Protein AF-A0A3A8FA45-F1 (afdb_monomer_lite)

Structure (mmCIF, N/CA/C/O backbone):
data_AF-A0A3A8FA45-F1
#
_entry.id   AF-A0A3A8FA45-F1
#
loop_
_atom_site.group_PDB
_atom_site.id
_atom_site.type_symbol
_atom_site.label_atom_id
_atom_site.label_alt_id
_atom_site.label_comp_id
_atom_site.label_asym_id
_atom_site.label_entity_id
_atom_site.label_seq_id
_atom_site.pdbx_PDB_ins_code
_atom_site.Cartn_x
_atom_site.Cartn_y
_atom_site.Cartn_z
_atom_site.occupancy
_atom_site.B_iso_or_equiv
_atom_site.auth_seq_id
_atom_site.auth_comp_id
_atom_site.auth_asym_id
_atom_site.auth_atom_id
_atom_site.pdbx_PDB_model_num
ATOM 1 N N . MET A 1 1 ? 6.349 -37.947 -1.427 1.00 55.66 1 MET A N 1
ATOM 2 C CA . MET A 1 1 ? 6.926 -37.624 -0.103 1.00 55.66 1 MET A CA 1
ATOM 3 C C . MET A 1 1 ? 8.373 -38.071 -0.104 1.00 55.66 1 MET A C 1
ATOM 5 O O . MET A 1 1 ? 8.653 -39.080 -0.740 1.00 55.66 1 MET A O 1
ATOM 9 N N . TYR A 1 2 ? 9.259 -37.325 0.556 1.00 79.62 2 TYR A N 1
ATOM 10 C CA . TYR A 1 2 ? 10.645 -37.745 0.762 1.00 79.62 2 TYR A CA 1
ATOM 11 C C . TYR A 1 2 ? 10.682 -38.960 1.695 1.00 79.62 2 TYR A C 1
ATOM 13 O O . TYR A 1 2 ? 9.943 -39.005 2.678 1.00 79.62 2 TYR A O 1
ATOM 21 N N . GLN A 1 3 ? 11.504 -39.949 1.363 1.00 83.19 3 GLN A N 1
ATOM 22 C CA . GLN A 1 3 ? 11.679 -41.186 2.121 1.00 83.19 3 GLN A CA 1
ATOM 23 C C . GLN A 1 3 ? 13.127 -41.290 2.587 1.00 83.19 3 GLN A C 1
ATOM 25 O O . GLN A 1 3 ? 14.033 -40.814 1.904 1.00 83.19 3 GLN A O 1
ATOM 30 N N . SER A 1 4 ? 13.343 -41.901 3.751 1.00 84.75 4 SER A N 1
ATOM 31 C CA . SER A 1 4 ? 14.694 -42.239 4.189 1.00 84.75 4 SER A CA 1
ATOM 32 C C . SER A 1 4 ? 15.227 -43.392 3.335 1.00 84.75 4 SER A C 1
ATOM 34 O O . SER A 1 4 ? 14.577 -44.431 3.236 1.00 84.75 4 SER A O 1
ATOM 36 N N . VAL A 1 5 ? 16.376 -43.184 2.690 1.00 81.69 5 VAL A N 1
ATOM 37 C CA . VAL A 1 5 ? 16.997 -44.132 1.747 1.00 81.69 5 VAL A CA 1
ATOM 38 C C . VAL A 1 5 ? 18.132 -44.929 2.397 1.00 81.69 5 VAL A C 1
ATOM 40 O O . VAL A 1 5 ? 18.536 -45.964 1.876 1.00 81.69 5 VAL A O 1
ATOM 43 N N . GLY A 1 6 ? 18.614 -44.500 3.565 1.00 87.00 6 GLY A N 1
ATOM 44 C CA . GLY A 1 6 ? 19.590 -45.241 4.361 1.00 87.00 6 GLY A CA 1
ATOM 45 C C . GLY A 1 6 ? 20.729 -44.379 4.895 1.00 87.00 6 GLY A C 1
ATOM 46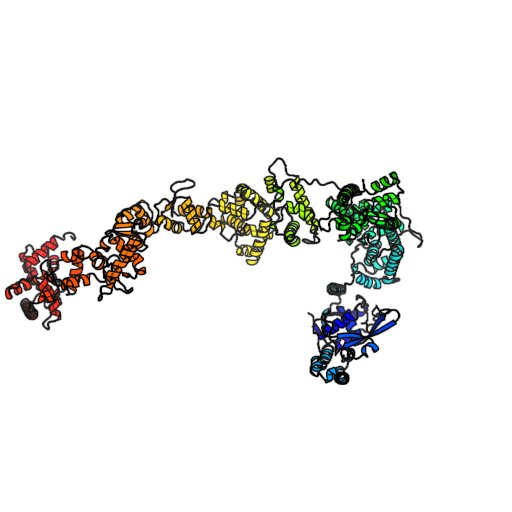 O O . GLY A 1 6 ? 20.622 -43.152 4.997 1.00 87.00 6 GLY A O 1
ATOM 47 N N . THR A 1 7 ? 21.820 -45.054 5.249 1.00 91.19 7 THR A N 1
ATOM 48 C CA . THR A 1 7 ? 23.041 -44.468 5.813 1.00 91.19 7 THR A CA 1
ATOM 49 C C . THR A 1 7 ? 24.012 -44.031 4.712 1.00 91.19 7 THR A C 1
ATOM 51 O O . THR A 1 7 ? 23.894 -44.464 3.560 1.00 91.19 7 THR A O 1
ATOM 54 N N . ILE A 1 8 ? 24.997 -43.188 5.049 1.00 92.06 8 ILE A N 1
ATOM 55 C CA . ILE A 1 8 ? 26.039 -42.765 4.096 1.00 92.06 8 ILE A CA 1
ATOM 56 C C . ILE A 1 8 ? 26.811 -43.979 3.562 1.00 92.06 8 ILE A C 1
ATOM 58 O O . ILE A 1 8 ? 27.051 -44.069 2.356 1.00 92.06 8 ILE A O 1
ATOM 62 N N . ASN A 1 9 ? 27.130 -44.943 4.431 1.00 92.00 9 ASN A N 1
ATOM 63 C CA . ASN A 1 9 ? 27.780 -46.190 4.026 1.00 92.00 9 ASN A CA 1
ATOM 64 C C . ASN A 1 9 ? 26.978 -46.949 2.953 1.00 92.00 9 ASN A C 1
ATOM 66 O O . ASN A 1 9 ? 27.530 -47.302 1.911 1.00 92.00 9 ASN A O 1
ATOM 70 N N . ASN A 1 10 ? 25.664 -47.121 3.149 1.00 90.50 10 ASN A N 1
ATOM 71 C CA . ASN A 1 10 ? 24.810 -47.828 2.187 1.00 90.50 10 ASN A CA 1
ATOM 72 C C . ASN A 1 10 ? 24.771 -47.128 0.821 1.00 90.50 10 ASN A C 1
ATOM 74 O O . ASN A 1 10 ? 24.895 -47.785 -0.212 1.00 90.50 10 ASN A O 1
ATOM 78 N N . LEU A 1 11 ? 24.653 -45.797 0.799 1.00 91.50 11 LEU A N 1
ATOM 79 C CA . LEU A 1 11 ? 24.674 -45.030 -0.448 1.00 91.50 11 LEU A CA 1
ATOM 80 C C . LEU A 1 11 ? 25.981 -45.236 -1.219 1.00 91.50 11 LEU A C 1
ATOM 82 O O . LEU A 1 11 ? 25.953 -45.464 -2.427 1.00 91.50 11 LEU A O 1
ATOM 86 N N . LEU A 1 12 ? 27.126 -45.162 -0.539 1.00 92.62 12 LEU A N 1
ATOM 87 C CA . LEU A 1 12 ? 28.427 -45.285 -1.195 1.00 92.62 12 LEU A CA 1
ATOM 88 C C . LEU A 1 12 ? 28.715 -46.709 -1.688 1.00 92.62 12 LEU A C 1
ATOM 90 O O . LEU A 1 12 ? 29.364 -46.861 -2.726 1.00 92.62 12 LEU A O 1
ATOM 94 N N . LEU A 1 13 ? 28.203 -47.740 -1.009 1.00 90.75 13 LEU A N 1
ATOM 95 C CA . LEU A 1 13 ? 28.214 -49.114 -1.523 1.00 90.75 13 LEU A CA 1
ATOM 96 C C . LEU A 1 13 ? 27.394 -49.229 -2.812 1.00 90.75 13 LEU A C 1
ATOM 98 O O . LEU A 1 13 ? 27.880 -49.761 -3.805 1.00 90.75 13 LEU A O 1
ATOM 102 N N . GLU A 1 14 ? 26.196 -48.649 -2.850 1.00 91.25 14 GLU A N 1
ATOM 103 C CA . GLU A 1 14 ? 25.354 -48.667 -4.050 1.00 91.25 14 GLU A CA 1
ATOM 104 C C . GLU A 1 14 ? 25.935 -47.827 -5.209 1.00 91.25 14 GLU A C 1
ATOM 106 O O . GLU A 1 14 ? 25.744 -48.164 -6.382 1.00 91.25 14 GLU A O 1
ATOM 111 N N . VAL A 1 15 ? 26.681 -46.756 -4.910 1.00 90.62 15 VAL A N 1
ATOM 112 C CA . VAL A 1 15 ? 27.479 -46.010 -5.902 1.00 90.62 15 VAL A CA 1
ATOM 113 C C . VAL A 1 15 ? 28.620 -46.881 -6.437 1.00 90.62 15 VAL A C 1
ATOM 115 O O . VAL A 1 15 ? 28.815 -46.954 -7.651 1.00 90.62 15 VAL A O 1
ATOM 118 N N . LYS A 1 16 ? 29.345 -47.590 -5.560 1.00 87.56 16 LYS A N 1
ATOM 119 C CA . LYS A 1 16 ? 30.415 -48.530 -5.941 1.00 87.56 16 LYS A CA 1
ATOM 120 C C . LYS A 1 16 ? 29.890 -49.672 -6.820 1.00 87.56 16 LYS A C 1
ATOM 122 O O . LYS A 1 16 ? 30.521 -49.994 -7.825 1.00 87.56 16 LYS A O 1
ATOM 127 N N . ASP A 1 17 ? 28.717 -50.214 -6.499 1.00 86.62 17 ASP A N 1
ATOM 128 C CA . ASP A 1 17 ? 28.043 -51.288 -7.248 1.00 86.62 17 ASP A CA 1
ATOM 129 C C . ASP A 1 17 ? 27.326 -50.788 -8.518 1.00 86.62 17 ASP A C 1
ATOM 131 O O . ASP A 1 17 ? 26.597 -51.531 -9.195 1.00 86.62 17 ASP A O 1
ATOM 135 N N . LYS A 1 18 ? 27.548 -49.511 -8.860 1.00 85.44 18 LYS A N 1
ATOM 136 C CA . LYS A 1 18 ? 27.051 -48.833 -10.060 1.00 85.44 18 LYS A CA 1
ATOM 137 C C . LYS A 1 18 ? 25.524 -48.867 -10.184 1.00 85.44 18 LYS A C 1
ATOM 139 O O . LYS A 1 18 ? 24.983 -48.881 -11.290 1.00 85.44 18 LYS A O 1
ATOM 144 N N . LYS A 1 19 ? 24.817 -48.913 -9.051 1.00 88.69 19 LYS A N 1
ATOM 145 C CA . LYS A 1 19 ? 23.354 -48.788 -8.987 1.00 88.69 19 LYS A CA 1
ATOM 146 C C . LYS A 1 19 ? 22.935 -47.331 -9.191 1.00 88.69 19 LYS A C 1
ATOM 148 O O . LYS A 1 19 ? 21.978 -47.083 -9.921 1.00 88.69 19 LYS A O 1
ATOM 153 N N . TYR A 1 20 ? 23.689 -46.389 -8.621 1.00 91.06 20 TYR A N 1
ATOM 154 C CA . TYR A 1 20 ? 23.527 -44.958 -8.878 1.00 91.06 20 TYR A CA 1
ATOM 155 C C . TYR A 1 20 ? 24.345 -44.501 -10.088 1.00 91.06 20 TYR A C 1
ATOM 157 O O . TYR A 1 20 ? 25.519 -44.849 -10.221 1.00 91.06 20 TYR A O 1
ATOM 165 N N . ILE A 1 21 ? 23.727 -43.692 -10.946 1.00 89.44 21 ILE A N 1
ATOM 166 C CA . ILE A 1 21 ? 24.321 -43.143 -12.171 1.00 89.44 21 ILE A CA 1
ATOM 167 C C . ILE A 1 21 ? 24.017 -41.646 -12.303 1.00 89.44 21 ILE A C 1
ATOM 169 O O . ILE A 1 21 ? 23.058 -41.137 -11.718 1.00 89.44 21 ILE A O 1
ATOM 173 N N . LEU A 1 22 ? 24.831 -40.928 -13.077 1.00 86.69 22 LEU A N 1
ATOM 174 C CA . LEU A 1 22 ? 24.658 -39.496 -13.329 1.00 86.69 22 LEU A CA 1
ATOM 175 C C . LEU A 1 22 ? 24.150 -39.261 -14.753 1.00 86.69 22 LEU A C 1
ATOM 177 O O . LEU A 1 22 ? 24.846 -39.616 -15.695 1.00 86.69 22 LEU A O 1
ATOM 181 N N . PRO A 1 23 ? 22.968 -38.666 -14.968 1.00 81.25 23 PRO A N 1
ATOM 182 C CA . PRO A 1 23 ? 22.522 -38.313 -16.316 1.00 81.25 23 PRO A CA 1
ATOM 183 C C . PRO A 1 23 ? 23.472 -37.323 -16.994 1.00 81.25 23 PRO A C 1
ATOM 185 O O . PRO A 1 23 ? 24.006 -36.433 -16.331 1.00 81.25 23 PRO A O 1
ATOM 188 N N . ALA A 1 24 ? 23.611 -37.400 -18.324 1.00 70.31 24 ALA A N 1
ATOM 189 C CA . ALA A 1 24 ? 24.510 -36.523 -19.089 1.00 70.31 24 ALA A CA 1
ATOM 190 C C . ALA A 1 24 ? 24.159 -35.024 -19.075 1.00 70.31 24 ALA A C 1
ATOM 192 O O . ALA A 1 24 ? 24.846 -34.187 -19.660 1.00 70.31 24 ALA A O 1
ATOM 193 N N . ILE A 1 25 ? 23.070 -34.691 -18.402 1.00 67.62 25 ILE A N 1
ATOM 194 C CA . ILE A 1 25 ? 22.554 -33.347 -18.235 1.00 67.62 25 ILE A CA 1
ATOM 195 C C . ILE A 1 25 ? 23.133 -32.597 -17.035 1.00 67.62 25 ILE A C 1
ATOM 197 O O . ILE A 1 25 ? 22.931 -31.395 -16.888 1.00 67.62 25 ILE A O 1
ATOM 201 N N . GLN A 1 26 ? 23.805 -33.333 -16.155 1.00 68.31 26 GLN A N 1
ATOM 202 C CA . GLN A 1 26 ? 24.402 -32.807 -14.943 1.00 68.31 26 GLN A CA 1
ATOM 203 C C . GLN A 1 26 ? 25.645 -31.967 -15.263 1.00 68.31 26 GLN A C 1
ATOM 205 O O . GLN A 1 26 ? 26.367 -32.255 -16.219 1.00 68.31 26 GLN A O 1
ATOM 210 N N . ARG A 1 27 ? 25.906 -30.935 -14.449 1.00 68.69 27 ARG A N 1
ATOM 211 C CA . ARG A 1 27 ? 27.129 -30.119 -14.568 1.00 68.69 27 ARG A CA 1
ATOM 212 C C . ARG A 1 27 ? 28.380 -30.909 -14.220 1.00 68.69 27 ARG A C 1
ATOM 214 O O . ARG A 1 27 ? 28.332 -31.958 -13.586 1.00 68.69 27 ARG A O 1
ATOM 221 N N . GLU A 1 28 ? 29.511 -30.313 -14.548 1.00 73.31 28 GLU A N 1
ATOM 222 C CA . GLU A 1 28 ? 30.810 -30.668 -13.997 1.00 73.31 28 GLU A CA 1
ATOM 223 C C . GLU A 1 28 ? 30.844 -30.502 -12.467 1.00 73.31 28 GLU A C 1
ATOM 225 O O . GLU A 1 28 ? 30.016 -29.814 -11.851 1.00 73.31 28 GLU A O 1
ATOM 230 N N . PHE A 1 29 ? 31.786 -31.194 -11.829 1.00 82.38 29 PHE A N 1
ATOM 231 C CA . PHE A 1 29 ? 32.012 -31.068 -10.394 1.00 82.38 29 PHE A CA 1
ATOM 232 C C . PHE A 1 29 ? 32.752 -29.757 -10.102 1.00 82.38 29 PHE A C 1
ATOM 234 O O . PHE A 1 29 ? 33.791 -29.497 -10.696 1.00 82.38 29 PHE A O 1
ATOM 241 N N . VAL A 1 30 ? 32.202 -28.922 -9.213 1.00 82.75 30 VAL A N 1
ATOM 242 C CA . VAL A 1 30 ? 32.709 -27.553 -8.957 1.00 82.75 30 VAL A CA 1
ATOM 243 C C . VAL A 1 30 ? 32.921 -27.242 -7.473 1.00 82.75 30 VAL A C 1
ATOM 245 O O . VAL A 1 30 ? 33.234 -26.104 -7.125 1.00 82.75 30 VAL A O 1
ATOM 248 N N . TRP A 1 31 ? 32.681 -28.206 -6.581 1.00 88.00 31 TRP A N 1
ATOM 249 C CA . TRP A 1 31 ? 32.803 -27.983 -5.140 1.00 88.00 31 TRP A CA 1
ATOM 250 C C . TRP A 1 31 ? 34.262 -27.940 -4.702 1.00 88.00 31 TRP A C 1
ATOM 252 O O . TRP A 1 31 ? 35.026 -28.862 -4.976 1.00 88.00 31 TRP A O 1
ATOM 262 N N . LYS A 1 32 ? 34.618 -26.879 -3.975 1.00 89.81 32 LYS A N 1
ATOM 263 C CA . LYS A 1 32 ? 35.945 -26.710 -3.376 1.00 89.81 32 LYS A CA 1
ATOM 264 C C . LYS A 1 32 ? 36.072 -27.503 -2.066 1.00 89.81 32 LYS A C 1
ATOM 266 O O . LYS A 1 32 ? 35.045 -27.755 -1.425 1.00 89.81 32 LYS A O 1
ATOM 271 N N . PRO A 1 33 ? 37.297 -27.847 -1.620 1.00 90.81 33 PRO A N 1
ATOM 272 C CA . PRO A 1 33 ? 37.523 -28.605 -0.387 1.00 90.81 33 PRO A CA 1
ATOM 273 C C . PRO A 1 33 ? 36.805 -28.036 0.844 1.00 90.81 33 PRO A C 1
ATOM 275 O O . PRO A 1 33 ? 36.251 -28.795 1.635 1.00 90.81 33 PRO A O 1
ATOM 278 N N . GLU A 1 34 ? 36.724 -26.710 0.975 1.00 89.94 34 GLU A N 1
ATOM 279 C CA . GLU A 1 34 ? 36.077 -26.044 2.112 1.00 89.94 34 GLU A CA 1
ATOM 280 C C . GLU A 1 34 ? 34.575 -26.364 2.189 1.00 89.94 34 GLU A C 1
ATOM 282 O O . GLU A 1 34 ? 34.032 -26.590 3.271 1.00 89.94 34 GLU A O 1
ATOM 287 N N . GLN A 1 35 ? 33.903 -26.451 1.036 1.00 91.69 35 GLN A N 1
ATOM 288 C CA . GLN A 1 35 ? 32.476 -26.784 0.958 1.00 91.69 35 GLN A CA 1
ATOM 289 C C . GLN A 1 35 ? 32.219 -28.239 1.364 1.00 91.69 35 GLN A C 1
ATOM 291 O O . GLN A 1 35 ? 31.190 -28.554 1.961 1.00 91.69 35 GLN A O 1
ATOM 296 N N . ILE A 1 36 ? 33.169 -29.130 1.066 1.00 94.12 36 ILE A N 1
ATOM 297 C CA . ILE A 1 36 ? 33.113 -30.528 1.493 1.00 94.12 36 ILE A CA 1
ATOM 298 C C . ILE A 1 36 ? 33.299 -30.614 3.014 1.00 94.12 36 ILE A C 1
ATOM 300 O O . ILE A 1 36 ? 32.536 -31.313 3.672 1.00 94.12 36 ILE A O 1
ATOM 304 N N . CYS A 1 37 ? 34.235 -29.867 3.605 1.00 93.88 37 CYS A N 1
ATOM 305 C CA . CYS A 1 37 ? 34.411 -29.835 5.062 1.00 93.88 37 CYS A CA 1
ATOM 306 C C . CYS A 1 37 ? 33.146 -29.355 5.795 1.00 93.88 37 CYS A C 1
ATOM 308 O O . CYS A 1 37 ? 32.710 -29.992 6.753 1.00 93.88 37 CYS A O 1
ATOM 310 N N . GLN A 1 38 ? 32.506 -28.290 5.302 1.00 91.31 38 GLN A N 1
ATOM 311 C CA . GLN A 1 38 ? 31.247 -27.774 5.859 1.00 91.31 38 GLN A CA 1
ATOM 312 C C . GLN A 1 38 ? 30.095 -28.786 5.773 1.00 91.31 38 GLN A C 1
ATOM 314 O O . GLN A 1 38 ? 29.253 -28.847 6.671 1.00 91.31 38 GLN A O 1
ATOM 319 N N . LEU A 1 39 ? 30.058 -29.607 4.715 1.00 93.12 39 LEU A N 1
ATOM 320 C CA . LEU A 1 39 ? 29.088 -30.696 4.588 1.00 93.12 39 LEU A CA 1
ATOM 321 C C . LEU A 1 39 ? 29.255 -31.725 5.718 1.00 93.12 39 LEU A C 1
ATOM 323 O O . LEU A 1 39 ? 28.262 -32.130 6.320 1.00 93.12 39 LEU A O 1
ATOM 327 N N . PHE A 1 40 ? 30.490 -32.128 6.029 1.00 94.12 40 PHE A N 1
ATOM 328 C CA . PHE A 1 40 ? 30.769 -33.085 7.107 1.00 94.12 40 PHE A CA 1
ATOM 329 C C . PHE A 1 40 ? 30.501 -32.511 8.498 1.00 94.12 40 PHE A C 1
ATOM 331 O O . PHE A 1 40 ? 29.902 -33.197 9.328 1.00 94.12 40 PHE A O 1
ATOM 338 N N . ASP A 1 41 ? 30.859 -31.250 8.729 1.00 92.69 41 ASP A N 1
ATOM 339 C CA . ASP A 1 41 ? 30.508 -30.541 9.960 1.00 92.69 41 ASP A CA 1
ATOM 340 C C . ASP A 1 41 ? 28.981 -30.468 10.150 1.00 92.69 41 ASP A C 1
ATOM 342 O O . ASP A 1 41 ? 28.472 -30.866 11.197 1.00 92.69 41 ASP A O 1
ATOM 346 N N . SER A 1 42 ? 28.230 -30.098 9.105 1.00 91.69 42 SER A N 1
ATOM 347 C CA . SER A 1 42 ? 26.759 -30.055 9.141 1.00 91.69 42 SER A CA 1
ATOM 348 C C . SER A 1 42 ? 26.141 -31.420 9.463 1.00 91.69 42 SER A C 1
ATOM 350 O O . SER A 1 42 ? 25.216 -31.501 10.273 1.00 91.69 42 SER A O 1
ATOM 352 N N . MET A 1 43 ? 26.667 -32.502 8.871 1.00 92.31 43 MET A N 1
ATOM 353 C CA . MET A 1 43 ? 26.229 -33.869 9.181 1.00 92.31 43 MET A CA 1
ATOM 354 C C . MET A 1 43 ? 26.483 -34.219 10.650 1.00 92.31 43 MET A C 1
ATOM 356 O O . MET A 1 43 ? 25.587 -34.737 11.313 1.00 92.31 43 MET A O 1
ATOM 360 N N . MET A 1 44 ? 27.669 -33.905 11.182 1.00 91.31 44 MET A N 1
ATOM 361 C CA . MET A 1 44 ? 27.987 -34.161 12.588 1.00 91.31 44 MET A CA 1
ATOM 362 C C . MET A 1 44 ? 27.179 -33.283 13.551 1.00 91.31 44 MET A C 1
ATOM 364 O O . MET A 1 44 ? 26.847 -33.731 14.641 1.00 91.31 44 MET A O 1
ATOM 368 N N . GLN A 1 45 ? 26.797 -32.064 13.185 1.00 90.62 45 GLN A N 1
ATOM 369 C CA . GLN A 1 45 ? 25.911 -31.245 14.022 1.00 90.62 45 GLN A CA 1
ATOM 370 C C . GLN A 1 45 ? 24.441 -31.710 13.984 1.00 90.62 45 GLN A C 1
ATOM 372 O O . GLN A 1 45 ? 23.623 -31.245 14.776 1.00 90.62 45 GLN A O 1
ATOM 377 N N . GLY A 1 46 ? 24.091 -32.652 13.097 1.00 86.62 46 GLY A N 1
ATOM 378 C CA . GLY A 1 46 ? 22.715 -33.108 12.894 1.00 86.62 46 GLY A CA 1
ATOM 379 C C . GLY A 1 46 ? 21.863 -32.121 12.091 1.00 86.62 46 GLY A C 1
ATOM 380 O O . GLY A 1 46 ? 20.633 -32.190 12.132 1.00 86.62 46 GLY A O 1
ATOM 381 N N . TYR A 1 47 ? 22.495 -31.194 11.364 1.00 87.12 47 TYR A N 1
ATOM 382 C CA . TYR A 1 47 ? 21.797 -30.248 10.503 1.00 87.12 47 TYR A CA 1
ATOM 383 C C . TYR A 1 47 ? 21.361 -30.901 9.186 1.00 87.12 47 TYR A C 1
ATOM 385 O O . TYR A 1 47 ? 22.052 -31.768 8.642 1.00 87.12 47 TYR A O 1
ATOM 393 N N . PRO A 1 48 ? 20.218 -30.477 8.620 1.00 77.56 48 PRO A N 1
ATOM 394 C CA . PRO A 1 48 ? 19.784 -30.965 7.321 1.00 77.56 48 PRO A CA 1
ATOM 395 C C . PRO A 1 48 ? 20.733 -30.465 6.221 1.00 77.56 48 PRO A C 1
ATOM 397 O O . PRO A 1 48 ? 20.751 -29.281 5.901 1.00 77.56 48 PRO A O 1
ATOM 400 N N . PHE A 1 49 ? 21.461 -31.372 5.566 1.00 80.69 49 PHE A N 1
ATOM 401 C CA . PHE A 1 49 ? 22.334 -31.057 4.419 1.00 80.69 49 PHE A CA 1
ATOM 402 C C . PHE A 1 49 ? 21.630 -31.242 3.059 1.00 80.69 49 PHE A C 1
ATOM 404 O O . PHE A 1 49 ? 22.251 -31.491 2.019 1.00 80.69 49 PHE A O 1
ATOM 411 N N . GLY A 1 50 ? 20.302 -31.091 3.079 1.00 75.94 50 GLY A N 1
ATOM 412 C CA . GLY A 1 50 ? 19.401 -31.118 1.930 1.00 75.94 50 GLY A CA 1
ATOM 413 C C . GLY A 1 50 ? 18.885 -32.511 1.556 1.00 75.94 50 GLY A C 1
ATOM 414 O O . GLY A 1 50 ? 19.505 -33.535 1.826 1.00 75.94 50 GLY A O 1
ATOM 415 N N . THR A 1 51 ? 17.757 -32.547 0.853 1.00 86.75 51 THR A N 1
ATOM 416 C CA . THR A 1 51 ? 17.165 -33.775 0.306 1.00 86.75 51 THR A CA 1
ATOM 417 C C . THR A 1 51 ? 17.778 -34.146 -1.044 1.00 86.75 51 THR A C 1
ATOM 419 O O . THR A 1 51 ? 18.335 -33.291 -1.734 1.00 86.75 51 THR A O 1
ATOM 422 N N . PHE A 1 52 ? 17.674 -35.412 -1.433 1.00 89.69 52 PHE A N 1
ATOM 423 C CA . PHE A 1 52 ? 18.095 -35.921 -2.735 1.00 89.69 52 PHE A CA 1
ATOM 424 C C . PHE A 1 52 ? 16.903 -36.091 -3.674 1.00 89.69 52 PHE A C 1
ATOM 426 O O . PHE A 1 52 ? 15.773 -36.339 -3.241 1.00 89.69 52 PHE A O 1
ATOM 433 N N . LEU A 1 53 ? 17.164 -35.989 -4.973 1.00 88.69 53 LEU A N 1
ATOM 434 C CA . LEU A 1 53 ? 16.181 -36.291 -6.002 1.00 88.69 53 LEU A CA 1
ATOM 435 C C . LEU A 1 53 ? 16.725 -37.385 -6.908 1.00 88.69 53 LEU A C 1
ATOM 437 O O . LEU A 1 53 ? 17.752 -37.215 -7.569 1.00 88.69 53 LEU A O 1
ATOM 441 N N . PHE A 1 54 ? 16.004 -38.492 -6.948 1.00 91.69 54 PHE A N 1
ATOM 442 C CA . PHE A 1 54 ? 16.358 -39.688 -7.685 1.00 91.69 54 PHE A CA 1
ATOM 443 C C . PHE A 1 54 ? 15.339 -39.956 -8.784 1.00 91.69 54 PHE A C 1
ATOM 445 O O . PHE A 1 54 ? 14.150 -39.686 -8.631 1.00 91.69 54 PHE A O 1
ATOM 452 N N . TRP A 1 55 ? 15.812 -40.505 -9.893 1.00 90.69 55 TRP A N 1
ATOM 453 C CA . TRP A 1 55 ? 14.997 -40.985 -10.993 1.00 90.69 55 TRP A CA 1
ATOM 454 C C . TRP A 1 55 ? 15.275 -42.460 -11.209 1.00 90.69 55 TRP A C 1
ATOM 456 O O . TRP A 1 55 ? 16.406 -42.860 -11.485 1.00 90.69 55 TRP A O 1
ATOM 466 N N . LYS A 1 56 ? 14.240 -43.281 -11.070 1.00 89.88 56 LYS A N 1
ATOM 467 C CA . LYS A 1 56 ? 14.344 -44.704 -11.344 1.00 89.88 56 LYS A CA 1
ATOM 468 C C . LYS A 1 56 ? 14.303 -44.923 -12.856 1.00 89.88 56 LYS A C 1
ATOM 470 O O . LYS A 1 56 ? 13.250 -44.760 -13.466 1.00 89.88 56 LYS A O 1
ATOM 475 N N . VAL A 1 57 ? 15.429 -45.315 -13.443 1.00 87.75 57 VAL A N 1
ATOM 476 C CA . VAL A 1 57 ? 15.557 -45.640 -14.869 1.00 87.75 57 VAL A CA 1
ATOM 477 C C . VAL A 1 57 ? 15.349 -47.138 -15.035 1.00 87.75 57 VAL A C 1
ATOM 479 O O . VAL A 1 57 ? 16.084 -47.937 -14.449 1.00 87.75 57 VAL A O 1
ATOM 482 N N . LYS A 1 58 ? 14.324 -47.511 -15.803 1.00 86.69 58 LYS A N 1
ATOM 483 C CA . LYS A 1 58 ? 14.047 -48.917 -16.119 1.00 86.69 58 LYS A CA 1
ATOM 484 C C . LYS A 1 58 ? 15.049 -49.452 -17.135 1.00 86.69 58 LYS A C 1
ATOM 486 O O . LYS A 1 58 ? 15.490 -48.706 -18.007 1.00 86.69 58 LYS A O 1
ATOM 491 N N . GLU A 1 59 ? 15.343 -50.744 -17.046 1.00 85.31 59 GLU A N 1
ATOM 492 C CA . GLU A 1 59 ? 16.262 -51.465 -17.939 1.00 85.31 59 GLU A CA 1
ATOM 493 C C . GLU A 1 59 ? 16.039 -51.158 -19.436 1.00 85.31 59 GLU A C 1
ATOM 495 O O . GLU A 1 59 ? 16.976 -50.783 -20.137 1.00 85.31 59 GLU A O 1
ATOM 500 N N . ASP A 1 60 ? 14.789 -51.193 -19.910 1.00 81.00 60 ASP A N 1
ATOM 501 C CA . ASP A 1 60 ? 14.414 -50.968 -21.316 1.00 81.00 60 ASP A CA 1
ATOM 502 C C . ASP A 1 60 ? 14.683 -49.540 -21.823 1.00 81.00 60 ASP A C 1
ATOM 504 O O . ASP A 1 60 ? 14.684 -49.293 -23.029 1.00 81.00 60 ASP A O 1
ATOM 508 N N . LYS A 1 61 ? 14.930 -48.600 -20.906 1.00 79.38 61 LYS A N 1
ATOM 509 C CA . LYS A 1 61 ? 15.140 -47.176 -21.184 1.00 79.38 61 LYS A CA 1
ATOM 510 C C . LYS A 1 61 ? 16.574 -46.708 -20.984 1.00 79.38 61 LYS A C 1
ATOM 512 O O . LYS A 1 61 ? 16.899 -45.599 -21.398 1.00 79.38 61 LYS A O 1
ATOM 517 N N . VAL A 1 62 ? 17.456 -47.536 -20.424 1.00 78.75 62 VAL A N 1
ATOM 518 C CA . VAL A 1 62 ? 18.851 -47.157 -20.137 1.00 78.75 62 VAL A CA 1
ATOM 519 C C . VAL A 1 62 ? 19.602 -46.728 -21.404 1.00 78.75 62 VAL A C 1
ATOM 521 O O . VAL A 1 62 ? 20.329 -45.740 -21.375 1.00 78.75 62 VAL A O 1
ATOM 524 N N . ASN A 1 63 ? 19.382 -47.410 -22.532 1.00 74.69 63 ASN A N 1
ATOM 525 C CA . ASN A 1 63 ? 20.094 -47.143 -23.789 1.00 74.69 63 ASN A CA 1
ATOM 526 C C . ASN A 1 63 ? 19.595 -45.895 -24.545 1.00 74.69 63 ASN A C 1
ATOM 528 O O . ASN A 1 63 ? 20.234 -45.471 -25.507 1.00 74.69 63 ASN A O 1
ATOM 532 N N . GLU A 1 64 ? 18.469 -45.299 -24.138 1.00 72.25 64 GLU A N 1
ATOM 533 C CA . GLU A 1 64 ? 17.954 -44.057 -24.737 1.00 72.25 64 GLU A CA 1
ATOM 534 C C . GLU A 1 64 ? 18.715 -42.815 -24.236 1.00 72.25 64 GLU A C 1
ATOM 536 O O . GLU A 1 64 ? 18.578 -41.730 -24.805 1.00 72.25 64 GLU A O 1
ATOM 541 N N . PHE A 1 65 ? 19.546 -42.963 -23.196 1.00 71.69 65 PHE A N 1
ATOM 542 C CA . PHE A 1 65 ? 20.224 -41.858 -22.526 1.00 71.69 65 PHE A CA 1
ATOM 543 C C . PHE A 1 65 ? 21.719 -42.133 -22.334 1.00 71.69 65 PHE A C 1
ATOM 545 O O . PHE A 1 65 ? 22.160 -43.269 -22.183 1.00 71.69 65 PHE A O 1
ATOM 552 N N . LYS A 1 66 ? 22.517 -41.061 -22.293 1.00 73.62 66 LYS A N 1
ATOM 553 C CA . LYS A 1 66 ? 23.921 -41.128 -21.873 1.00 73.62 66 LYS A CA 1
ATOM 554 C C . LYS A 1 66 ? 24.030 -40.849 -20.376 1.00 73.62 66 LYS A C 1
ATOM 556 O O . LYS A 1 66 ? 23.406 -39.910 -19.872 1.00 73.62 66 LYS A O 1
ATOM 561 N N . PHE A 1 67 ? 24.860 -41.628 -19.688 1.00 82.56 67 PHE A N 1
ATOM 562 C CA . PHE A 1 67 ? 25.138 -41.465 -18.264 1.00 82.56 67 PHE A CA 1
ATOM 563 C C . PHE A 1 67 ? 26.644 -41.415 -17.993 1.00 82.56 67 PHE A C 1
ATOM 565 O O . PHE A 1 67 ? 27.451 -41.943 -18.756 1.00 82.56 67 PHE A O 1
ATOM 572 N N . TYR A 1 68 ? 27.001 -40.789 -16.882 1.00 82.81 68 TYR A N 1
ATOM 573 C CA . TYR A 1 68 ? 28.341 -40.663 -16.338 1.00 82.81 68 TYR A CA 1
ATOM 574 C C . TYR A 1 68 ? 28.450 -41.410 -15.001 1.00 82.81 68 TYR A C 1
ATOM 576 O O . TYR A 1 68 ? 27.449 -41.661 -14.317 1.00 82.81 68 TYR A O 1
ATOM 584 N N . GLN A 1 69 ? 29.676 -41.759 -14.617 1.00 85.56 69 GLN A N 1
ATOM 585 C CA . GLN A 1 69 ? 29.975 -42.347 -13.309 1.00 85.56 69 GLN A CA 1
ATOM 586 C C . GLN A 1 69 ? 30.246 -41.263 -12.258 1.00 85.56 69 GLN A C 1
ATOM 588 O O . GLN A 1 69 ? 30.684 -40.161 -12.583 1.00 85.56 69 GLN A O 1
ATOM 593 N N . PHE A 1 70 ? 30.010 -41.578 -10.982 1.00 88.44 70 PHE A N 1
ATOM 594 C CA . PHE A 1 70 ? 30.430 -40.705 -9.887 1.00 88.44 70 PHE A CA 1
ATOM 595 C C . PHE A 1 70 ? 31.948 -40.696 -9.770 1.00 88.44 70 PHE A C 1
ATOM 597 O O . PHE A 1 70 ? 32.581 -41.745 -9.636 1.00 88.44 70 PHE A O 1
ATOM 604 N N . MET A 1 71 ? 32.521 -39.499 -9.777 1.00 87.62 71 MET A N 1
ATOM 605 C CA . MET A 1 71 ? 33.952 -39.321 -9.606 1.00 87.62 71 MET A CA 1
ATOM 606 C C . MET A 1 71 ? 34.395 -39.799 -8.222 1.00 87.62 71 MET A C 1
ATOM 608 O O . MET A 1 71 ? 33.750 -39.503 -7.214 1.00 87.62 71 MET A O 1
ATOM 612 N N . GLN A 1 72 ? 35.481 -40.570 -8.193 1.00 89.19 72 GLN A N 1
ATOM 613 C CA . GLN A 1 72 ? 36.133 -41.019 -6.963 1.00 89.19 72 GLN A CA 1
ATOM 614 C C . GLN A 1 72 ? 37.379 -40.178 -6.669 1.00 89.19 72 GLN A C 1
ATOM 616 O O . GLN A 1 72 ? 37.546 -39.743 -5.540 1.00 89.19 72 GLN A O 1
ATOM 621 N N . ASN A 1 73 ? 38.199 -39.894 -7.687 1.00 89.25 73 ASN A N 1
ATOM 622 C CA . ASN A 1 73 ? 39.405 -39.075 -7.557 1.00 89.25 73 ASN A CA 1
ATOM 623 C C . ASN A 1 73 ? 39.271 -37.837 -8.451 1.00 89.25 73 ASN A C 1
ATOM 625 O O . ASN A 1 73 ? 39.100 -37.981 -9.665 1.00 89.25 73 ASN A O 1
ATOM 629 N N . PHE A 1 74 ? 39.326 -36.648 -7.854 1.00 88.25 74 PHE A N 1
ATOM 630 C CA . PHE A 1 74 ? 39.237 -35.373 -8.572 1.00 88.25 74 PHE A CA 1
ATOM 631 C C . PHE A 1 74 ? 40.635 -34.830 -8.890 1.00 88.25 74 PHE A C 1
ATOM 633 O O . PHE A 1 74 ? 41.474 -34.767 -7.995 1.00 88.25 74 PHE A O 1
ATOM 640 N N . ASP A 1 75 ? 40.869 -34.418 -10.143 1.00 83.69 75 ASP A N 1
ATOM 641 C CA . ASP A 1 75 ? 42.093 -33.740 -10.606 1.00 83.69 75 ASP A CA 1
ATOM 642 C C . ASP A 1 75 ? 41.714 -32.455 -11.352 1.00 83.69 75 ASP A C 1
ATOM 644 O O . ASP A 1 75 ? 41.137 -32.501 -12.442 1.00 83.69 75 ASP A O 1
ATOM 648 N N . GLU A 1 76 ? 42.078 -31.317 -10.757 1.00 77.31 76 GLU A N 1
ATOM 649 C CA . GLU A 1 76 ? 41.789 -29.962 -11.238 1.00 77.31 76 GLU A CA 1
ATOM 650 C C . GLU A 1 76 ? 42.260 -29.691 -12.680 1.00 77.31 76 GLU A C 1
ATOM 652 O O . GLU A 1 76 ? 41.659 -28.875 -13.375 1.00 77.31 76 GLU A O 1
ATOM 657 N N . LYS A 1 77 ? 43.314 -30.370 -13.161 1.00 67.81 77 LYS A N 1
ATOM 658 C CA . LYS A 1 77 ? 43.897 -30.110 -14.489 1.00 67.81 77 LYS A CA 1
ATOM 659 C C . LYS A 1 77 ? 43.303 -30.984 -15.591 1.00 67.81 77 LYS A C 1
ATOM 661 O O . LYS A 1 77 ? 43.123 -30.515 -16.713 1.00 67.81 77 LYS A O 1
ATOM 666 N N . ASN A 1 78 ? 43.063 -32.259 -15.293 1.00 59.03 78 ASN A N 1
ATOM 667 C CA . ASN A 1 78 ? 42.798 -33.272 -16.320 1.00 59.03 78 ASN A CA 1
ATOM 668 C C . ASN A 1 78 ? 41.382 -33.855 -16.266 1.00 59.03 78 ASN A C 1
ATOM 670 O O . ASN A 1 78 ? 40.972 -34.507 -17.222 1.00 59.03 78 ASN A O 1
ATOM 674 N N . ASN A 1 79 ? 40.648 -33.664 -15.166 1.00 60.84 79 ASN A N 1
ATOM 675 C CA . ASN A 1 79 ? 39.469 -34.472 -14.864 1.00 60.84 79 ASN A CA 1
ATOM 676 C C . ASN A 1 79 ? 38.302 -33.614 -14.346 1.00 60.84 79 ASN A C 1
ATOM 678 O O . ASN A 1 79 ? 37.719 -33.890 -13.303 1.00 60.84 79 ASN A O 1
ATOM 682 N N . TYR A 1 80 ? 37.944 -32.566 -15.096 1.00 55.62 80 TYR A N 1
ATOM 683 C CA . TYR A 1 80 ? 36.736 -31.765 -14.842 1.00 55.62 80 TYR A CA 1
ATOM 684 C C . TYR A 1 80 ? 35.442 -32.499 -15.259 1.00 55.62 80 TYR A C 1
ATOM 686 O O . TYR A 1 80 ? 34.358 -32.224 -14.739 1.00 55.62 80 TYR A O 1
ATOM 694 N N . LEU A 1 81 ? 35.555 -33.496 -16.146 1.00 56.12 81 LEU A N 1
ATOM 695 C CA . LEU A 1 81 ? 34.444 -34.295 -16.663 1.00 56.12 81 LEU A CA 1
ATOM 696 C C . LEU A 1 81 ? 34.367 -35.657 -15.963 1.00 56.12 81 LEU A C 1
ATOM 698 O O . LEU A 1 81 ? 35.357 -36.375 -15.844 1.00 56.12 81 LEU A O 1
ATOM 702 N N . CYS A 1 82 ? 33.165 -36.050 -15.540 1.00 63.84 82 CYS A N 1
ATOM 703 C CA . CYS A 1 82 ? 32.910 -37.435 -15.150 1.00 63.84 82 CYS A CA 1
ATOM 704 C C . CYS A 1 82 ? 33.081 -38.345 -16.380 1.00 63.84 82 CYS A C 1
ATOM 706 O O . CYS A 1 82 ? 32.656 -37.987 -17.479 1.00 63.84 82 CYS A O 1
ATOM 708 N N . SER A 1 83 ? 33.679 -39.525 -16.215 1.00 68.38 83 SER A N 1
ATOM 709 C CA . SER A 1 83 ? 33.852 -40.470 -17.322 1.00 68.38 83 SER A CA 1
ATOM 710 C C . SER A 1 83 ? 32.501 -40.996 -17.811 1.00 68.38 83 SER A C 1
ATOM 712 O O . SER A 1 83 ? 31.605 -41.299 -17.010 1.00 68.38 83 SER A O 1
ATOM 714 N N . VAL A 1 84 ? 32.340 -41.079 -19.139 1.00 69.00 84 VAL A N 1
ATOM 715 C CA . VAL A 1 84 ? 31.153 -41.682 -19.765 1.00 69.00 84 VAL A CA 1
ATOM 716 C C . VAL A 1 84 ? 31.036 -43.115 -19.266 1.00 69.00 84 VAL A C 1
ATOM 718 O O . VAL A 1 84 ? 32.016 -43.859 -19.216 1.00 69.00 84 VAL A O 1
ATOM 721 N N . TYR A 1 85 ? 29.833 -43.503 -18.854 1.00 74.00 85 TYR A N 1
ATOM 722 C CA . TYR A 1 85 ? 29.571 -44.874 -18.468 1.00 74.00 85 TYR A CA 1
ATOM 723 C C . TYR A 1 85 ? 29.304 -45.712 -19.720 1.00 74.00 85 TYR A C 1
ATOM 725 O O . TYR A 1 85 ? 28.160 -45.939 -20.110 1.00 74.00 85 TYR A O 1
ATOM 733 N N . ASP A 1 86 ? 30.382 -46.202 -20.323 1.00 65.44 86 ASP A N 1
ATOM 734 C CA . ASP A 1 86 ? 30.303 -47.148 -21.431 1.00 65.44 86 ASP A CA 1
ATOM 735 C C . ASP A 1 86 ? 29.816 -48.523 -20.929 1.00 65.44 86 ASP A C 1
ATOM 737 O O . ASP A 1 86 ? 30.317 -49.045 -19.930 1.00 65.44 86 ASP A O 1
ATOM 741 N N . ASN A 1 87 ? 28.840 -49.118 -21.629 1.00 69.25 87 ASN A N 1
ATOM 742 C CA . ASN A 1 87 ? 28.233 -50.427 -21.327 1.00 69.25 87 ASN A CA 1
ATOM 743 C C . ASN A 1 87 ? 27.565 -50.525 -19.941 1.00 69.25 87 ASN A C 1
ATOM 745 O O . ASN A 1 87 ? 27.984 -51.293 -19.070 1.00 69.25 87 ASN A O 1
ATOM 749 N N . ILE A 1 88 ? 26.489 -49.763 -19.744 1.00 77.12 88 ILE A N 1
ATOM 750 C CA . ILE A 1 88 ? 25.676 -49.810 -18.522 1.00 77.12 88 ILE A CA 1
ATOM 751 C C . ILE A 1 88 ? 25.005 -51.197 -18.398 1.00 77.12 88 ILE A C 1
ATOM 753 O O . ILE A 1 88 ? 24.400 -51.663 -19.369 1.00 77.12 88 ILE A O 1
ATOM 757 N N . PRO A 1 89 ? 25.105 -51.879 -17.238 1.00 78.94 89 PRO A N 1
ATOM 758 C CA . PRO A 1 89 ? 24.436 -53.152 -16.995 1.00 78.94 89 PRO A CA 1
ATOM 759 C C . PRO A 1 89 ? 22.934 -53.072 -17.283 1.00 78.94 89 PRO A C 1
ATOM 761 O O . PRO A 1 89 ? 22.277 -52.112 -16.900 1.00 78.94 89 PRO A O 1
ATOM 764 N N . GLN A 1 90 ? 22.374 -54.096 -17.923 1.00 80.00 90 GLN A N 1
ATOM 765 C CA . GLN A 1 90 ? 20.933 -54.172 -18.176 1.00 80.00 90 GLN A CA 1
ATOM 766 C C . GLN A 1 90 ? 20.213 -54.578 -16.882 1.00 80.00 90 GLN A C 1
ATOM 768 O O . GLN A 1 90 ? 20.023 -55.756 -16.591 1.00 80.00 90 GLN A O 1
ATOM 773 N N . LYS A 1 91 ? 19.930 -53.585 -16.040 1.00 84.75 91 LYS A N 1
ATOM 774 C CA . LYS A 1 91 ? 19.132 -53.686 -14.814 1.00 84.75 91 LYS A CA 1
ATOM 775 C C . LYS A 1 91 ? 18.515 -52.322 -14.501 1.00 84.75 91 LYS A C 1
ATOM 777 O O . LYS A 1 91 ? 18.862 -51.321 -15.121 1.00 84.75 91 LYS A O 1
ATOM 782 N N . ASP A 1 92 ? 17.632 -52.263 -13.510 1.00 87.06 92 ASP A N 1
ATOM 783 C CA . ASP A 1 92 ? 17.145 -50.982 -12.992 1.00 87.06 92 ASP A CA 1
ATOM 784 C C . ASP A 1 92 ? 18.299 -50.164 -12.382 1.00 87.06 92 ASP A C 1
ATOM 786 O O . ASP A 1 92 ? 19.089 -50.670 -11.576 1.00 87.06 92 ASP A O 1
ATOM 790 N N . HIS A 1 93 ? 18.344 -48.875 -12.713 1.00 90.62 93 HIS A N 1
ATOM 791 C CA . HIS A 1 93 ? 19.319 -47.923 -12.185 1.00 90.62 93 HIS A CA 1
ATOM 792 C C . HIS A 1 93 ? 18.643 -46.716 -11.538 1.00 90.62 93 HIS A C 1
ATOM 794 O O . HIS A 1 93 ? 17.488 -46.393 -11.819 1.00 90.62 93 HIS A O 1
ATOM 800 N N . ILE A 1 94 ? 19.384 -46.023 -10.672 1.00 91.44 94 ILE A N 1
ATOM 801 C CA . ILE A 1 94 ? 18.937 -44.782 -10.044 1.00 91.44 94 ILE A CA 1
ATOM 802 C C . ILE A 1 94 ? 19.779 -43.623 -10.573 1.00 91.44 94 ILE A C 1
ATOM 804 O O . ILE A 1 94 ? 20.938 -43.442 -10.205 1.00 91.44 94 ILE A O 1
ATOM 808 N N . ALA A 1 95 ? 19.182 -42.822 -11.444 1.00 89.69 95 ALA A N 1
ATOM 809 C CA . ALA A 1 95 ? 19.754 -41.581 -11.927 1.00 89.69 95 ALA A CA 1
ATOM 810 C C . ALA A 1 95 ? 19.617 -40.480 -10.869 1.00 89.69 95 ALA A C 1
ATOM 812 O O . ALA A 1 95 ? 18.514 -40.164 -10.423 1.00 89.69 95 ALA A O 1
ATOM 813 N N . VAL A 1 96 ? 20.726 -39.861 -10.474 1.00 90.06 96 VAL A N 1
ATOM 814 C CA . VAL A 1 96 ? 20.693 -38.751 -9.514 1.00 90.06 96 VAL A CA 1
ATOM 815 C C . VAL A 1 96 ? 20.398 -37.452 -10.254 1.00 90.06 96 VAL A C 1
ATOM 817 O O . VAL A 1 96 ? 21.191 -37.005 -11.083 1.00 90.06 96 VAL A O 1
ATOM 820 N N . LEU A 1 97 ? 19.241 -36.856 -9.962 1.00 85.50 97 LEU A N 1
ATOM 821 C CA . LEU A 1 97 ? 18.793 -35.581 -10.523 1.00 85.50 97 LEU A CA 1
ATOM 822 C C . LEU A 1 97 ? 19.228 -34.398 -9.649 1.00 85.50 97 LEU A C 1
ATOM 824 O O . LEU A 1 97 ? 19.662 -33.382 -10.173 1.00 85.50 97 LEU A O 1
ATOM 828 N N . ASP A 1 98 ? 19.164 -34.523 -8.326 1.00 85.88 98 ASP A N 1
ATOM 829 C CA . ASP A 1 98 ? 19.675 -33.510 -7.396 1.00 85.88 98 ASP A CA 1
ATOM 830 C C . ASP A 1 98 ? 20.443 -34.177 -6.253 1.00 85.88 98 ASP A C 1
ATOM 832 O O . ASP A 1 98 ? 20.071 -35.242 -5.755 1.00 85.88 98 ASP A O 1
ATOM 836 N N . GLY A 1 99 ? 21.538 -33.532 -5.859 1.00 87.50 99 GLY A N 1
ATOM 837 C CA . GLY A 1 99 ? 22.521 -34.036 -4.912 1.00 87.50 99 GLY A CA 1
ATOM 838 C C . GLY A 1 99 ? 23.789 -34.588 -5.555 1.00 87.50 99 GLY A C 1
ATOM 839 O O . GLY A 1 99 ? 24.625 -35.111 -4.826 1.00 87.50 99 GLY A O 1
ATOM 840 N N . GLN A 1 100 ? 23.988 -34.411 -6.869 1.00 87.50 100 GLN A N 1
ATOM 841 C CA . GLN A 1 100 ? 25.220 -34.799 -7.572 1.00 87.50 100 GLN A CA 1
ATOM 842 C C . GLN A 1 100 ? 26.472 -34.350 -6.806 1.00 87.50 100 GLN A C 1
ATOM 844 O O . GLN A 1 100 ? 27.286 -35.182 -6.429 1.00 87.50 100 GLN A O 1
ATOM 849 N N . GLN A 1 101 ? 26.617 -33.046 -6.544 1.00 88.12 101 GLN A N 1
ATOM 850 C CA . GLN A 1 101 ? 27.828 -32.498 -5.920 1.00 88.12 101 GLN A CA 1
ATOM 851 C C . GLN A 1 101 ? 28.050 -33.056 -4.507 1.00 88.12 101 GLN A C 1
ATOM 853 O O . GLN A 1 101 ? 29.183 -33.334 -4.135 1.00 88.12 101 GLN A O 1
ATOM 858 N N . ARG A 1 102 ? 26.974 -33.288 -3.741 1.00 91.88 102 ARG A N 1
ATOM 859 C CA . ARG A 1 102 ? 27.032 -33.878 -2.394 1.00 91.88 102 ARG A CA 1
ATOM 860 C C . ARG A 1 102 ? 27.468 -35.344 -2.437 1.00 91.88 102 ARG A C 1
ATOM 862 O O . ARG A 1 102 ? 28.397 -35.705 -1.728 1.00 91.88 102 ARG A O 1
ATOM 869 N N . ILE A 1 103 ? 26.866 -36.172 -3.295 1.00 92.50 103 ILE A N 1
ATOM 870 C CA . ILE A 1 103 ? 27.244 -37.592 -3.430 1.00 92.50 103 ILE A CA 1
ATOM 871 C C . ILE A 1 103 ? 28.668 -37.722 -3.972 1.00 92.50 103 ILE A C 1
ATOM 873 O O . ILE A 1 103 ? 29.444 -38.509 -3.439 1.00 92.50 103 ILE A O 1
ATOM 877 N N . THR A 1 104 ? 29.041 -36.924 -4.977 1.00 91.88 104 THR A N 1
ATOM 878 C CA . THR A 1 104 ? 30.415 -36.897 -5.492 1.00 91.88 104 THR A CA 1
ATOM 879 C C . THR A 1 104 ? 31.399 -36.475 -4.401 1.00 91.88 104 THR A C 1
ATOM 881 O O . THR A 1 104 ? 32.417 -37.133 -4.232 1.00 91.88 104 THR A O 1
ATOM 884 N N . SER A 1 105 ? 31.075 -35.457 -3.597 1.00 93.69 105 SER A N 1
ATOM 885 C CA . SER A 1 105 ? 31.929 -35.013 -2.483 1.00 93.69 105 SER A CA 1
ATOM 886 C C . SER A 1 105 ? 32.086 -36.085 -1.404 1.00 93.69 105 SER A C 1
ATOM 888 O O . SER A 1 105 ? 33.192 -36.303 -0.924 1.00 93.69 105 SER A O 1
ATOM 890 N N . LEU A 1 106 ? 31.005 -36.790 -1.048 1.00 94.19 106 LEU A N 1
ATOM 891 C CA . LEU A 1 106 ? 31.052 -37.932 -0.129 1.00 94.19 106 LEU A CA 1
ATOM 892 C C . LEU A 1 106 ? 31.910 -39.070 -0.697 1.00 94.19 106 LEU A C 1
ATOM 894 O O . LEU A 1 106 ? 32.701 -39.663 0.030 1.00 94.19 106 LEU A O 1
ATOM 898 N N . ASN A 1 107 ? 31.781 -39.358 -1.994 1.00 93.81 107 ASN A N 1
ATOM 899 C CA . ASN A 1 107 ? 32.550 -40.401 -2.667 1.00 93.81 107 ASN A CA 1
ATOM 900 C C . ASN A 1 107 ? 34.045 -40.048 -2.757 1.00 93.81 107 ASN A C 1
ATOM 902 O O . ASN A 1 107 ? 34.878 -40.924 -2.545 1.00 93.81 107 ASN A O 1
ATOM 906 N N . ILE A 1 108 ? 34.381 -38.775 -2.994 1.00 93.44 108 ILE A N 1
ATOM 907 C CA . ILE A 1 108 ? 35.759 -38.269 -2.935 1.00 93.44 108 ILE A CA 1
ATOM 908 C C . ILE A 1 108 ? 36.291 -38.370 -1.501 1.00 93.44 108 ILE A C 1
ATOM 910 O O . ILE A 1 108 ? 37.302 -39.017 -1.269 1.00 93.44 108 ILE A O 1
ATOM 914 N N . ALA A 1 109 ? 35.585 -37.806 -0.520 1.00 94.62 109 ALA A N 1
ATOM 915 C CA . ALA A 1 109 ? 36.054 -37.719 0.862 1.00 94.62 109 ALA A CA 1
ATOM 916 C C . ALA A 1 109 ? 36.230 -39.078 1.563 1.00 94.62 109 ALA A C 1
ATOM 918 O O . ALA A 1 109 ? 37.138 -39.236 2.375 1.00 94.62 109 ALA A O 1
ATOM 919 N N . LEU A 1 110 ? 35.350 -40.047 1.287 1.00 93.88 110 LEU A N 1
ATOM 920 C CA . LEU A 1 110 ? 35.317 -41.330 2.001 1.00 93.88 110 LEU A CA 1
ATOM 921 C C . LEU A 1 110 ? 35.923 -42.494 1.212 1.00 93.88 110 LEU A C 1
ATOM 923 O O . LEU A 1 110 ? 36.202 -43.535 1.805 1.00 93.88 110 LEU A O 1
ATOM 927 N N . ARG A 1 111 ? 36.100 -42.366 -0.111 1.00 92.75 111 ARG A N 1
ATOM 928 C CA . ARG A 1 111 ? 36.604 -43.457 -0.964 1.00 92.75 111 ARG A CA 1
ATOM 929 C C . ARG A 1 111 ? 37.728 -43.056 -1.921 1.00 92.75 111 ARG A C 1
ATOM 931 O O . ARG A 1 111 ? 38.263 -43.953 -2.572 1.00 92.75 111 ARG A O 1
ATOM 938 N N . GLY A 1 112 ? 38.083 -41.781 -2.046 1.00 91.75 112 GLY A N 1
ATOM 939 C CA . GLY A 1 112 ? 39.097 -41.326 -2.997 1.00 91.75 112 GLY A CA 1
ATOM 940 C C . GLY A 1 112 ? 39.902 -40.132 -2.499 1.00 91.75 112 GLY A C 1
ATOM 941 O O . GLY A 1 112 ? 40.155 -40.014 -1.301 1.00 91.75 112 GLY A O 1
ATOM 942 N N . SER A 1 113 ? 40.334 -39.285 -3.432 1.00 92.88 113 SER A N 1
ATOM 943 C CA . SER A 1 113 ? 41.238 -38.161 -3.167 1.00 92.88 113 SER A CA 1
ATOM 944 C C . SER A 1 113 ? 40.871 -36.897 -3.951 1.00 92.88 113 SER A C 1
ATOM 946 O O . SER A 1 113 ? 40.200 -36.941 -4.989 1.00 92.88 113 SER A O 1
ATOM 948 N N . TYR A 1 114 ? 41.312 -35.746 -3.438 1.00 93.19 114 TYR A N 1
ATOM 949 C CA . TYR A 1 114 ? 41.152 -34.440 -4.076 1.00 93.19 114 TYR A CA 1
ATOM 950 C C . TYR A 1 114 ? 42.524 -33.883 -4.463 1.00 93.19 114 TYR A C 1
ATOM 952 O O . TYR A 1 114 ? 43.365 -33.649 -3.596 1.00 93.19 114 TYR A O 1
ATOM 960 N N . THR A 1 115 ? 42.740 -33.631 -5.755 1.00 90.06 115 THR A N 1
ATOM 961 C CA . THR A 1 115 ? 44.027 -33.178 -6.293 1.00 90.06 115 THR A CA 1
ATOM 962 C C . THR A 1 115 ? 43.955 -31.753 -6.845 1.00 90.06 115 THR A C 1
ATOM 964 O O . THR A 1 115 ? 43.141 -31.466 -7.724 1.00 90.06 115 THR A O 1
ATOM 967 N N . VAL A 1 116 ? 44.835 -30.867 -6.357 1.00 87.06 116 VAL A N 1
ATOM 968 C CA . VAL A 1 116 ? 44.937 -29.447 -6.767 1.00 87.06 116 VAL A CA 1
ATOM 969 C C . VAL A 1 116 ? 46.293 -29.103 -7.379 1.00 87.06 116 VAL A C 1
ATOM 971 O O . VAL A 1 116 ? 47.318 -29.701 -7.032 1.00 87.06 116 VAL A O 1
ATOM 974 N N . GLN A 1 117 ? 46.317 -28.095 -8.255 1.00 79.88 117 GLN A N 1
ATOM 975 C CA . GLN A 1 117 ? 47.543 -27.512 -8.803 1.00 79.88 117 GLN A CA 1
ATOM 976 C C . GLN A 1 117 ? 47.943 -26.257 -8.022 1.00 79.88 117 GLN A C 1
ATOM 978 O O . GLN A 1 117 ? 47.305 -25.211 -8.102 1.00 79.88 117 GLN A O 1
ATOM 983 N N . VAL A 1 118 ? 49.063 -26.331 -7.302 1.00 75.00 118 VAL A N 1
ATOM 984 C CA . VAL A 1 118 ? 49.649 -25.178 -6.607 1.00 75.00 118 VAL A CA 1
ATOM 985 C C . VAL A 1 118 ? 50.932 -24.778 -7.333 1.00 75.00 118 VAL A C 1
ATOM 987 O O . VAL A 1 118 ? 52.006 -25.354 -7.133 1.00 75.00 118 VAL A O 1
ATOM 990 N N . GLY A 1 119 ? 50.813 -23.800 -8.235 1.00 76.25 119 GLY A N 1
ATOM 991 C CA . GLY A 1 119 ? 51.893 -23.402 -9.141 1.00 76.25 119 GLY A CA 1
ATOM 992 C C . GLY A 1 119 ? 52.204 -24.504 -10.159 1.00 76.25 119 GLY A C 1
ATOM 993 O O . GLY A 1 119 ? 51.381 -24.805 -11.015 1.00 76.25 119 GLY A O 1
ATOM 994 N N . HIS A 1 120 ? 53.391 -25.113 -10.064 1.00 69.50 120 HIS A N 1
ATOM 995 C CA . HIS A 1 120 ? 53.805 -26.247 -10.909 1.00 69.50 120 HIS A CA 1
ATOM 996 C C . HIS A 1 120 ? 53.726 -27.611 -10.201 1.00 69.50 120 HIS A C 1
ATOM 998 O O . HIS A 1 120 ? 54.126 -28.616 -10.786 1.00 69.50 120 HIS A O 1
ATOM 1004 N N . LYS A 1 121 ? 53.280 -27.658 -8.937 1.00 74.25 121 LYS A N 1
ATOM 1005 C CA . LYS A 1 121 ? 53.216 -28.891 -8.140 1.00 74.25 121 LYS A CA 1
ATOM 1006 C C . LYS A 1 121 ? 51.773 -29.348 -7.962 1.00 74.25 121 LYS A C 1
ATOM 1008 O O . LYS A 1 121 ? 50.899 -28.556 -7.623 1.00 74.25 121 LYS A O 1
ATOM 1013 N N . THR A 1 122 ? 51.567 -30.646 -8.129 1.00 81.81 122 THR A N 1
ATOM 1014 C CA . THR A 1 122 ? 50.293 -31.326 -7.901 1.00 81.81 122 THR A CA 1
ATOM 1015 C C . THR A 1 122 ? 50.258 -31.854 -6.467 1.00 81.81 122 THR A C 1
ATOM 1017 O O . THR A 1 122 ? 51.201 -32.524 -6.048 1.00 81.81 122 THR A O 1
ATOM 1020 N N . LYS A 1 123 ? 49.212 -31.521 -5.703 1.00 88.19 123 LYS A N 1
ATOM 1021 C CA . LYS A 1 123 ? 49.003 -32.007 -4.330 1.00 88.19 123 LYS A CA 1
ATOM 1022 C C . LYS A 1 123 ? 47.766 -32.893 -4.275 1.00 88.19 123 LYS A C 1
ATOM 1024 O O . LYS A 1 123 ? 46.674 -32.396 -4.528 1.00 88.19 123 LYS A O 1
ATOM 1029 N N . GLU A 1 124 ? 47.947 -34.158 -3.912 1.00 92.19 124 GLU A N 1
ATOM 1030 C CA . GLU A 1 124 ? 46.859 -35.091 -3.607 1.00 92.19 124 GLU A CA 1
ATOM 1031 C C . GLU A 1 124 ? 46.528 -35.032 -2.110 1.00 92.19 124 GLU A C 1
ATOM 1033 O O . GLU A 1 124 ? 47.424 -35.101 -1.268 1.00 92.19 124 GLU A O 1
ATOM 1038 N N . MET A 1 125 ? 45.249 -34.853 -1.779 1.00 94.56 125 MET A N 1
ATOM 1039 C CA . MET A 1 125 ? 44.780 -34.615 -0.414 1.00 94.56 125 MET A CA 1
ATOM 1040 C C . MET A 1 125 ? 43.602 -35.526 -0.056 1.00 94.56 125 MET A C 1
ATOM 1042 O O . MET A 1 125 ? 42.760 -35.839 -0.903 1.00 94.56 125 MET A O 1
ATOM 1046 N N . PHE A 1 126 ? 43.501 -35.870 1.227 1.00 96.31 126 PHE A N 1
ATOM 1047 C CA . PHE A 1 126 ? 42.425 -36.678 1.807 1.00 96.31 126 PHE A CA 1
ATOM 1048 C C . PHE A 1 126 ? 41.708 -35.910 2.917 1.00 96.31 126 PHE A C 1
ATOM 1050 O O . PHE A 1 126 ? 42.275 -34.982 3.495 1.00 96.31 126 PHE A O 1
ATOM 1057 N N . LEU A 1 127 ? 40.460 -36.280 3.223 1.00 97.19 127 LEU A N 1
ATOM 1058 C CA . LEU A 1 127 ? 39.692 -35.629 4.284 1.00 97.19 127 LEU A CA 1
ATOM 1059 C C . LEU A 1 127 ? 40.086 -36.175 5.663 1.00 97.19 127 LEU A C 1
ATOM 1061 O O . LEU A 1 127 ? 39.908 -37.362 5.949 1.00 97.19 127 LEU A O 1
ATOM 1065 N N . TYR A 1 128 ? 40.531 -35.281 6.541 1.00 96.31 128 TYR A N 1
ATOM 1066 C CA . TYR A 1 128 ? 40.852 -35.570 7.934 1.00 96.31 128 TYR A CA 1
ATOM 1067 C C . TYR A 1 128 ? 39.932 -34.821 8.901 1.00 96.31 128 TYR A C 1
ATOM 1069 O O . TYR A 1 128 ? 39.416 -33.744 8.594 1.00 96.31 128 TYR A O 1
ATOM 1077 N N . PHE A 1 129 ? 39.767 -35.390 10.094 1.00 95.62 129 PHE A N 1
ATOM 1078 C CA . PHE A 1 129 ? 39.058 -34.797 11.224 1.00 95.62 129 PHE A CA 1
ATOM 1079 C C . PHE A 1 129 ? 40.029 -34.556 12.383 1.00 95.62 129 PHE A C 1
ATOM 1081 O O . PHE A 1 129 ? 40.701 -35.489 12.828 1.00 95.62 129 PHE A O 1
ATOM 1088 N N . ASN A 1 130 ? 40.112 -33.322 12.877 1.00 94.00 130 ASN A N 1
ATOM 1089 C CA . ASN A 1 130 ? 40.941 -32.988 14.030 1.00 94.00 130 ASN A CA 1
ATOM 1090 C C . ASN A 1 130 ? 40.170 -33.220 15.329 1.00 94.00 130 ASN A C 1
ATOM 1092 O O . ASN A 1 130 ? 39.242 -32.486 15.676 1.00 94.00 130 ASN A O 1
ATOM 1096 N N . VAL A 1 131 ? 40.580 -34.232 16.089 1.00 91.31 131 VAL A N 1
ATOM 1097 C CA . VAL A 1 131 ? 39.894 -34.592 17.339 1.00 91.31 131 VAL A CA 1
ATOM 1098 C C . VAL A 1 131 ? 40.204 -33.624 18.490 1.00 91.31 131 VAL A C 1
ATOM 1100 O O . VAL A 1 131 ? 39.366 -33.453 19.384 1.00 91.31 131 VAL A O 1
ATOM 1103 N N . LEU A 1 132 ? 41.368 -32.962 18.450 1.00 88.31 132 LEU A N 1
ATOM 1104 C CA . LEU A 1 132 ? 41.812 -31.984 19.454 1.00 88.31 132 LEU A CA 1
ATOM 1105 C C . LEU A 1 132 ? 41.367 -30.552 19.123 1.00 88.31 132 LEU A C 1
ATOM 1107 O O . LEU A 1 132 ? 41.210 -29.737 20.030 1.00 88.31 132 LEU A O 1
ATOM 1111 N N . GLY A 1 133 ? 41.121 -30.266 17.844 1.00 84.56 133 GLY A N 1
ATOM 1112 C CA . GLY A 1 133 ? 40.708 -28.955 17.350 1.00 84.56 133 GLY A CA 1
ATOM 1113 C C . GLY A 1 133 ? 39.251 -28.595 17.628 1.00 84.56 133 GLY A C 1
ATOM 1114 O O . GLY A 1 133 ? 38.414 -29.427 18.012 1.00 84.56 133 GLY A O 1
ATOM 1115 N N . GLN A 1 134 ? 38.961 -27.315 17.406 1.00 81.12 134 GLN A N 1
ATOM 1116 C CA . GLN A 1 134 ? 37.619 -26.742 17.346 1.00 81.12 134 GLN A CA 1
ATOM 1117 C C . GLN A 1 134 ? 37.404 -26.165 15.946 1.00 81.12 134 GLN A C 1
ATOM 1119 O O . GLN A 1 134 ? 38.361 -25.687 15.336 1.00 81.12 134 GLN A O 1
ATOM 1124 N N . GLY A 1 135 ? 36.172 -26.247 15.436 1.00 80.12 135 GLY A N 1
ATOM 1125 C CA . GLY A 1 135 ? 35.830 -25.666 14.140 1.00 80.12 135 GLY A CA 1
ATOM 1126 C C . GLY A 1 135 ? 36.008 -24.145 14.118 1.00 80.12 135 GLY A C 1
ATOM 1127 O O . GLY A 1 135 ? 36.080 -23.494 15.161 1.00 80.12 135 GLY A O 1
ATOM 1128 N N . ASP A 1 136 ? 36.109 -23.588 12.913 1.00 78.44 136 ASP A N 1
ATOM 1129 C CA . ASP A 1 136 ? 36.273 -22.151 12.700 1.00 78.44 136 ASP A CA 1
ATOM 1130 C C . ASP A 1 136 ? 35.004 -21.372 13.124 1.00 78.44 136 ASP A C 1
ATOM 1132 O O . ASP A 1 136 ? 33.952 -21.524 12.481 1.00 78.44 136 ASP A O 1
ATOM 1136 N N . PRO A 1 137 ? 35.080 -20.519 14.170 1.00 71.94 137 PRO A N 1
ATOM 1137 C CA . PRO A 1 137 ? 33.938 -19.749 14.655 1.00 71.94 137 PRO A CA 1
ATOM 1138 C C . PRO A 1 137 ? 33.386 -18.774 13.612 1.00 71.94 137 PRO A C 1
ATOM 1140 O O . PRO A 1 137 ? 32.175 -18.560 13.577 1.00 71.94 137 PRO A O 1
ATOM 1143 N N . ASP A 1 138 ? 34.237 -18.224 12.737 1.00 73.31 138 ASP A N 1
ATOM 1144 C CA . ASP A 1 138 ? 33.821 -17.256 11.711 1.00 73.31 138 ASP A CA 1
ATOM 1145 C C . ASP A 1 138 ? 32.917 -17.907 10.649 1.00 73.31 138 ASP A C 1
ATOM 1147 O O . ASP A 1 138 ? 32.126 -17.234 9.984 1.00 73.31 138 ASP A O 1
ATOM 1151 N N . HIS A 1 139 ? 32.979 -19.237 10.535 1.00 66.38 139 HIS A N 1
ATOM 1152 C CA . HIS A 1 139 ? 32.148 -20.045 9.647 1.00 66.38 139 HIS A CA 1
ATOM 1153 C C . HIS A 1 139 ? 31.049 -20.829 10.388 1.00 66.38 139 HIS A C 1
ATOM 1155 O O . HIS A 1 139 ? 30.401 -21.678 9.774 1.00 66.38 139 HIS A O 1
ATOM 1161 N N . ASN A 1 140 ? 30.812 -20.554 11.681 1.00 77.56 140 ASN A N 1
ATOM 1162 C CA . ASN A 1 140 ? 29.901 -21.313 12.556 1.00 77.56 140 ASN A CA 1
ATOM 1163 C C . ASN A 1 140 ? 30.175 -22.835 12.576 1.00 77.56 140 ASN A C 1
ATOM 1165 O O . ASN A 1 140 ? 29.263 -23.630 12.826 1.00 77.56 140 ASN A O 1
ATOM 1169 N N . ALA A 1 141 ? 31.414 -23.254 12.305 1.00 83.62 141 ALA A N 1
ATOM 1170 C CA . ALA A 1 141 ? 31.787 -24.663 12.307 1.00 83.62 141 ALA A CA 1
ATOM 1171 C C . ALA A 1 141 ? 32.081 -25.130 13.739 1.00 83.62 141 ALA A C 1
ATOM 1173 O O . ALA A 1 141 ? 32.792 -24.459 14.487 1.00 83.62 141 ALA A O 1
ATOM 1174 N N . LEU A 1 142 ? 31.556 -26.295 14.128 1.00 86.75 142 LEU A N 1
ATOM 1175 C CA . LEU A 1 142 ? 31.796 -26.881 15.453 1.00 86.75 142 LEU A CA 1
ATOM 1176 C C . LEU A 1 142 ? 32.940 -27.905 15.415 1.00 86.75 142 LEU A C 1
ATOM 1178 O O . LEU A 1 142 ? 33.715 -28.026 16.368 1.00 86.75 142 LEU A O 1
ATOM 1182 N N . TYR A 1 143 ? 33.049 -28.631 14.305 1.00 91.62 143 TYR A N 1
ATOM 1183 C CA . TYR A 1 143 ? 34.012 -29.695 14.062 1.00 91.62 143 TYR A CA 1
ATOM 1184 C C . TYR A 1 143 ? 35.065 -29.254 13.036 1.00 91.62 143 TYR A C 1
ATOM 1186 O O . TYR A 1 143 ? 34.748 -28.642 12.019 1.00 91.62 143 TYR A O 1
ATOM 1194 N N . ASP A 1 144 ? 36.330 -29.585 13.298 1.00 92.94 144 ASP A N 1
ATOM 1195 C CA . ASP A 1 144 ? 37.465 -29.186 12.461 1.00 92.94 144 ASP A CA 1
ATOM 1196 C C . ASP A 1 144 ? 37.791 -30.278 11.426 1.00 92.94 144 ASP A C 1
ATOM 1198 O O . ASP A 1 144 ? 38.434 -31.288 11.728 1.00 92.94 144 ASP A O 1
ATOM 1202 N N . PHE A 1 145 ? 37.284 -30.086 10.206 1.00 95.44 145 PHE A N 1
ATOM 1203 C CA . PHE A 1 145 ? 37.520 -30.945 9.046 1.00 95.44 145 PHE A CA 1
ATOM 1204 C C . PHE A 1 145 ? 38.412 -30.246 8.025 1.00 95.44 145 PHE A C 1
ATOM 1206 O O . PHE A 1 145 ? 38.176 -29.086 7.678 1.00 95.44 145 PHE A O 1
ATOM 1213 N N . LYS A 1 146 ? 39.387 -30.968 7.461 1.00 94.69 146 LYS A N 1
ATOM 1214 C CA . LYS A 1 146 ? 40.294 -30.399 6.457 1.00 94.69 146 LYS A CA 1
ATOM 1215 C C . LYS A 1 146 ? 40.798 -31.430 5.453 1.00 94.69 146 LYS A C 1
ATOM 1217 O O . LYS A 1 146 ? 41.087 -32.567 5.816 1.00 94.69 146 LYS A O 1
ATOM 1222 N N . PHE A 1 147 ? 40.934 -31.012 4.195 1.00 95.25 147 PHE A N 1
ATOM 1223 C CA . PHE A 1 147 ? 41.701 -31.760 3.200 1.00 95.25 147 PHE A CA 1
ATOM 1224 C C . PHE A 1 147 ? 43.191 -31.487 3.393 1.00 95.25 147 PHE A C 1
ATOM 1226 O O . PHE A 1 147 ? 43.614 -30.332 3.332 1.00 95.25 147 PHE A O 1
ATOM 1233 N N . LEU A 1 148 ? 43.964 -32.541 3.647 1.00 94.44 148 LEU A N 1
ATOM 1234 C CA . LEU A 1 148 ? 45.401 -32.478 3.925 1.00 94.44 148 LEU A CA 1
ATOM 1235 C C . LEU A 1 148 ? 46.142 -33.549 3.124 1.00 94.44 148 LEU A C 1
ATOM 1237 O O . LEU A 1 148 ? 45.579 -34.604 2.818 1.00 94.44 148 LEU A O 1
ATOM 1241 N N . THR A 1 149 ? 47.411 -33.295 2.806 1.00 93.81 149 THR A N 1
ATOM 1242 C CA . THR A 1 149 ? 48.319 -34.368 2.374 1.00 93.81 149 THR A CA 1
ATOM 1243 C C . THR A 1 149 ? 48.684 -35.258 3.569 1.00 93.81 149 THR A C 1
ATOM 1245 O O . THR A 1 149 ? 48.584 -34.832 4.722 1.00 93.81 149 THR A O 1
ATOM 1248 N N . GLU A 1 150 ? 49.154 -36.482 3.321 1.00 90.81 150 GLU A N 1
ATOM 1249 C CA . GLU A 1 150 ? 49.612 -37.372 4.403 1.00 90.81 150 GLU A CA 1
ATOM 1250 C C . GLU A 1 150 ? 50.732 -36.734 5.247 1.00 90.81 150 GLU A C 1
ATOM 1252 O O . GLU A 1 150 ? 50.742 -36.855 6.473 1.00 90.81 150 GLU A O 1
ATOM 1257 N N . GLU A 1 151 ? 51.640 -35.987 4.608 1.00 89.25 151 GLU A N 1
ATOM 1258 C CA . GLU A 1 151 ? 52.704 -35.242 5.292 1.00 89.25 151 GLU A CA 1
ATOM 1259 C C . GLU A 1 151 ? 52.135 -34.162 6.223 1.00 89.25 151 GLU A C 1
ATOM 1261 O O . GLU A 1 151 ? 52.552 -34.064 7.376 1.00 89.25 151 GLU A O 1
ATOM 1266 N N . GLU A 1 152 ? 51.155 -33.380 5.757 1.00 91.19 152 GLU A N 1
ATOM 1267 C CA . GLU A 1 152 ? 50.516 -32.318 6.543 1.00 91.19 152 GLU A CA 1
ATOM 1268 C C . GLU A 1 152 ? 49.713 -32.894 7.725 1.00 91.19 152 GLU A C 1
ATOM 1270 O O . GLU A 1 152 ? 49.774 -32.353 8.829 1.00 91.19 152 GLU A O 1
ATOM 1275 N N . ALA A 1 153 ? 49.016 -34.019 7.529 1.00 89.88 153 ALA A N 1
ATOM 1276 C CA . ALA A 1 153 ? 48.256 -34.700 8.580 1.00 89.88 153 ALA A CA 1
ATOM 1277 C C . ALA A 1 153 ? 49.147 -35.394 9.629 1.00 89.88 153 ALA A C 1
ATOM 1279 O O . ALA A 1 153 ? 48.722 -35.589 10.770 1.00 89.88 153 ALA A O 1
ATOM 1280 N N . SER A 1 154 ? 50.388 -35.748 9.272 1.00 88.38 154 SER A N 1
ATOM 1281 C CA . SER A 1 154 ? 51.347 -36.383 10.189 1.00 88.38 154 SER A CA 1
ATOM 1282 C C . SER A 1 154 ? 51.882 -35.446 11.281 1.00 88.38 154 SER A C 1
ATOM 1284 O O . SER A 1 154 ? 52.425 -35.914 12.286 1.00 88.38 154 SER A O 1
ATOM 1286 N N . VAL A 1 155 ? 51.714 -34.129 11.115 1.00 87.19 155 VAL A N 1
ATOM 1287 C CA . VAL A 1 155 ? 52.130 -33.119 12.093 1.00 87.19 155 VAL A CA 1
ATOM 1288 C C . VAL A 1 155 ? 51.149 -33.113 13.266 1.00 87.19 155 VAL A C 1
ATOM 1290 O O . VAL A 1 155 ? 49.988 -32.734 13.122 1.00 87.19 155 VAL A O 1
ATOM 1293 N N . LYS A 1 156 ? 51.629 -33.512 14.449 1.00 86.94 156 LYS A N 1
ATOM 1294 C CA . LYS A 1 156 ? 50.828 -33.588 15.680 1.00 86.94 156 LYS A CA 1
ATOM 1295 C C . LYS A 1 156 ? 51.321 -32.573 16.717 1.00 86.94 156 LYS A C 1
ATOM 1297 O O . LYS A 1 156 ? 52.527 -32.447 16.928 1.00 86.94 156 LYS A O 1
ATOM 1302 N N . ASN A 1 157 ? 50.405 -31.852 17.365 1.00 85.75 157 ASN A N 1
ATOM 1303 C CA . ASN A 1 157 ? 50.700 -30.902 18.450 1.00 85.75 157 ASN A CA 1
ATOM 1304 C C . ASN A 1 157 ? 49.515 -30.776 19.436 1.00 85.75 157 ASN A C 1
ATOM 1306 O O . ASN A 1 157 ? 48.504 -31.457 19.278 1.00 85.75 157 ASN A O 1
ATOM 1310 N N . GLU A 1 158 ? 49.625 -29.889 20.433 1.00 79.06 158 GLU A N 1
ATOM 1311 C CA . GLU A 1 158 ? 48.610 -29.633 21.480 1.00 79.06 158 GLU A CA 1
ATOM 1312 C C . GLU A 1 158 ? 47.242 -29.143 20.953 1.00 79.06 158 GLU A C 1
ATOM 1314 O O . GLU A 1 158 ? 46.286 -29.005 21.711 1.00 79.06 158 GLU A O 1
ATOM 1319 N N . GLN A 1 159 ? 47.108 -28.847 19.662 1.00 81.06 159 GLN A N 1
ATOM 1320 C CA . GLN A 1 159 ? 45.848 -28.396 19.058 1.00 81.06 159 GLN A CA 1
ATOM 1321 C C . GLN A 1 159 ? 45.432 -29.242 17.849 1.00 81.06 159 GLN A C 1
ATOM 1323 O O . GLN A 1 159 ? 44.342 -29.050 17.307 1.00 81.06 159 GLN A O 1
ATOM 1328 N N . GLN A 1 160 ? 46.285 -30.167 17.400 1.00 88.75 160 GLN A N 1
ATOM 1329 C CA . GLN A 1 160 ? 46.114 -30.869 16.133 1.00 88.75 160 GLN A CA 1
ATOM 1330 C C . GLN A 1 160 ? 46.453 -32.350 16.267 1.00 88.75 160 GLN A C 1
ATOM 1332 O O . GLN A 1 160 ? 47.610 -32.731 16.458 1.00 88.75 160 GLN A O 1
ATOM 1337 N N . TYR A 1 161 ? 45.424 -33.181 16.111 1.00 91.56 161 TYR A N 1
ATOM 1338 C CA . TYR A 1 161 ? 45.556 -34.614 15.881 1.00 91.56 161 TYR A CA 1
ATOM 1339 C C . TYR A 1 161 ? 44.530 -35.043 14.837 1.00 91.56 161 TYR A C 1
ATOM 1341 O O . TYR A 1 161 ? 43.333 -35.128 15.116 1.00 91.56 161 TYR A O 1
ATOM 1349 N N . TRP A 1 162 ? 45.012 -35.301 13.628 1.00 93.75 162 TRP A N 1
ATOM 1350 C CA . TRP A 1 162 ? 44.185 -35.599 12.467 1.00 93.75 162 TRP A CA 1
ATOM 1351 C C . TRP A 1 162 ? 43.960 -37.105 12.333 1.00 93.75 162 TRP A C 1
ATOM 1353 O O . TRP A 1 162 ? 44.918 -37.875 12.275 1.00 93.75 162 TRP A O 1
ATOM 1363 N N . ILE A 1 163 ? 42.697 -37.525 12.262 1.00 93.94 163 ILE A N 1
ATOM 1364 C CA . ILE A 1 163 ? 42.317 -38.899 11.911 1.00 93.94 163 ILE A CA 1
ATOM 1365 C C . ILE A 1 163 ? 41.709 -38.928 10.513 1.00 93.94 163 ILE A C 1
ATOM 1367 O O . ILE A 1 163 ? 40.971 -38.017 10.130 1.00 93.94 163 ILE A O 1
ATOM 1371 N N . LEU A 1 164 ? 42.037 -39.960 9.740 1.00 93.81 164 LEU A N 1
ATOM 1372 C CA . LEU A 1 164 ? 41.555 -40.100 8.373 1.00 93.81 164 LEU A CA 1
ATOM 1373 C C . LEU A 1 164 ? 40.073 -40.497 8.388 1.00 93.81 164 LEU A C 1
ATOM 1375 O O . LEU A 1 164 ? 39.698 -41.533 8.939 1.00 93.81 164 LEU A O 1
ATOM 1379 N N . VAL A 1 165 ? 39.212 -39.678 7.781 1.00 94.06 165 VAL A N 1
ATOM 1380 C CA . VAL A 1 165 ? 37.753 -39.858 7.885 1.00 94.06 165 VAL A CA 1
ATOM 1381 C C . VAL A 1 165 ? 37.283 -41.123 7.160 1.00 94.06 165 VAL A C 1
ATOM 1383 O O . VAL A 1 165 ? 36.348 -41.777 7.620 1.00 94.06 165 VAL A O 1
ATOM 1386 N N . SER A 1 166 ? 37.952 -41.524 6.075 1.00 91.06 166 SER A N 1
ATOM 1387 C CA . SER A 1 166 ? 37.621 -42.750 5.334 1.00 91.06 166 SER A CA 1
ATOM 1388 C C . SER A 1 166 ? 37.797 -44.028 6.162 1.00 91.06 166 SER A C 1
ATOM 1390 O O . SER A 1 166 ? 37.105 -45.014 5.914 1.00 91.06 166 SER A O 1
ATOM 1392 N N . GLU A 1 167 ? 38.649 -44.025 7.193 1.00 89.19 167 GLU A N 1
ATOM 1393 C CA . GLU A 1 167 ? 38.799 -45.179 8.084 1.00 89.19 167 GLU A CA 1
ATOM 1394 C C . GLU A 1 167 ? 37.590 -45.398 8.992 1.00 89.19 167 GLU A C 1
ATOM 1396 O O . GLU A 1 167 ? 37.423 -46.502 9.510 1.00 89.19 167 GLU A O 1
ATOM 1401 N N . MET A 1 168 ? 36.765 -44.364 9.185 1.00 91.44 168 MET A N 1
ATOM 1402 C CA . MET A 1 168 ? 35.580 -44.392 10.044 1.00 91.44 168 MET A CA 1
ATOM 1403 C C . MET A 1 168 ? 34.341 -44.942 9.322 1.00 91.44 168 MET A C 1
ATOM 1405 O O . MET A 1 168 ? 33.251 -44.926 9.890 1.00 91.44 168 MET A O 1
ATOM 1409 N N . LEU A 1 169 ? 34.485 -45.414 8.080 1.00 90.56 169 LEU A N 1
ATOM 1410 C CA . LEU A 1 169 ? 33.425 -46.023 7.278 1.00 90.56 169 LEU A CA 1
ATOM 1411 C C . LEU A 1 169 ? 33.499 -47.561 7.354 1.00 90.56 169 LEU A C 1
ATOM 1413 O O . LEU A 1 169 ? 34.557 -48.136 7.112 1.00 90.56 169 LEU A O 1
ATOM 1417 N N . ASP A 1 170 ? 32.378 -48.230 7.639 1.00 83.31 170 ASP A N 1
ATOM 1418 C CA . ASP A 1 170 ? 32.307 -49.692 7.809 1.00 83.31 170 ASP A CA 1
ATOM 1419 C C . ASP A 1 170 ? 32.525 -50.472 6.492 1.00 83.31 170 ASP A C 1
ATOM 1421 O O . ASP A 1 170 ? 32.983 -51.618 6.490 1.00 83.31 170 ASP A O 1
ATOM 1425 N N . GLY A 1 171 ? 32.210 -49.873 5.339 1.00 80.69 171 GLY A N 1
ATOM 1426 C CA . GLY A 1 171 ? 32.285 -50.559 4.052 1.00 80.69 171 GLY A CA 1
ATOM 1427 C C . GLY A 1 171 ? 31.299 -51.731 3.971 1.00 80.69 171 GLY A C 1
ATOM 1428 O O . GLY A 1 171 ? 30.147 -51.602 4.376 1.00 80.69 171 GLY A O 1
ATOM 1429 N N . VAL A 1 172 ? 31.731 -52.867 3.406 1.00 73.31 172 VAL A N 1
ATOM 1430 C CA . VAL A 1 172 ? 30.866 -54.048 3.176 1.00 73.31 172 VAL A CA 1
ATOM 1431 C C . VAL A 1 172 ? 30.578 -54.824 4.468 1.00 73.31 172 VAL A C 1
ATOM 1433 O O . VAL A 1 172 ? 29.537 -55.466 4.558 1.00 73.31 172 VAL A O 1
ATOM 1436 N N . GLU A 1 173 ? 31.472 -54.767 5.461 1.00 75.75 173 GLU A N 1
ATOM 1437 C CA . GLU A 1 173 ? 31.338 -55.470 6.743 1.00 75.75 173 GLU A CA 1
ATOM 1438 C C . GLU A 1 173 ? 30.859 -54.498 7.840 1.00 75.75 173 GLU A C 1
ATOM 1440 O O . GLU A 1 173 ? 31.649 -53.674 8.313 1.00 75.75 173 GLU A O 1
ATOM 1445 N N . PRO A 1 174 ? 29.581 -54.566 8.273 1.00 71.06 174 PRO A N 1
ATOM 1446 C CA . PRO A 1 174 ? 29.050 -53.679 9.306 1.00 71.06 174 PRO A CA 1
ATOM 1447 C C . PRO A 1 174 ? 29.827 -53.809 10.621 1.00 71.06 174 PRO A C 1
ATOM 1449 O O . PRO A 1 174 ? 30.052 -54.917 11.108 1.00 71.06 174 PRO A O 1
ATOM 1452 N N . GLY A 1 175 ? 30.209 -52.681 11.218 1.00 70.12 175 GLY A N 1
ATOM 1453 C CA . GLY A 1 175 ? 31.008 -52.626 12.442 1.00 70.12 175 GLY A CA 1
ATOM 1454 C C . GLY A 1 175 ? 32.530 -52.667 12.250 1.00 70.12 175 GLY A C 1
ATOM 1455 O O . GLY A 1 175 ? 33.247 -52.597 13.250 1.00 70.12 175 GLY A O 1
ATOM 1456 N N . SER A 1 176 ? 33.061 -52.739 11.024 1.00 78.38 176 SER A N 1
ATOM 1457 C CA . SER A 1 176 ? 34.517 -52.753 10.801 1.00 78.38 176 SER A CA 1
ATOM 1458 C C . SER A 1 176 ? 35.222 -51.467 11.277 1.00 78.38 176 SER A C 1
ATOM 1460 O O . SER A 1 176 ? 36.348 -51.532 11.781 1.00 78.38 176 SER A O 1
ATOM 1462 N N . ALA A 1 177 ? 34.548 -50.310 11.248 1.00 79.50 177 ALA A N 1
ATOM 1463 C CA . ALA A 1 177 ? 35.063 -49.056 11.798 1.00 79.50 177 ALA A CA 1
ATOM 1464 C C . ALA A 1 177 ? 35.146 -49.090 13.335 1.00 79.50 177 ALA A C 1
ATOM 1466 O O . ALA A 1 177 ? 36.067 -48.513 13.917 1.00 79.50 177 ALA A O 1
ATOM 1467 N N . HIS A 1 178 ? 34.253 -49.827 14.013 1.00 76.12 178 HIS A N 1
ATOM 1468 C CA . HIS A 1 178 ? 34.334 -50.020 15.469 1.00 76.12 178 HIS A CA 1
ATOM 1469 C C . HIS A 1 178 ? 35.596 -50.794 15.872 1.00 76.12 178 HIS A C 1
ATOM 1471 O O . HIS A 1 178 ? 36.161 -50.529 16.931 1.00 76.12 178 HIS A O 1
ATOM 1477 N N . GLY A 1 179 ? 36.089 -51.697 15.017 1.00 76.88 179 GLY A N 1
ATOM 1478 C CA . GLY A 1 179 ? 37.361 -52.393 15.235 1.00 76.88 179 GLY A CA 1
ATOM 1479 C C . GLY A 1 179 ? 38.575 -51.455 15.267 1.00 76.88 179 GLY A C 1
ATOM 1480 O O . GLY A 1 179 ? 39.551 -51.741 15.958 1.00 76.88 179 GLY A O 1
ATOM 1481 N N . LYS A 1 180 ? 38.502 -50.306 14.580 1.00 80.62 180 LYS A N 1
ATOM 1482 C CA . LYS A 1 180 ? 39.558 -49.279 14.549 1.00 80.62 180 LYS A CA 1
ATOM 1483 C C . LYS A 1 180 ? 39.437 -48.239 15.665 1.00 80.62 180 LYS A C 1
ATOM 1485 O O . LYS A 1 180 ? 40.412 -47.552 15.959 1.00 80.62 180 LYS A O 1
ATOM 1490 N N . PHE A 1 181 ? 38.278 -48.155 16.320 1.00 84.31 181 PHE A N 1
ATOM 1491 C CA . PHE A 1 181 ? 38.011 -47.186 17.385 1.00 84.31 181 PHE A CA 1
ATOM 1492 C C . PHE A 1 181 ? 39.018 -47.284 18.538 1.00 84.31 181 PHE A C 1
ATOM 1494 O O . PHE A 1 181 ? 39.634 -46.285 18.907 1.00 84.31 181 PHE A O 1
ATOM 1501 N N . TYR A 1 182 ? 39.201 -48.484 19.102 1.00 83.56 182 TYR A N 1
ATOM 1502 C CA . TYR A 1 182 ? 40.095 -48.682 20.246 1.00 83.56 182 TYR A CA 1
ATOM 1503 C C . TYR A 1 182 ? 41.571 -48.417 19.909 1.00 83.56 182 TYR A C 1
ATOM 1505 O O . TYR A 1 182 ? 42.190 -47.674 20.669 1.00 83.56 182 TYR A O 1
ATOM 1513 N N . PRO A 1 183 ? 42.133 -48.932 18.792 1.00 86.69 183 PRO A N 1
ATOM 1514 C CA . PRO A 1 183 ? 43.487 -48.576 18.362 1.00 86.69 183 PRO A CA 1
ATOM 1515 C C . PRO A 1 183 ? 43.709 -47.065 18.235 1.00 86.69 183 PRO A C 1
ATOM 1517 O O . PRO A 1 183 ? 44.638 -46.530 18.833 1.00 86.69 183 PRO A O 1
ATOM 1520 N N . ILE A 1 184 ? 42.809 -46.355 17.547 1.00 86.94 184 ILE A N 1
ATOM 1521 C CA . ILE A 1 184 ? 42.926 -44.903 17.345 1.00 86.94 184 ILE A CA 1
ATOM 1522 C C . ILE A 1 184 ? 42.841 -44.156 18.680 1.00 86.94 184 ILE A C 1
ATOM 1524 O O . ILE A 1 184 ? 43.623 -43.241 18.937 1.00 86.94 184 ILE A O 1
ATOM 1528 N N . LEU A 1 185 ? 41.922 -44.555 19.565 1.00 87.00 185 LEU A N 1
ATOM 1529 C CA . LEU A 1 185 ? 41.787 -43.936 20.881 1.00 87.00 185 LEU A CA 1
ATOM 1530 C C . LEU A 1 185 ? 43.021 -44.176 21.763 1.00 87.00 185 LEU A C 1
ATOM 1532 O O . LEU A 1 185 ? 43.441 -43.261 22.476 1.00 87.00 185 LEU A O 1
ATOM 1536 N N . MET A 1 186 ? 43.613 -45.372 21.711 1.00 85.44 186 MET A N 1
ATOM 1537 C CA . MET A 1 186 ? 44.863 -45.676 22.412 1.00 85.44 186 MET A CA 1
ATOM 1538 C C . MET A 1 186 ? 46.010 -44.805 21.895 1.00 85.44 186 MET A C 1
ATOM 1540 O O . MET A 1 186 ? 46.701 -44.191 22.707 1.00 85.44 186 MET A O 1
ATOM 1544 N N . ASP A 1 187 ? 46.152 -44.667 20.576 1.00 87.69 187 ASP A N 1
ATOM 1545 C CA . ASP A 1 187 ? 47.197 -43.844 19.960 1.00 87.69 187 ASP A CA 1
ATOM 1546 C C . ASP A 1 187 ? 47.058 -42.357 20.317 1.00 87.69 187 ASP A C 1
ATOM 1548 O O . ASP A 1 187 ? 48.054 -41.679 20.585 1.00 87.69 187 ASP A O 1
ATOM 1552 N N . ILE A 1 188 ? 45.827 -41.832 20.355 1.00 87.25 188 ILE A N 1
ATOM 1553 C CA . ILE A 1 188 ? 45.557 -40.456 20.799 1.00 87.25 188 ILE A CA 1
ATOM 1554 C C . ILE A 1 188 ? 45.884 -40.302 22.288 1.00 87.25 188 ILE A C 1
ATOM 1556 O O . ILE A 1 188 ? 46.535 -39.335 22.677 1.00 87.25 188 ILE A O 1
ATOM 1560 N N . THR A 1 189 ? 45.479 -41.262 23.124 1.00 84.44 189 THR A N 1
ATOM 1561 C CA . THR A 1 189 ? 45.718 -41.216 24.576 1.00 84.44 189 THR A CA 1
ATOM 1562 C C . THR A 1 189 ? 47.215 -41.261 24.893 1.00 84.44 189 THR A C 1
ATOM 1564 O O . THR A 1 189 ? 47.697 -40.487 25.722 1.00 84.44 189 THR A O 1
ATOM 1567 N N . GLN A 1 190 ? 47.970 -42.115 24.196 1.00 85.31 190 GLN A N 1
ATOM 1568 C CA . GLN A 1 190 ? 49.424 -42.194 24.315 1.00 85.31 190 GLN A CA 1
ATOM 1569 C C . GLN A 1 190 ? 50.094 -40.889 23.871 1.00 85.31 190 GLN A C 1
ATOM 1571 O O . GLN A 1 190 ? 50.982 -40.398 24.564 1.00 85.31 190 GLN A O 1
ATOM 1576 N N . PHE A 1 191 ? 49.649 -40.302 22.756 1.00 86.62 191 PHE A N 1
ATOM 1577 C CA . PHE A 1 191 ? 50.148 -39.013 22.278 1.00 86.62 191 PHE A CA 1
ATOM 1578 C C . PHE A 1 191 ? 49.881 -37.875 23.274 1.00 86.62 191 PHE A C 1
ATOM 1580 O O . PHE A 1 191 ? 50.794 -37.123 23.614 1.00 86.62 191 PHE A O 1
ATOM 1587 N N . MET A 1 192 ? 48.661 -37.771 23.807 1.00 81.88 192 MET A N 1
ATOM 1588 C CA . MET A 1 192 ? 48.330 -36.755 24.811 1.00 81.88 192 MET A CA 1
ATOM 1589 C C . MET A 1 192 ? 49.173 -36.913 26.081 1.00 81.88 192 MET A C 1
ATOM 1591 O O . MET A 1 192 ? 49.599 -35.918 26.661 1.00 81.88 192 MET A O 1
ATOM 1595 N N . GLY A 1 193 ? 49.492 -38.153 26.467 1.00 80.75 193 GLY A N 1
ATOM 1596 C CA . GLY A 1 193 ? 50.377 -38.455 27.592 1.00 80.75 193 GLY A CA 1
ATOM 1597 C C . GLY A 1 193 ? 51.815 -37.939 27.439 1.00 80.75 193 GLY A C 1
ATOM 1598 O O . GLY A 1 193 ? 52.522 -37.847 28.441 1.00 80.75 193 GLY A O 1
ATOM 1599 N N . THR A 1 194 ? 52.259 -37.570 26.229 1.00 82.38 194 THR A N 1
ATOM 1600 C CA . THR A 1 194 ? 53.593 -36.975 26.018 1.00 82.38 194 THR A CA 1
ATOM 1601 C C . THR A 1 194 ? 53.657 -35.470 26.297 1.00 82.38 194 THR A C 1
ATOM 1603 O O . THR A 1 194 ? 54.759 -34.927 26.374 1.00 82.38 194 THR A O 1
ATOM 1606 N N . TYR A 1 195 ? 52.514 -34.799 26.501 1.00 80.12 195 TYR A N 1
ATOM 1607 C CA . TYR A 1 195 ? 52.453 -33.358 26.773 1.00 80.12 195 TYR A CA 1
ATOM 1608 C C . TYR A 1 195 ? 52.155 -33.078 28.255 1.00 80.12 195 TYR A C 1
ATOM 1610 O O . TYR A 1 195 ? 51.121 -33.519 28.769 1.00 80.12 195 TYR A O 1
ATOM 1618 N N . PRO A 1 196 ? 53.012 -32.305 28.956 1.00 74.94 196 PRO A N 1
ATOM 1619 C CA . PRO A 1 196 ? 52.832 -32.004 30.377 1.00 74.94 196 PRO A CA 1
ATOM 1620 C C . PRO A 1 196 ? 51.494 -31.333 30.704 1.00 74.94 196 PRO A C 1
ATOM 1622 O O . PRO A 1 196 ? 50.941 -31.567 31.777 1.00 74.94 196 PRO A O 1
ATOM 1625 N N . GLU A 1 197 ? 50.958 -30.528 29.782 1.00 74.12 197 GLU A N 1
ATOM 1626 C CA . GLU A 1 197 ? 49.712 -29.786 29.982 1.00 74.12 197 GLU A CA 1
ATOM 1627 C C . GLU A 1 197 ? 48.501 -30.710 30.191 1.00 74.12 197 GLU A C 1
ATOM 1629 O O . GLU A 1 197 ? 47.701 -30.471 31.095 1.00 74.12 197 GLU A O 1
ATOM 1634 N N . TYR A 1 198 ? 48.380 -31.799 29.423 1.00 77.38 198 TYR A N 1
ATOM 1635 C CA . TYR A 1 198 ? 47.272 -32.753 29.568 1.00 77.38 198 TYR A CA 1
ATOM 1636 C C . TYR A 1 198 ? 47.421 -33.661 30.790 1.00 77.38 198 TYR A C 1
ATOM 1638 O O . TYR A 1 198 ? 46.419 -34.069 31.373 1.00 77.38 198 TYR A O 1
ATOM 1646 N N . ALA A 1 199 ? 48.659 -33.953 31.202 1.00 71.25 199 ALA A N 1
ATOM 1647 C CA . ALA A 1 199 ? 48.932 -34.739 32.403 1.00 71.25 199 ALA A CA 1
ATOM 1648 C C . ALA A 1 199 ? 48.644 -33.954 33.698 1.00 71.25 199 ALA A C 1
ATOM 1650 O O . ALA A 1 199 ? 48.217 -34.543 34.690 1.00 71.25 199 ALA A O 1
ATOM 1651 N N . GLN A 1 200 ? 48.870 -32.634 33.695 1.00 73.56 200 GLN A N 1
ATOM 1652 C CA . GLN A 1 200 ? 48.639 -31.755 34.850 1.00 73.56 200 GLN A CA 1
ATOM 1653 C C . GLN A 1 200 ? 47.188 -31.260 34.962 1.00 73.56 200 GLN A C 1
ATOM 1655 O O . GLN A 1 200 ? 46.764 -30.895 36.057 1.00 73.56 200 GLN A O 1
ATOM 1660 N N . HIS A 1 201 ? 46.431 -31.279 33.860 1.00 78.12 201 HIS A N 1
ATOM 1661 C CA . HIS A 1 201 ? 45.049 -30.797 33.780 1.00 78.12 201 HIS A CA 1
ATOM 1662 C C . HIS A 1 201 ? 44.098 -31.859 33.192 1.00 78.12 201 HIS A C 1
ATOM 1664 O O . HIS A 1 201 ? 43.625 -31.706 32.058 1.00 78.12 201 HIS A O 1
ATOM 1670 N N . PRO A 1 202 ? 43.789 -32.946 33.926 1.00 74.19 202 PRO A N 1
ATOM 1671 C CA . PRO A 1 202 ? 42.889 -34.003 33.451 1.00 74.19 202 PRO A CA 1
ATOM 1672 C C . PRO A 1 202 ? 41.488 -33.482 33.077 1.00 74.19 202 PRO A C 1
ATOM 1674 O O . PRO A 1 202 ? 40.850 -34.009 32.165 1.00 74.19 202 PRO A O 1
ATOM 1677 N N . GLU A 1 203 ? 41.038 -32.384 33.687 1.00 76.31 203 GLU A N 1
ATOM 1678 C CA . GLU A 1 203 ? 39.792 -31.693 33.351 1.00 76.31 203 GLU A CA 1
ATOM 1679 C C . GLU A 1 203 ? 39.780 -31.104 31.927 1.00 76.31 203 GLU A C 1
ATOM 1681 O O . GLU A 1 203 ? 38.714 -30.965 31.323 1.00 76.31 203 GLU A O 1
ATOM 1686 N N . LYS A 1 204 ? 40.946 -30.757 31.357 1.00 74.75 204 LYS A N 1
ATOM 1687 C CA . LYS A 1 204 ? 41.049 -30.315 29.955 1.00 74.75 204 LYS A CA 1
ATOM 1688 C C . LYS A 1 204 ? 40.850 -31.488 28.996 1.00 74.75 204 LYS A C 1
ATOM 1690 O O . LYS A 1 204 ? 40.170 -31.331 27.986 1.00 74.75 204 LYS A O 1
ATOM 1695 N N . VAL A 1 205 ? 41.383 -32.662 29.336 1.00 75.31 205 VAL A N 1
ATOM 1696 C CA . VAL A 1 205 ? 41.224 -33.898 28.552 1.00 75.31 205 VAL A CA 1
ATOM 1697 C C . VAL A 1 205 ? 39.763 -34.343 28.535 1.00 75.31 205 VAL A C 1
ATOM 1699 O O . VAL A 1 205 ? 39.218 -34.653 27.475 1.00 75.31 205 VAL A O 1
ATOM 1702 N N . GLU A 1 206 ? 39.096 -34.299 29.690 1.00 76.31 206 GLU A N 1
ATOM 1703 C CA . GLU A 1 206 ? 37.680 -34.660 29.810 1.00 76.31 206 GLU A CA 1
ATOM 1704 C C . GLU A 1 206 ? 36.775 -33.729 28.979 1.00 76.31 206 GLU A C 1
ATOM 1706 O O . GLU A 1 206 ? 35.869 -34.196 28.282 1.00 76.31 206 GLU A O 1
ATOM 1711 N N . LYS A 1 207 ? 37.075 -32.420 28.949 1.00 79.19 207 LYS A N 1
ATOM 1712 C CA . LYS A 1 207 ? 36.352 -31.430 28.127 1.00 79.19 207 LYS A CA 1
ATOM 1713 C C . LYS A 1 207 ? 36.476 -31.657 26.619 1.00 79.19 207 LYS A C 1
ATOM 1715 O O . LYS A 1 207 ? 35.542 -31.324 25.892 1.00 79.19 207 LYS A O 1
ATOM 1720 N N . LEU A 1 208 ? 37.588 -32.217 26.135 1.00 80.31 208 LEU A N 1
ATOM 1721 C CA . LEU A 1 208 ? 37.770 -32.513 24.706 1.00 80.31 208 LEU A CA 1
ATOM 1722 C C . LEU A 1 208 ? 36.848 -33.642 24.224 1.00 80.31 208 LEU A C 1
ATOM 1724 O O . LEU A 1 208 ? 36.498 -33.684 23.043 1.00 80.31 208 LEU A O 1
ATOM 1728 N N . ASN A 1 209 ? 36.434 -34.528 25.139 1.00 85.94 209 ASN A N 1
ATOM 1729 C CA . ASN A 1 209 ? 35.458 -35.597 24.922 1.00 85.94 209 ASN A CA 1
ATOM 1730 C C . ASN A 1 209 ? 35.716 -36.425 23.644 1.00 85.94 209 ASN A C 1
ATOM 1732 O O . ASN A 1 209 ? 34.809 -36.732 22.866 1.00 85.94 209 ASN A O 1
ATOM 1736 N N . ILE A 1 210 ? 36.988 -36.766 23.423 1.00 88.25 210 ILE A N 1
ATOM 1737 C CA . ILE A 1 210 ? 37.498 -37.427 22.212 1.00 88.25 210 ILE A CA 1
ATOM 1738 C C . ILE A 1 210 ? 36.759 -38.740 21.899 1.00 88.25 210 ILE A C 1
ATOM 1740 O O . ILE A 1 210 ? 36.320 -38.886 20.755 1.00 88.25 210 ILE A O 1
ATOM 1744 N N . PRO A 1 211 ? 36.517 -39.657 22.867 1.00 88.19 211 PRO A N 1
ATOM 1745 C CA . PRO A 1 211 ? 35.746 -40.871 22.597 1.00 88.19 211 PRO A CA 1
ATOM 1746 C C . PRO A 1 211 ? 34.365 -40.557 22.018 1.00 88.19 211 PRO A C 1
ATOM 1748 O O . PRO A 1 211 ? 33.943 -41.175 21.046 1.00 88.19 211 PRO A O 1
ATOM 1751 N N . LYS A 1 212 ? 33.677 -39.546 22.565 1.00 88.75 212 LYS A N 1
ATOM 1752 C CA . LYS A 1 212 ? 32.355 -39.140 22.087 1.00 88.75 212 LYS A CA 1
ATOM 1753 C C . LYS A 1 212 ? 32.422 -38.536 20.687 1.00 88.75 212 LYS A C 1
ATOM 1755 O O . LYS A 1 212 ? 31.564 -38.868 19.879 1.00 88.75 212 LYS A O 1
ATOM 1760 N N . LYS A 1 213 ? 33.423 -37.699 20.376 1.00 91.19 213 LYS A N 1
ATOM 1761 C CA . LYS A 1 213 ? 33.605 -37.132 19.025 1.00 91.19 213 LYS A CA 1
ATOM 1762 C C . LYS A 1 213 ? 33.790 -38.232 17.971 1.00 91.19 213 LYS A C 1
ATOM 1764 O O . LYS A 1 213 ? 33.118 -38.201 16.944 1.00 91.19 213 LYS A O 1
ATOM 1769 N N . ILE A 1 214 ? 34.644 -39.222 18.244 1.00 90.50 214 ILE A N 1
ATOM 1770 C CA . ILE A 1 214 ? 34.921 -40.326 17.310 1.00 90.50 214 ILE A CA 1
ATOM 1771 C C . ILE A 1 214 ? 33.696 -41.243 17.169 1.00 90.50 214 ILE A C 1
ATOM 1773 O O . ILE A 1 214 ? 33.272 -41.524 16.049 1.00 90.50 214 ILE A O 1
ATOM 1777 N N . THR A 1 215 ? 33.068 -41.654 18.278 1.00 89.94 215 THR A N 1
ATOM 1778 C CA . THR A 1 215 ? 31.838 -42.467 18.236 1.00 89.94 215 THR A CA 1
ATOM 1779 C C . THR A 1 215 ? 30.719 -41.743 17.493 1.00 89.94 215 THR A C 1
ATOM 1781 O O . THR A 1 215 ? 29.976 -42.362 16.731 1.00 89.94 215 THR A O 1
ATOM 1784 N N . HIS A 1 216 ? 30.611 -40.424 17.670 1.00 92.50 216 HIS A N 1
ATOM 1785 C CA . HIS A 1 216 ? 29.623 -39.618 16.966 1.00 92.50 216 HIS A CA 1
ATOM 1786 C C . HIS A 1 216 ? 29.859 -39.631 15.454 1.00 92.50 216 HIS A C 1
ATOM 1788 O O . HIS A 1 216 ? 28.918 -39.914 14.712 1.00 92.50 216 HIS A O 1
ATOM 1794 N N . LEU A 1 217 ? 31.103 -39.447 14.996 1.00 92.69 217 LEU A N 1
ATOM 1795 C CA . LEU A 1 217 ? 31.468 -39.544 13.576 1.00 92.69 217 LEU A CA 1
ATOM 1796 C C . LEU A 1 217 ? 31.150 -40.935 12.997 1.00 92.69 217 LEU A C 1
ATOM 1798 O O . LEU A 1 217 ? 30.459 -41.028 11.983 1.00 92.69 217 LEU A O 1
ATOM 1802 N N . ILE A 1 218 ? 31.560 -42.015 13.676 1.00 90.75 218 ILE A N 1
ATOM 1803 C CA . ILE A 1 218 ? 31.269 -43.400 13.253 1.00 90.75 218 ILE A CA 1
ATOM 1804 C C . ILE A 1 218 ? 29.755 -43.636 13.161 1.00 90.75 218 ILE A C 1
ATOM 1806 O O . ILE A 1 218 ? 29.271 -44.213 12.185 1.00 90.75 218 ILE A O 1
ATOM 1810 N N . SER A 1 219 ? 28.986 -43.169 14.150 1.00 90.06 219 SER A N 1
ATOM 1811 C CA . SER A 1 219 ? 27.527 -43.318 14.146 1.00 90.06 219 SER A CA 1
ATOM 1812 C C . SER A 1 219 ? 26.866 -42.542 13.008 1.00 90.06 219 SER A C 1
ATOM 1814 O O . SER A 1 219 ? 25.968 -43.068 12.351 1.00 90.06 219 SER A O 1
ATOM 1816 N N . THR A 1 220 ? 27.349 -41.329 12.733 1.00 91.81 220 THR A N 1
ATOM 1817 C CA . THR A 1 220 ? 26.835 -40.433 11.690 1.00 91.81 220 THR A CA 1
ATOM 1818 C C . THR A 1 220 ? 27.010 -41.063 10.308 1.00 91.81 220 THR A C 1
ATOM 1820 O O . THR A 1 220 ? 26.078 -41.069 9.509 1.00 91.81 220 THR A O 1
ATOM 1823 N N . LEU A 1 221 ? 28.170 -41.668 10.035 1.00 91.44 221 LEU A N 1
ATOM 1824 C CA . LEU A 1 221 ? 28.463 -42.268 8.730 1.00 91.44 221 LEU A CA 1
ATOM 1825 C C . LEU A 1 221 ? 27.772 -43.626 8.511 1.00 91.44 221 LEU A C 1
ATOM 1827 O O . LEU A 1 221 ? 27.301 -43.911 7.406 1.00 91.44 221 LEU A O 1
ATOM 1831 N N . ASN A 1 222 ? 27.702 -44.466 9.548 1.00 90.06 222 ASN A N 1
ATOM 1832 C CA . ASN A 1 222 ? 27.354 -45.881 9.374 1.00 90.06 222 ASN A CA 1
ATOM 1833 C C . ASN A 1 222 ? 25.981 -46.275 9.919 1.00 90.06 222 ASN A C 1
ATOM 1835 O O . ASN A 1 222 ? 25.392 -47.221 9.405 1.00 90.06 222 ASN A O 1
ATOM 1839 N N . MET A 1 223 ? 25.468 -45.579 10.938 1.00 85.50 223 MET A N 1
ATOM 1840 C CA . MET A 1 223 ? 24.262 -45.991 11.675 1.00 85.50 223 MET A CA 1
ATOM 1841 C C . MET A 1 223 ? 23.078 -45.039 11.477 1.00 85.50 223 MET A C 1
ATOM 1843 O O . MET A 1 223 ? 21.927 -45.469 11.516 1.00 85.50 223 MET A O 1
ATOM 1847 N N . GLN A 1 224 ? 23.336 -43.748 11.267 1.00 87.12 224 GLN A N 1
ATOM 1848 C CA . GLN A 1 224 ? 22.283 -42.747 11.128 1.00 87.12 224 GLN A CA 1
ATOM 1849 C C . GLN A 1 224 ? 21.706 -42.716 9.705 1.00 87.12 224 GLN A C 1
ATOM 1851 O O . GLN A 1 224 ? 22.421 -42.636 8.705 1.00 87.12 224 GLN A O 1
ATOM 1856 N N . ASN A 1 225 ? 20.376 -42.730 9.622 1.00 86.19 225 ASN A N 1
ATOM 1857 C CA . ASN A 1 225 ? 19.615 -42.650 8.376 1.00 86.19 225 ASN A CA 1
ATOM 1858 C C . ASN A 1 225 ? 19.496 -41.199 7.888 1.00 86.19 225 ASN A C 1
ATOM 1860 O O . ASN A 1 225 ? 18.440 -40.573 7.972 1.00 86.19 225 ASN A O 1
ATOM 1864 N N . LEU A 1 226 ? 20.612 -40.663 7.403 1.00 84.19 226 LEU A N 1
ATOM 1865 C CA . LEU A 1 226 ? 20.763 -39.251 7.052 1.00 84.19 226 LEU A CA 1
ATOM 1866 C C . LEU A 1 226 ? 20.274 -38.891 5.642 1.00 84.19 226 LEU A C 1
ATOM 1868 O O . LEU A 1 226 ? 20.119 -37.714 5.320 1.00 84.19 226 LEU A O 1
ATOM 1872 N N . ILE A 1 227 ? 20.034 -39.884 4.785 1.00 86.94 227 ILE A N 1
ATOM 1873 C CA . ILE A 1 227 ? 19.709 -39.653 3.376 1.00 86.94 227 ILE A CA 1
ATOM 1874 C C . ILE A 1 227 ? 18.199 -39.668 3.196 1.00 86.94 227 ILE A C 1
ATOM 1876 O O . ILE A 1 227 ? 17.564 -40.717 3.288 1.00 86.94 227 ILE A O 1
ATOM 1880 N N . PHE A 1 228 ? 17.633 -38.509 2.874 1.00 88.81 228 PHE A N 1
ATOM 1881 C CA . PHE A 1 228 ? 16.225 -38.371 2.516 1.00 88.81 228 PHE A CA 1
ATOM 1882 C C . PHE A 1 228 ? 16.103 -38.058 1.031 1.00 88.81 228 PHE A C 1
ATOM 1884 O O . PHE A 1 228 ? 16.639 -37.046 0.583 1.00 88.81 228 PHE A O 1
ATOM 1891 N N . ALA A 1 229 ? 15.389 -38.889 0.269 1.00 89.06 229 ALA A N 1
ATOM 1892 C CA . ALA A 1 229 ? 15.223 -38.690 -1.166 1.00 89.06 229 ALA A CA 1
ATOM 1893 C C . ALA A 1 229 ? 13.769 -38.771 -1.628 1.00 89.06 229 ALA A C 1
ATOM 1895 O O . ALA A 1 229 ? 12.940 -39.470 -1.044 1.00 89.06 229 ALA A O 1
ATOM 1896 N N . TYR A 1 230 ? 13.468 -38.048 -2.701 1.00 89.62 230 TYR A N 1
ATOM 1897 C CA . TYR A 1 230 ? 12.276 -38.266 -3.508 1.00 89.62 230 TYR A CA 1
ATOM 1898 C C . TYR A 1 230 ? 12.673 -39.069 -4.743 1.00 89.62 230 TYR A C 1
ATOM 1900 O O . TYR A 1 230 ? 13.599 -38.683 -5.453 1.00 89.62 230 TYR A O 1
ATOM 1908 N N . GLU A 1 231 ? 11.964 -40.163 -5.005 1.00 88.75 231 GLU A N 1
ATOM 1909 C CA . GLU A 1 231 ? 12.178 -41.005 -6.181 1.00 88.75 231 GLU A CA 1
ATOM 1910 C C . GLU A 1 231 ? 11.056 -40.781 -7.204 1.00 88.75 231 GLU A C 1
ATOM 1912 O O . GLU A 1 231 ? 9.891 -41.093 -6.943 1.00 88.75 231 GLU A O 1
ATOM 1917 N N . GLU A 1 232 ? 11.411 -40.255 -8.377 1.00 89.44 232 GLU A N 1
ATOM 1918 C CA . GLU A 1 232 ? 10.537 -40.181 -9.547 1.00 89.44 232 GLU A CA 1
ATOM 1919 C C . GLU A 1 232 ? 10.592 -41.505 -10.319 1.00 89.44 232 GLU A C 1
ATOM 1921 O O . GLU A 1 232 ? 11.666 -42.027 -10.623 1.00 89.44 232 GLU A O 1
ATOM 1926 N N . LYS A 1 233 ? 9.416 -42.046 -10.641 1.00 86.88 233 LYS A N 1
ATOM 1927 C CA . LYS A 1 233 ? 9.255 -43.354 -11.298 1.00 86.88 233 LYS A CA 1
ATOM 1928 C C . LYS A 1 233 ? 8.789 -43.224 -12.745 1.00 86.88 233 LYS A C 1
ATOM 1930 O O . LYS A 1 233 ? 8.877 -44.183 -13.515 1.00 86.88 233 LYS A O 1
ATOM 1935 N N . GLU A 1 234 ? 8.270 -42.060 -13.122 1.00 82.88 234 GLU A N 1
ATOM 1936 C CA . GLU A 1 234 ? 7.855 -41.777 -14.487 1.00 82.88 234 GLU A CA 1
ATOM 1937 C C . GLU A 1 234 ? 9.071 -41.690 -15.420 1.00 82.88 234 GLU A C 1
ATOM 1939 O O . GLU A 1 234 ? 10.104 -41.130 -15.069 1.00 82.88 234 GLU A O 1
ATOM 1944 N N . GLN A 1 235 ? 8.956 -42.251 -16.625 1.00 81.00 235 GLN A N 1
ATOM 1945 C CA . GLN A 1 235 ? 10.047 -42.273 -17.612 1.00 81.00 235 GLN A CA 1
ATOM 1946 C C . GLN A 1 235 ? 10.004 -41.068 -18.575 1.00 81.00 235 GLN A C 1
ATOM 1948 O O . GLN A 1 235 ? 10.734 -41.035 -19.561 1.00 81.00 235 GLN A O 1
ATOM 1953 N N . ASN A 1 236 ? 9.126 -40.085 -18.330 1.00 78.12 236 ASN A N 1
ATOM 1954 C CA . ASN A 1 236 ? 8.988 -38.899 -19.174 1.00 78.12 236 ASN A CA 1
ATOM 1955 C C . ASN A 1 236 ? 10.164 -37.936 -18.947 1.00 78.12 236 ASN A C 1
ATOM 1957 O O . ASN A 1 236 ? 10.260 -37.291 -17.899 1.00 78.12 236 ASN A O 1
ATOM 1961 N N . LEU A 1 237 ? 11.020 -37.804 -19.962 1.00 69.25 237 LEU A N 1
ATOM 1962 C CA . LEU A 1 237 ? 12.199 -36.946 -19.910 1.00 69.25 237 LEU A CA 1
ATOM 1963 C C . LEU A 1 237 ? 11.836 -35.476 -19.662 1.00 69.25 237 LEU A C 1
ATOM 1965 O O . LEU A 1 237 ? 12.433 -34.847 -18.801 1.00 69.25 237 LEU A O 1
ATOM 1969 N N . GLU A 1 238 ? 10.837 -34.919 -20.349 1.00 66.62 238 GLU A N 1
ATOM 1970 C CA . GLU A 1 238 ? 10.451 -33.509 -20.189 1.00 66.62 238 GLU A CA 1
ATOM 1971 C C . GLU A 1 238 ? 10.001 -33.199 -18.755 1.00 66.62 238 GLU A C 1
ATOM 1973 O O . GLU A 1 238 ? 10.351 -32.160 -18.191 1.00 66.62 238 GLU A O 1
ATOM 1978 N N . LYS A 1 239 ? 9.293 -34.134 -18.115 1.00 73.81 239 LYS A N 1
ATOM 1979 C CA . LYS A 1 239 ? 8.946 -34.023 -16.695 1.00 73.81 239 LYS A CA 1
ATOM 1980 C C . LYS A 1 239 ? 10.196 -34.043 -15.814 1.00 73.81 239 LYS A C 1
ATOM 1982 O O . LYS A 1 239 ? 10.355 -33.155 -14.981 1.00 73.81 239 LYS A O 1
ATOM 1987 N N . VAL A 1 240 ? 11.090 -35.009 -16.021 1.00 74.62 240 VAL A N 1
ATOM 1988 C CA . VAL A 1 240 ? 12.353 -35.148 -15.273 1.00 74.62 240 VAL A CA 1
ATOM 1989 C C . VAL A 1 240 ? 13.211 -33.883 -15.381 1.00 74.62 240 VAL A C 1
ATOM 1991 O O . VAL A 1 240 ? 13.713 -33.383 -14.375 1.00 74.62 240 VAL A O 1
ATOM 1994 N N . LEU A 1 241 ? 13.302 -33.306 -16.577 1.00 67.88 241 LEU A N 1
ATOM 1995 C CA . LEU A 1 241 ? 13.998 -32.052 -16.863 1.00 67.88 241 LEU A CA 1
ATOM 1996 C C . LEU A 1 241 ? 13.379 -30.852 -16.155 1.00 67.88 241 LEU A C 1
ATOM 1998 O O . LEU A 1 241 ? 14.084 -30.036 -15.568 1.00 67.88 241 LEU A O 1
ATOM 2002 N N . ASN A 1 242 ? 12.053 -30.747 -16.186 1.00 68.88 242 ASN A N 1
ATOM 2003 C CA . ASN A 1 242 ? 11.345 -29.670 -15.509 1.00 68.88 242 ASN A CA 1
ATOM 2004 C C . ASN A 1 242 ? 11.503 -29.759 -13.987 1.00 68.88 242 ASN A C 1
ATOM 2006 O O . ASN A 1 242 ? 11.665 -28.727 -13.333 1.00 68.88 242 ASN A O 1
ATOM 2010 N N . ILE A 1 243 ? 11.496 -30.971 -13.421 1.00 72.69 243 ILE A N 1
ATOM 2011 C CA . ILE A 1 243 ? 11.798 -31.183 -12.000 1.00 72.69 243 ILE A CA 1
ATOM 2012 C C . ILE A 1 243 ? 13.252 -30.771 -11.716 1.00 72.69 243 ILE A C 1
ATOM 2014 O O . ILE A 1 243 ? 13.492 -30.021 -10.771 1.00 72.69 243 ILE A O 1
ATOM 2018 N N . PHE A 1 244 ? 14.204 -31.187 -12.558 1.00 71.25 244 PHE A N 1
ATOM 2019 C CA . PHE A 1 244 ? 15.620 -30.835 -12.433 1.00 71.25 244 PHE A CA 1
ATOM 2020 C C . PHE A 1 244 ? 15.848 -29.316 -12.432 1.00 71.25 244 PHE A C 1
ATOM 2022 O O . PHE A 1 244 ? 16.496 -28.796 -11.524 1.00 71.25 244 PHE A O 1
ATOM 2029 N N . ILE A 1 245 ? 15.275 -28.593 -13.399 1.00 66.19 245 ILE A N 1
ATOM 2030 C CA . ILE A 1 245 ? 15.405 -27.132 -13.519 1.00 66.19 245 ILE A CA 1
ATOM 2031 C C . ILE A 1 245 ? 14.795 -26.429 -12.300 1.00 66.19 245 ILE A C 1
ATOM 2033 O O . ILE A 1 245 ? 15.426 -25.546 -11.723 1.00 66.19 245 ILE A O 1
ATOM 2037 N N . ARG A 1 246 ? 13.589 -26.836 -11.875 1.00 68.62 246 ARG A N 1
ATOM 2038 C CA . ARG A 1 246 ? 12.896 -26.225 -10.726 1.00 68.62 246 ARG A CA 1
ATOM 2039 C C . ARG A 1 246 ? 13.614 -26.448 -9.396 1.00 68.62 246 ARG A C 1
ATOM 2041 O O . ARG A 1 246 ? 13.503 -25.608 -8.512 1.00 68.62 246 ARG A O 1
ATOM 2048 N N . MET A 1 247 ? 14.316 -27.567 -9.241 1.00 66.44 247 MET A N 1
ATOM 2049 C CA . MET A 1 247 ? 15.091 -27.857 -8.031 1.00 66.44 247 MET A CA 1
ATOM 2050 C C . MET A 1 247 ? 16.445 -27.134 -8.029 1.00 66.44 247 MET A C 1
ATOM 2052 O O . MET A 1 247 ? 16.862 -26.617 -6.996 1.00 66.44 247 MET A O 1
ATOM 2056 N N . ASN A 1 248 ? 17.113 -27.032 -9.184 1.00 58.34 248 ASN A N 1
ATOM 2057 C CA . ASN A 1 248 ? 18.452 -26.436 -9.286 1.00 58.34 248 ASN A CA 1
ATOM 2058 C C . ASN A 1 248 ? 18.464 -24.899 -9.371 1.00 58.34 248 ASN A C 1
ATOM 2060 O O . ASN A 1 248 ? 19.530 -24.298 -9.249 1.00 58.34 248 ASN A O 1
ATOM 2064 N N . SER A 1 249 ? 17.308 -24.238 -9.501 1.00 55.19 249 SER A N 1
ATOM 2065 C CA . SER A 1 249 ? 17.211 -22.769 -9.482 1.00 55.19 249 SER A CA 1
ATOM 2066 C C . SER A 1 249 ? 17.568 -22.116 -8.133 1.00 55.19 249 SER A C 1
ATOM 2068 O O . SER A 1 249 ? 17.624 -20.892 -8.062 1.00 55.19 249 SER A O 1
ATOM 2070 N N . GLY A 1 250 ? 17.805 -22.902 -7.073 1.00 47.94 250 GLY A N 1
ATOM 2071 C CA . GLY A 1 250 ? 18.255 -22.419 -5.758 1.00 47.94 250 GLY A CA 1
ATOM 2072 C C . GLY A 1 250 ? 19.766 -22.528 -5.476 1.00 47.94 250 GLY A C 1
ATOM 2073 O O . GLY A 1 250 ? 20.204 -22.032 -4.443 1.00 47.94 250 GLY A O 1
ATOM 2074 N N . GLY A 1 251 ? 20.561 -23.178 -6.344 1.00 54.44 251 GLY A N 1
ATOM 2075 C CA . GLY A 1 251 ? 22.019 -23.378 -6.186 1.00 54.44 251 GLY A CA 1
ATOM 2076 C C . GLY A 1 251 ? 22.861 -22.549 -7.170 1.00 54.44 251 GLY A C 1
ATOM 2077 O O . GLY A 1 251 ? 22.369 -21.563 -7.705 1.00 54.44 251 GLY A O 1
ATOM 2078 N N . THR A 1 252 ? 24.123 -22.931 -7.457 1.00 48.19 252 THR A N 1
ATOM 2079 C CA . THR A 1 252 ? 24.866 -22.328 -8.592 1.00 48.19 252 THR A CA 1
ATOM 2080 C C . THR A 1 252 ? 24.113 -22.672 -9.883 1.00 48.19 252 THR A C 1
ATOM 2082 O O . THR A 1 252 ? 24.048 -23.856 -10.230 1.00 48.19 252 THR A O 1
ATOM 2085 N N . PRO A 1 253 ? 23.506 -21.695 -10.569 1.00 49.56 253 PRO A N 1
ATOM 2086 C CA . PRO A 1 253 ? 22.509 -21.985 -11.587 1.00 49.56 253 PRO A CA 1
ATOM 2087 C C . PRO A 1 253 ? 23.171 -22.520 -12.860 1.00 49.56 253 PRO A C 1
ATOM 2089 O O . PRO A 1 253 ? 24.113 -21.925 -13.377 1.00 49.56 253 PRO A O 1
ATOM 2092 N N . LEU A 1 254 ? 22.665 -23.645 -13.374 1.00 52.88 254 LEU A N 1
ATOM 2093 C CA . LEU A 1 254 ? 22.982 -24.113 -14.724 1.00 52.88 254 LEU A CA 1
ATOM 2094 C C . LEU A 1 254 ? 22.279 -23.202 -15.733 1.00 52.88 254 LEU A C 1
ATOM 2096 O O . LEU A 1 254 ? 21.090 -22.912 -15.557 1.00 52.88 254 LEU A O 1
ATOM 2100 N N . SER A 1 255 ? 22.957 -22.799 -16.810 1.00 56.47 255 SER A N 1
ATOM 2101 C CA . SER A 1 255 ? 22.240 -22.175 -17.919 1.00 56.47 255 SER A CA 1
ATOM 2102 C C . SER A 1 255 ? 21.382 -23.246 -18.604 1.00 56.47 255 SER A C 1
ATOM 2104 O O . SER A 1 255 ? 21.818 -24.376 -18.837 1.00 56.47 255 SER A O 1
ATOM 2106 N N . TYR A 1 256 ? 20.136 -22.908 -18.938 1.00 62.03 256 TYR A N 1
ATOM 2107 C CA . TYR A 1 256 ? 19.239 -23.787 -19.703 1.00 62.03 256 TYR A CA 1
ATOM 2108 C C . TYR A 1 256 ? 19.831 -24.178 -21.080 1.00 62.03 256 TYR A C 1
ATOM 2110 O O . TYR A 1 256 ? 19.399 -25.128 -21.735 1.00 62.03 256 TYR A O 1
ATOM 2118 N N . SER A 1 257 ? 20.884 -23.483 -21.486 1.00 58.81 257 SER A N 1
ATOM 2119 C CA . SER A 1 257 ? 21.580 -23.627 -22.749 1.00 58.81 257 SER A CA 1
ATOM 2120 C C . SER A 1 257 ? 22.679 -24.661 -22.716 1.00 58.81 257 SER A C 1
ATOM 2122 O O . SER A 1 257 ? 22.794 -25.421 -23.670 1.00 58.81 257 SER A O 1
ATOM 2124 N N . ASP A 1 258 ? 23.383 -24.814 -21.599 1.00 63.12 258 ASP A N 1
ATOM 2125 C CA . ASP A 1 258 ? 24.291 -25.947 -21.399 1.00 63.12 258 ASP A CA 1
ATOM 2126 C C . ASP A 1 258 ? 23.519 -27.283 -21.382 1.00 63.12 258 ASP A C 1
ATOM 2128 O O . ASP A 1 258 ? 23.966 -28.290 -21.937 1.00 63.12 258 ASP A O 1
ATOM 2132 N N . LEU A 1 259 ? 22.299 -27.250 -20.835 1.00 64.25 259 LEU A N 1
ATOM 2133 C CA . LEU A 1 259 ? 21.289 -28.314 -20.879 1.00 64.25 259 LEU A CA 1
ATOM 2134 C C . LEU A 1 259 ? 20.897 -28.685 -22.326 1.00 64.25 259 LEU A C 1
ATOM 2136 O O . LEU A 1 259 ? 20.889 -29.863 -22.690 1.00 64.25 259 LEU A O 1
ATOM 2140 N N . LEU A 1 260 ? 20.601 -27.687 -23.165 1.00 63.91 260 LEU A N 1
ATOM 2141 C CA . LEU A 1 260 ? 20.244 -27.884 -24.574 1.00 63.91 260 LEU A CA 1
ATOM 2142 C C . LEU A 1 260 ? 21.429 -28.285 -25.452 1.00 63.91 260 LEU A C 1
ATOM 2144 O O . LEU A 1 260 ? 21.253 -29.112 -26.341 1.00 63.91 260 LEU A O 1
ATOM 2148 N N . LEU A 1 261 ? 22.627 -27.757 -25.194 1.00 63.81 261 LEU A N 1
ATOM 2149 C CA . LEU A 1 261 ? 23.861 -28.176 -25.858 1.00 63.81 261 LEU A CA 1
ATOM 2150 C C . LEU A 1 261 ? 24.150 -29.655 -25.596 1.00 63.81 261 LEU A C 1
ATOM 2152 O O . LEU A 1 261 ? 24.505 -30.368 -26.528 1.00 63.81 261 LEU A O 1
ATOM 2156 N N . SER A 1 262 ? 23.950 -30.139 -24.364 1.00 59.09 262 SER A N 1
ATOM 2157 C CA . SER A 1 262 ? 24.093 -31.568 -24.043 1.00 59.09 262 SER A CA 1
ATOM 2158 C C . SER A 1 262 ? 23.147 -32.442 -24.883 1.00 59.09 262 SER A C 1
ATOM 2160 O O . SER A 1 262 ? 23.539 -33.508 -25.356 1.00 59.09 262 SER A O 1
ATOM 2162 N N . PHE A 1 263 ? 21.934 -31.951 -25.166 1.00 64.56 263 PHE A N 1
ATOM 2163 C CA . PHE A 1 263 ? 21.006 -32.604 -26.090 1.00 64.56 263 PHE A CA 1
ATOM 2164 C C . PHE A 1 263 ? 21.442 -32.466 -27.560 1.00 64.56 263 PHE A C 1
ATOM 2166 O O . PHE A 1 263 ? 21.480 -33.462 -28.277 1.00 64.56 263 PHE A O 1
ATOM 2173 N N . ALA A 1 264 ? 21.830 -31.273 -28.016 1.00 61.72 264 ALA A N 1
ATOM 2174 C CA . ALA A 1 264 ? 22.238 -31.009 -29.400 1.00 61.72 264 ALA A CA 1
ATOM 2175 C C . ALA A 1 264 ? 23.479 -31.821 -29.825 1.00 61.72 264 ALA A C 1
ATOM 2177 O O . ALA A 1 264 ? 23.517 -32.330 -30.945 1.00 61.72 264 ALA A O 1
ATOM 2178 N N . VAL A 1 265 ? 24.435 -32.044 -28.912 1.00 61.88 265 VAL A N 1
ATOM 2179 C CA . VAL A 1 265 ? 25.622 -32.902 -29.119 1.00 61.88 265 VAL A CA 1
ATOM 2180 C C . VAL A 1 265 ? 25.242 -34.350 -29.460 1.00 61.88 265 VAL A C 1
ATOM 2182 O O . VAL A 1 265 ? 26.002 -35.045 -30.125 1.00 61.88 265 VAL A O 1
ATOM 2185 N N . THR A 1 266 ? 24.057 -34.824 -29.056 1.00 61.59 266 THR A N 1
ATOM 2186 C CA . THR A 1 266 ? 23.570 -36.165 -29.437 1.00 61.59 266 THR A CA 1
ATOM 2187 C C . THR A 1 266 ? 22.974 -36.231 -30.846 1.00 61.59 266 THR A C 1
ATOM 2189 O O . THR A 1 266 ? 22.768 -37.330 -31.358 1.00 61.59 266 THR A O 1
ATOM 2192 N N . GLN A 1 267 ? 22.678 -35.081 -31.463 1.00 68.00 267 GLN A N 1
ATOM 2193 C CA . GLN A 1 267 ? 21.971 -34.983 -32.745 1.00 68.00 267 GLN A CA 1
ATOM 2194 C C . GLN A 1 267 ? 22.895 -34.647 -33.926 1.00 68.00 267 GLN A C 1
ATOM 2196 O O . GLN A 1 267 ? 22.550 -34.982 -35.060 1.00 68.00 267 GLN A O 1
ATOM 2201 N N . TRP A 1 268 ? 24.042 -34.001 -33.679 1.00 74.19 268 TRP A N 1
ATOM 2202 C CA . TRP A 1 268 ? 25.068 -33.746 -34.698 1.00 74.19 268 TRP A CA 1
ATOM 2203 C C . TRP A 1 268 ? 25.820 -35.038 -35.019 1.00 74.19 268 TRP A C 1
ATOM 2205 O O . TRP A 1 268 ? 26.103 -35.843 -34.131 1.00 74.19 268 TRP A O 1
ATOM 2215 N N . SER A 1 269 ? 26.080 -35.269 -36.305 1.00 69.44 269 SER A N 1
ATOM 2216 C CA . SER A 1 269 ? 26.524 -36.580 -36.797 1.00 69.44 269 SER A CA 1
ATOM 2217 C C . SER A 1 269 ? 27.965 -36.606 -37.295 1.00 69.44 269 SER A C 1
ATOM 2219 O O . SER A 1 269 ? 28.589 -37.666 -37.277 1.00 69.44 269 SER A O 1
ATOM 2221 N N . LYS A 1 270 ? 28.488 -35.463 -37.746 1.00 72.50 270 LYS A N 1
ATOM 2222 C CA . LYS A 1 270 ? 29.827 -35.310 -38.326 1.00 72.50 270 LYS A CA 1
ATOM 2223 C C . LYS A 1 270 ? 30.726 -34.436 -37.461 1.00 72.50 270 LYS A C 1
ATOM 2225 O O . LYS A 1 270 ? 31.908 -34.738 -37.340 1.00 72.50 270 LYS A O 1
ATOM 2230 N N . LEU A 1 271 ? 30.170 -33.372 -36.888 1.00 74.88 271 LEU A N 1
ATOM 2231 C CA . LEU A 1 271 ? 30.891 -32.386 -36.092 1.00 74.88 271 LEU A CA 1
ATOM 2232 C C . LEU A 1 271 ? 30.526 -32.507 -34.611 1.00 74.88 271 LEU A C 1
ATOM 2234 O O . LEU A 1 271 ? 29.402 -32.868 -34.253 1.00 74.88 271 LEU A O 1
ATOM 2238 N N . ASN A 1 272 ? 31.465 -32.162 -33.730 1.00 76.12 272 ASN A N 1
ATOM 2239 C CA . ASN A 1 272 ? 31.161 -32.016 -32.312 1.00 76.12 272 ASN A CA 1
ATOM 2240 C C . ASN A 1 272 ? 30.633 -30.602 -32.052 1.00 76.12 272 ASN A C 1
ATOM 2242 O O . ASN A 1 272 ? 31.408 -29.655 -31.946 1.00 76.12 272 ASN A O 1
ATOM 2246 N N . ALA A 1 273 ? 29.311 -30.471 -31.896 1.00 75.31 273 ALA A N 1
ATOM 2247 C CA . ALA A 1 273 ? 28.640 -29.187 -31.672 1.00 75.31 273 ALA A CA 1
ATOM 2248 C C . ALA A 1 273 ? 29.254 -28.358 -30.533 1.00 75.31 273 ALA A C 1
ATOM 2250 O O . ALA A 1 273 ? 29.261 -27.130 -30.587 1.00 75.31 273 ALA A O 1
ATOM 2251 N N . ARG A 1 274 ? 29.754 -29.022 -29.481 1.00 73.50 274 ARG A N 1
ATOM 2252 C CA . ARG A 1 274 ? 30.355 -28.341 -28.331 1.00 73.50 274 ARG A CA 1
ATOM 2253 C C . ARG A 1 274 ? 31.695 -27.706 -28.695 1.00 73.50 274 ARG A C 1
ATOM 2255 O O . ARG A 1 274 ? 31.941 -26.582 -28.269 1.00 73.50 274 ARG A O 1
ATOM 2262 N N . ASP A 1 275 ? 32.526 -28.409 -29.456 1.00 79.75 275 ASP A N 1
ATOM 2263 C CA . ASP A 1 275 ? 33.868 -27.943 -29.817 1.00 79.75 275 ASP A CA 1
ATOM 2264 C C . ASP A 1 275 ? 33.771 -26.785 -30.818 1.00 79.75 275 ASP A C 1
ATOM 2266 O O . ASP A 1 275 ? 34.329 -25.718 -30.578 1.00 79.75 275 ASP A O 1
ATOM 2270 N N . GLU A 1 276 ? 32.936 -26.944 -31.847 1.00 85.12 276 GLU A N 1
ATOM 2271 C CA . GLU A 1 276 ? 32.688 -25.947 -32.896 1.00 85.12 276 GLU A CA 1
ATOM 2272 C C . GLU A 1 276 ? 32.166 -24.606 -32.358 1.00 85.12 276 GLU A C 1
ATOM 2274 O O . GLU A 1 276 ? 32.652 -23.531 -32.716 1.00 85.12 276 GLU A O 1
ATOM 2279 N N . ILE A 1 277 ? 31.171 -24.648 -31.462 1.00 85.12 277 ILE A N 1
ATOM 2280 C CA . ILE A 1 277 ? 30.608 -23.430 -30.862 1.00 85.12 277 ILE A CA 1
ATOM 2281 C C . ILE A 1 277 ? 31.658 -22.724 -29.997 1.00 85.12 277 ILE A C 1
ATOM 2283 O O . ILE A 1 277 ? 31.750 -21.498 -30.030 1.00 85.12 277 ILE A O 1
ATOM 2287 N N . ASN A 1 278 ? 32.451 -23.478 -29.230 1.00 83.88 278 ASN A N 1
ATOM 2288 C CA . ASN A 1 278 ? 33.507 -22.899 -28.400 1.00 83.88 278 ASN A CA 1
ATOM 2289 C C . ASN A 1 278 ? 34.626 -22.280 -29.254 1.00 83.88 278 ASN A C 1
ATOM 2291 O O . ASN A 1 278 ? 35.150 -21.229 -28.891 1.00 83.88 278 ASN A O 1
ATOM 2295 N N . GLU A 1 279 ? 34.973 -22.896 -30.387 1.00 87.81 279 GLU A N 1
ATOM 2296 C CA . GLU A 1 279 ? 35.975 -22.369 -31.315 1.00 87.81 279 GLU A CA 1
ATOM 2297 C C . GLU A 1 279 ? 35.526 -21.048 -31.953 1.00 87.81 279 GLU A C 1
ATOM 2299 O O . GLU A 1 279 ? 36.283 -20.079 -31.940 1.00 87.81 279 GLU A O 1
ATOM 2304 N N . LEU A 1 280 ? 34.275 -20.961 -32.422 1.00 88.88 280 LEU A N 1
ATOM 2305 C CA . LEU A 1 280 ? 33.713 -19.712 -32.950 1.00 88.88 280 LEU A CA 1
ATOM 2306 C C . LEU A 1 280 ? 33.725 -18.589 -31.904 1.00 88.88 280 LEU A C 1
ATOM 2308 O O . LEU A 1 280 ? 34.106 -17.461 -32.213 1.00 88.88 280 LEU A O 1
ATOM 2312 N N . LEU A 1 281 ? 33.319 -18.883 -30.666 1.00 87.94 281 LEU A N 1
ATOM 2313 C CA . LEU A 1 281 ? 33.330 -17.890 -29.588 1.00 87.94 281 LEU A CA 1
ATOM 2314 C C . LEU A 1 281 ? 34.741 -17.356 -29.327 1.00 87.94 281 LEU A C 1
ATOM 2316 O O . LEU A 1 281 ? 34.922 -16.144 -29.226 1.00 87.94 281 LEU A O 1
ATOM 2320 N N . LYS A 1 282 ? 35.735 -18.248 -29.298 1.00 87.75 282 LYS A N 1
ATOM 2321 C CA . LYS A 1 282 ? 37.141 -17.878 -29.129 1.00 87.75 282 LYS A CA 1
ATOM 2322 C C . LYS A 1 282 ? 37.652 -17.008 -30.284 1.00 87.75 282 LYS A C 1
ATOM 2324 O O . LYS A 1 282 ? 38.329 -16.013 -30.050 1.00 87.75 282 LYS A O 1
ATOM 2329 N N . GLU A 1 283 ? 37.300 -17.339 -31.524 1.00 88.81 283 GLU A N 1
ATOM 2330 C CA . GLU A 1 283 ? 37.714 -16.567 -32.703 1.00 88.81 283 GLU A CA 1
ATOM 2331 C C . GLU A 1 283 ? 37.097 -15.155 -32.729 1.00 88.81 283 GLU A C 1
ATOM 2333 O O . GLU A 1 283 ? 37.759 -14.181 -33.101 1.00 88.81 283 GLU A O 1
ATOM 2338 N N . ILE A 1 284 ? 35.841 -15.010 -32.291 1.00 87.88 284 ILE A N 1
ATOM 2339 C CA . ILE A 1 284 ? 35.196 -13.697 -32.138 1.00 87.88 284 ILE A CA 1
ATOM 2340 C C . ILE A 1 284 ? 35.916 -12.869 -31.069 1.00 87.88 284 ILE A C 1
ATOM 2342 O O . ILE A 1 284 ? 36.215 -11.693 -31.311 1.00 87.88 284 ILE A O 1
ATOM 2346 N N . GLU A 1 285 ? 36.214 -13.473 -29.919 1.00 86.12 285 GLU A N 1
ATOM 2347 C CA . GLU A 1 285 ? 36.902 -12.820 -28.805 1.00 86.12 285 GLU A CA 1
ATOM 2348 C C . GLU A 1 285 ? 38.280 -12.295 -29.240 1.00 86.12 285 GLU A C 1
ATOM 2350 O O . GLU A 1 285 ? 38.580 -11.113 -29.056 1.00 86.12 285 GLU A O 1
ATOM 2355 N N . GLU A 1 286 ? 39.074 -13.128 -29.920 1.00 85.31 286 GLU A N 1
ATOM 2356 C CA . GLU A 1 286 ? 40.414 -12.777 -30.408 1.00 85.31 286 GLU A CA 1
ATOM 2357 C C . GLU A 1 286 ? 40.395 -11.640 -31.452 1.00 85.31 286 GLU A C 1
ATOM 2359 O O . GLU A 1 286 ? 41.254 -10.752 -31.425 1.00 85.31 286 GLU A O 1
ATOM 2364 N N . ASN A 1 287 ? 39.407 -11.616 -32.355 1.00 82.31 287 ASN A N 1
ATOM 2365 C CA . ASN A 1 287 ? 39.343 -10.638 -33.451 1.00 82.31 287 ASN A CA 1
ATOM 2366 C C . ASN A 1 287 ? 38.690 -9.302 -33.053 1.00 82.31 287 ASN A C 1
ATOM 2368 O O . ASN A 1 287 ? 39.046 -8.220 -33.557 1.00 82.31 287 ASN A O 1
ATOM 2372 N N . THR A 1 288 ? 37.699 -9.356 -32.166 1.00 80.81 288 THR A N 1
ATOM 2373 C CA . THR A 1 288 ? 36.773 -8.239 -31.941 1.00 80.81 288 THR A CA 1
ATOM 2374 C C . THR A 1 288 ? 36.674 -7.779 -30.490 1.00 80.81 288 THR A C 1
ATOM 2376 O O . THR A 1 288 ? 36.132 -6.699 -30.268 1.00 80.81 288 THR A O 1
ATOM 2379 N N . GLU A 1 289 ? 37.263 -8.510 -29.534 1.00 81.75 289 GLU A N 1
ATOM 2380 C CA . GLU A 1 289 ? 37.188 -8.239 -28.086 1.00 81.75 289 GLU A CA 1
ATOM 2381 C C . GLU A 1 289 ? 35.749 -8.347 -27.516 1.00 81.75 289 GLU A C 1
ATOM 2383 O O . GLU A 1 289 ? 35.468 -7.824 -26.433 1.00 81.75 289 GLU A O 1
ATOM 2388 N N . PHE A 1 290 ? 34.824 -8.991 -28.248 1.00 86.25 290 PHE A N 1
ATOM 2389 C CA . PHE A 1 290 ? 33.464 -9.305 -27.795 1.00 86.25 290 PHE A CA 1
ATOM 2390 C C . PHE A 1 290 ? 33.389 -10.718 -27.207 1.00 86.25 290 PHE A C 1
ATOM 2392 O O . PHE A 1 290 ? 33.814 -11.681 -27.838 1.00 86.25 290 PHE A O 1
ATOM 2399 N N . GLU A 1 291 ? 32.767 -10.842 -26.036 1.00 84.75 291 GLU A N 1
ATOM 2400 C CA . GLU A 1 291 ? 32.493 -12.119 -25.368 1.00 84.75 291 GLU A CA 1
ATOM 2401 C C . GLU A 1 291 ? 31.006 -12.472 -25.543 1.00 84.75 291 GLU A C 1
ATOM 2403 O O . GLU A 1 291 ? 30.143 -11.926 -24.851 1.00 84.75 291 GLU A O 1
ATOM 2408 N N . PHE A 1 292 ? 30.674 -13.350 -26.496 1.00 87.56 292 PHE A N 1
ATOM 2409 C CA . PHE A 1 292 ? 29.287 -13.775 -26.725 1.00 87.56 292 PHE A CA 1
ATOM 2410 C C . PHE A 1 292 ? 28.912 -15.055 -25.980 1.00 87.56 292 PHE A C 1
ATOM 2412 O O . PHE A 1 292 ? 29.736 -15.921 -25.695 1.00 87.56 292 PHE A O 1
ATOM 2419 N N . SER A 1 293 ? 27.617 -15.192 -25.690 1.00 84.62 293 SER A N 1
ATOM 2420 C CA . SER A 1 293 ? 27.059 -16.393 -25.075 1.00 84.62 293 SER A CA 1
ATOM 2421 C C . SER A 1 293 ? 26.850 -17.519 -26.095 1.00 84.62 293 SER A C 1
ATOM 2423 O O . SER A 1 293 ? 26.537 -17.287 -27.265 1.00 84.62 293 SER A O 1
ATOM 2425 N N . LYS A 1 294 ? 26.929 -18.776 -25.639 1.00 81.75 294 LYS A N 1
ATOM 2426 C CA . LYS A 1 294 ? 26.560 -19.945 -26.462 1.00 81.75 294 LYS A CA 1
ATOM 2427 C C . LYS A 1 294 ? 25.096 -19.877 -26.917 1.00 81.75 294 LYS A C 1
ATOM 2429 O O . LYS A 1 294 ? 24.760 -20.292 -28.025 1.00 81.75 294 LYS A O 1
ATOM 2434 N N . ASP A 1 295 ? 24.231 -19.308 -26.082 1.00 79.69 295 ASP A N 1
ATOM 2435 C CA . ASP A 1 295 ? 22.810 -19.063 -26.339 1.00 79.69 295 ASP A CA 1
ATOM 2436 C C . ASP A 1 295 ? 22.591 -18.235 -27.600 1.00 79.69 295 ASP A C 1
ATOM 2438 O O . ASP A 1 295 ? 21.712 -18.555 -28.403 1.00 79.69 295 ASP A O 1
ATOM 2442 N N . LEU A 1 296 ? 23.382 -17.173 -27.771 1.00 86.00 296 LEU A N 1
ATOM 2443 C CA . LEU A 1 296 ? 23.310 -16.287 -28.924 1.00 86.00 296 LEU A CA 1
ATOM 2444 C C . LEU A 1 296 ? 23.602 -17.050 -30.217 1.00 86.00 296 LEU A C 1
ATOM 2446 O O . LEU A 1 296 ? 22.833 -16.956 -31.176 1.00 86.00 296 LEU A O 1
ATOM 2450 N N . ILE A 1 297 ? 24.673 -17.847 -30.208 1.00 87.00 297 ILE A N 1
ATOM 2451 C CA . ILE A 1 297 ? 25.102 -18.665 -31.347 1.00 87.00 297 ILE A CA 1
ATOM 2452 C C . ILE A 1 297 ? 24.024 -19.691 -31.710 1.00 87.00 297 ILE A C 1
ATOM 2454 O O . ILE A 1 297 ? 23.645 -19.813 -32.874 1.00 87.00 297 ILE A O 1
ATOM 2458 N N . LEU A 1 298 ? 23.453 -20.378 -30.717 1.00 82.94 298 LEU A N 1
ATOM 2459 C CA . LEU A 1 298 ? 22.376 -21.344 -30.942 1.00 82.94 298 LEU A CA 1
ATOM 2460 C C . LEU A 1 298 ? 21.089 -20.682 -31.459 1.00 82.94 298 LEU A C 1
ATOM 2462 O O . LEU A 1 298 ? 20.460 -21.197 -32.383 1.00 82.94 298 LEU A O 1
ATOM 2466 N N . ARG A 1 299 ? 20.693 -19.526 -30.9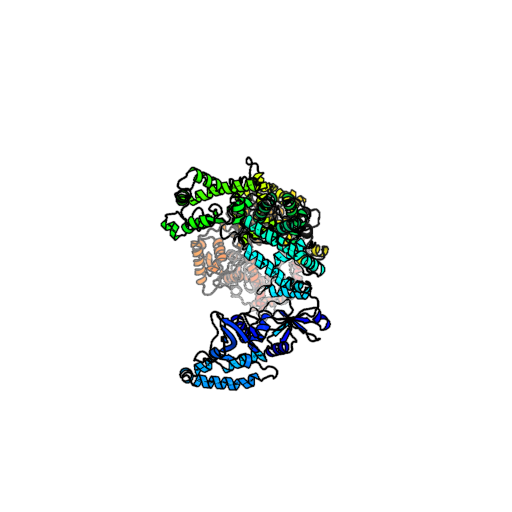08 1.00 83.88 299 ARG A N 1
ATOM 2467 C CA . ARG A 1 299 ? 19.516 -18.766 -31.375 1.00 83.88 299 ARG A CA 1
ATOM 2468 C C . ARG A 1 299 ? 19.681 -18.308 -32.814 1.00 83.88 299 ARG A C 1
ATOM 2470 O O . ARG A 1 299 ? 18.736 -18.403 -33.594 1.00 83.88 299 ARG A O 1
ATOM 2477 N N . ALA A 1 300 ? 20.866 -17.836 -33.169 1.00 85.81 300 ALA A N 1
ATOM 2478 C CA . ALA A 1 300 ? 21.178 -17.479 -34.537 1.00 85.81 300 ALA A CA 1
ATOM 2479 C C . ALA A 1 300 ? 21.186 -18.693 -35.457 1.00 85.81 300 ALA A C 1
ATOM 2481 O O . ALA A 1 300 ? 20.598 -18.624 -36.526 1.00 85.81 300 ALA A O 1
ATOM 2482 N N . GLY A 1 301 ? 21.749 -19.822 -35.022 1.00 84.06 301 GLY A N 1
ATOM 2483 C CA . GLY A 1 301 ? 21.674 -21.084 -35.752 1.00 84.06 301 GLY A CA 1
ATOM 2484 C C . GLY A 1 301 ? 20.234 -21.470 -36.090 1.00 84.06 301 GLY A C 1
ATOM 2485 O O . GLY A 1 301 ? 19.926 -21.740 -37.249 1.00 84.06 301 GLY A O 1
ATOM 2486 N N . LEU A 1 302 ? 19.318 -21.393 -35.117 1.00 84.75 302 LEU A N 1
ATOM 2487 C CA . LEU A 1 302 ? 17.882 -21.609 -35.342 1.00 84.75 302 LEU A CA 1
ATOM 2488 C C . LEU A 1 302 ? 17.257 -20.552 -36.270 1.00 84.75 302 LEU A C 1
ATOM 2490 O O . LEU A 1 302 ? 16.404 -20.878 -37.100 1.00 84.75 302 LEU A O 1
ATOM 2494 N N . MET A 1 303 ? 17.664 -19.287 -36.129 1.00 86.31 303 MET A N 1
ATOM 2495 C CA . MET A 1 303 ? 17.156 -18.166 -36.925 1.00 86.31 303 MET A CA 1
ATOM 2496 C C . MET A 1 303 ? 17.543 -18.296 -38.399 1.00 86.31 303 MET A C 1
ATOM 2498 O O . MET A 1 303 ? 16.668 -18.158 -39.255 1.00 86.31 303 MET A O 1
ATOM 2502 N N . LEU A 1 304 ? 18.813 -18.607 -38.661 1.00 83.31 304 LEU A N 1
ATOM 2503 C CA . LEU A 1 304 ? 19.431 -18.794 -39.975 1.00 83.31 304 LEU A CA 1
ATOM 2504 C C . LEU A 1 304 ? 18.995 -20.114 -40.628 1.00 83.31 304 LEU A C 1
ATOM 2506 O O . LEU A 1 304 ? 18.825 -20.175 -41.841 1.00 83.31 304 LEU A O 1
ATOM 2510 N N . SER A 1 305 ? 18.706 -21.142 -39.823 1.00 80.38 305 SER A N 1
ATOM 2511 C CA . SER A 1 305 ? 18.125 -22.414 -40.287 1.00 80.38 305 SER A CA 1
ATOM 2512 C C . SER A 1 305 ? 16.613 -22.340 -40.546 1.00 80.38 305 SER A C 1
ATOM 2514 O O . SER A 1 305 ? 15.978 -23.364 -40.784 1.00 80.38 305 SER A O 1
ATOM 2516 N N . GLU A 1 306 ? 16.013 -21.145 -40.495 1.00 78.88 306 GLU A N 1
ATOM 2517 C CA . GLU A 1 306 ? 14.599 -20.893 -40.815 1.00 78.88 306 GLU A CA 1
ATOM 2518 C C . GLU A 1 306 ? 13.589 -21.665 -39.956 1.00 78.88 306 GLU A C 1
ATOM 2520 O O . GLU A 1 306 ? 12.439 -21.881 -40.346 1.00 78.88 306 GLU A O 1
ATOM 2525 N N . VAL A 1 307 ? 13.965 -22.016 -38.726 1.00 80.75 307 VAL A N 1
ATOM 2526 C CA . VAL A 1 307 ? 13.043 -22.674 -37.799 1.00 80.75 307 VAL A CA 1
ATOM 2527 C C . VAL A 1 307 ? 11.922 -21.690 -37.442 1.00 80.75 307 VAL A C 1
ATOM 2529 O O . VAL A 1 307 ? 12.168 -20.535 -37.086 1.00 80.75 307 VAL A O 1
ATOM 2532 N N . ASN A 1 308 ? 10.663 -22.123 -37.576 1.00 74.44 308 ASN A N 1
ATOM 2533 C CA . ASN A 1 308 ? 9.474 -21.280 -37.349 1.00 74.44 308 ASN A CA 1
ATOM 2534 C C . ASN A 1 308 ? 9.239 -20.931 -35.876 1.00 74.44 308 ASN A C 1
ATOM 2536 O O . ASN A 1 308 ? 8.414 -20.076 -35.559 1.00 74.44 308 ASN A O 1
ATOM 2540 N N . ASN A 1 309 ? 9.965 -21.594 -34.985 1.00 76.31 309 ASN A N 1
ATOM 2541 C CA . ASN A 1 309 ? 9.940 -21.350 -33.564 1.00 76.31 309 ASN A CA 1
ATOM 2542 C C . ASN A 1 309 ? 11.379 -21.181 -33.066 1.00 76.31 309 ASN A C 1
ATOM 2544 O O . ASN A 1 309 ? 12.145 -22.140 -33.022 1.00 76.31 309 ASN A O 1
ATOM 2548 N N . LEU A 1 310 ? 11.732 -19.954 -32.686 1.00 75.88 310 LEU A N 1
ATOM 2549 C CA . LEU A 1 310 ? 13.038 -19.631 -32.103 1.00 75.88 310 LEU A CA 1
ATOM 2550 C C . LEU A 1 310 ? 13.054 -19.850 -30.592 1.00 75.88 310 LEU A C 1
ATOM 2552 O O . LEU A 1 310 ? 14.000 -19.428 -29.926 1.00 75.88 310 LEU A O 1
ATOM 2556 N N . SER A 1 311 ? 12.005 -20.485 -30.050 1.00 69.69 311 SER A N 1
ATOM 2557 C CA . SER A 1 311 ? 11.974 -20.788 -28.639 1.00 69.69 311 SER A CA 1
ATOM 2558 C C . SER A 1 311 ? 13.118 -21.684 -28.271 1.00 69.69 311 SER A C 1
ATOM 2560 O O . SER A 1 311 ? 13.329 -22.728 -28.892 1.00 69.69 311 SER A O 1
ATOM 2562 N N . PHE A 1 312 ? 13.830 -21.277 -27.238 1.00 68.06 312 PHE A N 1
ATOM 2563 C CA . PHE A 1 312 ? 14.851 -22.102 -26.643 1.00 68.06 312 PHE A CA 1
ATOM 2564 C C . PHE A 1 312 ? 14.112 -23.238 -25.915 1.00 68.06 312 PHE A C 1
ATOM 2566 O O . PHE A 1 312 ? 13.713 -23.104 -24.766 1.00 68.06 312 PHE A O 1
ATOM 2573 N N . LYS A 1 313 ? 13.766 -24.300 -26.653 1.00 68.31 313 LYS A N 1
ATOM 2574 C CA . LYS A 1 313 ? 13.009 -25.479 -26.207 1.00 68.31 313 LYS A CA 1
ATOM 2575 C C . LYS A 1 313 ? 13.556 -26.713 -26.903 1.00 68.31 313 LYS A C 1
ATOM 2577 O O . LYS A 1 313 ? 13.824 -26.663 -28.101 1.00 68.31 313 LYS A O 1
ATOM 2582 N N . LEU A 1 314 ? 13.620 -27.836 -26.190 1.00 64.44 314 LEU A N 1
ATOM 2583 C CA . LEU A 1 314 ? 14.131 -29.116 -26.705 1.00 64.44 314 LEU A CA 1
ATOM 2584 C C . LEU A 1 314 ? 13.468 -29.565 -28.012 1.00 64.44 314 LEU A C 1
ATOM 2586 O O . LEU A 1 314 ? 14.148 -30.069 -28.900 1.00 64.44 314 LEU A O 1
ATOM 2590 N N . SER A 1 315 ? 12.168 -29.306 -28.175 1.00 66.75 315 SER A N 1
ATOM 2591 C CA . SER A 1 315 ? 11.424 -29.623 -29.401 1.00 66.75 315 SER A CA 1
ATOM 2592 C C . SER A 1 315 ? 12.015 -28.987 -30.667 1.00 66.75 315 SER A C 1
ATOM 2594 O O . SER A 1 315 ? 11.866 -29.538 -31.758 1.00 66.75 315 SER A O 1
ATOM 2596 N N . ASN A 1 316 ? 12.685 -27.835 -30.537 1.00 74.75 316 ASN A N 1
ATOM 2597 C CA . ASN A 1 316 ? 13.276 -27.103 -31.658 1.00 74.75 316 ASN A CA 1
ATOM 2598 C C . ASN A 1 316 ? 14.718 -27.540 -31.959 1.00 74.75 316 ASN A C 1
ATOM 2600 O O . ASN A 1 316 ? 15.192 -27.290 -33.064 1.00 74.75 316 ASN A O 1
ATOM 2604 N N . PHE A 1 317 ? 15.379 -28.242 -31.034 1.00 75.00 317 PHE A N 1
ATOM 2605 C CA . PHE A 1 317 ? 16.709 -28.837 -31.216 1.00 75.00 317 PHE A CA 1
ATOM 2606 C C . PHE A 1 317 ? 16.617 -30.318 -31.625 1.00 75.00 317 PHE A C 1
ATOM 2608 O O . PHE A 1 317 ? 17.398 -31.155 -31.183 1.00 75.00 317 PHE A O 1
ATOM 2615 N N . ASN A 1 318 ? 15.624 -30.657 -32.451 1.00 73.94 318 ASN A N 1
ATOM 2616 C CA . ASN A 1 318 ? 15.432 -32.008 -32.978 1.00 73.94 318 ASN A CA 1
ATOM 2617 C C . ASN A 1 318 ? 16.452 -32.352 -34.082 1.00 73.94 318 ASN A C 1
ATOM 2619 O O . ASN A 1 318 ? 17.143 -31.481 -34.613 1.00 73.94 318 ASN A O 1
ATOM 2623 N N . LYS A 1 319 ? 16.506 -33.635 -34.456 1.00 73.81 319 LYS A N 1
ATOM 2624 C CA . LYS A 1 319 ? 17.449 -34.164 -35.450 1.00 73.81 319 LYS A CA 1
ATOM 2625 C C . LYS A 1 319 ? 17.398 -33.438 -36.799 1.00 73.81 319 LYS A C 1
ATOM 2627 O O . LYS A 1 319 ? 18.445 -33.198 -37.393 1.00 73.81 319 LYS A O 1
ATOM 2632 N N . ASP A 1 320 ? 16.209 -33.066 -37.270 1.00 77.56 320 ASP A N 1
ATOM 2633 C CA . ASP A 1 320 ? 16.038 -32.434 -38.582 1.00 77.56 320 ASP A CA 1
ATOM 2634 C C . ASP A 1 320 ? 16.579 -30.999 -38.589 1.00 77.56 320 ASP A C 1
ATOM 2636 O O . ASP A 1 320 ? 17.372 -30.639 -39.459 1.00 77.56 320 ASP A O 1
ATOM 2640 N N . ASN A 1 321 ? 16.233 -30.201 -37.574 1.00 80.25 321 ASN A N 1
ATOM 2641 C CA . ASN A 1 321 ? 16.713 -28.824 -37.437 1.00 80.25 321 ASN A CA 1
ATOM 2642 C C . ASN A 1 321 ? 18.229 -28.768 -37.199 1.00 80.25 321 ASN A C 1
ATOM 2644 O O . ASN A 1 321 ? 18.916 -27.928 -37.780 1.00 80.25 321 ASN A O 1
ATOM 2648 N N . MET A 1 322 ? 18.763 -29.674 -36.374 1.00 82.50 322 MET A N 1
ATOM 2649 C CA . MET A 1 322 ? 20.203 -29.749 -36.108 1.00 82.50 322 MET A CA 1
ATOM 2650 C C . MET A 1 322 ? 20.998 -30.146 -37.349 1.00 82.50 322 MET A C 1
ATOM 2652 O O . MET A 1 322 ? 22.080 -29.613 -37.566 1.00 82.50 322 MET A O 1
ATOM 2656 N N . ARG A 1 323 ? 20.439 -30.998 -38.216 1.00 81.56 323 ARG A N 1
ATOM 2657 C CA . ARG A 1 323 ? 21.068 -31.358 -39.491 1.00 81.56 323 ARG A CA 1
ATOM 2658 C C . ARG A 1 323 ? 21.150 -30.177 -40.462 1.00 81.56 323 ARG A C 1
ATOM 2660 O O . ARG A 1 323 ? 22.139 -30.052 -41.177 1.00 81.56 323 ARG A O 1
ATOM 2667 N N . VAL A 1 324 ? 20.131 -29.315 -40.502 1.00 81.88 324 VAL A N 1
ATOM 2668 C CA . VAL A 1 324 ? 20.165 -28.081 -41.315 1.00 81.88 324 VAL A CA 1
ATOM 2669 C C . VAL A 1 324 ? 21.235 -27.123 -40.793 1.00 81.88 324 VAL A C 1
ATOM 2671 O O . VAL A 1 324 ? 21.989 -26.567 -41.588 1.00 81.88 324 VAL A O 1
ATOM 2674 N N . MET A 1 325 ? 21.333 -26.979 -39.471 1.00 85.50 325 MET A N 1
ATOM 2675 C CA . MET A 1 325 ? 22.354 -26.151 -38.833 1.00 85.50 325 MET A CA 1
ATOM 2676 C C . MET A 1 325 ? 23.774 -26.688 -39.084 1.00 85.50 325 MET A C 1
ATOM 2678 O O . MET A 1 325 ? 24.637 -25.910 -39.474 1.00 85.50 325 MET A O 1
ATOM 2682 N N . GLU A 1 326 ? 23.999 -28.003 -38.940 1.00 86.56 326 GLU A N 1
ATOM 2683 C CA . GLU A 1 326 ? 25.293 -28.669 -39.192 1.00 86.56 326 GLU A CA 1
ATOM 2684 C C . GLU A 1 326 ? 25.741 -28.514 -40.659 1.00 86.56 326 GLU A C 1
ATOM 2686 O O . GLU A 1 326 ? 26.917 -28.295 -40.927 1.00 86.56 326 GLU A O 1
ATOM 2691 N N . ASN A 1 327 ? 24.814 -28.560 -41.625 1.00 84.81 327 ASN A N 1
ATOM 2692 C CA . ASN A 1 327 ? 25.149 -28.419 -43.049 1.00 84.81 327 ASN A CA 1
ATOM 2693 C C . ASN A 1 327 ? 25.535 -26.989 -43.468 1.00 84.81 327 ASN A C 1
ATOM 2695 O O . ASN A 1 327 ? 26.253 -26.835 -44.451 1.00 84.81 327 ASN A O 1
ATOM 2699 N N . ASN A 1 328 ? 25.037 -25.966 -42.766 1.00 84.88 328 ASN A N 1
ATOM 2700 C CA . ASN A 1 328 ? 25.249 -24.549 -43.099 1.00 84.88 328 ASN A CA 1
ATOM 2701 C C . ASN A 1 328 ? 26.197 -23.845 -42.109 1.00 84.88 328 ASN A C 1
ATOM 2703 O O . ASN A 1 328 ? 26.235 -22.613 -42.052 1.00 84.88 328 ASN A O 1
ATOM 2707 N N . TRP A 1 329 ? 26.900 -24.616 -41.274 1.00 87.75 329 TRP A N 1
ATOM 2708 C CA . TRP A 1 329 ? 27.656 -24.107 -40.132 1.00 87.75 329 TRP A CA 1
ATOM 2709 C C . TRP A 1 329 ? 28.753 -23.110 -40.530 1.00 87.75 329 TRP A C 1
ATOM 2711 O O . TRP A 1 329 ? 28.848 -22.045 -39.924 1.00 87.75 329 TRP A O 1
ATOM 2721 N N . GLU A 1 330 ? 29.495 -23.376 -41.607 1.00 86.19 330 GLU A N 1
ATOM 2722 C CA . GLU A 1 330 ? 30.561 -22.483 -42.091 1.00 86.19 330 GLU A CA 1
ATOM 2723 C C . GLU A 1 330 ? 30.034 -21.097 -42.495 1.00 86.19 330 GLU A C 1
ATOM 2725 O O . GLU A 1 330 ? 30.575 -20.063 -42.099 1.00 86.19 330 GLU A O 1
ATOM 2730 N N . GLN A 1 331 ? 28.911 -21.031 -43.216 1.00 85.94 331 GLN A N 1
ATOM 2731 C CA . GLN A 1 331 ? 28.318 -19.746 -43.603 1.00 85.94 331 GLN A CA 1
ATOM 2732 C C . GLN A 1 331 ? 27.741 -18.999 -42.392 1.00 85.94 331 GLN A C 1
ATOM 2734 O O . GLN A 1 331 ? 27.773 -17.765 -42.351 1.00 85.94 331 GLN A O 1
ATOM 2739 N N . ILE A 1 332 ? 27.225 -19.731 -41.397 1.00 88.44 332 ILE A N 1
ATOM 2740 C CA . ILE A 1 332 ? 26.787 -19.163 -40.114 1.00 88.44 332 ILE A CA 1
ATOM 2741 C C . ILE A 1 332 ? 27.991 -18.540 -39.391 1.00 88.44 332 ILE A C 1
ATOM 2743 O O . ILE A 1 332 ? 27.900 -17.392 -38.945 1.00 88.44 332 ILE A O 1
ATOM 2747 N N . LYS A 1 333 ? 29.124 -19.252 -39.342 1.00 88.81 333 LYS A N 1
ATOM 2748 C CA . LYS A 1 333 ? 30.391 -18.791 -38.762 1.00 88.81 333 LYS A CA 1
ATOM 2749 C C . LYS A 1 333 ? 30.851 -17.473 -39.401 1.00 88.81 333 LYS A C 1
ATOM 2751 O O . LYS A 1 333 ? 31.058 -16.481 -38.700 1.00 88.81 333 LYS A O 1
ATOM 2756 N N . LEU A 1 334 ? 30.900 -17.422 -40.735 1.00 87.38 334 LEU A N 1
ATOM 2757 C CA . LEU A 1 334 ? 31.303 -16.235 -41.505 1.00 87.38 334 LEU A CA 1
ATOM 2758 C C . LEU A 1 334 ? 30.387 -15.020 -41.285 1.00 87.38 334 LEU A C 1
ATOM 2760 O O . LEU A 1 334 ? 30.871 -13.891 -41.140 1.00 87.38 334 LEU A O 1
ATOM 2764 N N . ALA A 1 335 ? 29.067 -15.230 -41.242 1.00 89.69 335 ALA A N 1
ATOM 2765 C CA . ALA A 1 335 ? 28.103 -14.154 -41.003 1.00 89.69 335 ALA A CA 1
ATOM 2766 C C . ALA A 1 335 ? 28.268 -13.535 -39.609 1.00 89.69 335 ALA A C 1
ATOM 2768 O O . ALA A 1 335 ? 28.178 -12.311 -39.456 1.00 89.69 335 ALA A O 1
ATOM 2769 N N . PHE A 1 336 ? 28.538 -14.365 -38.598 1.00 89.56 336 PHE A N 1
ATOM 2770 C CA . PHE A 1 336 ? 28.812 -13.899 -37.243 1.00 89.56 336 PHE A CA 1
ATOM 2771 C C . PHE A 1 336 ? 30.104 -13.107 -37.143 1.00 89.56 336 PHE A C 1
ATOM 2773 O O . PHE A 1 336 ? 30.085 -12.010 -36.585 1.00 89.56 336 PHE A O 1
ATOM 2780 N N . LEU A 1 337 ? 31.200 -13.626 -37.700 1.00 89.25 337 LEU A N 1
ATOM 2781 C CA . LEU A 1 337 ? 32.491 -12.937 -37.684 1.00 89.25 337 LEU A CA 1
ATOM 2782 C C . LEU A 1 337 ? 32.373 -11.556 -38.343 1.00 89.25 337 LEU A C 1
ATOM 2784 O O . LEU A 1 337 ? 32.702 -10.547 -37.722 1.00 89.25 337 LEU A O 1
ATOM 2788 N N . SER A 1 338 ? 31.765 -11.488 -39.530 1.00 89.31 338 SER A N 1
ATOM 2789 C CA . SER A 1 338 ? 31.570 -10.233 -40.274 1.00 89.31 338 SER A CA 1
ATOM 2790 C C . SER A 1 338 ? 30.674 -9.234 -39.532 1.00 89.31 338 SER A C 1
ATOM 2792 O O . SER A 1 338 ? 30.967 -8.041 -39.472 1.00 89.31 338 SER A O 1
ATOM 2794 N N . SER A 1 339 ? 29.584 -9.705 -38.921 1.00 91.75 339 SER A N 1
ATOM 2795 C CA . SER A 1 339 ? 28.703 -8.843 -38.119 1.00 91.75 339 SER A CA 1
ATOM 2796 C C . SER A 1 339 ? 29.386 -8.345 -36.844 1.00 91.75 339 SER A C 1
ATOM 2798 O O . SER A 1 339 ? 29.145 -7.217 -36.420 1.00 91.75 339 SER A O 1
ATOM 2800 N N . SER A 1 340 ? 30.263 -9.154 -36.246 1.00 90.50 340 SER A N 1
ATOM 2801 C CA . SER A 1 340 ? 31.042 -8.755 -35.066 1.00 90.50 340 SER A CA 1
ATOM 2802 C C . SER A 1 340 ? 32.092 -7.702 -35.423 1.00 90.50 340 SER A C 1
ATOM 2804 O O . SER A 1 340 ? 32.285 -6.734 -34.687 1.00 90.50 340 SER A O 1
ATOM 2806 N N . GLU A 1 341 ? 32.718 -7.826 -36.595 1.00 88.00 341 GLU A N 1
ATOM 2807 C CA . GLU A 1 341 ? 33.617 -6.799 -37.127 1.00 88.00 341 GLU A CA 1
ATOM 2808 C C . GLU A 1 341 ? 32.882 -5.475 -37.397 1.00 88.00 341 GLU A C 1
ATOM 2810 O O . GLU A 1 341 ? 33.395 -4.410 -37.043 1.00 88.00 341 GLU A O 1
ATOM 2815 N N . LEU A 1 342 ? 31.653 -5.521 -37.929 1.00 88.69 342 LEU A N 1
ATOM 2816 C CA . LEU A 1 342 ? 30.823 -4.324 -38.116 1.00 88.69 342 LEU A CA 1
ATOM 2817 C C . LEU A 1 342 ? 30.533 -3.594 -36.801 1.00 88.69 342 LEU A C 1
ATOM 2819 O O . LEU A 1 342 ? 30.567 -2.367 -36.767 1.00 88.69 342 LEU A O 1
ATOM 2823 N N . LEU A 1 343 ? 30.274 -4.312 -35.702 1.00 88.31 343 LEU A N 1
ATOM 2824 C CA . LEU A 1 343 ? 30.070 -3.676 -34.395 1.00 88.31 343 LEU A CA 1
ATOM 2825 C C . LEU A 1 343 ? 31.287 -2.841 -33.977 1.00 88.31 343 LEU A C 1
ATOM 2827 O O . LEU A 1 343 ? 31.137 -1.716 -33.490 1.00 88.31 343 LEU A O 1
ATOM 2831 N N . LYS A 1 344 ? 32.491 -3.361 -34.224 1.00 85.00 344 LYS A N 1
ATOM 2832 C CA . LYS A 1 344 ? 33.748 -2.648 -33.980 1.00 85.00 344 LYS A CA 1
ATOM 2833 C C . LYS A 1 344 ? 33.875 -1.416 -34.881 1.00 85.00 344 LYS A C 1
ATOM 2835 O O . LYS A 1 344 ? 34.229 -0.345 -34.392 1.00 85.00 344 LYS A O 1
ATOM 2840 N N . GLU A 1 345 ? 33.519 -1.524 -36.164 1.00 83.56 345 GLU A N 1
ATOM 2841 C CA . GLU A 1 345 ? 33.478 -0.388 -37.102 1.00 83.56 345 GLU A CA 1
ATOM 2842 C C . GLU A 1 345 ? 32.452 0.682 -36.685 1.00 83.56 345 GLU A C 1
ATOM 2844 O O . GLU A 1 345 ? 32.700 1.884 -36.800 1.00 83.56 345 GLU A O 1
ATOM 2849 N N . PHE A 1 346 ? 31.316 0.271 -36.117 1.00 85.38 346 PHE A N 1
ATOM 2850 C CA . PHE A 1 346 ? 30.310 1.184 -35.574 1.00 85.38 346 PHE A CA 1
ATOM 2851 C C . PHE A 1 346 ? 30.802 1.945 -34.332 1.00 85.38 346 PHE A C 1
ATOM 2853 O O . PHE A 1 346 ? 30.188 2.954 -33.969 1.00 85.38 346 PHE A O 1
ATOM 2860 N N . GLY A 1 347 ? 31.904 1.497 -33.718 1.00 81.88 347 GLY A N 1
ATOM 2861 C CA . GLY A 1 347 ? 32.515 2.065 -32.519 1.00 81.88 347 GLY A CA 1
ATOM 2862 C C . GLY A 1 347 ? 32.098 1.374 -31.217 1.00 81.88 347 GLY A C 1
ATOM 2863 O O . GLY A 1 347 ? 32.420 1.884 -30.140 1.00 81.88 347 GLY A O 1
ATOM 2864 N N . PHE A 1 348 ? 31.385 0.244 -31.282 1.00 84.62 348 PHE A N 1
ATOM 2865 C CA . PHE A 1 348 ? 30.989 -0.529 -30.103 1.00 84.62 348 PHE A CA 1
ATOM 2866 C C . PHE A 1 348 ? 32.166 -1.335 -29.537 1.00 84.62 348 PHE A C 1
ATOM 2868 O O . PHE A 1 348 ? 33.092 -1.715 -30.245 1.00 84.62 348 PHE A O 1
ATOM 2875 N N . ASP A 1 349 ? 32.108 -1.584 -28.233 1.00 79.69 349 ASP A N 1
ATOM 2876 C CA . ASP A 1 349 ? 32.921 -2.564 -27.510 1.00 79.69 349 ASP A CA 1
ATOM 2877 C C . ASP A 1 349 ? 31.983 -3.497 -26.722 1.00 79.69 349 ASP A C 1
ATOM 2879 O O . ASP A 1 349 ? 30.769 -3.256 -26.683 1.00 79.69 349 ASP A O 1
ATOM 2883 N N . HIS A 1 350 ? 32.523 -4.532 -26.066 1.00 77.56 350 HIS A N 1
ATOM 2884 C CA . HIS A 1 350 ? 31.717 -5.476 -25.276 1.00 77.56 350 HIS A CA 1
ATOM 2885 C C . HIS A 1 350 ? 30.865 -4.802 -24.186 1.00 77.56 350 HIS A C 1
ATOM 2887 O O . HIS A 1 350 ? 29.849 -5.354 -23.782 1.00 77.56 350 HIS A O 1
ATOM 2893 N N . LYS A 1 351 ? 31.232 -3.598 -23.719 1.00 74.69 351 LYS A N 1
ATOM 2894 C CA . LYS A 1 351 ? 30.475 -2.858 -22.693 1.00 74.69 351 LYS A CA 1
ATOM 2895 C C . LYS A 1 351 ? 29.303 -2.076 -23.280 1.00 74.69 351 LYS A C 1
ATOM 2897 O O . LYS A 1 351 ? 28.306 -1.869 -22.596 1.00 74.69 351 LYS A O 1
ATOM 2902 N N . ALA A 1 352 ? 29.427 -1.619 -24.525 1.00 73.38 352 ALA A N 1
ATOM 2903 C CA . ALA A 1 352 ? 28.404 -0.840 -25.215 1.00 73.38 352 ALA A CA 1
ATOM 2904 C C . ALA A 1 352 ? 27.257 -1.699 -25.770 1.00 73.38 352 ALA A C 1
ATOM 2906 O O . ALA A 1 352 ? 26.150 -1.192 -25.960 1.00 73.38 352 ALA A O 1
ATOM 2907 N N . LEU A 1 353 ? 27.505 -2.983 -26.043 1.00 81.19 353 LEU A N 1
ATOM 2908 C CA . LEU A 1 353 ? 26.481 -3.921 -26.501 1.00 81.19 353 LEU A CA 1
ATOM 2909 C C . LEU A 1 353 ? 25.820 -4.623 -25.305 1.00 81.19 353 LEU A C 1
ATOM 2911 O O . LEU A 1 353 ? 26.143 -5.752 -24.961 1.00 81.19 353 LEU A O 1
ATOM 2915 N N . ILE A 1 354 ? 24.867 -3.933 -24.680 1.00 73.06 354 ILE A N 1
ATOM 2916 C CA . ILE A 1 354 ? 24.154 -4.388 -23.467 1.00 73.06 354 ILE A CA 1
ATOM 2917 C C . ILE A 1 354 ? 23.421 -5.714 -23.687 1.00 73.06 354 ILE A C 1
ATOM 2919 O O . ILE A 1 354 ? 23.335 -6.551 -22.791 1.00 73.06 354 ILE A O 1
ATOM 2923 N N . HIS A 1 355 ? 22.857 -5.872 -24.884 1.00 83.31 355 HIS A N 1
ATOM 2924 C CA . HIS A 1 355 ? 22.093 -7.038 -25.292 1.00 83.31 355 HIS A CA 1
ATOM 2925 C C . HIS A 1 355 ? 22.728 -7.621 -26.550 1.00 83.31 355 HIS A C 1
ATOM 2927 O O . HIS A 1 355 ? 22.504 -7.119 -27.652 1.00 83.31 355 HIS A O 1
ATOM 2933 N N . ASP A 1 356 ? 23.500 -8.690 -26.381 1.00 86.12 356 ASP A N 1
ATOM 2934 C CA . ASP A 1 356 ? 24.173 -9.411 -27.464 1.00 86.12 356 ASP A CA 1
ATOM 2935 C C . ASP A 1 356 ? 23.186 -9.892 -28.548 1.00 86.12 356 ASP A C 1
ATOM 2937 O O . ASP A 1 356 ? 23.469 -9.790 -29.738 1.00 86.12 356 ASP A O 1
ATOM 2941 N N . VAL A 1 357 ? 21.961 -10.267 -28.160 1.00 88.94 357 VAL A N 1
ATOM 2942 C CA . VAL A 1 357 ? 20.851 -10.649 -29.059 1.00 88.94 357 VAL A CA 1
ATOM 2943 C C . VAL A 1 357 ? 20.494 -9.577 -30.100 1.00 88.94 357 VAL A C 1
ATOM 2945 O O . VAL A 1 357 ? 19.984 -9.914 -31.172 1.00 88.94 357 VAL A O 1
ATOM 2948 N N . ALA A 1 358 ? 20.792 -8.299 -29.844 1.00 90.75 358 ALA A N 1
ATOM 2949 C CA . ALA A 1 358 ? 20.524 -7.214 -30.788 1.00 90.75 358 ALA A CA 1
ATOM 2950 C C . ALA A 1 358 ? 21.331 -7.331 -32.095 1.00 90.75 358 ALA A C 1
ATOM 2952 O O . ALA A 1 358 ? 20.943 -6.744 -33.107 1.00 90.75 358 ALA A O 1
ATOM 2953 N N . ILE A 1 359 ? 22.413 -8.122 -32.106 1.00 92.25 359 ILE A N 1
ATOM 2954 C CA . ILE A 1 359 ? 23.199 -8.392 -33.315 1.00 92.25 359 ILE A CA 1
ATOM 2955 C C . ILE A 1 359 ? 22.474 -9.335 -34.289 1.00 92.25 359 ILE A C 1
ATOM 2957 O O . ILE A 1 359 ? 22.754 -9.313 -35.483 1.00 92.25 359 ILE A O 1
ATOM 2961 N N . LEU A 1 360 ? 21.521 -10.156 -33.828 1.00 92.44 360 LEU A N 1
ATOM 2962 C CA . LEU A 1 360 ? 20.961 -11.240 -34.645 1.00 92.44 360 LEU A CA 1
ATOM 2963 C C . LEU A 1 360 ? 20.260 -10.777 -35.932 1.00 92.44 360 LEU A C 1
ATOM 2965 O O . LEU A 1 360 ? 20.459 -11.419 -36.963 1.00 92.44 360 LEU A O 1
ATOM 2969 N N . PRO A 1 361 ? 19.488 -9.673 -35.949 1.00 93.25 361 PRO A N 1
ATOM 2970 C CA . PRO A 1 361 ? 18.945 -9.138 -37.197 1.00 93.25 361 PRO A CA 1
ATOM 2971 C C . PRO A 1 361 ? 20.019 -8.707 -38.200 1.00 93.25 361 PRO A C 1
ATOM 2973 O O . PRO A 1 361 ? 19.829 -8.879 -39.403 1.00 93.25 361 PRO A O 1
ATOM 2976 N N . ILE A 1 362 ? 21.156 -8.201 -37.713 1.00 93.31 362 ILE A N 1
ATOM 2977 C CA . ILE A 1 362 ? 22.312 -7.853 -38.547 1.00 93.31 362 ILE A CA 1
ATOM 2978 C C . ILE A 1 362 ? 22.943 -9.134 -39.097 1.00 93.31 362 ILE A C 1
ATOM 2980 O O . ILE A 1 362 ? 23.099 -9.245 -40.308 1.00 93.31 362 ILE A O 1
ATOM 2984 N N . VAL A 1 363 ? 23.193 -10.135 -38.243 1.00 93.12 363 VAL A N 1
ATOM 2985 C CA . VAL A 1 363 ? 23.728 -11.447 -38.659 1.00 93.12 363 VAL A CA 1
ATOM 2986 C C . VAL A 1 363 ? 22.838 -12.100 -39.716 1.00 93.12 363 VAL A C 1
ATOM 2988 O O . VAL A 1 363 ? 23.341 -12.584 -40.725 1.00 93.12 363 VAL A O 1
ATOM 2991 N N . TYR A 1 364 ? 21.516 -12.072 -39.531 1.00 92.31 364 TYR A N 1
ATOM 2992 C CA . TYR A 1 364 ? 20.556 -12.628 -40.486 1.00 92.31 364 TYR A CA 1
ATOM 2993 C C . TYR A 1 364 ? 20.590 -11.909 -41.841 1.00 92.31 364 TYR A C 1
ATOM 2995 O O . TYR A 1 364 ? 20.625 -12.559 -42.886 1.00 92.31 364 TYR A O 1
ATOM 3003 N N . PHE A 1 365 ? 20.615 -10.572 -41.836 1.00 92.56 365 PHE A N 1
ATOM 3004 C CA . PHE A 1 365 ? 20.724 -9.787 -43.065 1.00 92.56 365 PHE A CA 1
ATOM 3005 C C . PHE A 1 365 ? 22.056 -10.038 -43.785 1.00 92.56 365 PHE A C 1
ATOM 3007 O O . PHE A 1 365 ? 22.066 -10.280 -44.994 1.00 92.56 365 PHE A O 1
ATOM 3014 N N . VAL A 1 366 ? 23.169 -10.036 -43.042 1.00 90.88 366 VAL A N 1
ATOM 3015 C CA . VAL A 1 366 ? 24.510 -10.282 -43.584 1.00 90.88 366 VAL A CA 1
ATOM 3016 C C . VAL A 1 366 ? 24.602 -11.682 -44.187 1.00 90.88 366 VAL A C 1
ATOM 3018 O O . VAL A 1 366 ? 25.065 -11.821 -45.318 1.00 90.88 366 VAL A O 1
ATOM 3021 N N . TYR A 1 367 ? 24.084 -12.699 -43.494 1.00 90.25 367 TYR A N 1
ATOM 3022 C CA . TYR A 1 367 ? 24.062 -14.077 -43.977 1.00 90.25 367 TYR A CA 1
ATOM 3023 C C . TYR A 1 367 ? 23.381 -14.204 -45.345 1.00 90.25 367 TYR A C 1
ATOM 3025 O O . TYR A 1 367 ? 23.987 -14.702 -46.293 1.00 90.25 367 TYR A O 1
ATOM 3033 N N . HIS A 1 368 ? 22.143 -13.716 -45.473 1.00 88.12 368 HIS A N 1
ATOM 3034 C CA . HIS A 1 368 ? 21.359 -13.892 -46.699 1.00 88.12 368 HIS A CA 1
ATOM 3035 C C . HIS A 1 368 ? 21.811 -13.013 -47.864 1.00 88.12 368 HIS A C 1
ATOM 3037 O O . HIS A 1 368 ? 21.671 -13.414 -49.018 1.00 88.12 368 HIS A O 1
ATOM 3043 N N . LYS A 1 369 ? 22.333 -11.814 -47.592 1.00 87.56 369 LYS A N 1
ATOM 3044 C CA . LYS A 1 369 ? 22.772 -10.910 -48.657 1.00 87.56 369 LYS A CA 1
ATOM 3045 C C . LYS A 1 369 ? 24.201 -11.197 -49.116 1.00 87.56 369 LYS A C 1
ATOM 3047 O O . LYS A 1 369 ? 24.484 -11.076 -50.306 1.00 87.56 369 LYS A O 1
ATOM 3052 N N . TYR A 1 370 ? 25.092 -11.553 -48.192 1.00 85.12 370 TYR A N 1
ATOM 3053 C CA . TYR A 1 370 ? 26.529 -11.588 -48.456 1.00 85.12 370 TYR A CA 1
ATOM 3054 C C . TYR A 1 370 ? 27.183 -12.965 -48.286 1.00 85.12 370 TYR A C 1
ATOM 3056 O O . TYR A 1 370 ? 28.213 -13.184 -48.913 1.00 85.12 370 TYR A O 1
ATOM 3064 N N . CYS A 1 371 ? 26.612 -13.896 -47.507 1.00 82.94 371 CYS A N 1
ATOM 3065 C CA . CYS A 1 371 ? 27.259 -15.190 -47.228 1.00 82.94 371 CYS A CA 1
ATOM 3066 C C . CYS A 1 371 ? 26.731 -16.363 -48.072 1.00 82.94 371 CYS A C 1
ATOM 3068 O O . CYS A 1 371 ? 27.493 -17.270 -48.387 1.00 82.94 371 CYS A O 1
ATOM 3070 N N . THR A 1 372 ? 25.452 -16.377 -48.464 1.00 75.06 372 THR A N 1
ATOM 3071 C CA . THR A 1 372 ? 24.827 -17.550 -49.119 1.00 75.06 372 THR A CA 1
ATOM 3072 C C . THR A 1 372 ? 25.298 -17.843 -50.550 1.00 75.06 372 THR A C 1
ATOM 3074 O O . THR A 1 372 ? 24.983 -18.910 -51.065 1.00 75.06 372 THR A O 1
ATOM 3077 N N . ASN A 1 373 ? 26.044 -16.932 -51.189 1.00 66.88 373 ASN A N 1
ATOM 3078 C CA . ASN A 1 373 ? 26.528 -17.065 -52.574 1.00 66.88 373 ASN A CA 1
ATOM 3079 C C . ASN A 1 373 ? 28.068 -17.079 -52.688 1.00 66.88 373 ASN A C 1
ATOM 3081 O O . ASN A 1 373 ? 28.598 -16.842 -53.773 1.00 66.88 373 ASN A O 1
ATOM 3085 N N . LEU A 1 374 ? 28.796 -17.285 -51.586 1.00 65.62 374 LEU A N 1
ATOM 3086 C CA . LEU A 1 374 ? 30.259 -17.362 -51.606 1.00 65.62 374 LEU A CA 1
ATOM 3087 C C . LEU A 1 374 ? 30.700 -18.799 -51.914 1.00 65.62 374 LEU A C 1
ATOM 3089 O O . LEU A 1 374 ? 30.382 -19.717 -51.166 1.00 65.62 374 LEU A O 1
ATOM 3093 N N . GLU A 1 375 ? 31.431 -18.979 -53.018 1.00 56.41 375 GLU A N 1
ATOM 3094 C CA . GLU A 1 375 ? 32.048 -20.262 -53.399 1.00 56.41 375 GLU A CA 1
ATOM 3095 C C . GLU A 1 375 ? 33.422 -20.487 -52.729 1.00 56.41 375 GLU A C 1
ATOM 3097 O O . GLU A 1 375 ? 33.998 -21.559 -52.892 1.00 56.41 375 GLU A O 1
ATOM 3102 N N . ASP A 1 376 ? 33.955 -19.503 -51.985 1.00 54.03 376 ASP A N 1
ATOM 3103 C CA . ASP A 1 376 ? 35.344 -19.497 -51.499 1.00 54.03 376 ASP A CA 1
ATOM 3104 C C . ASP A 1 376 ? 35.452 -19.030 -50.027 1.00 54.03 376 ASP A C 1
ATOM 3106 O O . ASP A 1 376 ? 35.081 -17.902 -49.685 1.00 54.03 376 ASP A O 1
ATOM 3110 N N . ASP A 1 377 ? 36.001 -19.885 -49.156 1.00 53.38 377 ASP A N 1
ATOM 3111 C CA . ASP A 1 377 ? 35.966 -19.788 -47.679 1.00 53.38 377 ASP A CA 1
ATOM 3112 C C . ASP A 1 377 ? 36.848 -18.673 -47.063 1.00 53.38 377 ASP A C 1
ATOM 3114 O O . ASP A 1 377 ? 36.976 -18.576 -45.842 1.00 53.38 377 ASP A O 1
ATOM 3118 N N . LYS A 1 378 ? 37.520 -17.832 -47.869 1.00 52.94 378 LYS A N 1
ATOM 3119 C CA . LYS A 1 378 ? 38.590 -16.926 -47.377 1.00 52.94 378 LYS A CA 1
ATOM 3120 C C . LYS A 1 378 ? 38.520 -15.463 -47.827 1.00 52.94 378 LYS A C 1
ATOM 3122 O O . LYS A 1 378 ? 39.431 -14.691 -47.514 1.00 52.94 378 LYS A O 1
ATOM 3127 N N . ALA A 1 379 ? 37.478 -15.035 -48.539 1.00 55.09 379 ALA A N 1
ATOM 3128 C CA . ALA A 1 379 ? 37.345 -13.635 -48.949 1.00 55.09 379 ALA A CA 1
ATOM 3129 C C . ALA A 1 379 ? 36.689 -12.783 -47.844 1.00 55.09 379 ALA A C 1
ATOM 3131 O O . ALA A 1 379 ? 35.581 -13.077 -47.402 1.00 55.09 379 ALA A O 1
ATOM 3132 N N . LYS A 1 380 ? 37.340 -11.687 -47.418 1.00 65.19 380 LYS A N 1
ATOM 3133 C CA . LYS A 1 380 ? 36.716 -10.694 -46.522 1.00 65.19 380 LYS A CA 1
ATOM 3134 C C . LYS A 1 380 ? 35.454 -10.125 -47.173 1.00 65.19 380 LYS A C 1
ATOM 3136 O O . LYS A 1 380 ? 35.526 -9.555 -48.264 1.00 65.19 380 LYS A O 1
ATOM 3141 N N . ILE A 1 381 ? 34.318 -10.246 -46.490 1.00 75.19 381 ILE A N 1
ATOM 3142 C CA . ILE A 1 381 ? 33.028 -9.754 -46.974 1.00 75.19 381 ILE A CA 1
ATOM 3143 C C . ILE A 1 381 ? 33.046 -8.222 -47.009 1.00 75.19 381 ILE A C 1
ATOM 3145 O O . ILE A 1 381 ? 33.280 -7.566 -45.996 1.00 75.19 381 ILE A O 1
ATOM 3149 N N . LYS A 1 382 ? 32.781 -7.634 -48.181 1.00 81.69 382 LYS A N 1
ATOM 3150 C CA . LYS A 1 382 ? 32.668 -6.180 -48.342 1.00 81.69 382 LYS A CA 1
ATOM 3151 C C . LYS A 1 382 ? 31.199 -5.760 -48.308 1.00 81.69 382 LYS A C 1
ATOM 3153 O O . LYS A 1 382 ? 30.455 -6.025 -49.250 1.00 81.69 382 LYS A O 1
ATOM 3158 N N . ILE A 1 383 ? 30.806 -5.087 -47.231 1.00 85.25 383 ILE A N 1
ATOM 3159 C CA . ILE A 1 383 ? 29.428 -4.641 -46.984 1.00 85.25 383 ILE A CA 1
ATOM 3160 C C . ILE A 1 383 ? 29.227 -3.222 -47.537 1.00 85.25 383 ILE A C 1
ATOM 3162 O O . ILE A 1 383 ? 30.154 -2.410 -47.555 1.00 85.25 383 ILE A O 1
ATOM 3166 N N . ASP A 1 384 ? 28.026 -2.934 -48.043 1.00 86.62 384 ASP A N 1
ATOM 3167 C CA . ASP A 1 384 ? 27.692 -1.642 -48.650 1.00 86.62 384 ASP A CA 1
ATOM 3168 C C . ASP A 1 384 ? 27.598 -0.522 -47.596 1.00 86.62 384 ASP A C 1
ATOM 3170 O O . ASP A 1 384 ? 27.030 -0.709 -46.518 1.00 86.62 384 ASP A O 1
ATOM 3174 N N . SER A 1 385 ? 28.128 0.667 -47.905 1.00 84.75 385 SER A N 1
ATOM 3175 C CA . SER A 1 385 ? 28.169 1.798 -46.967 1.00 84.75 385 SER A CA 1
ATOM 3176 C C . SER A 1 385 ? 26.785 2.307 -46.544 1.00 84.75 385 SER A C 1
ATOM 3178 O O . SER A 1 385 ? 26.638 2.787 -45.419 1.00 84.75 385 SER A O 1
ATOM 3180 N N . ASN A 1 386 ? 25.767 2.203 -47.402 1.00 87.31 386 ASN A N 1
ATOM 3181 C CA . ASN A 1 386 ? 24.398 2.575 -47.052 1.00 87.31 386 ASN A CA 1
ATOM 3182 C C . ASN A 1 386 ? 23.800 1.589 -46.036 1.00 87.31 386 ASN A C 1
ATOM 3184 O O . ASN A 1 386 ? 23.181 2.004 -45.057 1.00 87.31 386 ASN A O 1
ATOM 3188 N N . ASP A 1 387 ? 24.048 0.289 -46.210 1.00 89.50 387 ASP A N 1
ATOM 3189 C CA . ASP A 1 387 ? 23.592 -0.727 -45.255 1.00 89.50 387 ASP A CA 1
ATOM 3190 C C . ASP A 1 387 ? 24.279 -0.571 -43.898 1.00 89.50 387 ASP A C 1
ATOM 3192 O O . ASP A 1 387 ? 23.617 -0.653 -42.866 1.00 89.50 387 ASP A O 1
ATOM 3196 N N . ILE A 1 388 ? 25.583 -0.273 -43.889 1.00 88.56 388 ILE A N 1
ATOM 3197 C CA . ILE A 1 388 ? 26.349 0.046 -42.672 1.00 88.56 388 ILE A CA 1
ATOM 3198 C C . ILE A 1 388 ? 25.664 1.178 -41.893 1.00 88.56 388 ILE A C 1
ATOM 3200 O O . ILE A 1 388 ? 25.441 1.046 -40.688 1.00 88.56 388 ILE A O 1
ATOM 3204 N N . GLN A 1 389 ? 25.272 2.271 -42.558 1.00 86.56 389 GLN A N 1
ATOM 3205 C CA . GLN A 1 389 ? 24.604 3.400 -41.899 1.00 86.56 389 GLN A CA 1
ATOM 3206 C C . GLN A 1 389 ? 23.222 3.033 -41.344 1.00 86.56 389 GLN A C 1
ATOM 3208 O O . GLN A 1 389 ? 22.902 3.396 -40.209 1.00 86.56 389 GLN A O 1
ATOM 3213 N N . LEU A 1 390 ? 22.412 2.302 -42.114 1.00 90.69 390 LEU A N 1
ATOM 3214 C CA . LEU A 1 390 ? 21.070 1.894 -41.696 1.00 90.69 390 LEU A CA 1
ATOM 3215 C C . LEU A 1 390 ? 21.112 0.893 -40.531 1.00 90.69 390 LEU A C 1
ATOM 3217 O O . LEU A 1 390 ? 20.368 1.061 -39.562 1.00 90.69 390 LEU A O 1
ATOM 3221 N N . MET A 1 391 ? 22.016 -0.092 -40.583 1.00 92.81 391 MET A N 1
ATOM 3222 C CA . MET A 1 391 ? 22.243 -1.056 -39.500 1.00 92.81 391 MET A CA 1
ATOM 3223 C C . MET A 1 391 ? 22.747 -0.361 -38.236 1.00 92.81 391 MET A C 1
ATOM 3225 O O . MET A 1 391 ? 22.211 -0.603 -37.155 1.00 92.81 391 MET A O 1
ATOM 3229 N N . LYS A 1 392 ? 23.721 0.553 -38.365 1.00 89.75 392 LYS A N 1
ATOM 3230 C CA . LYS A 1 392 ? 24.254 1.332 -37.240 1.00 89.75 392 LYS A CA 1
ATOM 3231 C C . LYS A 1 392 ? 23.164 2.165 -36.571 1.00 89.75 392 LYS A C 1
ATOM 3233 O O . LYS A 1 392 ? 23.028 2.125 -35.349 1.00 89.75 392 LYS A O 1
ATOM 3238 N N . ARG A 1 393 ? 22.373 2.903 -37.360 1.00 88.69 393 ARG A N 1
ATOM 3239 C CA . ARG A 1 393 ? 21.278 3.732 -36.840 1.00 88.69 393 ARG A CA 1
ATOM 3240 C C . ARG A 1 393 ? 20.233 2.884 -36.120 1.00 88.69 393 ARG A C 1
ATOM 3242 O O . ARG A 1 393 ? 19.886 3.193 -34.984 1.00 88.69 393 ARG A O 1
ATOM 3249 N N . TRP A 1 394 ? 19.764 1.813 -36.760 1.00 92.62 394 TRP A N 1
ATOM 3250 C CA . TRP A 1 394 ? 18.773 0.911 -36.175 1.00 92.62 394 TRP A CA 1
ATOM 3251 C C . TRP A 1 394 ? 19.265 0.286 -34.869 1.00 92.62 394 TRP A C 1
ATOM 3253 O O . TRP A 1 394 ? 18.542 0.307 -33.872 1.00 92.62 394 TRP A O 1
ATOM 3263 N N . LEU A 1 395 ? 20.505 -0.214 -34.850 1.00 92.56 395 LEU A N 1
ATOM 3264 C CA . LEU A 1 395 ? 21.084 -0.837 -33.666 1.00 92.56 395 LEU A CA 1
ATOM 3265 C C . LEU A 1 395 ? 21.131 0.155 -32.502 1.00 92.56 395 LEU A C 1
ATOM 3267 O O . LEU A 1 395 ? 20.635 -0.161 -31.423 1.00 92.56 395 LEU A O 1
ATOM 3271 N N . ILE A 1 396 ? 21.647 1.367 -32.731 1.00 90.38 396 ILE A N 1
ATOM 3272 C CA . ILE A 1 396 ? 21.732 2.410 -31.703 1.00 90.38 396 ILE A CA 1
ATOM 3273 C C . ILE A 1 396 ? 20.338 2.796 -31.186 1.00 90.38 396 ILE A C 1
ATOM 3275 O O . ILE A 1 396 ? 20.129 2.788 -29.975 1.00 90.38 396 ILE A O 1
ATOM 3279 N N . GLU A 1 397 ? 19.365 3.073 -32.063 1.00 91.06 397 GLU A N 1
ATOM 3280 C CA . GLU A 1 397 ? 17.987 3.383 -31.640 1.00 91.06 397 GLU A CA 1
ATOM 3281 C C . GLU A 1 397 ? 17.382 2.234 -30.810 1.00 91.06 397 GLU A C 1
ATOM 3283 O O . GLU A 1 397 ? 16.754 2.474 -29.776 1.00 91.06 397 GLU A O 1
ATOM 3288 N N . SER A 1 398 ? 17.622 0.980 -31.206 1.00 91.94 398 SER A N 1
ATOM 3289 C CA . SER A 1 398 ? 17.104 -0.197 -30.498 1.00 91.94 398 SER A CA 1
ATOM 3290 C C . SER A 1 398 ? 17.733 -0.430 -29.123 1.00 91.94 398 SER A C 1
ATOM 3292 O O . SER A 1 398 ? 17.064 -0.955 -28.235 1.00 91.94 398 SER A O 1
ATOM 3294 N N . LEU A 1 399 ? 18.999 -0.041 -28.941 1.00 90.50 399 LEU A N 1
ATOM 3295 C CA . LEU A 1 399 ? 19.713 -0.155 -27.668 1.00 90.50 399 LEU A CA 1
ATOM 3296 C C . LEU A 1 399 ? 19.358 0.988 -26.711 1.00 90.50 399 LEU A C 1
ATOM 3298 O O . LEU A 1 399 ? 19.322 0.779 -25.504 1.00 90.50 399 LEU A O 1
ATOM 3302 N N . LEU A 1 400 ? 19.075 2.184 -27.237 1.00 90.62 400 LEU A N 1
ATOM 3303 C CA . LEU A 1 400 ? 18.688 3.344 -26.428 1.00 90.62 400 LEU A CA 1
ATOM 3304 C C . LEU A 1 400 ? 17.249 3.265 -25.917 1.00 90.62 400 LEU A C 1
ATOM 3306 O O . LEU A 1 400 ? 16.938 3.809 -24.856 1.00 90.62 400 LEU A O 1
ATOM 3310 N N . LYS A 1 401 ? 16.353 2.607 -26.658 1.00 89.38 401 LYS A N 1
ATOM 3311 C CA . LYS A 1 401 ? 14.966 2.442 -26.229 1.00 89.38 401 LYS A CA 1
ATOM 3312 C C . LYS A 1 401 ? 14.867 1.327 -25.185 1.00 89.38 401 LYS A C 1
ATOM 3314 O O . LYS A 1 401 ? 15.061 0.145 -25.475 1.00 89.38 401 LYS A O 1
ATOM 3319 N N . LYS A 1 402 ? 14.506 1.699 -23.954 1.00 83.62 402 LYS A N 1
ATOM 3320 C CA . LYS A 1 402 ? 14.341 0.737 -22.858 1.00 83.62 402 LYS A CA 1
ATOM 3321 C C . LYS A 1 402 ? 13.283 -0.315 -23.191 1.00 83.62 402 LYS A C 1
ATOM 3323 O O . LYS A 1 402 ? 12.212 -0.016 -23.711 1.00 83.62 402 LYS A O 1
ATOM 3328 N N . GLY A 1 403 ? 13.576 -1.561 -22.830 1.00 81.75 403 GLY A N 1
ATOM 3329 C CA . GLY A 1 403 ? 12.616 -2.662 -22.887 1.00 81.75 403 GLY A CA 1
ATOM 3330 C C . GLY A 1 403 ? 12.462 -3.349 -24.246 1.00 81.75 403 GLY A C 1
ATOM 3331 O O . GLY A 1 403 ? 11.684 -4.300 -24.332 1.00 81.75 403 GLY A O 1
ATOM 3332 N N . ILE A 1 404 ? 13.198 -2.941 -25.288 1.00 86.75 404 ILE A N 1
ATOM 3333 C CA . ILE A 1 404 ? 13.169 -3.618 -26.597 1.00 86.75 404 ILE A CA 1
ATOM 3334 C C . ILE A 1 404 ? 13.659 -5.065 -26.474 1.00 86.75 404 ILE A C 1
ATOM 3336 O O . ILE A 1 404 ? 12.943 -5.996 -26.842 1.00 86.75 404 ILE A O 1
ATOM 3340 N N . TRP A 1 405 ? 14.833 -5.252 -25.872 1.00 86.44 405 TRP A N 1
ATOM 3341 C CA . TRP A 1 405 ? 15.530 -6.538 -25.815 1.00 86.44 405 TRP A CA 1
ATOM 3342 C C . TRP A 1 405 ? 15.334 -7.307 -24.491 1.00 86.44 405 TRP A C 1
ATOM 3344 O O . TRP A 1 405 ? 16.063 -8.253 -24.209 1.00 86.44 405 TRP A O 1
ATOM 3354 N N . SER A 1 406 ? 14.348 -6.932 -23.664 1.00 71.06 406 SER A N 1
ATOM 3355 C CA . SER A 1 406 ? 14.155 -7.517 -22.322 1.00 71.06 406 SER A CA 1
ATOM 3356 C C . SER A 1 406 ? 13.087 -8.616 -22.226 1.00 71.06 406 SER A C 1
ATOM 3358 O O . SER A 1 406 ? 13.147 -9.447 -21.322 1.00 71.06 406 SER A O 1
ATOM 3360 N N . SER A 1 407 ? 12.085 -8.637 -23.113 1.00 73.12 407 SER A N 1
ATOM 3361 C CA . SER A 1 407 ? 10.962 -9.589 -23.057 1.00 73.12 407 SER A CA 1
ATOM 3362 C C . SER A 1 407 ? 10.420 -9.934 -24.445 1.00 73.12 407 SER A C 1
ATOM 3364 O O . SER A 1 407 ? 10.476 -9.110 -25.356 1.00 73.12 407 SER A O 1
ATOM 3366 N N . ASN A 1 408 ? 9.871 -11.146 -24.601 1.00 76.94 408 ASN A N 1
ATOM 3367 C CA . ASN A 1 408 ? 9.291 -11.662 -25.854 1.00 76.94 408 ASN A CA 1
ATOM 3368 C C . ASN A 1 408 ? 10.251 -11.662 -27.062 1.00 76.94 408 ASN A C 1
ATOM 3370 O O . ASN A 1 408 ? 9.818 -11.549 -28.211 1.00 76.94 408 ASN A O 1
ATOM 3374 N N . LEU A 1 409 ? 11.550 -11.847 -26.797 1.00 82.31 409 LEU A N 1
ATOM 3375 C CA . LEU A 1 409 ? 12.625 -11.839 -27.797 1.00 82.31 409 LEU A CA 1
ATOM 3376 C C . LEU A 1 409 ? 12.355 -12.766 -28.986 1.00 82.31 409 LEU A C 1
ATOM 3378 O O . LEU A 1 409 ? 12.607 -12.400 -30.123 1.00 82.31 409 LEU A O 1
ATOM 3382 N N . GLU A 1 410 ? 11.805 -13.952 -28.745 1.00 81.19 410 GLU A N 1
ATOM 3383 C CA . GLU A 1 410 ? 11.612 -14.982 -29.774 1.00 81.19 410 GLU A CA 1
ATOM 3384 C C . GLU A 1 410 ? 10.584 -14.557 -30.828 1.00 81.19 410 GLU A C 1
ATOM 3386 O O . GLU A 1 410 ? 10.838 -14.627 -32.030 1.00 81.19 410 GLU A O 1
ATOM 3391 N N . SER A 1 411 ? 9.433 -14.052 -30.374 1.00 85.31 411 SER A N 1
ATOM 3392 C CA . SER A 1 411 ? 8.396 -13.522 -31.260 1.00 85.31 411 SER A CA 1
ATOM 3393 C C . SER A 1 411 ? 8.881 -12.268 -31.987 1.00 85.31 411 SER A C 1
ATOM 3395 O O . SER A 1 411 ? 8.582 -12.105 -33.171 1.00 85.31 411 SER A O 1
ATOM 3397 N N . LEU A 1 412 ? 9.624 -11.393 -31.300 1.00 88.81 412 LEU A N 1
ATOM 3398 C CA . LEU A 1 412 ? 10.199 -10.185 -31.889 1.00 88.81 412 LEU A CA 1
ATOM 3399 C C . LEU A 1 412 ? 11.192 -10.534 -33.006 1.00 88.81 412 LEU A C 1
ATOM 3401 O O . LEU A 1 412 ? 11.029 -10.069 -34.130 1.00 88.81 412 LEU A O 1
ATOM 3405 N N . LEU A 1 413 ? 12.159 -11.415 -32.731 1.00 89.50 413 LEU A N 1
ATOM 3406 C CA . LEU A 1 413 ? 13.156 -11.869 -33.702 1.00 89.50 413 LEU A CA 1
ATOM 3407 C C . LEU A 1 413 ? 12.511 -12.540 -34.916 1.00 89.50 413 LEU A C 1
ATOM 3409 O O . LEU A 1 413 ? 12.936 -12.278 -36.034 1.00 89.50 413 LEU A O 1
ATOM 3413 N N . LEU A 1 414 ? 11.455 -13.342 -34.736 1.00 88.88 414 LEU A N 1
ATOM 3414 C CA . LEU A 1 414 ? 10.713 -13.937 -35.856 1.00 88.88 414 LEU A CA 1
ATOM 3415 C C . LEU A 1 414 ? 10.039 -12.885 -36.749 1.00 88.88 414 LEU A C 1
ATOM 3417 O O . LEU A 1 414 ? 10.003 -13.053 -37.967 1.00 88.88 414 LEU A O 1
ATOM 3421 N N . HIS A 1 415 ? 9.496 -11.813 -36.168 1.00 88.81 415 HIS A N 1
ATOM 3422 C CA . HIS A 1 415 ? 8.859 -10.742 -36.943 1.00 88.81 415 HIS A CA 1
ATOM 3423 C C . HIS A 1 415 ? 9.900 -9.870 -37.643 1.00 88.81 415 HIS A C 1
ATOM 3425 O O . HIS A 1 415 ? 9.737 -9.574 -38.824 1.00 88.81 415 HIS A O 1
ATOM 3431 N N . ILE A 1 416 ? 11.012 -9.558 -36.969 1.00 91.12 416 ILE A N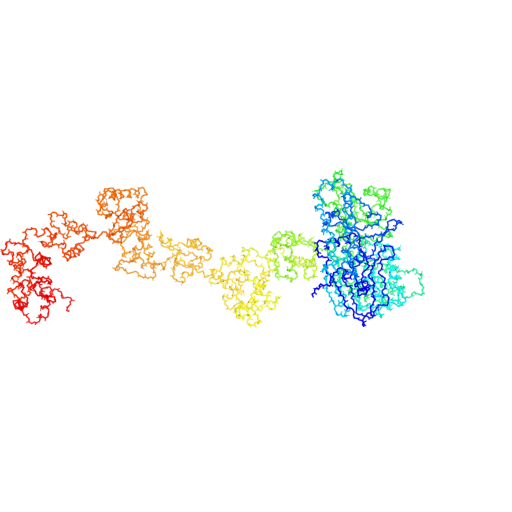 1
ATOM 3432 C CA . ILE A 1 416 ? 12.154 -8.875 -37.587 1.00 91.12 416 ILE A CA 1
ATOM 3433 C C . ILE A 1 416 ? 12.731 -9.727 -38.727 1.00 91.12 416 ILE A C 1
ATOM 3435 O O . ILE A 1 416 ? 12.944 -9.207 -39.817 1.00 91.12 416 ILE A O 1
ATOM 3439 N N . ARG A 1 417 ? 12.899 -11.043 -38.532 1.00 91.62 417 ARG A N 1
ATOM 3440 C CA . ARG A 1 417 ? 13.347 -11.983 -39.575 1.00 91.62 417 ARG A CA 1
ATOM 3441 C C . ARG A 1 417 ? 12.459 -11.907 -40.813 1.00 91.62 417 ARG A C 1
ATOM 3443 O O . ARG A 1 417 ? 12.963 -11.781 -41.923 1.00 91.62 417 ARG A O 1
ATOM 3450 N N . LYS A 1 418 ? 11.135 -11.952 -40.623 1.00 89.31 418 LYS A N 1
ATOM 3451 C CA . LYS A 1 418 ? 10.153 -11.838 -41.714 1.00 89.31 418 LYS A CA 1
ATOM 3452 C C . LYS A 1 418 ? 10.223 -10.489 -42.427 1.00 89.31 418 LYS A C 1
ATOM 3454 O O . LYS A 1 418 ? 10.073 -10.457 -43.642 1.00 89.31 418 LYS A O 1
ATOM 3459 N N . ALA A 1 419 ? 10.443 -9.406 -41.684 1.00 89.56 419 ALA A N 1
ATOM 3460 C CA . ALA A 1 419 ? 10.567 -8.063 -42.242 1.00 89.56 419 ALA A CA 1
ATOM 3461 C C . ALA A 1 419 ? 11.863 -7.871 -43.038 1.00 89.56 419 ALA A C 1
ATOM 3463 O O . ALA A 1 419 ? 11.852 -7.172 -44.047 1.00 89.56 419 ALA A O 1
ATOM 3464 N N . ILE A 1 420 ? 12.958 -8.506 -42.604 1.00 91.75 420 ILE A N 1
ATOM 3465 C CA . ILE A 1 420 ? 14.211 -8.527 -43.360 1.00 91.75 420 ILE A CA 1
ATOM 3466 C C . ILE A 1 420 ? 14.043 -9.378 -44.615 1.00 91.75 420 ILE A C 1
ATOM 3468 O O . ILE A 1 420 ? 14.298 -8.895 -45.709 1.00 91.75 420 ILE A O 1
ATOM 3472 N N . GLY A 1 421 ? 13.569 -10.616 -44.486 1.00 83.75 421 GLY A N 1
ATOM 3473 C CA . GLY A 1 421 ? 13.376 -11.523 -45.615 1.00 83.75 421 GLY A CA 1
ATOM 3474 C C . GLY A 1 421 ? 14.680 -11.940 -46.317 1.00 83.75 421 GLY A C 1
ATOM 3475 O O . GLY A 1 421 ? 15.731 -11.319 -46.183 1.00 83.75 421 GLY A O 1
ATOM 3476 N N . LYS A 1 422 ? 14.612 -13.020 -47.101 1.00 77.69 422 LYS A N 1
ATOM 3477 C CA . LYS A 1 422 ? 15.793 -13.622 -47.753 1.00 77.69 422 LYS A CA 1
ATOM 3478 C C . LYS A 1 422 ? 16.319 -12.839 -48.961 1.00 77.69 422 LYS A C 1
ATOM 3480 O O . LYS A 1 422 ? 17.463 -13.022 -49.348 1.00 77.69 422 LYS A O 1
ATOM 3485 N N . SER A 1 423 ? 15.479 -12.002 -49.570 1.00 73.31 423 SER A N 1
ATOM 3486 C CA . SER A 1 423 ? 15.743 -11.362 -50.870 1.00 73.31 423 SER A CA 1
ATOM 3487 C C . SER A 1 423 ? 15.994 -9.856 -50.765 1.00 73.31 423 SER A C 1
ATOM 3489 O O . SER A 1 423 ? 15.887 -9.145 -51.765 1.00 73.31 423 SER A O 1
ATOM 3491 N N . SER A 1 424 ? 16.246 -9.345 -49.558 1.00 78.00 424 SER A N 1
ATOM 3492 C CA . SER A 1 424 ? 16.398 -7.907 -49.345 1.00 78.00 424 SER A CA 1
ATOM 3493 C C . SER A 1 424 ? 17.643 -7.359 -50.032 1.00 78.00 424 SER A C 1
ATOM 3495 O O . SER A 1 424 ? 18.764 -7.797 -49.785 1.00 78.00 424 SER A O 1
ATOM 3497 N N . THR A 1 425 ? 17.436 -6.357 -50.885 1.00 80.00 425 THR A N 1
ATOM 3498 C CA . THR A 1 425 ? 18.502 -5.686 -51.639 1.00 80.00 425 THR A CA 1
ATOM 3499 C C . THR A 1 425 ? 19.259 -4.654 -50.802 1.00 80.00 425 THR A C 1
ATOM 3501 O O . THR A 1 425 ? 20.409 -4.357 -51.115 1.00 80.00 425 THR A O 1
ATOM 3504 N N . ALA A 1 426 ? 18.660 -4.144 -49.724 1.00 87.50 426 ALA A N 1
ATOM 3505 C CA . ALA A 1 426 ? 19.250 -3.231 -48.741 1.00 87.50 426 ALA A CA 1
ATOM 3506 C C . ALA A 1 426 ? 18.643 -3.490 -47.351 1.00 87.50 426 ALA A C 1
ATOM 3508 O O . ALA A 1 426 ? 17.589 -4.124 -47.257 1.00 87.50 426 ALA A O 1
ATOM 3509 N N . PHE A 1 427 ? 19.282 -3.010 -46.280 1.00 92.62 427 PHE A N 1
ATOM 3510 C CA . PHE A 1 427 ? 18.793 -3.204 -44.914 1.00 92.62 427 PHE A CA 1
ATOM 3511 C C . PHE A 1 427 ? 17.437 -2.495 -44.725 1.00 92.62 427 PHE A C 1
ATOM 3513 O O . PHE A 1 427 ? 17.367 -1.265 -44.827 1.00 92.62 427 PHE A O 1
ATOM 3520 N N . PRO A 1 428 ? 16.337 -3.220 -44.445 1.00 91.25 428 PRO A N 1
ATOM 3521 C CA . PRO A 1 428 ? 14.993 -2.657 -44.537 1.00 91.25 428 PRO A CA 1
ATOM 3522 C C . PRO A 1 428 ? 14.570 -1.958 -43.237 1.00 91.25 428 PRO A C 1
ATOM 3524 O O . PRO A 1 428 ? 13.667 -2.397 -42.528 1.00 91.25 428 PRO A O 1
ATOM 3527 N N . TYR A 1 429 ? 15.224 -0.833 -42.945 1.00 90.12 429 TYR A N 1
ATOM 3528 C CA . TYR A 1 429 ? 15.072 -0.045 -41.717 1.00 90.12 429 TYR A CA 1
ATOM 3529 C C . TYR A 1 429 ? 13.607 0.216 -41.308 1.00 90.12 429 TYR A C 1
ATOM 3531 O O . TYR A 1 429 ? 13.196 -0.159 -40.209 1.00 90.12 429 TYR A O 1
ATOM 3539 N N . GLU A 1 430 ? 12.790 0.793 -42.197 1.00 88.69 430 GLU A N 1
ATOM 3540 C CA . GLU A 1 430 ? 11.387 1.128 -41.891 1.00 88.69 430 GLU A CA 1
ATOM 3541 C C . GLU A 1 430 ? 10.499 -0.113 -41.724 1.00 88.69 430 GLU A C 1
ATOM 3543 O O . GLU A 1 430 ? 9.630 -0.156 -40.850 1.00 88.69 430 GLU A O 1
ATOM 3548 N N . ALA A 1 431 ? 10.736 -1.161 -42.520 1.00 89.25 431 ALA A N 1
ATOM 3549 C CA . ALA A 1 431 ? 9.986 -2.410 -42.399 1.00 89.25 431 ALA A CA 1
ATOM 3550 C C . ALA A 1 431 ? 10.292 -3.107 -41.066 1.00 89.25 431 ALA A C 1
ATOM 3552 O O . ALA A 1 431 ? 9.381 -3.620 -40.417 1.00 89.25 431 ALA A O 1
ATOM 3553 N N . VAL A 1 432 ? 11.553 -3.066 -40.621 1.00 91.50 432 VAL A N 1
ATOM 3554 C CA . VAL A 1 432 ? 11.958 -3.578 -39.310 1.00 91.50 432 VAL A CA 1
ATOM 3555 C C . VAL A 1 432 ? 11.325 -2.750 -38.188 1.00 91.50 432 VAL A C 1
ATOM 3557 O O . VAL A 1 432 ? 10.736 -3.343 -37.286 1.00 91.50 432 VAL A O 1
ATOM 3560 N N . LYS A 1 433 ? 11.339 -1.406 -38.250 1.00 90.31 433 LYS A N 1
ATOM 3561 C CA . LYS A 1 433 ? 10.652 -0.554 -37.251 1.00 90.31 433 LYS A CA 1
ATOM 3562 C C . LYS A 1 433 ? 9.161 -0.882 -37.148 1.00 90.31 433 LYS A C 1
ATOM 3564 O O . LYS A 1 433 ? 8.641 -1.021 -36.040 1.00 90.31 433 LYS A O 1
ATOM 3569 N N . LYS A 1 434 ? 8.485 -1.065 -38.285 1.00 88.31 434 LYS A N 1
ATOM 3570 C CA . LYS A 1 434 ? 7.071 -1.459 -38.327 1.00 88.31 434 LYS A CA 1
ATOM 3571 C C . LYS A 1 434 ? 6.839 -2.847 -37.720 1.00 88.31 434 LYS A C 1
ATOM 3573 O O . LYS A 1 434 ? 5.940 -3.007 -36.902 1.00 88.31 434 LYS A O 1
ATOM 3578 N N . ALA A 1 435 ? 7.674 -3.829 -38.051 1.00 88.00 435 ALA A N 1
ATOM 3579 C CA . ALA A 1 435 ? 7.563 -5.179 -37.499 1.00 88.00 435 ALA A CA 1
ATOM 3580 C C . ALA A 1 435 ? 7.816 -5.231 -35.983 1.00 88.00 435 ALA A C 1
ATOM 3582 O O . ALA A 1 435 ? 7.217 -6.043 -35.278 1.00 88.00 435 ALA A O 1
ATOM 3583 N N . MET A 1 436 ? 8.676 -4.350 -35.464 1.00 90.50 436 MET A N 1
ATOM 3584 C CA . MET A 1 436 ? 8.876 -4.187 -34.023 1.00 90.50 436 MET A CA 1
ATOM 3585 C C . MET A 1 436 ? 7.652 -3.541 -33.353 1.00 90.50 436 MET A C 1
ATOM 3587 O O . MET A 1 436 ? 7.228 -3.993 -32.288 1.00 90.50 436 MET A O 1
ATOM 3591 N N . LEU A 1 437 ? 7.029 -2.544 -33.993 1.00 87.81 437 LEU A N 1
ATOM 3592 C CA . LEU A 1 437 ? 5.790 -1.920 -33.515 1.00 87.81 437 LEU A CA 1
ATOM 3593 C C . LEU A 1 437 ? 4.628 -2.923 -33.419 1.00 87.81 437 LEU A C 1
ATOM 3595 O O . LEU A 1 437 ? 3.916 -2.921 -32.423 1.00 87.81 437 LEU A O 1
ATOM 3599 N N . GLU A 1 438 ? 4.485 -3.833 -34.386 1.00 86.38 438 GLU A N 1
ATOM 3600 C CA . GLU A 1 438 ? 3.484 -4.920 -34.366 1.00 86.38 438 GLU A CA 1
ATOM 3601 C C . GLU A 1 438 ? 3.659 -5.907 -33.190 1.00 86.38 438 GLU A C 1
ATOM 3603 O O . GLU A 1 438 ? 2.805 -6.768 -32.958 1.00 86.38 438 GLU A O 1
ATOM 3608 N N . LYS A 1 439 ? 4.773 -5.808 -32.452 1.00 85.12 439 LYS A N 1
ATOM 3609 C CA . LYS A 1 439 ? 5.062 -6.560 -31.222 1.00 85.12 439 LYS A CA 1
ATOM 3610 C C . LYS A 1 439 ? 5.177 -5.693 -29.980 1.00 85.12 439 LYS A C 1
ATOM 3612 O O . LYS A 1 439 ? 5.835 -6.097 -29.023 1.00 85.12 439 LYS A O 1
ATOM 3617 N N . ASP A 1 440 ? 4.551 -4.520 -30.000 1.00 81.31 440 ASP A N 1
ATOM 3618 C CA . ASP A 1 440 ? 4.557 -3.558 -28.895 1.00 81.31 440 ASP A CA 1
ATOM 3619 C C . ASP A 1 440 ? 5.981 -3.113 -28.505 1.00 81.31 440 ASP A C 1
ATOM 3621 O O . ASP A 1 440 ? 6.247 -2.696 -27.377 1.00 81.31 440 ASP A O 1
ATOM 3625 N N . LYS A 1 441 ? 6.932 -3.204 -29.446 1.00 85.31 441 LYS A N 1
ATOM 3626 C CA . LYS A 1 441 ? 8.327 -2.763 -29.304 1.00 85.31 441 LYS A CA 1
ATOM 3627 C C . LYS A 1 441 ? 8.577 -1.544 -30.188 1.00 85.31 441 LYS A C 1
ATOM 3629 O O . LYS A 1 441 ? 9.432 -1.554 -31.070 1.00 85.31 441 LYS A O 1
ATOM 3634 N N . ALA A 1 442 ? 7.791 -0.494 -29.975 1.00 85.44 442 ALA A N 1
ATOM 3635 C CA . ALA A 1 442 ? 7.882 0.727 -30.763 1.00 85.44 442 ALA A CA 1
ATOM 3636 C C . ALA A 1 442 ? 9.259 1.401 -30.607 1.00 85.44 442 ALA A C 1
ATOM 3638 O O . ALA A 1 442 ? 9.647 1.805 -29.509 1.00 85.44 442 ALA A O 1
ATOM 3639 N N . LEU A 1 443 ? 9.967 1.588 -31.724 1.00 86.19 443 LEU A N 1
ATOM 3640 C CA . LEU A 1 443 ? 11.168 2.432 -31.813 1.00 86.19 443 LEU A CA 1
ATOM 3641 C C . LEU A 1 443 ? 10.787 3.908 -32.017 1.00 86.19 443 LEU A C 1
ATOM 3643 O O . LEU A 1 443 ? 11.237 4.568 -32.958 1.00 86.19 443 LEU A O 1
ATOM 3647 N N . SER A 1 444 ? 9.905 4.393 -31.144 1.00 85.31 444 SER A N 1
ATOM 3648 C CA . SER A 1 444 ? 9.469 5.785 -31.043 1.00 85.31 444 SER A CA 1
ATOM 3649 C C . SER A 1 444 ? 9.853 6.334 -29.674 1.00 85.31 444 SER A C 1
ATOM 3651 O O . SER A 1 444 ? 9.662 5.660 -28.656 1.00 85.31 444 SER A O 1
ATOM 3653 N N . PHE A 1 445 ? 10.367 7.557 -29.640 1.00 87.19 445 PHE A N 1
ATOM 3654 C CA . PHE A 1 445 ? 10.817 8.207 -28.415 1.00 87.19 445 PHE A CA 1
ATOM 3655 C C . PHE A 1 445 ? 9.824 9.297 -28.003 1.00 87.19 445 PHE A C 1
ATOM 3657 O O . PHE A 1 445 ? 9.201 9.931 -28.852 1.00 87.19 445 PHE A O 1
ATOM 3664 N N . ASN A 1 446 ? 9.647 9.490 -26.700 1.00 83.19 446 ASN A N 1
ATOM 3665 C CA . ASN A 1 446 ? 8.871 10.585 -26.125 1.00 83.19 446 ASN A CA 1
ATOM 3666 C C . ASN A 1 446 ? 9.788 11.536 -25.329 1.00 83.19 446 ASN A C 1
ATOM 3668 O O . ASN A 1 446 ? 11.002 11.336 -25.250 1.00 83.19 446 ASN A O 1
ATOM 3672 N N . GLU A 1 447 ? 9.224 12.600 -24.758 1.00 80.50 447 GLU A N 1
ATOM 3673 C CA . GLU A 1 447 ? 10.014 13.590 -24.014 1.00 80.50 447 GLU A CA 1
ATOM 3674 C C . GLU A 1 447 ? 10.656 12.989 -22.749 1.00 80.50 447 GLU A C 1
ATOM 3676 O O . GLU A 1 447 ? 11.799 13.315 -22.435 1.00 80.50 447 GLU A O 1
ATOM 3681 N N . GLU A 1 448 ? 9.987 12.049 -22.074 1.00 79.81 448 GLU A N 1
ATOM 3682 C CA . GLU A 1 448 ? 10.547 11.323 -20.925 1.00 79.81 448 GLU A CA 1
ATOM 3683 C C . GLU A 1 448 ? 11.788 10.508 -21.329 1.00 79.81 448 GLU A C 1
ATOM 3685 O O . GLU A 1 448 ? 12.808 10.546 -20.637 1.00 79.81 448 GLU A O 1
ATOM 3690 N N . ASP A 1 449 ? 11.747 9.824 -22.477 1.00 84.31 449 ASP A N 1
ATOM 3691 C CA . ASP A 1 449 ? 12.897 9.096 -23.009 1.00 84.31 449 ASP A CA 1
ATOM 3692 C C . ASP A 1 449 ? 14.081 10.045 -23.235 1.00 84.31 449 ASP A C 1
ATOM 3694 O O . ASP A 1 449 ? 15.200 9.744 -22.824 1.00 84.31 449 ASP A O 1
ATOM 3698 N N . VAL A 1 450 ? 13.848 11.217 -23.838 1.00 87.88 450 VAL A N 1
ATOM 3699 C CA . VAL A 1 450 ? 14.905 12.211 -24.089 1.00 87.88 450 VAL A CA 1
ATOM 3700 C C . VAL A 1 450 ? 15.518 12.708 -22.779 1.00 87.88 450 VAL A C 1
ATOM 3702 O O . VAL A 1 450 ? 16.745 12.758 -22.660 1.00 87.88 450 VAL A O 1
ATOM 3705 N N . GLN A 1 451 ? 14.695 13.037 -21.781 1.00 84.12 451 GLN A N 1
ATOM 3706 C CA . GLN A 1 451 ? 15.187 13.483 -20.475 1.00 84.12 451 GLN A CA 1
ATOM 3707 C C . GLN A 1 451 ? 15.998 12.390 -19.772 1.00 84.12 451 GLN A C 1
ATOM 3709 O O . GLN A 1 451 ? 17.079 12.669 -19.251 1.00 84.12 451 GLN A O 1
ATOM 3714 N N . ASN A 1 452 ? 15.531 11.142 -19.817 1.00 87.56 452 ASN A N 1
ATOM 3715 C CA . ASN A 1 452 ? 16.237 9.994 -19.253 1.00 87.56 452 ASN A CA 1
ATOM 3716 C C . ASN A 1 452 ? 17.587 9.756 -19.946 1.00 87.56 452 ASN A C 1
ATOM 3718 O O . ASN A 1 452 ? 18.601 9.556 -19.274 1.00 87.56 452 ASN A O 1
ATOM 3722 N N . LEU A 1 453 ? 17.629 9.845 -21.279 1.00 91.25 453 LEU A N 1
ATOM 3723 C CA . LEU A 1 453 ? 18.867 9.741 -22.055 1.00 91.25 453 LEU A CA 1
ATOM 3724 C C . LEU A 1 453 ? 19.863 10.852 -21.675 1.00 91.25 453 LEU A C 1
ATOM 3726 O O . LEU A 1 453 ? 21.049 10.588 -21.476 1.00 91.25 453 LEU A O 1
ATOM 3730 N N . CYS A 1 454 ? 19.388 12.083 -21.472 1.00 89.69 454 CYS A N 1
ATOM 3731 C CA . CYS A 1 454 ? 20.213 13.208 -21.020 1.00 89.69 454 CYS A CA 1
ATOM 3732 C C . CYS A 1 454 ? 20.762 13.047 -19.577 1.00 89.69 454 CYS A C 1
ATOM 3734 O O . CYS A 1 454 ? 21.613 13.838 -19.155 1.00 89.69 454 CYS A O 1
ATOM 3736 N N . GLN A 1 455 ? 20.301 12.050 -18.813 1.00 88.06 455 GLN A N 1
ATOM 3737 C CA . GLN A 1 455 ? 20.712 11.791 -17.427 1.00 88.06 455 GLN A CA 1
ATOM 3738 C C . GLN A 1 455 ? 21.609 10.559 -17.253 1.00 88.06 455 GLN A C 1
ATOM 3740 O O . GLN A 1 455 ? 22.093 10.333 -16.138 1.00 88.06 455 GLN A O 1
ATOM 3745 N N . LEU A 1 456 ? 21.865 9.796 -18.322 1.00 91.25 456 LEU A N 1
ATOM 3746 C CA . LEU A 1 456 ? 22.702 8.595 -18.264 1.00 91.25 456 LEU A CA 1
ATOM 3747 C C . LEU A 1 456 ? 24.097 8.902 -17.710 1.00 91.25 456 LEU A C 1
ATOM 3749 O O . LEU A 1 456 ? 24.709 9.925 -18.042 1.00 91.25 456 LEU A O 1
ATOM 3753 N N . ARG A 1 457 ? 24.599 7.996 -16.869 1.00 90.69 457 ARG A N 1
ATOM 3754 C CA . ARG A 1 457 ? 25.830 8.137 -16.093 1.00 90.69 457 ARG A CA 1
ATOM 3755 C C . ARG A 1 457 ? 26.866 7.096 -16.484 1.00 90.69 457 ARG A C 1
ATOM 3757 O O . ARG A 1 457 ? 26.644 5.890 -16.404 1.00 90.69 457 ARG A O 1
ATOM 3764 N N . TYR A 1 458 ? 28.061 7.578 -16.794 1.00 89.81 458 TYR A N 1
ATOM 3765 C CA . TYR A 1 458 ? 29.228 6.747 -17.041 1.00 89.81 458 TYR A CA 1
ATOM 3766 C C . TYR A 1 458 ? 29.542 5.831 -15.850 1.00 89.81 458 TYR A C 1
ATOM 3768 O O . TYR A 1 458 ? 29.643 6.292 -14.711 1.00 89.81 458 TYR A O 1
ATOM 3776 N N . GLY A 1 459 ? 29.729 4.538 -16.128 1.00 82.50 459 GLY A N 1
ATOM 3777 C CA . GLY A 1 459 ? 30.031 3.503 -15.133 1.00 82.50 459 GLY A CA 1
ATOM 3778 C C . GLY A 1 459 ? 28.813 2.941 -14.394 1.00 82.50 459 GLY A C 1
ATOM 3779 O O . GLY A 1 459 ? 28.973 1.976 -13.654 1.00 82.50 459 GLY A O 1
ATOM 3780 N N . LYS A 1 460 ? 27.621 3.519 -14.595 1.00 84.44 460 LYS A N 1
ATOM 3781 C CA . LYS A 1 460 ? 26.351 2.991 -14.076 1.00 84.44 460 LYS A CA 1
ATOM 3782 C C . LYS A 1 460 ? 25.437 2.519 -15.204 1.00 84.44 460 LYS A C 1
ATOM 3784 O O . LYS A 1 460 ? 24.881 1.433 -15.107 1.00 84.44 460 LYS A O 1
ATOM 3789 N N . ASP A 1 461 ? 25.294 3.339 -16.240 1.00 85.06 461 ASP A N 1
ATOM 3790 C CA . ASP A 1 461 ? 24.410 3.084 -17.371 1.00 85.06 461 ASP A CA 1
ATOM 3791 C C . ASP A 1 461 ? 25.255 2.667 -18.584 1.00 85.06 461 ASP A C 1
ATOM 3793 O O . ASP A 1 461 ? 26.175 3.383 -19.000 1.00 85.06 461 ASP A O 1
ATOM 3797 N N . ASN A 1 462 ? 24.972 1.490 -19.139 1.00 82.06 462 ASN A N 1
ATOM 3798 C CA . ASN A 1 462 ? 25.770 0.907 -20.222 1.00 82.06 462 ASN A CA 1
ATOM 3799 C C . ASN A 1 462 ? 25.443 1.555 -21.587 1.00 82.06 462 ASN A C 1
ATOM 3801 O O . ASN A 1 462 ? 26.248 1.525 -22.516 1.00 82.06 462 ASN A O 1
ATOM 3805 N N . GLU A 1 463 ? 24.293 2.227 -21.691 1.00 87.69 463 GLU A N 1
ATOM 3806 C CA . GLU A 1 463 ? 23.763 2.890 -22.888 1.00 87.69 463 GLU A CA 1
ATOM 3807 C C . GLU A 1 463 ? 24.550 4.155 -23.267 1.00 87.69 463 GLU A C 1
ATOM 3809 O O . GLU A 1 463 ? 24.422 4.663 -24.383 1.00 87.69 463 GLU A O 1
ATOM 3814 N N . VAL A 1 464 ? 25.380 4.682 -22.357 1.00 90.31 464 VAL A N 1
ATOM 3815 C CA . VAL A 1 464 ? 26.094 5.960 -22.522 1.00 90.31 464 VAL A CA 1
ATOM 3816 C C . VAL A 1 464 ? 26.900 5.996 -23.818 1.00 90.31 464 VAL A C 1
ATOM 3818 O O . VAL A 1 464 ? 26.884 7.004 -24.524 1.00 90.31 464 VAL A O 1
ATOM 3821 N N . LYS A 1 465 ? 27.598 4.906 -24.158 1.00 88.19 465 LYS A N 1
ATOM 3822 C CA . LYS A 1 465 ? 28.426 4.870 -25.368 1.00 88.19 465 LYS A CA 1
ATOM 3823 C C . LYS A 1 465 ? 27.572 4.902 -26.638 1.00 88.19 465 LYS A C 1
ATOM 3825 O O . LYS A 1 465 ? 27.876 5.681 -27.538 1.00 88.19 465 LYS A O 1
ATOM 3830 N N . ALA A 1 466 ? 26.477 4.139 -26.681 1.00 88.88 466 ALA A N 1
ATOM 3831 C CA . ALA A 1 466 ? 25.524 4.164 -27.792 1.00 88.88 466 ALA A CA 1
ATOM 3832 C C . ALA A 1 466 ? 24.889 5.556 -27.963 1.00 88.88 466 ALA A C 1
ATOM 3834 O O . ALA A 1 466 ? 24.768 6.048 -29.084 1.00 88.88 466 ALA A O 1
ATOM 3835 N N . LEU A 1 467 ? 24.566 6.234 -26.854 1.00 91.56 467 LEU A N 1
ATOM 3836 C CA . LEU A 1 467 ? 24.013 7.588 -26.883 1.00 91.56 467 LEU A CA 1
ATOM 3837 C C . LEU A 1 467 ? 25.015 8.584 -27.467 1.00 91.56 467 LEU A C 1
ATOM 3839 O O . LEU A 1 467 ? 24.661 9.396 -28.319 1.00 91.56 467 LEU A O 1
ATOM 3843 N N . LEU A 1 468 ? 26.276 8.516 -27.037 1.00 90.19 468 LEU A N 1
ATOM 3844 C CA . LEU A 1 468 ? 27.320 9.390 -27.561 1.00 90.19 468 LEU A CA 1
ATOM 3845 C C . LEU A 1 468 ? 27.581 9.137 -29.054 1.00 90.19 468 LEU A C 1
ATOM 3847 O O . LEU A 1 468 ? 27.759 10.103 -29.791 1.00 90.19 468 LEU A O 1
ATOM 3851 N N . LEU A 1 469 ? 27.534 7.882 -29.516 1.00 87.38 469 LEU A N 1
ATOM 3852 C CA . LEU A 1 469 ? 27.646 7.538 -30.941 1.00 87.38 469 LEU A CA 1
ATOM 3853 C C . LEU A 1 469 ? 26.472 8.084 -31.774 1.00 87.38 469 LEU A C 1
ATOM 3855 O O . LEU A 1 469 ? 26.671 8.435 -32.936 1.00 87.38 469 LEU A O 1
ATOM 3859 N N . LEU A 1 470 ? 25.269 8.192 -31.192 1.00 88.88 470 LEU A N 1
ATOM 3860 C CA . LEU A 1 470 ? 24.117 8.832 -31.840 1.00 88.88 470 LEU A CA 1
ATOM 3861 C C . LEU A 1 470 ? 24.287 10.352 -31.930 1.00 88.88 470 LEU A C 1
ATOM 3863 O O . LEU A 1 470 ? 24.057 10.960 -32.974 1.00 88.88 470 LEU A O 1
ATOM 3867 N N . VAL A 1 471 ? 24.650 10.977 -30.807 1.00 88.69 471 VAL A N 1
ATOM 3868 C CA . VAL A 1 471 ? 24.719 12.438 -30.677 1.00 88.69 471 VAL A CA 1
ATOM 3869 C C . VAL A 1 471 ? 25.933 12.999 -31.420 1.00 88.69 471 VAL A C 1
ATOM 3871 O O . VAL A 1 471 ? 25.859 14.115 -31.937 1.00 88.69 471 VAL A O 1
ATOM 3874 N N . PHE A 1 472 ? 27.028 12.246 -31.524 1.00 85.56 472 PHE A N 1
ATOM 3875 C CA . PHE A 1 472 ? 28.292 12.674 -32.128 1.00 85.56 472 PHE A CA 1
ATOM 3876 C C . PHE A 1 472 ? 28.753 11.684 -33.220 1.00 85.56 472 PHE A C 1
ATOM 3878 O O . PHE A 1 472 ? 29.723 10.955 -33.021 1.00 85.56 472 PHE A O 1
ATOM 3885 N N . PRO A 1 473 ? 28.073 11.647 -34.384 1.00 69.38 473 PRO A N 1
ATOM 3886 C CA . PRO A 1 473 ? 28.295 10.628 -35.416 1.00 69.38 473 PRO A CA 1
ATOM 3887 C C . PRO A 1 473 ? 29.626 10.771 -36.180 1.00 69.38 473 PRO A C 1
ATOM 3889 O O . PRO A 1 473 ? 30.104 9.784 -36.737 1.00 69.38 473 PRO A O 1
ATOM 3892 N N . ASP A 1 474 ? 30.246 11.959 -36.179 1.00 61.22 474 ASP A N 1
ATOM 3893 C CA . ASP A 1 474 ? 31.480 12.274 -36.927 1.00 61.22 474 ASP A CA 1
ATOM 3894 C C . ASP A 1 474 ? 32.756 11.644 -36.337 1.00 61.22 474 ASP A C 1
ATOM 3896 O O . ASP A 1 474 ? 33.858 11.828 -36.858 1.00 61.22 474 ASP A O 1
ATOM 3900 N N . SER A 1 475 ? 32.642 10.862 -35.260 1.00 53.72 475 SER A N 1
ATOM 3901 C CA . SER A 1 475 ? 33.756 10.084 -34.726 1.00 53.72 475 SER A CA 1
ATOM 3902 C C . SER A 1 475 ? 34.015 8.847 -35.601 1.00 53.72 475 SER A C 1
ATOM 3904 O O . SER A 1 475 ? 33.699 7.725 -35.211 1.00 53.72 475 SER A O 1
ATOM 3906 N N . GLN A 1 476 ? 34.625 9.015 -36.778 1.00 51.69 476 GLN A N 1
ATOM 3907 C CA . GLN A 1 476 ? 35.175 7.922 -37.613 1.00 51.69 476 GLN A CA 1
ATOM 3908 C C . GLN A 1 476 ? 36.383 7.208 -36.957 1.00 51.69 476 GLN A C 1
ATOM 3910 O O . GLN A 1 476 ? 37.320 6.755 -37.608 1.00 51.69 476 GLN A O 1
ATOM 3915 N N . LEU A 1 477 ? 36.417 7.160 -35.630 1.00 56.53 477 LEU A N 1
ATOM 3916 C CA . LEU A 1 477 ? 37.549 6.719 -34.842 1.00 56.53 477 LEU A CA 1
ATOM 3917 C C . LEU A 1 477 ? 37.315 5.265 -34.437 1.00 56.53 477 LEU A C 1
ATOM 3919 O O . LEU A 1 477 ? 36.526 4.980 -33.544 1.00 56.53 477 LEU A O 1
ATOM 3923 N N . VAL A 1 478 ? 38.054 4.352 -35.066 1.00 59.16 478 VAL A N 1
ATOM 3924 C CA . VAL A 1 478 ? 37.981 2.891 -34.851 1.00 59.16 478 VAL A CA 1
ATOM 3925 C C . VAL A 1 478 ? 38.239 2.490 -33.381 1.00 59.16 478 VAL A C 1
ATOM 3927 O O . VAL A 1 478 ? 37.866 1.402 -32.955 1.00 59.16 478 VAL A O 1
ATOM 3930 N N . ARG A 1 479 ? 38.849 3.374 -32.570 1.00 69.56 479 ARG A N 1
ATOM 3931 C CA . ARG A 1 479 ? 39.048 3.199 -31.119 1.00 69.56 479 ARG A CA 1
ATOM 3932 C C . ARG A 1 479 ? 38.866 4.514 -30.348 1.00 69.56 479 ARG A C 1
ATOM 3934 O O . ARG A 1 479 ? 39.808 5.298 -30.187 1.00 69.56 479 ARG A O 1
ATOM 3941 N N . THR A 1 480 ? 37.656 4.746 -29.843 1.00 78.44 480 THR A N 1
ATOM 3942 C CA . THR A 1 480 ? 37.321 5.897 -28.983 1.00 78.44 480 THR A CA 1
ATOM 3943 C C . THR A 1 480 ? 37.228 5.520 -27.511 1.00 78.44 480 THR A C 1
ATOM 3945 O O . THR A 1 480 ? 36.629 4.500 -27.166 1.00 78.44 480 THR A O 1
ATOM 3948 N N . HIS A 1 481 ? 37.713 6.402 -26.640 1.00 85.75 481 HIS A N 1
ATOM 3949 C CA . HIS A 1 481 ? 37.405 6.379 -25.213 1.00 85.75 481 HIS A CA 1
ATOM 3950 C C . HIS A 1 481 ? 36.310 7.398 -24.886 1.00 85.75 481 HIS A C 1
ATOM 3952 O O . HIS A 1 481 ? 36.222 8.454 -25.516 1.00 85.75 481 HIS A O 1
ATOM 3958 N N . ILE A 1 482 ? 35.514 7.091 -23.860 1.00 90.00 482 ILE A N 1
ATOM 3959 C CA . ILE A 1 482 ? 34.669 8.088 -23.202 1.00 90.00 482 ILE A CA 1
ATOM 3960 C C . ILE A 1 482 ? 35.571 8.908 -22.278 1.00 90.00 482 ILE A C 1
ATOM 3962 O O . ILE A 1 482 ? 36.210 8.363 -21.377 1.00 90.00 482 ILE A O 1
ATOM 3966 N N . ASP A 1 483 ? 35.626 10.211 -22.518 1.00 92.06 483 ASP A N 1
ATOM 3967 C CA . ASP A 1 483 ? 36.375 11.173 -21.717 1.00 92.06 483 ASP A CA 1
ATOM 3968 C C . ASP A 1 483 ? 35.430 12.121 -20.976 1.00 92.06 483 ASP A C 1
ATOM 3970 O O . ASP A 1 483 ? 34.365 12.493 -21.473 1.00 92.06 483 ASP A O 1
ATOM 3974 N N . HIS A 1 484 ? 35.855 12.530 -19.783 1.00 94.50 484 HIS A N 1
ATOM 3975 C CA . HIS A 1 484 ? 35.201 13.561 -18.992 1.00 94.50 484 HIS A CA 1
ATOM 3976 C C . HIS A 1 484 ? 35.791 14.919 -19.364 1.00 94.50 484 HIS A C 1
ATOM 3978 O O . HIS A 1 484 ? 36.960 15.170 -19.064 1.00 94.50 484 HIS A O 1
ATOM 3984 N N . ILE A 1 485 ? 34.994 15.809 -19.964 1.00 94.06 485 ILE A N 1
ATOM 3985 C CA . ILE A 1 485 ? 35.425 17.156 -20.381 1.00 94.06 485 ILE A CA 1
ATOM 3986 C C . ILE A 1 485 ? 36.102 17.865 -19.212 1.00 94.06 485 ILE A C 1
ATOM 3988 O O . ILE A 1 485 ? 37.294 18.164 -19.299 1.00 94.06 485 ILE A O 1
ATOM 3992 N N . TYR A 1 486 ? 35.374 18.025 -18.103 1.00 93.69 486 TYR A N 1
ATOM 3993 C CA . TYR A 1 486 ? 35.955 18.324 -16.802 1.00 93.69 486 TYR A CA 1
ATOM 3994 C C . TYR A 1 486 ? 36.313 17.014 -16.095 1.00 93.69 486 TYR A C 1
ATOM 3996 O O . TYR A 1 486 ? 35.418 16.205 -15.829 1.00 93.69 486 TYR A O 1
ATOM 4004 N N . PRO A 1 487 ? 37.591 16.795 -15.744 1.00 93.25 487 PRO A N 1
ATOM 4005 C CA . PRO A 1 487 ? 38.038 15.558 -15.120 1.00 93.25 487 PRO A CA 1
ATOM 4006 C C . PRO A 1 487 ? 37.238 15.197 -13.863 1.00 93.25 487 PRO A C 1
ATOM 4008 O O . PRO A 1 487 ? 37.234 15.940 -12.881 1.00 93.25 487 PRO A O 1
ATOM 4011 N N . LYS A 1 488 ? 36.656 13.989 -13.823 1.00 92.06 488 LYS A N 1
ATOM 4012 C CA . LYS A 1 488 ? 35.894 13.509 -12.651 1.00 92.06 488 LYS A CA 1
ATOM 4013 C C . LYS A 1 488 ? 36.683 13.560 -11.338 1.00 92.06 488 LYS A C 1
ATOM 4015 O O . LYS A 1 488 ? 36.106 13.686 -10.264 1.00 92.06 488 LYS A O 1
ATOM 4020 N N . SER A 1 489 ? 38.016 13.477 -11.420 1.00 90.94 489 SER A N 1
ATOM 4021 C CA . SER A 1 489 ? 38.895 13.494 -10.249 1.00 90.94 489 SER A CA 1
ATOM 4022 C C . SER A 1 489 ? 38.826 14.816 -9.472 1.00 90.94 489 SER A C 1
ATOM 4024 O O . SER A 1 489 ? 39.138 14.818 -8.284 1.00 90.94 489 SER A O 1
ATOM 4026 N N . ILE A 1 490 ? 38.394 15.916 -10.101 1.00 89.75 490 ILE A N 1
ATOM 4027 C CA . ILE A 1 490 ? 38.218 17.235 -9.473 1.00 89.75 490 ILE A CA 1
ATOM 4028 C C . ILE A 1 490 ? 37.117 17.192 -8.408 1.00 89.75 490 ILE A C 1
ATOM 4030 O O . ILE A 1 490 ? 37.287 17.755 -7.330 1.00 89.75 490 ILE A O 1
ATOM 4034 N N . PHE A 1 491 ? 36.033 16.459 -8.667 1.00 90.38 491 PHE A N 1
ATOM 4035 C CA . PHE A 1 491 ? 34.807 16.491 -7.864 1.00 90.38 491 PHE A CA 1
ATOM 4036 C C . PHE A 1 491 ? 34.832 15.559 -6.641 1.00 90.38 491 PHE A C 1
ATOM 4038 O O . PHE A 1 491 ? 33.802 15.218 -6.071 1.00 90.38 491 PHE A O 1
ATOM 4045 N N . THR A 1 492 ? 36.015 15.142 -6.190 1.00 88.94 492 THR A N 1
ATOM 4046 C CA . THR A 1 492 ? 36.159 14.419 -4.913 1.00 88.94 492 THR A CA 1
ATOM 4047 C C . THR A 1 492 ? 36.094 15.399 -3.742 1.00 88.94 492 THR A C 1
ATOM 4049 O O . THR A 1 492 ? 36.601 16.514 -3.855 1.00 88.94 492 THR A O 1
ATOM 4052 N N . ALA A 1 493 ? 35.525 14.995 -2.599 1.00 83.56 493 ALA A N 1
ATOM 4053 C CA . ALA A 1 493 ? 35.334 15.881 -1.440 1.00 83.56 493 ALA A CA 1
ATOM 4054 C C . ALA A 1 493 ? 36.613 16.654 -1.046 1.00 83.56 493 ALA A C 1
ATOM 4056 O O . ALA A 1 493 ? 36.590 17.875 -0.902 1.00 83.56 493 ALA A O 1
ATOM 4057 N N . LYS A 1 494 ? 37.761 15.959 -0.992 1.00 86.12 494 LYS A N 1
ATOM 4058 C CA . LYS A 1 494 ? 39.070 16.561 -0.677 1.00 86.12 494 LYS A CA 1
ATOM 4059 C C . LYS A 1 494 ? 39.528 17.598 -1.714 1.00 86.12 494 LYS A C 1
ATOM 4061 O O . LYS A 1 494 ? 40.066 18.640 -1.343 1.00 86.12 494 LYS A O 1
ATOM 4066 N N . LYS A 1 495 ? 39.356 17.326 -3.015 1.00 86.69 495 LYS A N 1
ATOM 4067 C CA . LYS A 1 495 ? 39.785 18.252 -4.080 1.00 86.69 495 LYS A CA 1
ATOM 4068 C C . LYS A 1 495 ? 38.842 19.443 -4.223 1.00 86.69 495 LYS A C 1
ATOM 4070 O O . LYS A 1 495 ? 39.342 20.542 -4.431 1.00 86.69 495 LYS A O 1
ATOM 4075 N N . MET A 1 496 ? 37.534 19.258 -4.037 1.00 89.06 496 MET A N 1
ATOM 4076 C CA . MET A 1 496 ? 36.566 20.362 -4.050 1.00 89.06 496 MET A CA 1
ATOM 4077 C C . MET A 1 496 ? 36.847 21.370 -2.934 1.00 89.06 496 MET A C 1
ATOM 4079 O O . MET A 1 496 ? 36.898 22.567 -3.201 1.00 89.06 496 MET A O 1
ATOM 4083 N N . GLN A 1 497 ? 37.162 20.894 -1.724 1.00 85.44 497 GLN A N 1
ATOM 4084 C CA . GLN A 1 497 ? 37.573 21.759 -0.615 1.00 85.44 497 GLN A CA 1
ATOM 4085 C C . GLN A 1 497 ? 38.869 22.524 -0.934 1.00 85.44 497 GLN A C 1
ATOM 4087 O O . GLN A 1 497 ? 38.944 23.735 -0.735 1.00 85.44 497 GLN A O 1
ATOM 4092 N N . LYS A 1 498 ? 39.883 21.837 -1.482 1.00 88.62 498 LYS A N 1
ATOM 4093 C CA . LYS A 1 498 ? 41.166 22.456 -1.858 1.00 88.62 498 LYS A CA 1
ATOM 4094 C C . LYS A 1 498 ? 41.015 23.510 -2.962 1.00 88.62 498 LYS A C 1
ATOM 4096 O O . LYS A 1 498 ? 41.707 24.523 -2.931 1.00 88.62 498 LYS A O 1
ATOM 4101 N N . LEU A 1 499 ? 40.134 23.265 -3.931 1.00 85.44 499 LEU A N 1
ATOM 4102 C CA . LEU A 1 499 ? 39.872 24.146 -5.074 1.00 85.44 499 LEU A CA 1
ATOM 4103 C C . LEU A 1 499 ? 38.787 25.198 -4.794 1.00 85.44 499 LEU A C 1
ATOM 4105 O O . LEU A 1 499 ? 38.445 25.949 -5.700 1.00 85.44 499 LEU A O 1
ATOM 4109 N N . LYS A 1 500 ? 38.271 25.270 -3.556 1.00 87.94 500 LYS A N 1
ATOM 4110 C CA . LYS A 1 500 ? 37.210 26.202 -3.135 1.00 87.94 500 LYS A CA 1
ATOM 4111 C C . LYS A 1 500 ? 35.954 26.127 -4.020 1.00 87.94 500 LYS A C 1
ATOM 4113 O O . LYS A 1 500 ? 35.345 27.150 -4.322 1.00 87.94 500 LYS A O 1
ATOM 4118 N N . ILE A 1 501 ? 35.581 24.915 -4.433 1.00 85.56 501 ILE A N 1
ATOM 4119 C CA . ILE A 1 501 ? 34.316 24.664 -5.132 1.00 85.56 501 ILE A CA 1
ATOM 4120 C C . ILE A 1 501 ? 33.201 24.615 -4.085 1.00 85.56 501 ILE A C 1
ATOM 4122 O O . ILE A 1 501 ? 33.288 23.842 -3.127 1.00 85.56 501 ILE A O 1
ATOM 4126 N N . LEU A 1 502 ? 32.164 25.429 -4.270 1.00 81.62 502 LEU A N 1
ATOM 4127 C CA . LEU A 1 502 ? 30.966 25.442 -3.440 1.00 81.62 502 LEU A CA 1
ATOM 4128 C C . LEU A 1 502 ? 30.238 24.097 -3.581 1.00 81.62 502 LEU A C 1
ATOM 4130 O O . LEU A 1 502 ? 29.830 23.708 -4.673 1.00 81.62 502 LEU A O 1
ATOM 4134 N N . ASN A 1 503 ? 30.101 23.375 -2.470 1.00 75.75 503 ASN A N 1
ATOM 4135 C CA . ASN A 1 503 ? 29.365 22.118 -2.392 1.00 75.75 503 ASN A CA 1
ATOM 4136 C C . ASN A 1 503 ? 28.517 22.116 -1.116 1.00 75.75 503 ASN A C 1
ATOM 4138 O O . ASN A 1 503 ? 29.007 22.488 -0.052 1.00 75.75 503 ASN A O 1
ATOM 4142 N N . ASP A 1 504 ? 27.274 21.661 -1.217 1.00 75.75 504 ASP A N 1
ATOM 4143 C CA . ASP A 1 504 ? 26.291 21.604 -0.124 1.00 75.75 504 ASP A CA 1
ATOM 4144 C C . ASP A 1 504 ? 26.455 20.367 0.784 1.00 75.75 504 ASP A C 1
ATOM 4146 O O . ASP A 1 504 ? 25.667 20.145 1.698 1.00 75.75 504 ASP A O 1
ATOM 4150 N N . GLY A 1 505 ? 27.484 19.550 0.536 1.00 69.44 505 GLY A N 1
ATOM 4151 C CA . GLY A 1 505 ? 27.732 18.292 1.242 1.00 69.44 505 GLY A CA 1
ATOM 4152 C C . GLY A 1 505 ? 27.059 17.077 0.598 1.00 69.44 505 GLY A C 1
ATOM 4153 O O . GLY A 1 505 ? 27.325 15.952 1.016 1.00 69.44 505 GLY A O 1
ATOM 4154 N N . SER A 1 506 ? 26.254 17.270 -0.450 1.00 76.88 506 SER A N 1
ATOM 4155 C CA . SER A 1 506 ? 25.664 16.185 -1.232 1.00 76.88 506 SER A CA 1
ATOM 4156 C C . SER A 1 506 ? 26.632 15.631 -2.290 1.00 76.88 506 SER A C 1
ATOM 4158 O O . SER A 1 506 ? 27.660 16.223 -2.635 1.00 76.88 506 SER A O 1
ATOM 4160 N N . ASN A 1 507 ? 26.264 14.488 -2.878 1.00 80.25 507 ASN A N 1
ATOM 4161 C CA . ASN A 1 507 ? 26.988 13.886 -4.005 1.00 80.25 507 ASN A CA 1
ATOM 4162 C C . ASN A 1 507 ? 26.559 14.472 -5.370 1.00 80.25 507 ASN A C 1
ATOM 4164 O O . ASN A 1 507 ? 26.817 13.873 -6.418 1.00 80.25 507 ASN A O 1
ATOM 4168 N N . LYS A 1 508 ? 25.876 15.626 -5.398 1.00 84.12 508 LYS A N 1
ATOM 4169 C CA . LYS A 1 508 ? 25.282 16.214 -6.612 1.00 84.12 508 LYS A CA 1
ATOM 4170 C C . LYS A 1 508 ? 26.312 16.464 -7.714 1.00 84.12 508 LYS A C 1
ATOM 4172 O O . LYS A 1 508 ? 26.143 15.962 -8.825 1.00 84.12 508 LYS A O 1
ATOM 4177 N N . LEU A 1 509 ? 27.407 17.167 -7.413 1.00 84.81 509 LEU A N 1
ATOM 4178 C CA . LEU A 1 509 ? 28.453 17.478 -8.399 1.00 84.81 509 LEU A CA 1
ATOM 4179 C C . LEU A 1 509 ? 29.193 16.223 -8.885 1.00 84.81 509 LEU A C 1
ATOM 4181 O O . LEU A 1 509 ? 29.550 16.128 -10.055 1.00 84.81 509 LEU A O 1
ATOM 4185 N N . GLN A 1 510 ? 29.365 15.223 -8.018 1.00 87.81 510 GLN A N 1
ATOM 4186 C CA . GLN A 1 510 ? 29.977 13.933 -8.368 1.00 87.81 510 GLN A CA 1
ATOM 4187 C C . GLN A 1 510 ? 29.094 13.120 -9.315 1.00 87.81 510 GLN A C 1
ATOM 4189 O O . GLN A 1 510 ? 29.586 12.503 -10.262 1.00 87.81 510 GLN A O 1
ATOM 4194 N N . ASN A 1 511 ? 27.782 13.138 -9.076 1.00 88.19 511 ASN A N 1
ATOM 4195 C CA . ASN A 1 511 ? 26.804 12.524 -9.962 1.00 88.19 511 ASN A CA 1
ATOM 4196 C C . ASN A 1 511 ? 26.790 13.238 -11.314 1.00 88.19 511 ASN A C 1
ATOM 4198 O O . ASN A 1 511 ? 26.919 12.581 -12.345 1.00 88.19 511 ASN A O 1
ATOM 4202 N N . LEU A 1 512 ? 26.707 14.572 -11.305 1.00 89.38 512 LEU A N 1
ATOM 4203 C CA . LEU A 1 512 ? 26.683 15.403 -12.506 1.00 89.38 512 LEU A CA 1
ATOM 4204 C C . LEU A 1 512 ? 27.957 15.236 -13.345 1.00 89.38 512 LEU A C 1
ATOM 4206 O O . LEU A 1 512 ? 27.871 15.103 -14.564 1.00 89.38 512 LEU A O 1
ATOM 4210 N N . ALA A 1 513 ? 29.122 15.120 -12.702 1.00 91.44 513 ALA A N 1
ATOM 4211 C CA . ALA A 1 513 ? 30.391 14.866 -13.375 1.00 91.44 513 ALA A CA 1
ATOM 4212 C C . ALA A 1 513 ? 30.379 13.598 -14.231 1.00 91.44 513 ALA A C 1
ATOM 4214 O O . ALA A 1 513 ? 31.060 13.573 -15.249 1.00 91.44 513 ALA A O 1
ATOM 4215 N N . ASN A 1 514 ? 29.607 12.573 -13.861 1.00 93.69 514 ASN A N 1
ATOM 4216 C CA . ASN A 1 514 ? 29.511 11.327 -14.621 1.00 93.69 514 ASN A CA 1
ATOM 4217 C C . ASN A 1 514 ? 28.376 11.311 -15.652 1.00 93.69 514 ASN A C 1
ATOM 4219 O O . ASN A 1 514 ? 28.271 10.336 -16.387 1.00 93.69 514 ASN A O 1
ATOM 4223 N N . THR A 1 515 ? 27.533 12.341 -15.727 1.00 94.38 515 THR A N 1
ATOM 4224 C CA . THR A 1 515 ? 26.423 12.380 -16.696 1.00 94.38 515 THR A CA 1
ATOM 4225 C C . THR A 1 515 ? 26.893 12.728 -18.108 1.00 94.38 515 THR A C 1
ATOM 4227 O O . THR A 1 515 ? 27.896 13.424 -18.266 1.00 94.38 515 THR A O 1
ATOM 4230 N N . VAL A 1 516 ? 26.133 12.318 -19.134 1.00 92.31 516 VAL A N 1
ATOM 4231 C CA . VAL A 1 516 ? 26.432 12.562 -20.565 1.00 92.31 516 VAL A CA 1
ATOM 4232 C C . VAL A 1 516 ? 26.791 14.017 -20.894 1.00 92.31 516 VAL A C 1
ATOM 4234 O O . VAL A 1 516 ? 27.608 14.278 -21.776 1.00 92.31 516 VAL A O 1
ATOM 4237 N N . VAL A 1 517 ? 26.269 14.980 -20.132 1.00 93.44 517 VAL A N 1
ATOM 4238 C CA . VAL A 1 517 ? 26.533 16.411 -20.334 1.00 93.44 517 VAL A CA 1
ATOM 4239 C C . VAL A 1 517 ? 27.965 16.831 -20.000 1.00 93.44 517 VAL A C 1
ATOM 4241 O O . VAL A 1 517 ? 28.384 17.900 -20.427 1.00 93.44 517 VAL A O 1
ATOM 4244 N N . ASN A 1 518 ? 28.754 16.000 -19.316 1.00 95.06 518 ASN A N 1
ATOM 4245 C CA . ASN A 1 518 ? 30.197 16.195 -19.119 1.00 95.06 518 ASN A CA 1
ATOM 4246 C C . ASN A 1 518 ? 31.047 15.174 -19.904 1.00 95.06 518 ASN A C 1
ATOM 4248 O O . ASN A 1 518 ? 32.261 15.120 -19.729 1.00 95.06 518 ASN A O 1
ATOM 4252 N N . LEU A 1 519 ? 30.438 14.352 -20.763 1.00 93.88 519 LEU A N 1
ATOM 4253 C CA . LEU A 1 519 ? 31.142 13.304 -21.506 1.00 93.88 519 LEU A CA 1
ATOM 4254 C C . LEU A 1 519 ? 31.348 13.678 -22.972 1.00 93.88 519 LEU A C 1
ATOM 4256 O O . LEU A 1 519 ? 30.559 14.428 -23.553 1.00 93.88 519 LEU A O 1
ATOM 4260 N N . GLN A 1 520 ? 32.400 13.134 -23.569 1.00 90.88 520 GLN A N 1
ATOM 4261 C CA . GLN A 1 520 ? 32.691 13.221 -24.999 1.00 90.88 520 GLN A CA 1
ATOM 4262 C C . GLN A 1 520 ? 33.391 11.949 -25.490 1.00 90.88 520 GLN A C 1
ATOM 4264 O O . GLN A 1 520 ? 34.009 11.231 -24.702 1.00 90.88 520 GLN A O 1
ATOM 4269 N N . LEU A 1 521 ? 33.303 11.679 -26.795 1.00 88.81 521 LEU A N 1
ATOM 4270 C CA . LEU A 1 521 ? 34.081 10.629 -27.453 1.00 88.81 521 LEU A CA 1
ATOM 4271 C C . LEU A 1 521 ? 35.326 11.242 -28.088 1.00 88.81 521 LEU A C 1
ATOM 4273 O O . LEU A 1 521 ? 35.220 12.128 -28.934 1.00 88.81 521 LEU A O 1
ATOM 4277 N N . ILE A 1 522 ? 36.499 10.749 -27.694 1.00 87.06 522 ILE A N 1
ATOM 4278 C CA . ILE A 1 522 ? 37.792 11.159 -28.259 1.00 87.06 522 ILE A CA 1
ATOM 4279 C C . ILE A 1 522 ? 38.665 9.927 -28.549 1.00 87.06 522 ILE A C 1
ATOM 4281 O O . ILE A 1 522 ? 38.431 8.863 -27.962 1.00 87.06 522 ILE A O 1
ATOM 4285 N N . PRO A 1 523 ? 39.677 10.025 -29.435 1.00 86.50 523 PRO A N 1
ATOM 4286 C CA . PRO A 1 523 ? 40.592 8.914 -29.685 1.00 86.50 523 PRO A CA 1
ATOM 4287 C C . PRO A 1 523 ? 41.275 8.446 -28.396 1.00 86.50 523 PRO A C 1
ATOM 4289 O O . PRO A 1 523 ? 41.661 9.267 -27.560 1.00 86.50 523 PRO A O 1
ATOM 4292 N N . ALA A 1 524 ? 41.483 7.135 -28.254 1.00 82.94 524 ALA A N 1
ATOM 4293 C CA . ALA A 1 524 ? 42.138 6.558 -27.078 1.00 82.94 524 ALA A CA 1
ATOM 4294 C C . ALA A 1 524 ? 43.504 7.206 -26.773 1.00 82.94 524 ALA A C 1
ATOM 4296 O O . ALA A 1 524 ? 43.785 7.555 -25.626 1.00 82.94 524 ALA A O 1
ATOM 4297 N N . SER A 1 525 ? 44.317 7.443 -27.808 1.00 85.38 525 SER A N 1
ATOM 4298 C CA . SER A 1 525 ? 45.617 8.121 -27.707 1.00 85.38 525 SER A CA 1
ATOM 4299 C C . SER A 1 525 ? 45.499 9.557 -27.191 1.00 85.38 525 SER A C 1
ATOM 4301 O O . SER A 1 525 ? 46.279 9.969 -26.334 1.00 85.38 525 SER A O 1
ATOM 4303 N N . VAL A 1 526 ? 44.494 10.302 -27.659 1.00 86.94 526 VAL A N 1
ATOM 4304 C CA . VAL A 1 526 ? 44.234 11.687 -27.240 1.00 86.94 526 VAL A CA 1
ATOM 4305 C C . VAL A 1 526 ? 43.756 11.737 -25.791 1.00 86.94 526 VAL A C 1
ATOM 4307 O O . VAL A 1 526 ? 44.195 12.601 -25.039 1.00 86.94 526 VAL A O 1
ATOM 4310 N N . ASN A 1 527 ? 42.917 10.791 -25.361 1.00 88.25 527 ASN A N 1
ATOM 4311 C CA . ASN A 1 527 ? 42.487 10.714 -23.963 1.00 88.25 527 ASN A CA 1
ATOM 4312 C C . ASN A 1 527 ? 43.668 10.448 -23.014 1.00 88.25 527 ASN A C 1
ATOM 4314 O O . ASN A 1 527 ? 43.810 11.107 -21.984 1.00 88.25 527 ASN A O 1
ATOM 4318 N N . ILE A 1 528 ? 44.558 9.522 -23.396 1.00 87.69 528 ILE A N 1
ATOM 4319 C CA . ILE A 1 528 ? 45.786 9.229 -22.643 1.00 87.69 528 ILE A CA 1
ATOM 4320 C C . ILE A 1 528 ? 46.667 10.483 -22.541 1.00 87.69 528 ILE A C 1
ATOM 4322 O O . ILE A 1 528 ? 47.172 10.779 -21.462 1.00 87.69 528 ILE A O 1
ATOM 4326 N N . GLN A 1 529 ? 46.804 11.255 -23.626 1.00 87.38 529 GLN A N 1
ATOM 4327 C CA . GLN A 1 529 ? 47.552 12.520 -23.627 1.00 87.38 529 GLN A CA 1
ATOM 4328 C C . GLN A 1 529 ? 46.884 13.617 -22.787 1.00 87.38 529 GLN A C 1
ATOM 4330 O O . GLN A 1 529 ? 47.577 14.354 -22.089 1.00 87.38 529 GLN A O 1
ATOM 4335 N N . LYS A 1 530 ? 45.547 13.724 -22.818 1.00 89.31 530 LYS A N 1
ATOM 4336 C CA . LYS A 1 530 ? 44.787 14.708 -22.033 1.00 89.31 530 LYS A CA 1
ATOM 4337 C C . LYS A 1 530 ? 45.029 14.541 -20.532 1.00 89.31 530 LYS A C 1
ATOM 4339 O O . LYS A 1 530 ? 45.078 15.541 -19.826 1.00 89.31 530 LYS A O 1
ATOM 4344 N N . ASN A 1 531 ? 45.167 13.307 -20.043 1.00 89.00 531 ASN A N 1
ATOM 4345 C CA . ASN A 1 531 ? 45.591 12.962 -18.678 1.00 89.00 531 ASN A CA 1
ATOM 4346 C C . ASN A 1 531 ? 44.967 13.823 -17.553 1.00 89.00 531 ASN A C 1
ATOM 4348 O O . ASN A 1 531 ? 45.666 14.436 -16.747 1.00 89.00 531 ASN A O 1
ATOM 4352 N N . ALA A 1 532 ? 43.632 13.895 -17.511 1.00 86.38 532 ALA A N 1
ATOM 4353 C CA . ALA A 1 532 ? 42.885 14.671 -16.512 1.00 86.38 532 ALA A CA 1
ATOM 4354 C C . ALA A 1 532 ? 43.261 16.172 -16.441 1.00 86.38 532 ALA A C 1
ATOM 4356 O O . ALA A 1 532 ? 43.075 16.808 -15.400 1.00 86.38 532 ALA A O 1
ATOM 4357 N N . THR A 1 533 ? 43.752 16.743 -17.544 1.00 90.69 533 THR A N 1
ATOM 4358 C CA . THR A 1 533 ? 44.025 18.178 -17.689 1.00 90.69 533 THR A CA 1
ATOM 4359 C C . THR A 1 533 ? 42.713 18.962 -17.785 1.00 90.69 533 THR A C 1
ATOM 4361 O O . THR A 1 533 ? 41.729 18.478 -18.352 1.00 90.69 533 THR A O 1
ATOM 4364 N N . GLN A 1 534 ? 42.685 20.175 -17.222 1.00 88.94 534 GLN A N 1
ATOM 4365 C CA . GLN A 1 534 ? 41.518 21.062 -17.275 1.00 88.94 534 GLN A CA 1
ATOM 4366 C C . GLN A 1 534 ? 41.165 21.413 -18.729 1.00 88.94 534 GLN A C 1
ATOM 4368 O O . GLN A 1 534 ? 42.076 21.632 -19.530 1.00 88.94 534 GLN A O 1
ATOM 4373 N N . PRO A 1 535 ? 39.872 21.514 -19.086 1.00 90.69 535 PRO A N 1
ATOM 4374 C CA . PRO A 1 535 ? 39.453 21.641 -20.480 1.00 90.69 535 PRO A CA 1
ATOM 4375 C C . PRO A 1 535 ? 40.024 22.884 -21.174 1.00 90.69 535 PRO A C 1
ATOM 4377 O O . PRO A 1 535 ? 40.493 22.766 -22.300 1.00 90.69 535 PRO A O 1
ATOM 4380 N N . ALA A 1 536 ? 40.074 24.040 -20.502 1.00 88.12 536 ALA A N 1
ATOM 4381 C CA . ALA A 1 536 ? 40.647 25.264 -21.075 1.00 88.12 536 ALA A CA 1
ATOM 4382 C C . ALA A 1 536 ? 42.141 25.103 -21.427 1.00 88.12 536 ALA A C 1
ATOM 4384 O O . ALA A 1 536 ? 42.549 25.375 -22.553 1.00 88.12 536 ALA A O 1
ATOM 4385 N N . GLN A 1 537 ? 42.933 24.571 -20.490 1.00 88.75 537 GLN A N 1
ATOM 4386 C CA . GLN A 1 537 ? 44.364 24.320 -20.686 1.00 88.75 537 GLN A CA 1
ATOM 4387 C C . GLN A 1 537 ? 44.615 23.252 -21.760 1.00 88.75 537 GLN A C 1
ATOM 4389 O O . GLN A 1 537 ? 45.527 23.375 -22.579 1.00 88.75 537 GLN A O 1
ATOM 4394 N N . TRP A 1 538 ? 43.800 22.196 -21.774 1.00 91.25 538 TRP A N 1
ATOM 4395 C CA . TRP A 1 538 ? 43.915 21.138 -22.770 1.00 91.25 538 TRP A CA 1
ATOM 4396 C C . TRP A 1 538 ? 43.633 21.665 -24.181 1.00 91.25 538 TRP A C 1
ATOM 4398 O O . TRP A 1 538 ? 44.445 21.431 -25.070 1.00 91.25 538 TRP A O 1
ATOM 4408 N N . LEU A 1 539 ? 42.558 22.436 -24.378 1.00 89.12 539 LEU A N 1
ATOM 4409 C CA . LEU A 1 539 ? 42.226 23.040 -25.675 1.00 89.12 539 LEU A CA 1
ATOM 4410 C C . LEU A 1 539 ? 43.331 23.971 -26.191 1.00 89.12 539 LEU A C 1
ATOM 4412 O O . LEU A 1 539 ? 43.658 23.936 -27.379 1.00 89.12 539 LEU A O 1
ATOM 4416 N N . GLU A 1 540 ? 43.932 24.771 -25.309 1.00 87.06 540 GLU A N 1
ATOM 4417 C CA . GLU A 1 540 ? 45.042 25.661 -25.658 1.00 87.06 540 GLU A CA 1
ATOM 4418 C C . GLU A 1 540 ? 46.268 24.873 -26.140 1.00 87.06 540 GLU A C 1
ATOM 4420 O O . GLU A 1 540 ? 46.786 25.135 -27.228 1.00 87.06 540 GLU A O 1
ATOM 4425 N N . SER A 1 541 ? 46.666 23.853 -25.373 1.00 87.69 541 SER A N 1
ATOM 4426 C CA . SER A 1 541 ? 47.824 23.004 -25.677 1.00 87.69 541 SER A CA 1
ATOM 4427 C C . SER A 1 541 ? 47.632 22.122 -26.919 1.00 87.69 541 SER A C 1
ATOM 4429 O O . SER A 1 541 ? 48.529 22.035 -27.754 1.00 87.69 541 SER A O 1
ATOM 4431 N N . PHE A 1 542 ? 46.460 21.500 -27.078 1.00 87.44 542 PHE A N 1
ATOM 4432 C CA . PHE A 1 542 ? 46.190 20.515 -28.129 1.00 87.44 542 PHE A CA 1
ATOM 4433 C C . PHE A 1 542 ? 46.047 21.155 -29.514 1.00 87.44 542 PHE A C 1
ATOM 4435 O O . PHE A 1 542 ? 46.534 20.612 -30.502 1.00 87.44 542 PHE A O 1
ATOM 4442 N N . PHE A 1 543 ? 45.423 22.334 -29.587 1.00 88.25 543 PHE A N 1
ATOM 4443 C CA . PHE A 1 543 ? 45.257 23.087 -30.834 1.00 88.25 543 PHE A CA 1
ATOM 4444 C C . PHE A 1 543 ? 46.345 24.149 -31.050 1.00 88.25 543 PHE A C 1
ATOM 4446 O O . PHE A 1 543 ? 46.216 24.963 -31.964 1.00 88.25 543 PHE A O 1
ATOM 4453 N N . MET A 1 544 ? 47.397 24.162 -30.219 1.00 86.12 544 MET A N 1
ATOM 4454 C CA . MET A 1 544 ? 48.512 25.119 -30.288 1.00 86.12 544 MET A CA 1
ATOM 4455 C C . MET A 1 544 ? 48.042 26.586 -30.363 1.00 86.12 544 MET A C 1
ATOM 4457 O O . MET A 1 544 ? 48.557 27.378 -31.149 1.00 86.12 544 MET A O 1
ATOM 4461 N N . GLY A 1 545 ? 47.004 26.940 -29.599 1.00 75.94 545 GLY A N 1
ATOM 4462 C CA . GLY A 1 545 ? 46.421 28.288 -29.594 1.00 75.94 545 GLY A CA 1
ATOM 4463 C C . GLY A 1 545 ? 45.605 28.681 -30.839 1.00 75.94 545 GLY A C 1
ATOM 4464 O O . GLY A 1 545 ? 45.203 29.838 -30.956 1.00 75.94 545 GLY A O 1
ATOM 4465 N N . ASN A 1 546 ? 45.319 27.765 -31.775 1.00 88.19 546 ASN A N 1
ATOM 4466 C CA . ASN A 1 546 ? 44.470 28.062 -32.933 1.00 88.19 546 ASN A CA 1
ATOM 4467 C C . ASN A 1 546 ? 42.989 28.196 -32.528 1.00 88.19 546 ASN A C 1
ATOM 4469 O O . ASN A 1 546 ? 42.255 27.208 -32.441 1.00 88.19 546 ASN A O 1
ATOM 4473 N N . LEU A 1 547 ? 42.543 29.442 -32.343 1.00 83.38 547 LEU A N 1
ATOM 4474 C CA . LEU A 1 547 ? 41.180 29.785 -31.921 1.00 83.38 547 LEU A CA 1
ATOM 4475 C C . LEU A 1 547 ? 40.088 29.276 -32.877 1.00 83.38 547 LEU A C 1
ATOM 4477 O O . LEU A 1 547 ? 39.013 28.887 -32.426 1.00 83.38 547 LEU A O 1
ATOM 4481 N N . SER A 1 548 ? 40.348 29.231 -34.189 1.00 84.62 548 SER A N 1
ATOM 4482 C CA . SER A 1 548 ? 39.354 28.759 -35.167 1.00 84.62 548 SER A CA 1
ATOM 4483 C C . SER A 1 548 ? 39.121 27.252 -35.045 1.00 84.62 548 SER A C 1
ATOM 4485 O O . SER A 1 548 ? 37.977 26.802 -34.992 1.00 84.62 548 SER A O 1
ATOM 4487 N N . SER A 1 549 ? 40.197 26.469 -34.925 1.00 85.81 549 SER A N 1
ATOM 4488 C CA . SER A 1 549 ? 40.114 25.016 -34.724 1.00 85.81 549 SER A CA 1
ATOM 4489 C C . SER A 1 549 ? 39.493 24.653 -33.371 1.00 85.81 549 SER A C 1
ATOM 4491 O O . SER A 1 549 ? 38.702 23.713 -33.293 1.00 85.81 549 SER A O 1
ATOM 4493 N N . GLN A 1 550 ? 39.791 25.426 -32.320 1.00 86.75 550 GLN A N 1
ATOM 4494 C CA . GLN A 1 550 ? 39.161 25.267 -31.006 1.00 86.75 550 GLN A CA 1
ATOM 4495 C C . GLN A 1 550 ? 37.652 25.521 -31.064 1.00 86.75 550 GLN A C 1
ATOM 4497 O O . GLN A 1 550 ? 36.877 24.708 -30.561 1.00 86.75 550 GLN A O 1
ATOM 4502 N N . GLN A 1 551 ? 37.217 26.608 -31.709 1.00 85.69 551 GLN A N 1
ATOM 4503 C CA . GLN A 1 551 ? 35.794 26.937 -31.806 1.00 85.69 551 GLN A CA 1
ATOM 4504 C C . GLN A 1 551 ? 35.018 25.895 -32.625 1.00 85.69 551 GLN A C 1
ATOM 4506 O O . GLN A 1 551 ? 33.902 25.520 -32.254 1.00 85.69 551 GLN A O 1
ATOM 4511 N N . LEU A 1 552 ? 35.617 25.380 -33.705 1.00 86.31 552 LEU A N 1
ATOM 4512 C CA . LEU A 1 552 ? 35.051 24.282 -34.495 1.00 86.31 552 LEU A CA 1
ATOM 4513 C C . LEU A 1 552 ? 34.887 23.011 -33.651 1.00 86.31 552 LEU A C 1
ATOM 4515 O O . LEU A 1 552 ? 33.819 22.395 -33.668 1.00 86.31 552 LEU A O 1
ATOM 4519 N N . TYR A 1 553 ? 35.902 22.656 -32.857 1.00 88.50 553 TYR A N 1
ATOM 4520 C CA . TYR A 1 553 ? 35.831 21.522 -31.937 1.00 88.50 553 TYR A CA 1
ATOM 4521 C C . TYR A 1 553 ? 34.712 21.694 -30.900 1.00 88.50 553 TYR A C 1
ATOM 4523 O O . TYR A 1 553 ? 33.867 20.810 -30.758 1.00 88.50 553 TYR A O 1
ATOM 4531 N N . LEU A 1 554 ? 34.652 22.840 -30.217 1.00 89.81 554 LEU A N 1
ATOM 4532 C CA . LEU A 1 554 ? 33.628 23.124 -29.206 1.00 89.81 554 LEU A CA 1
ATOM 4533 C C . LEU A 1 554 ? 32.213 23.055 -29.793 1.00 89.81 554 LEU A C 1
ATOM 4535 O O . LEU A 1 554 ? 31.339 22.396 -29.226 1.00 89.81 554 LEU A O 1
ATOM 4539 N N . THR A 1 555 ? 32.017 23.632 -30.980 1.00 88.38 555 THR A N 1
ATOM 4540 C CA . THR A 1 555 ? 30.737 23.581 -31.699 1.00 88.38 555 THR A CA 1
ATOM 4541 C C . THR A 1 555 ? 30.342 22.138 -32.029 1.00 88.38 555 THR A C 1
ATOM 4543 O O . THR A 1 555 ? 29.196 21.750 -31.794 1.00 88.38 555 THR A O 1
ATOM 4546 N N . SER A 1 556 ? 31.292 21.306 -32.483 1.00 86.75 556 SER A N 1
ATOM 4547 C CA . SER A 1 556 ? 31.047 19.878 -32.753 1.00 86.75 556 SER A CA 1
ATOM 4548 C C . SER A 1 556 ? 30.633 19.091 -31.498 1.00 86.75 556 SER A C 1
ATOM 4550 O O . SER A 1 556 ? 29.842 18.153 -31.583 1.00 86.75 556 SER A O 1
ATOM 4552 N N . GLN A 1 557 ? 31.098 19.523 -30.319 1.00 89.50 557 GLN A N 1
ATOM 4553 C CA . GLN A 1 557 ? 30.795 18.926 -29.013 1.00 89.50 557 GLN A CA 1
ATOM 4554 C C . GLN A 1 557 ? 29.582 19.554 -28.302 1.00 89.50 557 GLN A C 1
ATOM 4556 O O . GLN A 1 557 ? 29.294 19.199 -27.151 1.00 89.50 557 GLN A O 1
ATOM 4561 N N . LEU A 1 558 ? 28.850 20.448 -28.984 1.00 92.00 558 LEU A N 1
ATOM 4562 C CA . LEU A 1 558 ? 27.705 21.202 -28.456 1.00 92.00 558 LEU A CA 1
ATOM 4563 C C . LEU A 1 558 ? 28.060 22.089 -27.252 1.00 92.00 558 LEU A C 1
ATOM 4565 O O . LEU A 1 558 ? 27.286 22.202 -26.303 1.00 92.00 558 LEU A O 1
ATOM 4569 N N . ILE A 1 559 ? 29.228 22.727 -27.291 1.00 92.31 559 ILE A N 1
ATOM 4570 C CA . ILE A 1 559 ? 29.732 23.617 -26.243 1.00 92.31 559 ILE A CA 1
ATOM 4571 C C . ILE A 1 559 ? 29.884 25.023 -26.825 1.00 92.31 559 ILE A C 1
ATOM 4573 O O . ILE A 1 559 ? 30.532 25.186 -27.852 1.00 92.31 559 ILE A O 1
ATOM 4577 N N . ASP A 1 560 ? 29.303 26.034 -26.171 1.00 85.75 560 ASP A N 1
ATOM 4578 C CA . ASP A 1 560 ? 29.524 27.441 -26.557 1.00 85.75 560 ASP A CA 1
ATOM 4579 C C . ASP A 1 560 ? 30.819 27.990 -25.978 1.00 85.75 560 ASP A C 1
ATOM 4581 O O . ASP A 1 560 ? 31.620 28.599 -26.679 1.00 85.75 560 ASP A O 1
ATOM 4585 N N . GLN A 1 561 ? 31.010 27.766 -24.679 1.00 86.00 561 GLN A N 1
ATOM 4586 C CA . GLN A 1 561 ? 32.138 28.273 -23.919 1.00 86.00 561 GLN A CA 1
ATOM 4587 C C . GLN A 1 561 ? 32.502 27.303 -22.797 1.00 86.00 561 GLN A C 1
ATOM 4589 O O . GLN A 1 561 ? 31.642 26.601 -22.262 1.00 86.00 561 GLN A O 1
ATOM 4594 N N . ILE A 1 562 ? 33.785 27.283 -22.438 1.00 89.88 562 ILE A N 1
ATOM 4595 C CA . ILE A 1 562 ? 34.321 26.524 -21.307 1.00 89.88 562 ILE A CA 1
ATOM 4596 C C . ILE A 1 562 ? 34.561 27.508 -20.157 1.00 89.88 562 ILE A C 1
ATOM 4598 O O . ILE A 1 562 ? 35.489 28.317 -20.246 1.00 89.88 562 ILE A O 1
ATOM 4602 N N . PRO A 1 563 ? 33.756 27.467 -19.080 1.00 87.94 563 PRO A N 1
ATOM 4603 C CA . PRO A 1 563 ? 34.008 28.278 -17.898 1.00 87.94 563 PRO A CA 1
ATOM 4604 C C . PRO A 1 563 ? 35.381 28.008 -17.281 1.00 87.94 563 PRO A C 1
ATOM 4606 O O . PRO A 1 563 ? 35.766 26.851 -17.077 1.00 87.94 563 PRO A O 1
ATOM 4609 N N . GLN A 1 564 ? 36.104 29.077 -16.939 1.00 82.44 564 GLN A N 1
ATOM 4610 C CA . GLN A 1 564 ? 37.343 28.962 -16.164 1.00 82.44 564 GLN A CA 1
ATOM 4611 C C . GLN A 1 564 ? 37.076 28.775 -14.664 1.00 82.44 564 GLN A C 1
ATOM 4613 O O . GLN A 1 564 ? 37.853 28.105 -13.986 1.00 82.44 564 GLN A O 1
ATOM 4618 N N . ASP A 1 565 ? 35.970 29.323 -14.149 1.00 87.62 565 ASP A N 1
ATOM 4619 C CA . ASP A 1 565 ? 35.545 29.116 -12.764 1.00 87.62 565 ASP A CA 1
ATOM 4620 C C . ASP A 1 565 ? 34.826 27.769 -12.614 1.00 87.62 565 ASP A C 1
ATOM 4622 O O . ASP A 1 565 ? 33.782 27.520 -13.221 1.00 87.62 565 ASP A O 1
ATOM 4626 N N . LEU A 1 566 ? 35.369 26.897 -11.762 1.00 88.00 566 LEU A N 1
ATOM 4627 C CA . LEU A 1 566 ? 34.807 25.573 -11.488 1.00 88.00 566 LEU A CA 1
ATOM 4628 C C . LEU A 1 566 ? 33.458 25.641 -10.754 1.00 88.00 566 LEU A C 1
ATOM 4630 O O . LEU A 1 566 ? 32.694 24.680 -10.828 1.00 88.00 566 LEU A O 1
ATOM 4634 N N . ASN A 1 567 ? 33.118 26.762 -10.106 1.00 87.50 567 ASN A N 1
ATOM 4635 C CA . ASN A 1 567 ? 31.784 26.969 -9.528 1.00 87.50 567 ASN A CA 1
ATOM 4636 C C . ASN A 1 567 ? 30.693 27.131 -10.599 1.00 87.50 567 ASN A C 1
ATOM 4638 O O . ASN A 1 567 ? 29.515 26.934 -10.315 1.00 87.50 567 ASN A O 1
ATOM 4642 N N . GLN A 1 568 ? 31.071 27.412 -11.849 1.00 87.88 568 GLN A N 1
ATOM 4643 C CA . GLN A 1 568 ? 30.153 27.471 -12.990 1.00 87.88 568 GLN A CA 1
ATOM 4644 C C . GLN A 1 568 ? 29.969 26.108 -13.677 1.00 87.88 568 GLN A C 1
ATOM 4646 O O . GLN A 1 568 ? 29.311 26.021 -14.714 1.00 87.88 568 GLN A O 1
ATOM 4651 N N . PHE A 1 569 ? 30.522 25.025 -13.118 1.00 90.06 569 PHE A N 1
ATOM 4652 C CA . PHE A 1 569 ? 30.395 23.683 -13.689 1.00 90.06 569 PHE A CA 1
ATOM 4653 C C . PHE A 1 569 ? 28.933 23.227 -13.814 1.00 90.06 569 PHE A C 1
ATOM 4655 O O . PHE A 1 569 ? 28.548 22.672 -14.842 1.00 90.06 569 PHE A O 1
ATOM 4662 N N . GLU A 1 570 ? 28.100 23.495 -12.804 1.00 88.06 570 GLU A N 1
ATOM 4663 C CA . GLU A 1 570 ? 26.677 23.142 -12.858 1.00 88.06 570 GLU A CA 1
ATOM 4664 C C . GLU A 1 570 ? 25.956 23.882 -13.993 1.00 88.06 570 GLU A C 1
ATOM 4666 O O . GLU A 1 570 ? 25.224 23.263 -14.768 1.00 88.06 570 GLU A O 1
ATOM 4671 N N . TRP A 1 571 ? 26.244 25.177 -14.153 1.00 87.62 571 TRP A N 1
ATOM 4672 C CA . TRP A 1 571 ? 25.727 25.989 -15.253 1.00 87.62 571 TRP A CA 1
ATOM 4673 C C . TRP A 1 571 ? 26.169 25.442 -16.618 1.00 87.62 571 TRP A C 1
ATOM 4675 O O . TRP A 1 571 ? 25.334 25.259 -17.504 1.00 87.62 571 TRP A O 1
ATOM 4685 N N . PHE A 1 572 ? 27.451 25.092 -16.778 1.00 92.94 572 PHE A N 1
ATOM 4686 C CA . PHE A 1 572 ? 27.967 24.457 -17.998 1.00 92.94 572 PHE A CA 1
ATOM 4687 C C . PHE A 1 572 ? 27.198 23.173 -18.333 1.00 92.94 572 PHE A C 1
ATOM 4689 O O . PHE A 1 572 ? 26.756 22.978 -19.468 1.00 92.94 572 PHE A O 1
ATOM 4696 N N . CYS A 1 573 ? 27.000 22.310 -17.336 1.00 90.69 573 CYS A N 1
ATOM 4697 C CA . CYS A 1 573 ? 26.257 21.069 -17.500 1.00 90.69 573 CYS A CA 1
ATOM 4698 C C . CYS A 1 573 ? 24.799 21.313 -17.900 1.00 90.69 573 CYS A C 1
ATOM 4700 O O . CYS A 1 573 ? 24.280 20.566 -18.728 1.00 90.69 573 CYS A O 1
ATOM 4702 N N . GLN A 1 574 ? 24.148 22.343 -17.357 1.00 88.00 574 GLN A N 1
ATOM 4703 C CA . GLN A 1 574 ? 22.779 22.709 -17.718 1.00 88.00 574 GLN A CA 1
ATOM 4704 C C . GLN A 1 574 ? 22.683 23.197 -19.171 1.00 88.00 574 GLN A C 1
ATOM 4706 O O . GLN A 1 574 ? 21.872 22.673 -19.932 1.00 88.00 574 GLN A O 1
ATOM 4711 N N . GLN A 1 575 ? 23.560 24.113 -19.591 1.00 89.12 575 GLN A N 1
ATOM 4712 C CA . GLN A 1 575 ? 23.578 24.623 -20.969 1.00 89.12 575 GLN A CA 1
ATOM 4713 C C . GLN A 1 575 ? 23.837 23.506 -21.986 1.00 89.12 575 GLN A C 1
ATOM 4715 O O . GLN A 1 575 ? 23.147 23.377 -23.001 1.00 89.12 575 GLN A O 1
ATOM 4720 N N . ARG A 1 576 ? 24.806 22.632 -21.691 1.00 92.19 576 ARG A N 1
ATOM 4721 C CA . ARG A 1 576 ? 25.102 21.484 -22.553 1.00 92.19 576 ARG A CA 1
ATOM 4722 C C . ARG A 1 576 ? 23.960 20.466 -22.562 1.00 92.19 576 ARG A C 1
ATOM 4724 O O . ARG A 1 576 ? 23.697 19.881 -23.613 1.00 92.19 576 ARG A O 1
ATOM 4731 N N . ARG A 1 577 ? 23.241 20.286 -21.444 1.00 92.25 577 ARG A N 1
ATOM 4732 C CA . ARG A 1 577 ? 22.042 19.433 -21.371 1.00 92.25 577 ARG A CA 1
ATOM 4733 C C . ARG A 1 577 ? 20.984 19.878 -22.364 1.00 92.25 577 ARG A C 1
ATOM 4735 O O . ARG A 1 577 ? 20.533 19.059 -23.155 1.00 92.25 577 ARG A O 1
ATOM 4742 N N . GLU A 1 578 ? 20.624 21.157 -22.356 1.00 87.44 578 GLU A N 1
ATOM 4743 C CA . GLU A 1 578 ? 19.582 21.690 -23.238 1.00 87.44 578 GLU A CA 1
ATOM 4744 C C . GLU A 1 578 ? 19.919 21.461 -24.712 1.00 87.44 578 GLU A C 1
ATOM 4746 O O . GLU A 1 578 ? 19.070 21.031 -25.493 1.00 87.44 578 GLU A O 1
ATOM 4751 N N . LYS A 1 579 ? 21.185 21.651 -25.091 1.00 90.88 579 LYS A N 1
ATOM 4752 C CA . LYS A 1 579 ? 21.658 21.391 -26.454 1.00 90.88 579 LYS A CA 1
ATOM 4753 C C . LYS A 1 579 ? 21.626 19.920 -26.837 1.00 90.88 579 LYS A C 1
ATOM 4755 O O . LYS A 1 579 ? 21.193 19.598 -27.944 1.00 90.88 579 LYS A O 1
ATOM 4760 N N . ILE A 1 580 ? 22.072 19.036 -25.944 1.00 91.38 580 ILE A N 1
ATOM 4761 C CA . ILE A 1 580 ? 22.019 17.588 -26.172 1.00 91.38 580 ILE A CA 1
ATOM 4762 C C . ILE A 1 580 ? 20.562 17.146 -26.310 1.00 91.38 580 ILE A C 1
ATOM 4764 O O . ILE A 1 580 ? 20.234 16.491 -27.296 1.00 91.38 580 ILE A O 1
ATOM 4768 N N . CYS A 1 581 ? 19.670 17.566 -25.409 1.00 89.50 581 CYS A N 1
ATOM 4769 C CA . CYS A 1 581 ? 18.260 17.198 -25.490 1.00 89.50 581 CYS A CA 1
ATOM 4770 C C . CYS A 1 581 ? 17.600 17.782 -26.757 1.00 89.50 581 CYS A C 1
ATOM 4772 O O . CYS A 1 581 ? 16.871 17.073 -27.442 1.00 89.50 581 CYS A O 1
ATOM 4774 N N . ASN A 1 582 ? 17.926 19.014 -27.170 1.00 88.56 582 ASN A N 1
ATOM 4775 C CA . ASN A 1 582 ? 17.462 19.579 -28.447 1.00 88.56 582 ASN A CA 1
ATOM 4776 C C . ASN A 1 582 ? 17.957 18.793 -29.670 1.00 88.56 582 ASN A C 1
ATOM 4778 O O . ASN A 1 582 ? 17.202 18.598 -30.624 1.00 88.56 582 ASN A O 1
ATOM 4782 N N . LYS A 1 583 ? 19.214 18.331 -29.662 1.00 91.12 583 LYS A N 1
ATOM 4783 C CA . LYS A 1 583 ? 19.747 17.478 -30.733 1.00 91.12 583 LYS A CA 1
ATOM 4784 C C . LYS A 1 583 ? 19.058 16.114 -30.741 1.00 91.12 583 LYS A C 1
ATOM 4786 O O . LYS A 1 583 ? 18.684 15.645 -31.810 1.00 91.12 583 LYS A O 1
ATOM 4791 N N . LEU A 1 584 ? 18.825 15.519 -29.571 1.00 91.31 584 LEU A N 1
ATOM 4792 C CA . LEU A 1 584 ? 18.113 14.248 -29.430 1.00 91.31 584 LEU A CA 1
ATOM 4793 C C . LEU A 1 584 ? 16.665 14.338 -29.912 1.00 91.31 584 LEU A C 1
ATOM 4795 O O . LEU A 1 584 ? 16.258 13.483 -30.687 1.00 91.31 584 LEU A O 1
ATOM 4799 N N . ARG A 1 585 ? 15.923 15.398 -29.562 1.00 88.44 585 ARG A N 1
ATOM 4800 C CA . ARG A 1 585 ? 14.558 15.624 -30.075 1.00 88.44 585 ARG A CA 1
ATOM 4801 C C . ARG A 1 585 ? 14.512 15.629 -31.603 1.00 88.44 585 ARG A C 1
ATOM 4803 O O . ARG A 1 585 ? 13.596 15.059 -32.178 1.00 88.44 585 ARG A O 1
ATOM 4810 N N . LYS A 1 586 ? 15.516 16.224 -32.260 1.00 88.62 586 LYS A N 1
ATOM 4811 C CA . LYS A 1 586 ? 15.628 16.234 -33.729 1.00 88.62 586 LYS A CA 1
ATOM 4812 C C . LYS A 1 586 ? 16.016 14.873 -34.309 1.00 88.62 586 LYS A C 1
ATOM 4814 O O . LYS A 1 586 ? 15.471 14.482 -35.331 1.00 88.62 586 LYS A O 1
ATOM 4819 N N . LEU A 1 587 ? 16.966 14.169 -33.689 1.00 88.44 587 LEU A N 1
ATOM 4820 C CA . LEU A 1 587 ? 17.438 12.863 -34.171 1.00 88.44 587 LEU A CA 1
ATOM 4821 C C . LEU A 1 587 ? 16.398 11.749 -33.975 1.00 88.44 587 LEU A C 1
ATOM 4823 O O . LEU A 1 587 ? 16.345 10.824 -34.783 1.00 88.44 587 LEU A O 1
ATOM 4827 N N . LEU A 1 588 ? 15.589 11.851 -32.918 1.00 87.94 588 LEU A N 1
ATOM 4828 C CA . LEU A 1 588 ? 14.612 10.846 -32.490 1.00 87.94 588 LEU A CA 1
ATOM 4829 C C . LEU A 1 588 ? 13.149 11.237 -32.774 1.00 87.94 588 LEU A C 1
ATOM 4831 O O . LEU A 1 588 ? 12.251 10.484 -32.409 1.00 87.94 588 LEU A O 1
ATOM 4835 N N . ASP A 1 589 ? 12.921 12.388 -33.415 1.00 84.19 589 ASP A N 1
ATOM 4836 C CA . ASP A 1 589 ? 11.608 12.911 -33.829 1.00 84.19 589 ASP A CA 1
ATOM 4837 C C . ASP A 1 589 ? 10.585 13.094 -32.677 1.00 84.19 589 ASP A C 1
ATOM 4839 O O . ASP A 1 589 ? 9.462 12.595 -32.716 1.00 84.19 589 ASP A O 1
ATOM 4843 N N . VAL A 1 590 ? 10.977 13.820 -31.617 1.00 80.62 590 VAL A N 1
ATOM 4844 C CA . VAL A 1 590 ? 10.164 14.048 -30.398 1.00 80.62 590 VAL A CA 1
ATOM 4845 C C . VAL A 1 590 ? 9.607 15.478 -30.330 1.00 80.62 590 VAL A C 1
ATOM 4847 O O . VAL A 1 590 ? 10.360 16.450 -30.429 1.00 80.62 590 VAL A O 1
ATOM 4850 N N . LYS A 1 591 ? 8.292 15.623 -30.091 1.00 60.34 591 LYS A N 1
ATOM 4851 C CA . LYS A 1 591 ? 7.608 16.917 -29.863 1.00 60.34 591 LYS A CA 1
ATOM 4852 C C . LYS A 1 591 ? 7.714 17.350 -28.388 1.00 60.34 591 LYS A C 1
ATOM 4854 O O . LYS A 1 591 ? 7.510 16.527 -27.503 1.00 60.34 591 LYS A O 1
ATOM 4859 N N . ALA A 1 592 ? 8.001 18.627 -28.117 1.00 48.75 592 ALA A N 1
ATOM 4860 C CA . ALA A 1 592 ? 8.182 19.152 -26.754 1.00 48.75 592 ALA A CA 1
ATOM 4861 C C . ALA A 1 592 ? 6.859 19.246 -25.954 1.00 48.75 592 ALA A C 1
ATOM 4863 O O . ALA A 1 592 ? 5.825 19.605 -26.518 1.00 48.75 592 ALA A O 1
ATOM 4864 N N . VAL A 1 593 ? 6.909 18.968 -24.642 1.00 48.03 593 VAL A N 1
ATOM 4865 C CA . VAL A 1 593 ? 5.768 19.043 -23.701 1.00 48.03 593 VAL A CA 1
ATOM 4866 C C . VAL A 1 593 ? 5.725 20.416 -23.009 1.00 48.03 593 VAL A C 1
ATOM 4868 O O . VAL A 1 593 ? 6.751 20.906 -22.543 1.00 48.03 593 VAL A O 1
ATOM 4871 N N . ASN A 1 594 ? 4.540 21.034 -22.934 1.00 40.66 594 ASN A N 1
ATOM 4872 C CA . ASN A 1 594 ? 4.280 22.303 -22.238 1.00 40.66 594 ASN A CA 1
ATOM 4873 C C . ASN A 1 594 ? 3.794 22.012 -20.797 1.00 40.66 594 ASN A C 1
ATOM 4875 O O . ASN A 1 594 ? 2.697 21.485 -20.626 1.00 40.66 594 ASN A O 1
ATOM 4879 N N . ASN A 1 595 ? 4.573 22.346 -19.760 1.00 46.84 595 ASN A N 1
ATOM 4880 C CA . ASN A 1 595 ? 4.217 22.099 -18.349 1.00 46.84 595 ASN A CA 1
ATOM 4881 C C . ASN A 1 595 ? 3.471 23.298 -17.731 1.00 46.84 595 ASN A C 1
ATOM 4883 O O . ASN A 1 595 ? 4.114 24.186 -17.183 1.00 46.84 595 ASN A O 1
ATOM 4887 N N . SER A 1 596 ? 2.131 23.327 -17.796 1.00 49.91 596 SER A N 1
ATOM 4888 C CA . SER A 1 596 ? 1.318 24.474 -17.328 1.00 49.91 596 SER A CA 1
ATOM 4889 C C . SER A 1 596 ? 0.501 24.257 -16.038 1.00 49.91 596 SER A C 1
ATOM 4891 O O . SER A 1 596 ? -0.229 25.148 -15.615 1.00 49.91 596 SER A O 1
ATOM 4893 N N . VAL A 1 597 ? 0.630 23.088 -15.400 1.00 49.31 597 VAL A N 1
ATOM 4894 C CA . VAL A 1 597 ? -0.118 22.701 -14.178 1.00 49.31 597 VAL A CA 1
ATOM 4895 C C . VAL A 1 597 ? 0.549 23.212 -12.890 1.00 49.31 597 VAL A C 1
ATOM 4897 O O . VAL A 1 597 ? -0.096 23.322 -11.854 1.00 49.31 597 VAL A O 1
ATOM 4900 N N . LEU A 1 598 ? 1.841 23.558 -12.944 1.00 52.75 598 LEU A N 1
ATOM 4901 C CA . LEU A 1 598 ? 2.643 23.953 -11.775 1.00 52.75 598 LEU A CA 1
ATOM 4902 C C . LEU A 1 598 ? 2.333 25.359 -11.235 1.00 52.75 598 LEU A C 1
ATOM 4904 O O . LEU A 1 598 ? 2.806 25.703 -10.153 1.00 52.75 598 LEU A O 1
ATOM 4908 N N . ASP A 1 599 ? 1.530 26.143 -11.952 1.00 59.00 599 ASP A N 1
ATOM 4909 C CA . ASP A 1 599 ? 1.247 27.542 -11.618 1.00 59.00 599 ASP A CA 1
ATOM 4910 C C . ASP A 1 599 ? 0.011 27.722 -10.707 1.00 59.00 599 ASP A C 1
ATOM 4912 O O . ASP A 1 599 ? -0.264 28.841 -10.278 1.00 59.00 599 ASP A O 1
ATOM 4916 N N . TYR A 1 600 ? -0.716 26.641 -10.374 1.00 69.69 600 TYR A N 1
ATOM 4917 C CA . TYR A 1 600 ? -1.988 26.685 -9.628 1.00 69.69 600 TYR A CA 1
ATOM 4918 C C . TYR A 1 600 ? -1.943 25.815 -8.351 1.00 69.69 600 TYR A C 1
ATOM 4920 O O . TYR A 1 600 ? -2.150 24.599 -8.421 1.00 69.69 600 TYR A O 1
ATOM 4928 N N . PRO A 1 601 ? -1.676 26.404 -7.166 1.00 71.00 601 PRO A N 1
ATOM 4929 C CA . PRO A 1 601 ? -1.523 25.672 -5.902 1.00 71.00 601 PRO A CA 1
ATOM 4930 C C . PRO A 1 601 ? -2.767 24.881 -5.476 1.00 71.00 601 PRO A C 1
ATOM 4932 O O . PRO A 1 601 ? -2.633 23.789 -4.928 1.00 71.00 601 PRO A O 1
ATOM 4935 N N . GLU A 1 602 ? -3.954 25.420 -5.758 1.00 74.75 602 GLU A N 1
ATOM 4936 C CA . GLU A 1 602 ? -5.255 24.822 -5.428 1.00 74.75 602 GLU A CA 1
ATOM 4937 C C . GLU A 1 602 ? -5.510 23.491 -6.149 1.00 74.75 602 GLU A C 1
ATOM 4939 O O . GLU A 1 602 ? -5.987 22.546 -5.532 1.00 74.75 602 GLU A O 1
ATOM 4944 N N . LEU A 1 603 ? -5.092 23.362 -7.414 1.00 81.50 603 LEU A N 1
ATOM 4945 C CA . LEU A 1 603 ? -5.161 22.097 -8.154 1.00 81.50 603 LEU A CA 1
ATOM 4946 C C . LEU A 1 603 ? -4.125 21.086 -7.655 1.00 81.50 603 LEU A C 1
ATOM 4948 O O . LEU A 1 603 ? -4.377 19.884 -7.643 1.00 81.50 603 LEU A O 1
ATOM 4952 N N . GLY A 1 604 ? -2.947 21.564 -7.248 1.00 79.38 604 GLY A N 1
ATOM 4953 C CA . GLY A 1 604 ? -1.848 20.710 -6.805 1.00 79.38 604 GLY A CA 1
ATOM 4954 C C . GLY A 1 604 ? -2.174 19.886 -5.557 1.00 79.38 604 GLY A C 1
ATOM 4955 O O . GLY A 1 604 ? -1.707 18.755 -5.456 1.00 79.38 604 GLY A O 1
ATOM 4956 N N . ALA A 1 605 ? -2.977 20.427 -4.639 1.00 82.69 605 ALA A N 1
ATOM 4957 C CA . ALA A 1 605 ? -3.356 19.760 -3.391 1.00 82.69 605 ALA A CA 1
ATOM 4958 C C . ALA A 1 605 ? -4.491 18.730 -3.553 1.00 82.69 605 ALA A C 1
ATOM 4960 O O . ALA A 1 605 ? -4.818 18.023 -2.601 1.00 82.69 605 ALA A O 1
ATOM 4961 N N . LEU A 1 606 ? -5.102 18.629 -4.739 1.00 87.06 606 LEU A N 1
ATOM 4962 C CA . LEU A 1 606 ? -6.199 17.695 -4.972 1.00 87.06 606 LEU A CA 1
ATOM 4963 C C . LEU A 1 606 ? -5.697 16.250 -4.985 1.00 87.06 606 LEU A C 1
ATOM 4965 O O . LEU A 1 606 ? -4.827 15.883 -5.784 1.00 87.06 606 LEU A O 1
ATOM 4969 N N . LYS A 1 607 ? -6.293 15.410 -4.136 1.00 88.81 607 LYS A N 1
ATOM 4970 C CA . LYS A 1 607 ? -6.072 13.960 -4.159 1.00 88.81 607 LYS A CA 1
ATOM 4971 C C . LYS A 1 607 ? -6.693 13.337 -5.404 1.00 88.81 607 LYS A C 1
ATOM 4973 O O . LYS A 1 607 ? -7.626 13.878 -5.995 1.00 88.81 607 LYS A O 1
ATOM 4978 N N . LEU A 1 608 ? -6.179 12.179 -5.805 1.00 87.62 608 LEU A N 1
ATOM 4979 C CA . LEU A 1 608 ? -6.678 11.466 -6.978 1.00 87.62 608 LEU A CA 1
ATOM 4980 C C . LEU A 1 608 ? -7.879 10.573 -6.651 1.00 87.62 608 LEU A C 1
ATOM 4982 O O . LEU A 1 608 ? -7.810 9.747 -5.744 1.00 87.62 608 LEU A O 1
ATOM 4986 N N . SER A 1 609 ? -8.939 10.670 -7.454 1.00 86.44 609 SER A N 1
ATOM 4987 C CA . SER A 1 609 ? -10.035 9.695 -7.453 1.00 86.44 609 SER A CA 1
ATOM 4988 C C . SER A 1 609 ? -9.691 8.509 -8.348 1.00 86.44 609 SER A C 1
ATOM 4990 O O . SER A 1 609 ? -9.135 8.676 -9.436 1.00 86.44 609 SER A O 1
ATOM 4992 N N . LYS A 1 610 ? -10.066 7.290 -7.939 1.00 84.88 610 LYS A N 1
ATOM 4993 C CA . LYS A 1 610 ? -9.876 6.095 -8.774 1.00 84.88 610 LYS A CA 1
ATOM 4994 C C . LYS A 1 610 ? -11.008 5.844 -9.766 1.00 84.88 610 LYS A C 1
ATOM 4996 O O . LYS A 1 610 ? -10.930 4.875 -10.521 1.00 84.88 610 LYS A O 1
ATOM 5001 N N . ALA A 1 611 ? -12.019 6.713 -9.819 1.00 76.44 611 ALA A N 1
ATOM 5002 C CA . ALA A 1 611 ? -13.210 6.554 -10.658 1.00 76.44 611 ALA A CA 1
ATOM 5003 C C . ALA A 1 611 ? -12.887 6.280 -12.136 1.00 76.44 611 ALA A C 1
ATOM 5005 O O . ALA A 1 611 ? -13.531 5.457 -12.790 1.00 76.44 611 ALA A O 1
ATOM 5006 N N . ARG A 1 612 ? -11.874 6.979 -12.665 1.00 84.38 612 ARG A N 1
ATOM 5007 C CA . ARG A 1 612 ? -11.492 6.969 -14.086 1.00 84.38 612 ARG A CA 1
ATOM 5008 C C . ARG A 1 612 ? -10.283 6.091 -14.410 1.00 84.38 612 ARG A C 1
ATOM 5010 O O . ARG A 1 612 ? -9.931 5.967 -15.583 1.00 84.38 612 ARG A O 1
ATOM 5017 N N . PHE A 1 613 ? -9.666 5.470 -13.408 1.00 86.19 613 PHE A N 1
ATOM 5018 C CA . PHE A 1 613 ? -8.467 4.660 -13.595 1.00 86.19 613 PHE A CA 1
ATOM 5019 C C . PHE A 1 613 ? -8.796 3.180 -13.831 1.00 86.19 613 PHE A C 1
ATOM 5021 O O . PHE A 1 613 ? -9.759 2.623 -13.303 1.00 86.19 613 PHE A O 1
ATOM 5028 N N . SER A 1 614 ? -7.974 2.516 -14.643 1.00 84.44 614 SER A N 1
ATOM 5029 C CA . SER A 1 614 ? -8.069 1.077 -14.897 1.00 84.44 614 SER A CA 1
ATOM 5030 C C . SER A 1 614 ? -7.650 0.258 -13.671 1.00 84.44 614 SER A C 1
ATOM 5032 O O . SER A 1 614 ? -6.949 0.743 -12.785 1.00 84.44 614 SER A O 1
ATOM 5034 N N . SER A 1 615 ? -8.004 -1.030 -13.625 1.00 80.00 615 SER A N 1
ATOM 5035 C CA . SER A 1 615 ? -7.639 -1.914 -12.505 1.00 80.00 615 SER A CA 1
ATOM 5036 C C . SER A 1 615 ? -6.130 -1.991 -12.236 1.00 80.00 615 SER A C 1
ATOM 5038 O O . SER A 1 615 ? -5.719 -2.186 -11.092 1.00 80.00 615 SER A O 1
ATOM 5040 N N . ASP A 1 616 ? -5.302 -1.851 -13.274 1.00 84.56 616 ASP A N 1
ATOM 5041 C CA . ASP A 1 616 ? -3.842 -1.868 -13.140 1.00 84.56 616 ASP A CA 1
ATOM 5042 C C . ASP A 1 616 ? -3.302 -0.534 -12.614 1.00 84.56 616 ASP A C 1
ATOM 5044 O O . ASP A 1 616 ? -2.396 -0.530 -11.781 1.00 84.56 616 ASP A O 1
ATOM 5048 N N . GLN A 1 617 ? -3.906 0.584 -13.026 1.00 89.44 617 GLN A N 1
ATOM 5049 C CA . GLN A 1 617 ? -3.599 1.918 -12.508 1.00 89.44 617 GLN A CA 1
ATOM 5050 C C . GLN A 1 617 ? -3.987 2.057 -11.032 1.00 89.44 617 GLN A C 1
ATOM 5052 O O . GLN A 1 617 ? -3.190 2.548 -10.240 1.00 89.44 617 GLN A O 1
ATOM 5057 N N . ILE A 1 618 ? -5.153 1.540 -10.636 1.00 85.62 618 ILE A N 1
ATOM 5058 C CA . ILE A 1 618 ? -5.600 1.531 -9.236 1.00 85.62 618 ILE A CA 1
ATOM 5059 C C . ILE A 1 618 ? -4.603 0.777 -8.354 1.00 85.62 618 ILE A C 1
ATOM 5061 O O . ILE A 1 618 ? -4.096 1.324 -7.378 1.00 85.62 618 ILE A O 1
ATOM 5065 N N . LYS A 1 619 ? -4.232 -0.445 -8.753 1.00 85.62 619 LYS A N 1
ATOM 5066 C CA . LYS A 1 619 ? -3.244 -1.243 -8.016 1.00 85.62 619 LYS A CA 1
ATOM 5067 C C . LYS A 1 619 ? -1.855 -0.609 -7.987 1.00 85.62 619 LYS A C 1
ATOM 5069 O O . LYS A 1 619 ? -1.077 -0.914 -7.085 1.00 85.62 619 LYS A O 1
ATOM 5074 N N . PHE A 1 620 ? -1.501 0.193 -8.990 1.00 91.38 620 PHE A N 1
ATOM 5075 C CA . PHE A 1 620 ? -0.271 0.976 -8.964 1.00 91.38 620 PHE A CA 1
ATOM 5076 C C . PHE A 1 620 ? -0.356 2.066 -7.895 1.00 91.38 620 PHE A C 1
ATOM 5078 O O . PHE A 1 620 ? 0.531 2.124 -7.047 1.00 91.38 620 PHE A O 1
ATOM 5085 N N . LEU A 1 621 ? -1.437 2.853 -7.886 1.00 87.94 621 LEU A N 1
ATOM 5086 C CA . LEU A 1 621 ? -1.667 3.902 -6.889 1.00 87.94 621 LEU A CA 1
ATOM 5087 C C . LEU A 1 621 ? -1.667 3.335 -5.459 1.00 87.94 621 LEU A C 1
ATOM 5089 O O . LEU A 1 621 ? -0.990 3.882 -4.598 1.00 87.94 621 LEU A O 1
ATOM 5093 N N . ASP A 1 622 ? -2.297 2.179 -5.225 1.00 84.62 622 ASP A N 1
ATOM 5094 C CA . ASP A 1 622 ? -2.322 1.521 -3.905 1.00 84.62 622 ASP A CA 1
ATOM 5095 C C . ASP A 1 622 ? -0.946 1.108 -3.384 1.00 84.62 622 ASP A C 1
ATOM 5097 O O . ASP A 1 622 ? -0.715 1.038 -2.176 1.00 84.62 622 ASP A O 1
ATOM 5101 N N . LYS A 1 623 ? -0.028 0.788 -4.299 1.00 86.88 623 LYS A N 1
ATOM 5102 C CA . LYS A 1 623 ? 1.328 0.359 -3.955 1.00 86.88 623 LYS A CA 1
ATOM 5103 C C . LYS A 1 623 ? 2.295 1.524 -3.788 1.00 86.88 623 LYS A C 1
ATOM 5105 O O . LYS A 1 623 ? 3.369 1.302 -3.229 1.00 86.88 623 LYS A O 1
ATOM 5110 N N . LEU A 1 624 ? 1.944 2.732 -4.239 1.00 86.75 624 LEU A N 1
ATOM 5111 C CA . LEU A 1 624 ? 2.813 3.906 -4.135 1.00 86.75 624 LEU A CA 1
ATOM 5112 C C . LEU A 1 624 ? 3.183 4.211 -2.686 1.00 86.75 624 LEU A C 1
ATOM 5114 O O . LEU A 1 624 ? 4.366 4.412 -2.419 1.00 86.75 624 LEU A O 1
ATOM 5118 N N . GLY A 1 625 ? 2.219 4.172 -1.759 1.00 81.00 625 GLY A N 1
ATOM 5119 C CA . GLY A 1 625 ? 2.490 4.425 -0.344 1.00 81.00 625 GLY A CA 1
ATOM 5120 C C . GLY A 1 625 ? 3.520 3.462 0.239 1.00 81.00 625 GLY A C 1
ATOM 5121 O O . GLY A 1 625 ? 4.495 3.876 0.860 1.00 81.00 625 GLY A O 1
ATOM 5122 N N . VAL A 1 626 ? 3.392 2.170 -0.081 1.00 83.06 626 VAL A N 1
ATOM 5123 C CA . VAL A 1 626 ? 4.351 1.139 0.347 1.00 83.06 626 VAL A CA 1
ATOM 5124 C C . VAL A 1 626 ? 5.722 1.334 -0.305 1.00 83.06 626 VAL A C 1
ATOM 5126 O O . VAL A 1 626 ? 6.747 1.171 0.350 1.00 83.06 626 VAL A O 1
ATOM 5129 N N . TRP A 1 627 ? 5.772 1.664 -1.597 1.00 86.75 627 TRP A N 1
ATOM 5130 C CA . TRP A 1 627 ? 7.036 1.799 -2.326 1.00 86.75 627 TRP A CA 1
ATOM 5131 C C . TRP A 1 627 ? 7.824 3.052 -1.971 1.00 86.75 627 TRP A C 1
ATOM 5133 O O . TRP A 1 627 ? 9.052 3.016 -1.995 1.00 86.75 627 TRP A O 1
ATOM 5143 N N . LEU A 1 628 ? 7.130 4.145 -1.673 1.00 80.31 628 LEU A N 1
ATOM 5144 C CA . LEU A 1 628 ? 7.736 5.437 -1.366 1.00 80.31 628 LEU A CA 1
ATOM 5145 C C . LEU A 1 628 ? 7.771 5.722 0.139 1.00 80.31 628 LEU A C 1
ATOM 5147 O O . LEU A 1 628 ? 8.289 6.760 0.539 1.00 80.31 628 LEU A O 1
ATOM 5151 N N . ASN A 1 629 ? 7.277 4.786 0.958 1.00 83.25 629 ASN A N 1
ATOM 5152 C CA . ASN A 1 629 ? 7.159 4.904 2.408 1.00 83.25 629 ASN A CA 1
ATOM 5153 C C . ASN A 1 629 ? 6.419 6.185 2.828 1.00 83.25 629 ASN A C 1
ATOM 5155 O O . ASN A 1 629 ? 6.906 6.965 3.646 1.00 83.25 629 ASN A O 1
ATOM 5159 N N . ILE A 1 630 ? 5.253 6.397 2.219 1.00 81.88 630 ILE A N 1
ATOM 5160 C CA . ILE A 1 630 ? 4.339 7.501 2.515 1.00 81.88 630 ILE A CA 1
ATOM 5161 C C . ILE A 1 630 ? 2.940 6.953 2.777 1.00 81.88 630 ILE A C 1
ATOM 5163 O O . ILE A 1 630 ? 2.583 5.865 2.323 1.00 81.88 630 ILE A O 1
ATOM 5167 N N . GLU A 1 631 ? 2.126 7.723 3.481 1.00 77.25 631 GLU A N 1
ATOM 5168 C CA . GLU A 1 631 ? 0.713 7.402 3.642 1.00 77.25 631 GLU A CA 1
ATOM 5169 C C . GLU A 1 631 ? -0.014 7.614 2.308 1.00 77.25 631 GLU A C 1
ATOM 5171 O O . GLU A 1 631 ? 0.245 8.586 1.596 1.00 77.25 631 GLU A O 1
ATOM 5176 N N . ASN A 1 632 ? -0.930 6.709 1.944 1.00 70.62 632 ASN A N 1
ATOM 5177 C CA . ASN A 1 632 ? -1.677 6.807 0.680 1.00 70.62 632 ASN A CA 1
ATOM 5178 C C . ASN A 1 632 ? -2.486 8.114 0.576 1.00 70.62 632 ASN A C 1
ATOM 5180 O O . ASN A 1 632 ? -2.736 8.598 -0.524 1.00 70.62 632 ASN A O 1
ATOM 5184 N N . GLU A 1 633 ? -2.838 8.713 1.712 1.00 68.62 633 GLU A N 1
ATOM 5185 C CA . GLU A 1 633 ? -3.520 10.007 1.805 1.00 68.62 633 GLU A CA 1
ATOM 5186 C C . GLU A 1 633 ? -2.649 11.186 1.339 1.00 68.62 633 GLU A C 1
ATOM 5188 O O . GLU A 1 633 ? -3.180 12.243 1.014 1.00 68.62 633 GLU A O 1
ATOM 5193 N N . SER A 1 634 ? -1.327 11.004 1.241 1.00 75.81 634 SER A N 1
ATOM 5194 C CA . SER A 1 634 ? -0.375 12.017 0.760 1.00 75.81 634 SER A CA 1
ATOM 5195 C C . SER A 1 634 ? -0.213 12.041 -0.769 1.00 75.81 634 SER A C 1
ATOM 5197 O O . SER A 1 634 ? 0.625 12.777 -1.291 1.00 75.81 634 SER A O 1
ATOM 5199 N N . ILE A 1 635 ? -0.959 11.211 -1.507 1.00 84.56 635 ILE A N 1
ATOM 5200 C CA . ILE A 1 635 ? -0.869 11.117 -2.971 1.00 84.56 635 ILE A CA 1
ATOM 5201 C C . ILE A 1 635 ? -1.822 12.141 -3.609 1.00 84.56 635 ILE A C 1
ATOM 5203 O O . ILE A 1 635 ? -2.965 11.833 -3.955 1.00 84.56 635 ILE A O 1
ATOM 5207 N N . ASP A 1 636 ? -1.328 13.366 -3.784 1.00 88.19 636 ASP A N 1
ATOM 5208 C CA . ASP A 1 636 ? -2.014 14.462 -4.479 1.00 88.19 636 ASP A CA 1
ATOM 5209 C C . ASP A 1 636 ? -1.461 14.706 -5.900 1.00 88.19 636 ASP A C 1
ATOM 5211 O O . ASP A 1 636 ? -0.474 14.097 -6.337 1.00 88.19 636 ASP A O 1
ATOM 5215 N N . LEU A 1 637 ? -2.117 15.581 -6.671 1.00 88.19 637 LEU A N 1
ATOM 5216 C CA . LEU A 1 637 ? -1.689 15.928 -8.029 1.00 88.19 637 LEU A CA 1
ATOM 5217 C C . LEU A 1 637 ? -0.250 16.460 -8.044 1.00 88.19 637 LEU A C 1
ATOM 5219 O O . LEU A 1 637 ? 0.538 16.109 -8.923 1.00 88.19 637 LEU A O 1
ATOM 5223 N N . LYS A 1 638 ? 0.124 17.278 -7.059 1.00 85.31 638 LYS A N 1
ATOM 5224 C CA . LYS A 1 638 ? 1.470 17.842 -6.928 1.00 85.31 638 LYS A CA 1
ATOM 5225 C C . LYS A 1 638 ? 2.511 16.753 -6.694 1.00 85.31 638 LYS A C 1
ATOM 5227 O O . LYS A 1 638 ? 3.579 16.799 -7.304 1.00 85.31 638 LYS A O 1
ATOM 5232 N N . PHE A 1 639 ? 2.223 15.781 -5.843 1.00 85.44 639 PHE A N 1
ATOM 5233 C CA . PHE A 1 639 ? 3.059 14.626 -5.564 1.00 85.44 639 PHE A CA 1
ATOM 5234 C C . PHE A 1 639 ? 3.209 13.772 -6.820 1.00 85.44 639 PHE A C 1
ATOM 5236 O O . PHE A 1 639 ? 4.324 13.392 -7.186 1.00 85.44 639 PHE A O 1
ATOM 5243 N N . MET A 1 640 ? 2.114 13.559 -7.550 1.00 88.75 640 MET A N 1
ATOM 5244 C CA . MET A 1 640 ? 2.136 12.838 -8.817 1.00 88.75 640 MET A CA 1
ATOM 5245 C C . MET A 1 640 ? 3.004 13.537 -9.869 1.00 88.75 640 MET A C 1
ATOM 5247 O O . MET A 1 640 ? 3.836 12.887 -10.502 1.00 88.75 640 MET A O 1
ATOM 5251 N N . MET A 1 641 ? 2.871 14.855 -10.024 1.00 82.75 641 MET A N 1
ATOM 5252 C CA . MET A 1 641 ? 3.606 15.624 -11.035 1.00 82.75 641 MET A CA 1
ATOM 5253 C C . MET A 1 641 ? 5.069 15.900 -10.656 1.00 82.75 641 MET A C 1
ATOM 5255 O O . MET A 1 641 ? 5.928 15.929 -11.531 1.00 82.75 641 MET A O 1
ATOM 5259 N N . ASN A 1 642 ? 5.389 16.079 -9.371 1.00 77.38 642 ASN A N 1
ATOM 5260 C CA . ASN A 1 642 ? 6.745 16.442 -8.940 1.00 77.38 642 ASN A CA 1
ATOM 5261 C C . ASN A 1 642 ? 7.581 15.246 -8.502 1.00 77.38 642 ASN A C 1
ATOM 5263 O O . ASN A 1 642 ? 8.768 15.183 -8.823 1.00 77.38 642 ASN A O 1
ATOM 5267 N N . VAL A 1 643 ? 6.981 14.308 -7.771 1.00 77.94 643 VAL A N 1
ATOM 5268 C CA . VAL A 1 643 ? 7.697 13.169 -7.193 1.00 77.94 643 VAL A CA 1
ATOM 5269 C C . VAL A 1 643 ? 7.525 11.955 -8.085 1.00 77.94 643 VAL A C 1
ATOM 5271 O O . VAL A 1 643 ? 8.510 11.456 -8.622 1.00 77.94 643 VAL A O 1
ATOM 5274 N N . VAL A 1 644 ? 6.287 11.508 -8.301 1.00 80.56 644 VAL A N 1
ATOM 5275 C CA . VAL A 1 644 ? 6.026 10.244 -9.001 1.00 80.56 644 VAL A CA 1
ATOM 5276 C C . VAL A 1 644 ? 6.480 10.318 -10.454 1.00 80.56 644 VAL A C 1
ATOM 5278 O O . VAL A 1 644 ? 7.195 9.420 -10.879 1.00 80.56 644 VAL A O 1
ATOM 5281 N N . MET A 1 645 ? 6.169 11.393 -11.189 1.00 80.00 645 MET A N 1
ATOM 5282 C CA . MET A 1 645 ? 6.595 11.596 -12.585 1.00 80.00 645 MET A CA 1
ATOM 5283 C C . MET A 1 645 ? 8.101 11.359 -12.784 1.00 80.00 645 MET A C 1
ATOM 5285 O O . MET A 1 645 ? 8.502 10.708 -13.746 1.00 80.00 645 MET A O 1
ATOM 5289 N N . HIS A 1 646 ? 8.926 11.834 -11.848 1.00 75.81 646 HIS A N 1
ATOM 5290 C CA . HIS A 1 646 ? 10.387 11.737 -11.912 1.00 75.81 646 HIS A CA 1
ATOM 5291 C C . HIS A 1 646 ? 10.953 10.508 -11.183 1.00 75.81 646 HIS A C 1
ATOM 5293 O O . HIS A 1 646 ? 12.155 10.245 -11.251 1.00 75.81 646 HIS A O 1
ATOM 5299 N N . HIS A 1 647 ? 10.110 9.752 -10.480 1.00 70.00 647 HIS A N 1
ATOM 5300 C CA . HIS A 1 647 ? 10.506 8.557 -9.752 1.00 70.00 647 HIS A CA 1
ATOM 5301 C C . HIS A 1 647 ? 10.474 7.329 -10.672 1.00 70.00 647 HIS A C 1
ATOM 5303 O O . HIS A 1 647 ? 9.505 7.101 -11.398 1.00 70.00 647 HIS A O 1
ATOM 5309 N N . ALA A 1 648 ? 11.536 6.522 -10.636 1.00 77.62 648 ALA A N 1
ATOM 5310 C CA . ALA A 1 648 ? 11.639 5.281 -11.404 1.00 77.62 648 ALA A CA 1
ATOM 5311 C C . ALA A 1 648 ? 11.236 4.078 -10.542 1.00 77.62 648 ALA A C 1
ATOM 5313 O O . ALA A 1 648 ? 11.770 3.888 -9.445 1.00 77.62 648 ALA A O 1
ATOM 5314 N N . PHE A 1 649 ? 10.320 3.246 -11.038 1.00 78.19 649 PHE A N 1
ATOM 5315 C CA . PHE A 1 649 ? 9.856 2.049 -10.337 1.00 78.19 649 PHE A CA 1
ATOM 5316 C C . PHE A 1 649 ? 10.395 0.777 -10.999 1.00 78.19 649 PHE A C 1
ATOM 5318 O O . PHE A 1 649 ? 9.969 0.384 -12.080 1.00 78.19 649 PHE A O 1
ATOM 5325 N N . ASN A 1 650 ? 11.261 0.049 -10.288 1.00 77.81 650 ASN A N 1
ATOM 5326 C CA . ASN A 1 650 ? 11.832 -1.226 -10.757 1.00 77.81 650 ASN A CA 1
ATOM 5327 C C . ASN A 1 650 ? 10.915 -2.445 -10.509 1.00 77.81 650 ASN A C 1
ATOM 5329 O O . ASN A 1 650 ? 11.353 -3.594 -10.568 1.00 77.81 650 ASN A O 1
ATOM 5333 N N . THR A 1 651 ? 9.645 -2.210 -10.186 1.00 82.19 651 THR A N 1
ATOM 5334 C CA . THR A 1 651 ? 8.659 -3.225 -9.798 1.00 82.19 651 THR A CA 1
ATOM 5335 C C . THR A 1 651 ? 7.611 -3.438 -10.897 1.00 82.19 651 THR A C 1
ATOM 5337 O O . THR A 1 651 ? 7.576 -2.747 -11.918 1.00 82.19 651 THR A O 1
ATOM 5340 N N . LYS A 1 652 ? 6.742 -4.439 -10.710 1.00 82.94 652 LYS A N 1
ATOM 5341 C CA . LYS A 1 652 ? 5.614 -4.724 -11.608 1.00 82.94 652 LYS A CA 1
ATOM 5342 C C . LYS A 1 652 ? 4.285 -4.708 -10.856 1.00 82.94 652 LYS A C 1
ATOM 5344 O O . LYS A 1 652 ? 4.209 -5.115 -9.693 1.00 82.94 652 LYS A O 1
ATOM 5349 N N . VAL A 1 653 ? 3.224 -4.317 -11.554 1.00 82.44 653 VAL A N 1
ATOM 5350 C CA . VAL A 1 653 ? 1.826 -4.453 -11.122 1.00 82.44 653 VAL A CA 1
ATOM 5351 C C . VAL A 1 653 ? 1.123 -5.344 -12.135 1.00 82.44 653 VAL A C 1
ATOM 5353 O O . VAL A 1 653 ? 1.191 -5.076 -13.327 1.00 82.44 653 VAL A O 1
ATOM 5356 N N . ASN A 1 654 ? 0.510 -6.443 -11.684 1.00 80.31 654 ASN A N 1
ATOM 5357 C CA . ASN A 1 654 ? -0.170 -7.414 -12.556 1.00 80.31 654 ASN A CA 1
ATOM 5358 C C . ASN A 1 654 ? 0.642 -7.818 -13.808 1.00 80.31 654 ASN A C 1
ATOM 5360 O O . ASN A 1 654 ? 0.108 -7.936 -14.904 1.00 80.31 654 ASN A O 1
ATOM 5364 N N . SER A 1 655 ? 1.948 -8.050 -13.643 1.00 79.62 655 SER A N 1
ATOM 5365 C CA . SER A 1 655 ? 2.889 -8.405 -14.722 1.00 79.62 655 SER A CA 1
ATOM 5366 C C . SER A 1 655 ? 3.256 -7.283 -15.706 1.00 79.62 655 SER A C 1
ATOM 5368 O O . SER A 1 655 ? 4.149 -7.498 -16.529 1.00 79.62 655 SER A O 1
ATOM 5370 N N . GLN A 1 656 ? 2.678 -6.085 -15.585 1.00 79.69 656 GLN A N 1
ATOM 5371 C CA . GLN A 1 656 ? 3.102 -4.892 -16.322 1.00 79.69 656 GLN A CA 1
ATOM 5372 C C . GLN A 1 656 ? 4.144 -4.079 -15.531 1.00 79.69 656 GLN A C 1
ATOM 5374 O O . GLN A 1 656 ? 4.070 -4.027 -14.298 1.00 79.69 656 GLN A O 1
ATOM 5379 N N . PRO A 1 657 ? 5.138 -3.455 -16.194 1.00 86.56 657 PRO A N 1
ATOM 5380 C CA . PRO A 1 657 ? 6.082 -2.556 -15.532 1.00 86.56 657 PRO A CA 1
ATOM 5381 C C . PRO A 1 657 ? 5.359 -1.383 -14.864 1.00 86.56 657 PRO A C 1
ATOM 5383 O O . PRO A 1 657 ? 4.535 -0.720 -15.493 1.00 86.56 657 PRO A O 1
ATOM 5386 N N . ALA A 1 658 ? 5.692 -1.112 -13.602 1.00 81.06 658 ALA A N 1
ATOM 5387 C CA . ALA A 1 658 ? 5.087 -0.026 -12.838 1.00 81.06 658 ALA A CA 1
ATOM 5388 C C . ALA A 1 658 ? 5.312 1.344 -13.515 1.00 81.06 658 ALA A C 1
ATOM 5390 O O . ALA A 1 658 ? 4.385 2.144 -13.588 1.00 81.06 658 ALA A O 1
ATOM 5391 N N . ASP A 1 659 ? 6.485 1.567 -14.120 1.00 80.88 659 ASP A N 1
ATOM 5392 C CA . ASP A 1 659 ? 6.778 2.785 -14.891 1.00 80.88 659 ASP A CA 1
ATOM 5393 C C . ASP A 1 659 ? 5.883 2.970 -16.133 1.00 80.88 659 ASP A C 1
ATOM 5395 O O . ASP A 1 659 ? 5.560 4.100 -16.491 1.00 80.88 659 ASP A O 1
ATOM 5399 N N . SER A 1 660 ? 5.426 1.890 -16.779 1.00 82.56 660 SER A N 1
ATOM 5400 C CA . SER A 1 660 ? 4.501 1.998 -17.920 1.00 82.56 660 SER A CA 1
ATOM 5401 C C . SER A 1 660 ? 3.110 2.453 -17.475 1.00 82.56 660 SER A C 1
ATOM 5403 O O . SER A 1 660 ? 2.488 3.293 -18.123 1.00 82.56 660 SER A O 1
ATOM 5405 N N . ILE A 1 661 ? 2.639 1.929 -16.341 1.00 86.06 661 ILE A N 1
ATOM 5406 C CA . ILE A 1 661 ? 1.355 2.317 -15.746 1.00 86.06 661 ILE A CA 1
ATOM 5407 C C . ILE A 1 661 ? 1.425 3.765 -15.247 1.00 86.06 661 ILE A C 1
ATOM 5409 O O . ILE A 1 661 ? 0.524 4.553 -15.531 1.00 86.06 661 ILE A O 1
ATOM 5413 N N . LYS A 1 662 ? 2.529 4.135 -14.585 1.00 88.81 662 LYS A N 1
ATOM 5414 C CA . LYS A 1 662 ? 2.849 5.510 -14.190 1.00 88.81 662 LYS A CA 1
ATOM 5415 C C . LYS A 1 662 ? 2.724 6.479 -15.364 1.00 88.81 662 LYS A C 1
ATOM 5417 O O . LYS A 1 662 ? 1.976 7.445 -15.264 1.00 88.81 662 LYS A O 1
ATOM 5422 N N . ALA A 1 663 ? 3.416 6.212 -16.475 1.00 79.50 663 ALA A N 1
ATOM 5423 C CA . ALA A 1 663 ? 3.395 7.082 -17.652 1.00 79.50 663 ALA A CA 1
ATOM 5424 C C . ALA A 1 663 ? 1.969 7.282 -18.190 1.00 79.50 663 ALA A C 1
ATOM 5426 O O . ALA A 1 663 ? 1.580 8.399 -18.522 1.00 79.50 663 ALA A O 1
ATOM 5427 N N . SER A 1 664 ? 1.157 6.219 -18.203 1.00 88.56 664 SER A N 1
ATOM 5428 C CA . SER A 1 664 ? -0.252 6.306 -18.596 1.00 88.56 664 SER A CA 1
ATOM 5429 C C . SER A 1 664 ? -1.079 7.201 -17.664 1.00 88.56 664 SER A C 1
ATOM 5431 O O . SER A 1 664 ? -1.874 7.993 -18.165 1.00 88.56 664 SER A O 1
ATOM 5433 N N . ILE A 1 665 ? -0.894 7.102 -16.342 1.00 88.00 665 ILE A N 1
ATOM 5434 C CA . ILE A 1 665 ? -1.593 7.955 -15.362 1.00 88.00 665 ILE A CA 1
ATOM 5435 C C . ILE A 1 665 ? -1.180 9.419 -15.543 1.00 88.00 665 ILE A C 1
ATOM 5437 O O . ILE A 1 665 ? -2.035 10.297 -15.616 1.00 88.00 665 ILE A O 1
ATOM 5441 N N . ILE A 1 666 ? 0.124 9.684 -15.656 1.00 87.25 666 ILE A N 1
ATOM 5442 C CA . ILE A 1 666 ? 0.651 11.044 -15.820 1.00 87.25 666 ILE A CA 1
ATOM 5443 C C . ILE A 1 666 ? 0.110 11.695 -17.097 1.00 87.25 666 ILE A C 1
ATOM 5445 O O . ILE A 1 666 ? -0.327 12.840 -17.043 1.00 87.25 666 ILE A O 1
ATOM 5449 N N . MET A 1 667 ? 0.068 10.968 -18.218 1.00 83.62 667 MET A N 1
ATOM 5450 C CA . MET A 1 667 ? -0.503 11.483 -19.468 1.00 83.62 667 MET A CA 1
ATOM 5451 C C . MET A 1 667 ? -1.989 11.825 -19.329 1.00 83.62 667 MET A C 1
ATOM 5453 O O . MET A 1 667 ? -2.386 12.912 -19.723 1.00 83.62 667 MET A O 1
ATOM 5457 N N . GLN A 1 668 ? -2.797 10.956 -18.708 1.00 88.75 668 GLN A N 1
ATOM 5458 C CA . GLN A 1 668 ? -4.221 11.240 -18.481 1.00 88.75 668 GLN A CA 1
ATOM 5459 C C . GLN A 1 668 ? -4.430 12.498 -17.631 1.00 88.75 668 GLN A C 1
ATOM 5461 O O . GLN A 1 668 ? -5.266 13.335 -17.963 1.00 88.75 668 GLN A O 1
ATOM 5466 N N . LEU A 1 669 ? -3.652 12.654 -16.556 1.00 88.12 669 LEU A N 1
ATOM 5467 C CA . LEU A 1 669 ? -3.733 13.829 -15.688 1.00 88.12 669 LEU A CA 1
ATOM 5468 C C . LEU A 1 669 ? -3.292 15.107 -16.415 1.00 88.12 669 LEU A C 1
ATOM 5470 O O . LEU A 1 669 ? -3.934 16.145 -16.263 1.00 88.12 669 LEU A O 1
ATOM 5474 N N . LEU A 1 670 ? -2.236 15.040 -17.231 1.00 82.31 670 LEU A N 1
ATOM 5475 C CA . LEU A 1 670 ? -1.785 16.167 -18.051 1.00 82.31 670 LEU A CA 1
ATOM 5476 C C . LEU A 1 670 ? -2.808 16.541 -19.128 1.00 82.31 670 LEU A C 1
ATOM 5478 O O . LEU A 1 670 ? -3.066 17.723 -19.326 1.00 82.31 670 LEU A O 1
ATOM 5482 N N . ASP A 1 671 ? -3.407 15.563 -19.804 1.00 84.12 671 ASP A N 1
ATOM 5483 C CA . ASP A 1 671 ? -4.421 15.806 -20.834 1.00 84.12 671 ASP A CA 1
ATOM 5484 C C . ASP A 1 671 ? -5.652 16.502 -20.242 1.00 84.12 671 ASP A C 1
ATOM 5486 O O . ASP A 1 671 ? -6.141 17.486 -20.798 1.00 84.12 671 ASP A O 1
ATOM 5490 N N . VAL A 1 672 ? -6.117 16.034 -19.079 1.00 86.88 672 VAL A N 1
ATOM 5491 C CA . VAL A 1 672 ? -7.259 16.620 -18.363 1.00 86.88 672 VAL A CA 1
ATOM 5492 C C . VAL A 1 672 ? -6.953 18.044 -17.914 1.00 86.88 672 VAL A C 1
ATOM 5494 O O . VAL A 1 672 ? -7.710 18.962 -18.215 1.00 86.88 672 VAL A O 1
ATOM 5497 N N . THR A 1 673 ? -5.828 18.249 -17.233 1.00 84.44 673 THR A N 1
ATOM 5498 C CA . THR A 1 673 ? -5.472 19.563 -16.677 1.00 84.44 673 THR A CA 1
ATOM 5499 C C . THR A 1 673 ? -5.145 20.596 -17.755 1.00 84.44 673 THR A C 1
ATOM 5501 O O . THR A 1 673 ? -5.475 21.769 -17.597 1.00 84.44 673 THR A O 1
ATOM 5504 N N . ASN A 1 674 ? -4.558 20.187 -18.885 1.00 81.31 674 ASN A N 1
ATOM 5505 C CA . ASN A 1 674 ? -4.317 21.083 -20.019 1.00 81.31 674 ASN A CA 1
ATOM 5506 C C . ASN A 1 674 ? -5.602 21.463 -20.772 1.00 81.31 674 ASN A C 1
ATOM 5508 O O . ASN A 1 674 ? -5.606 22.474 -21.474 1.00 81.31 674 ASN A O 1
ATOM 5512 N N . ALA A 1 675 ? -6.672 20.673 -20.648 1.00 83.62 675 ALA A N 1
ATOM 5513 C CA . ALA A 1 675 ? -7.965 20.972 -21.257 1.00 83.62 675 ALA A CA 1
ATOM 5514 C C . ALA A 1 675 ? -8.790 22.006 -20.468 1.00 83.62 675 ALA A C 1
ATOM 5516 O O . ALA A 1 675 ? -9.797 22.487 -20.988 1.00 83.62 675 ALA A O 1
ATOM 5517 N N . PHE A 1 676 ? -8.388 22.355 -19.239 1.00 86.56 676 PHE A N 1
ATOM 5518 C CA . PHE A 1 676 ? -9.121 23.308 -18.407 1.00 86.56 676 PHE A CA 1
ATOM 5519 C C . PHE A 1 676 ? -9.076 24.731 -18.968 1.00 86.56 676 PHE A C 1
ATOM 5521 O O . PHE A 1 676 ? -8.035 25.245 -19.391 1.00 86.56 676 PHE A O 1
ATOM 5528 N N . ASP A 1 677 ? -10.227 25.396 -18.914 1.00 82.50 677 ASP A N 1
ATOM 5529 C CA . ASP A 1 677 ? -10.351 26.814 -19.207 1.00 82.50 677 ASP A CA 1
ATOM 5530 C C . ASP A 1 677 ? -9.844 27.619 -18.005 1.00 82.50 677 ASP A C 1
ATOM 5532 O O . ASP A 1 677 ? -10.505 27.713 -16.968 1.00 82.50 677 ASP A O 1
ATOM 5536 N N . LYS A 1 678 ? -8.663 28.222 -18.170 1.00 81.19 678 LYS A N 1
ATOM 5537 C CA . LYS A 1 678 ? -7.959 29.005 -17.140 1.00 81.19 678 LYS A CA 1
ATOM 5538 C C . LYS A 1 678 ? -8.673 30.299 -16.740 1.00 81.19 678 LYS A C 1
ATOM 5540 O O . LYS A 1 678 ? -8.218 30.978 -15.827 1.00 81.19 678 LYS A O 1
ATOM 5545 N N . THR A 1 679 ? -9.744 30.674 -17.439 1.00 77.56 679 THR A N 1
ATOM 5546 C CA . THR A 1 679 ? -10.552 31.863 -17.126 1.00 77.56 679 THR A CA 1
ATOM 5547 C C . THR A 1 679 ? -11.743 31.564 -16.215 1.00 77.56 679 THR A C 1
ATOM 5549 O O . THR A 1 679 ? -12.417 32.492 -15.766 1.00 77.56 679 THR A O 1
ATOM 5552 N N . LYS A 1 680 ? -12.007 30.284 -15.939 1.00 81.75 680 LYS A N 1
ATOM 5553 C CA . LYS A 1 680 ? -13.107 29.804 -15.097 1.00 81.75 680 LYS A CA 1
ATOM 5554 C C . LYS A 1 680 ? -12.571 29.163 -13.822 1.00 81.75 680 LYS A C 1
ATOM 5556 O O . LYS A 1 680 ? -11.371 28.933 -13.700 1.00 81.75 680 LYS A O 1
ATOM 5561 N N . ASP A 1 681 ? -13.475 28.852 -12.895 1.00 83.00 681 ASP A N 1
ATOM 5562 C CA . ASP A 1 681 ? -13.113 28.116 -11.687 1.00 83.00 681 ASP A CA 1
ATOM 5563 C C . ASP A 1 681 ? -12.497 26.757 -12.050 1.00 83.00 681 ASP A C 1
ATOM 5565 O O . ASP A 1 681 ? -13.097 25.929 -12.745 1.00 83.00 681 ASP A O 1
ATOM 5569 N N . LEU A 1 682 ? -11.254 26.568 -11.621 1.00 84.31 682 LEU A N 1
ATOM 5570 C CA . LEU A 1 682 ? -10.451 25.389 -11.908 1.00 84.31 682 LEU A CA 1
ATOM 5571 C C . LEU A 1 682 ? -10.853 24.209 -11.021 1.00 84.31 682 LEU A C 1
ATOM 5573 O O . LEU A 1 682 ? -10.774 23.068 -11.476 1.00 84.31 682 LEU A O 1
ATOM 5577 N N . LEU A 1 683 ? -11.314 24.468 -9.792 1.00 84.62 683 LEU A N 1
ATOM 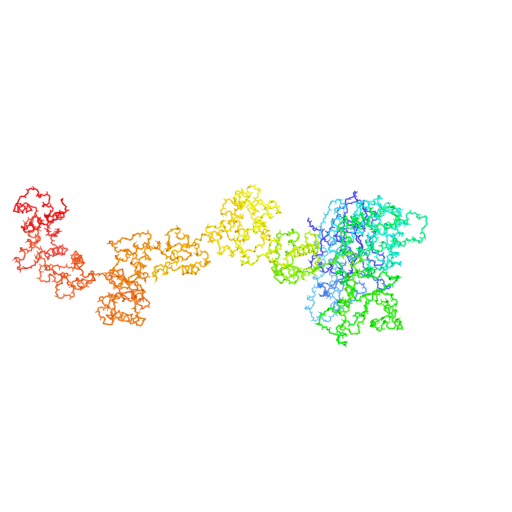5578 C CA . LEU A 1 683 ? -11.725 23.419 -8.858 1.00 84.62 683 LEU A CA 1
ATOM 5579 C C . LEU A 1 683 ? -13.001 22.732 -9.345 1.00 84.62 683 LEU A C 1
ATOM 5581 O O . LEU A 1 683 ? -13.017 21.508 -9.468 1.00 84.62 683 LEU A O 1
ATOM 5585 N N . SER A 1 684 ? -14.014 23.503 -9.752 1.00 83.06 684 SER A N 1
ATOM 5586 C CA . SER A 1 684 ? -15.229 22.953 -10.371 1.00 83.06 684 SER A CA 1
ATOM 5587 C C . SER A 1 684 ? -14.916 22.069 -11.588 1.00 83.06 684 SER A C 1
ATOM 5589 O O . SER A 1 684 ? -15.412 20.948 -11.696 1.00 83.06 684 SER A O 1
ATOM 5591 N N . GLN A 1 685 ? -14.025 22.518 -12.481 1.00 87.69 685 GLN A N 1
ATOM 5592 C CA . GLN A 1 685 ? -13.608 21.736 -13.656 1.00 87.69 685 GLN A CA 1
ATOM 5593 C C . GLN A 1 685 ? -12.847 20.455 -13.273 1.00 87.69 685 GLN A C 1
ATOM 5595 O O . GLN A 1 685 ? -13.047 19.397 -13.880 1.00 87.69 685 GLN A O 1
ATOM 5600 N N . ALA A 1 686 ? -11.994 20.524 -12.247 1.00 87.50 686 ALA A N 1
ATOM 5601 C CA . ALA A 1 686 ? -11.295 19.362 -11.716 1.00 87.50 686 ALA A CA 1
ATOM 5602 C C . ALA A 1 686 ? -12.280 18.329 -11.155 1.00 87.50 686 ALA A C 1
ATOM 5604 O O . ALA A 1 686 ? -12.193 17.148 -11.506 1.00 87.50 686 ALA A O 1
ATOM 5605 N N . TYR A 1 687 ? -13.268 18.764 -10.375 1.00 87.19 687 TYR A N 1
ATOM 5606 C CA . TYR A 1 687 ? -14.302 17.892 -9.822 1.00 87.19 687 TYR A CA 1
ATOM 5607 C C . TYR A 1 687 ? -15.158 17.245 -10.914 1.00 87.19 687 TYR A C 1
ATOM 5609 O O . TYR A 1 687 ? -15.400 16.037 -10.868 1.00 87.19 687 TYR A O 1
ATOM 5617 N N . GLU A 1 688 ? -15.531 17.988 -11.959 1.00 85.31 688 GLU A N 1
ATOM 5618 C CA . GLU A 1 688 ? -16.281 17.450 -13.100 1.00 85.31 688 GLU A CA 1
ATOM 5619 C C . GLU A 1 688 ? -15.500 16.384 -13.887 1.00 85.31 688 GLU A C 1
ATOM 5621 O O . GLU A 1 688 ? -16.089 15.391 -14.336 1.00 85.31 688 GLU A O 1
ATOM 5626 N N . SER A 1 689 ? -14.173 16.520 -13.995 1.00 86.94 689 SER A N 1
ATOM 5627 C CA . SER A 1 689 ? -13.319 15.584 -14.744 1.00 86.94 689 SER A CA 1
ATOM 5628 C C . SER A 1 689 ? -13.391 14.132 -14.232 1.00 86.94 689 SER A C 1
ATOM 5630 O O . SER A 1 689 ? -13.275 13.177 -15.009 1.00 86.94 689 SER A O 1
ATOM 5632 N N . GLY A 1 690 ? -13.624 13.954 -12.926 1.00 84.94 690 GLY A N 1
ATOM 5633 C CA . GLY A 1 690 ? -13.682 12.653 -12.251 1.00 84.94 690 GLY A CA 1
ATOM 5634 C C . GLY A 1 690 ? -12.333 11.997 -11.965 1.00 84.94 690 GLY A C 1
ATOM 5635 O O . GLY A 1 690 ? -12.303 10.818 -11.628 1.00 84.94 690 GLY A O 1
ATOM 5636 N N . TYR A 1 691 ? -11.226 12.729 -12.098 1.00 87.88 691 TYR A N 1
ATOM 5637 C CA . TYR A 1 691 ? -9.893 12.248 -11.713 1.00 87.88 691 TYR A CA 1
ATOM 5638 C C . TYR A 1 691 ? -9.461 12.693 -10.310 1.00 87.88 691 TYR A C 1
ATOM 5640 O O . TYR A 1 691 ? -8.442 12.215 -9.815 1.00 87.88 691 TYR A O 1
ATOM 5648 N N . PHE A 1 692 ? -10.223 13.573 -9.657 1.00 89.19 692 PHE A N 1
ATOM 5649 C CA . PHE A 1 692 ? -9.851 14.210 -8.392 1.00 89.19 692 PHE A CA 1
ATOM 5650 C C . PHE A 1 692 ? -10.902 13.970 -7.308 1.00 89.19 692 PHE A C 1
ATOM 5652 O O . PHE A 1 692 ? -12.094 13.919 -7.615 1.00 89.19 692 PHE A O 1
ATOM 5659 N N . MET A 1 693 ? -10.442 13.794 -6.069 1.00 88.38 693 MET A N 1
ATOM 5660 C CA . MET A 1 693 ? -11.290 13.649 -4.886 1.00 88.38 693 MET A CA 1
ATOM 5661 C C . MET A 1 693 ? -11.789 15.005 -4.392 1.00 88.38 693 MET A C 1
ATOM 5663 O O . MET A 1 693 ? -11.133 16.032 -4.577 1.00 88.38 693 MET A O 1
ATOM 5667 N N . ILE A 1 694 ? -12.932 14.968 -3.717 1.00 88.00 694 ILE A N 1
ATOM 5668 C CA . ILE A 1 694 ? -13.568 16.089 -3.044 1.00 88.00 694 ILE A CA 1
ATOM 5669 C C . ILE A 1 694 ? -13.608 15.752 -1.555 1.00 88.00 694 ILE A C 1
ATOM 5671 O O . ILE A 1 694 ? -14.416 14.931 -1.118 1.00 88.00 694 ILE A O 1
ATOM 5675 N N . ASP A 1 695 ? -12.700 16.379 -0.807 1.00 81.69 695 ASP A N 1
ATOM 5676 C CA . ASP A 1 695 ? -12.466 16.122 0.621 1.00 81.69 695 ASP A CA 1
ATOM 5677 C C . ASP A 1 695 ? -12.967 17.268 1.524 1.00 81.69 695 ASP A C 1
ATOM 5679 O O . ASP A 1 695 ? -12.778 17.221 2.734 1.00 81.69 695 ASP A O 1
ATOM 5683 N N . ASP A 1 696 ? -13.598 18.297 0.953 1.00 77.94 696 ASP A N 1
ATOM 5684 C CA . ASP A 1 696 ? -14.072 19.480 1.679 1.00 77.94 696 ASP A CA 1
ATOM 5685 C C . ASP A 1 696 ? -15.590 19.644 1.529 1.00 77.94 696 ASP A C 1
ATOM 5687 O O . ASP A 1 696 ? -16.100 19.860 0.424 1.00 77.94 696 ASP A O 1
ATOM 5691 N N . ALA A 1 697 ? -16.306 19.555 2.653 1.00 65.81 697 ALA A N 1
ATOM 5692 C CA . ALA A 1 697 ? -17.761 19.635 2.703 1.00 65.81 697 ALA A CA 1
ATOM 5693 C C . ALA A 1 697 ? -18.307 21.037 2.402 1.00 65.81 697 ALA A C 1
ATOM 5695 O O . ALA A 1 697 ? -19.459 21.164 1.994 1.00 65.81 697 ALA A O 1
ATOM 5696 N N . SER A 1 698 ? -17.493 22.088 2.549 1.00 71.12 698 SER A N 1
ATOM 5697 C CA . SER A 1 698 ? -17.920 23.472 2.312 1.00 71.12 698 SER A CA 1
ATOM 5698 C C . SER A 1 698 ? -18.042 23.836 0.827 1.00 71.12 698 SER A C 1
ATOM 5700 O O . SER A 1 698 ? -18.672 24.840 0.490 1.00 71.12 698 SER A O 1
ATOM 5702 N N . ASN A 1 699 ? -17.494 23.002 -0.065 1.00 68.50 699 ASN A N 1
ATOM 5703 C CA . ASN A 1 699 ? -17.424 23.272 -1.503 1.00 68.50 699 ASN A CA 1
ATOM 5704 C C . ASN A 1 699 ? -18.576 22.680 -2.323 1.00 68.50 699 ASN A C 1
ATOM 5706 O O . ASN A 1 699 ? -18.631 22.933 -3.524 1.00 68.50 699 ASN A O 1
ATOM 5710 N N . LEU A 1 700 ? -19.471 21.887 -1.723 1.00 80.38 700 LEU A N 1
ATOM 5711 C CA . LEU A 1 700 ? -20.559 21.230 -2.450 1.00 80.38 700 LEU A CA 1
ATOM 5712 C C . LEU A 1 700 ? -21.906 21.387 -1.754 1.00 80.38 700 LEU A C 1
ATOM 5714 O O . LEU A 1 700 ? -22.058 21.159 -0.556 1.00 80.38 700 LEU A O 1
ATOM 5718 N N . THR A 1 701 ? -22.927 21.671 -2.551 1.00 84.56 701 THR A N 1
ATOM 5719 C CA . THR A 1 701 ? -24.323 21.504 -2.149 1.00 84.56 701 THR A CA 1
ATOM 5720 C C . THR A 1 701 ? -24.728 20.028 -2.188 1.00 84.56 701 THR A C 1
ATOM 5722 O O . THR A 1 701 ? -24.163 19.231 -2.940 1.00 84.56 701 THR A O 1
ATOM 5725 N N . SER A 1 702 ? -25.768 19.646 -1.441 1.00 83.62 702 SER A N 1
ATOM 5726 C CA . SER A 1 702 ? -26.278 18.264 -1.453 1.00 83.62 702 SER A CA 1
ATOM 5727 C C . SER A 1 702 ? -26.700 17.787 -2.852 1.00 83.62 702 SER A C 1
ATOM 5729 O O . SER A 1 702 ? -26.505 16.623 -3.182 1.00 83.62 702 SER A O 1
ATOM 5731 N N . PHE A 1 703 ? -27.194 18.687 -3.713 1.00 86.06 703 PHE A N 1
ATOM 5732 C CA . PHE A 1 703 ? -27.551 18.365 -5.102 1.00 86.06 703 PHE A CA 1
ATOM 5733 C C . PHE A 1 703 ? -26.337 18.095 -6.000 1.00 86.06 703 PHE A C 1
ATOM 5735 O O . PHE A 1 703 ? -26.417 17.282 -6.922 1.00 86.06 703 PHE A O 1
ATOM 5742 N N . GLU A 1 704 ? -25.214 18.771 -5.759 1.00 86.12 704 GLU A N 1
ATOM 5743 C CA . GLU A 1 704 ? -23.962 18.481 -6.465 1.00 86.12 704 GLU A CA 1
ATOM 5744 C C . GLU A 1 704 ? -23.362 17.166 -5.967 1.00 86.12 704 GLU A C 1
ATOM 5746 O O . GLU A 1 704 ? -22.898 16.360 -6.775 1.00 86.12 704 GLU A O 1
ATOM 5751 N N . MET A 1 705 ? -23.454 16.896 -4.657 1.00 87.75 705 MET A N 1
ATOM 5752 C CA . MET A 1 705 ? -23.067 15.600 -4.099 1.00 87.75 705 MET A CA 1
ATOM 5753 C C . MET A 1 705 ? -23.890 14.455 -4.705 1.00 87.75 705 MET A C 1
ATOM 5755 O O . MET A 1 705 ? -23.316 13.460 -5.146 1.00 87.75 705 MET A O 1
ATOM 5759 N N . ASP A 1 706 ? -25.214 14.618 -4.790 1.00 89.81 706 ASP A N 1
ATOM 5760 C CA . ASP A 1 706 ? -26.130 13.684 -5.454 1.00 89.81 706 ASP A CA 1
ATOM 5761 C C . ASP A 1 706 ? -25.704 13.389 -6.898 1.00 89.81 706 ASP A C 1
ATOM 5763 O O . ASP A 1 706 ? -25.563 12.230 -7.285 1.00 89.81 706 ASP A O 1
ATOM 5767 N N . ASP A 1 707 ? -25.423 14.426 -7.694 1.00 89.25 707 ASP A N 1
ATOM 5768 C CA . ASP A 1 707 ? -25.013 14.261 -9.091 1.00 89.25 707 ASP A CA 1
ATOM 5769 C C . ASP A 1 707 ? -23.689 13.498 -9.236 1.00 89.25 707 ASP A C 1
ATOM 5771 O O . ASP A 1 707 ? -23.581 12.607 -10.084 1.00 89.25 707 ASP A O 1
ATOM 5775 N N . PHE A 1 708 ? -22.687 13.803 -8.409 1.00 89.44 708 PHE A N 1
ATOM 5776 C CA . PHE A 1 708 ? -21.399 13.114 -8.461 1.00 89.44 708 PHE A CA 1
ATOM 5777 C C . PHE A 1 708 ? -21.498 11.656 -8.002 1.00 89.44 708 PHE A C 1
ATOM 5779 O O . PHE A 1 708 ? -21.017 10.775 -8.719 1.00 89.44 708 PHE A O 1
ATOM 5786 N N . ILE A 1 709 ? -22.158 11.382 -6.869 1.00 90.00 709 ILE A N 1
ATOM 5787 C CA . ILE A 1 709 ? -22.343 10.011 -6.363 1.00 90.00 709 ILE A CA 1
ATOM 5788 C C . ILE A 1 709 ? -23.135 9.183 -7.378 1.00 90.00 709 ILE A C 1
ATOM 5790 O O . ILE A 1 709 ? -22.753 8.049 -7.670 1.00 90.00 709 ILE A O 1
ATOM 5794 N N . ASN A 1 710 ? -24.189 9.754 -7.970 1.00 90.62 710 ASN A N 1
ATOM 5795 C CA . ASN A 1 710 ? -24.994 9.082 -8.985 1.00 90.62 710 ASN A CA 1
ATOM 5796 C C . ASN A 1 710 ? -24.164 8.699 -10.220 1.00 90.62 710 ASN A C 1
ATOM 5798 O O . ASN A 1 710 ? -24.171 7.544 -10.644 1.00 90.62 710 ASN A O 1
ATOM 5802 N N . ARG A 1 711 ? -23.392 9.641 -10.780 1.00 88.31 711 ARG A N 1
ATOM 5803 C CA . ARG A 1 711 ? -22.535 9.379 -11.952 1.00 88.31 711 ARG A CA 1
ATOM 5804 C C . ARG A 1 711 ? -21.465 8.326 -11.664 1.00 88.31 711 ARG A C 1
ATOM 5806 O O . ARG A 1 711 ? -21.173 7.498 -12.531 1.00 88.31 711 ARG A O 1
ATOM 5813 N N . ASP A 1 712 ? -20.876 8.353 -10.471 1.00 88.88 712 ASP A N 1
ATOM 5814 C CA . ASP A 1 712 ? -19.853 7.388 -10.065 1.00 88.88 712 ASP A CA 1
ATOM 5815 C C . ASP A 1 712 ? -20.459 5.991 -9.845 1.00 88.88 712 ASP A C 1
ATOM 5817 O O . ASP A 1 712 ? -19.873 4.991 -10.276 1.00 88.88 712 ASP A O 1
ATOM 5821 N N . LEU A 1 713 ? -21.670 5.913 -9.279 1.00 89.62 713 LEU A N 1
ATOM 5822 C CA . LEU A 1 713 ? -22.438 4.673 -9.160 1.00 89.62 713 LEU A CA 1
ATOM 5823 C C . LEU A 1 713 ? -22.785 4.091 -10.538 1.00 89.62 713 LEU A C 1
ATOM 5825 O O . LEU A 1 713 ? -22.509 2.918 -10.788 1.00 89.62 713 LEU A O 1
ATOM 5829 N N . GLU A 1 714 ? -23.330 4.888 -11.459 1.00 88.69 714 GLU A N 1
ATOM 5830 C CA . GLU A 1 714 ? -23.649 4.445 -12.824 1.00 88.69 714 GLU A CA 1
ATOM 5831 C C . GLU A 1 714 ? -22.405 3.920 -13.560 1.00 88.69 714 GLU A C 1
ATOM 5833 O O . GLU A 1 714 ? -22.436 2.859 -14.197 1.00 88.69 714 GLU A O 1
ATOM 5838 N N . ALA A 1 715 ? -21.280 4.633 -13.443 1.00 84.69 715 ALA A N 1
ATOM 5839 C CA . ALA A 1 715 ? -20.011 4.213 -14.025 1.00 84.69 715 ALA A CA 1
ATOM 5840 C C . ALA A 1 715 ? -19.518 2.889 -13.420 1.00 84.69 715 ALA A C 1
ATOM 5842 O O . ALA A 1 715 ? -19.053 2.007 -14.151 1.00 84.69 715 ALA A O 1
ATOM 5843 N N . PHE A 1 716 ? -19.649 2.715 -12.103 1.00 87.06 716 PHE A N 1
ATOM 5844 C CA . PHE A 1 716 ? -19.309 1.469 -11.427 1.00 87.06 716 PHE A CA 1
ATOM 5845 C C . PHE A 1 716 ? -20.188 0.307 -11.900 1.00 87.06 716 PHE A C 1
ATOM 5847 O O . PHE A 1 716 ? -19.657 -0.725 -12.311 1.00 87.06 716 PHE A O 1
ATOM 5854 N N . LEU A 1 717 ? -21.513 0.478 -11.915 1.00 87.19 717 LEU A N 1
ATOM 5855 C CA . LEU A 1 717 ? -22.461 -0.563 -12.328 1.00 87.19 717 LEU A CA 1
ATOM 5856 C C . LEU A 1 717 ? -22.231 -1.022 -13.776 1.00 87.19 717 LEU A C 1
ATOM 5858 O O . LEU A 1 717 ? -22.491 -2.179 -14.100 1.00 87.19 717 LEU A O 1
ATOM 5862 N N . LYS A 1 718 ? -21.712 -0.141 -14.639 1.00 85.25 718 LYS A N 1
ATOM 5863 C CA . LYS A 1 718 ? -21.398 -0.448 -16.041 1.00 85.25 718 LYS A CA 1
ATOM 5864 C C . LYS A 1 718 ? -20.078 -1.201 -16.240 1.00 85.25 718 LYS A C 1
ATOM 5866 O O . LYS A 1 718 ? -19.953 -1.950 -17.208 1.00 85.25 718 LYS A O 1
ATOM 5871 N N . HIS A 1 719 ? -19.080 -0.968 -15.387 1.00 80.75 719 HIS A N 1
ATOM 5872 C CA . HIS A 1 719 ? -17.695 -1.398 -15.632 1.00 80.75 719 HIS A CA 1
ATOM 5873 C C . HIS A 1 719 ? -17.116 -2.359 -14.583 1.00 80.75 719 HIS A C 1
ATOM 5875 O O . HIS A 1 719 ? -16.024 -2.891 -14.793 1.00 80.75 719 HIS A O 1
ATOM 5881 N N . ALA A 1 720 ? -17.790 -2.568 -13.453 1.00 83.19 720 ALA A N 1
ATOM 5882 C CA . ALA A 1 720 ? -17.365 -3.518 -12.431 1.00 83.19 720 ALA A CA 1
ATOM 5883 C C . ALA A 1 720 ? -17.667 -4.977 -12.827 1.00 83.19 720 ALA A C 1
ATOM 5885 O O . ALA A 1 720 ? -18.399 -5.258 -13.774 1.00 83.19 720 ALA A O 1
ATOM 5886 N N . GLU A 1 721 ? -17.081 -5.925 -12.090 1.00 83.81 721 GLU A N 1
ATOM 5887 C CA . GLU A 1 721 ? -17.325 -7.356 -12.291 1.00 83.81 721 GLU A CA 1
ATOM 5888 C C . GLU A 1 721 ? -18.816 -7.685 -12.118 1.00 83.81 721 GLU A C 1
ATOM 5890 O O . GLU A 1 721 ? -19.424 -7.328 -11.107 1.00 83.81 721 GLU A O 1
ATOM 5895 N N . GLU A 1 722 ? -19.384 -8.427 -13.072 1.00 86.56 722 GLU A N 1
ATOM 5896 C CA . GLU A 1 722 ? -20.812 -8.776 -13.140 1.00 86.56 722 GLU A CA 1
ATOM 5897 C C . GLU A 1 722 ? -21.353 -9.350 -11.821 1.00 86.56 722 GLU A C 1
ATOM 5899 O O . GLU A 1 722 ? -22.447 -9.004 -11.370 1.00 86.56 722 GLU A O 1
ATOM 5904 N N . ARG A 1 723 ? -20.555 -10.179 -11.142 1.00 87.38 723 ARG A N 1
ATOM 5905 C CA . ARG A 1 723 ? -20.917 -10.779 -9.854 1.00 87.38 723 ARG A CA 1
ATOM 5906 C C . ARG A 1 723 ? -21.027 -9.749 -8.727 1.00 87.38 723 ARG A C 1
ATOM 5908 O O . ARG A 1 723 ? -21.942 -9.840 -7.912 1.00 87.38 723 ARG A O 1
ATOM 5915 N N . SER A 1 724 ? -20.116 -8.780 -8.686 1.00 88.56 724 SER A N 1
ATOM 5916 C CA . SER A 1 724 ? -20.122 -7.686 -7.708 1.00 88.56 724 SER A CA 1
ATOM 5917 C C . SER A 1 724 ? -21.311 -6.755 -7.942 1.00 88.56 724 SER A C 1
ATOM 5919 O O . SER A 1 724 ? -22.008 -6.405 -6.992 1.00 88.56 724 SER A O 1
ATOM 5921 N N . VAL A 1 725 ? -21.599 -6.438 -9.211 1.00 89.88 725 VAL A N 1
ATOM 5922 C CA . VAL A 1 725 ? -22.776 -5.653 -9.614 1.00 89.88 725 VAL A CA 1
ATOM 5923 C C . VAL A 1 725 ? -24.068 -6.365 -9.214 1.00 89.88 725 VAL A C 1
ATOM 5925 O O . VAL A 1 725 ? -24.934 -5.757 -8.594 1.00 89.88 725 VAL A O 1
ATOM 5928 N N . THR A 1 726 ? -24.178 -7.666 -9.498 1.00 90.00 726 THR A N 1
ATOM 5929 C CA . THR A 1 726 ? -25.361 -8.473 -9.155 1.00 90.00 726 THR A CA 1
ATOM 5930 C C . THR A 1 726 ? -25.628 -8.470 -7.650 1.00 90.00 726 THR A C 1
ATOM 5932 O O . THR A 1 726 ? -26.766 -8.279 -7.224 1.00 90.00 726 THR A O 1
ATOM 5935 N N . ILE A 1 727 ? -24.584 -8.643 -6.832 1.00 90.44 727 ILE A N 1
ATOM 5936 C CA . ILE A 1 727 ? -24.716 -8.658 -5.370 1.00 90.44 727 ILE A CA 1
ATOM 5937 C C . ILE A 1 727 ? -25.087 -7.275 -4.831 1.00 90.44 727 ILE A C 1
ATOM 5939 O O . ILE A 1 727 ? -25.993 -7.200 -4.008 1.00 90.44 727 ILE A O 1
ATOM 5943 N N . ILE A 1 728 ? -24.458 -6.191 -5.303 1.00 90.31 728 ILE A N 1
ATOM 5944 C CA . ILE A 1 728 ? -24.804 -4.825 -4.871 1.00 90.31 728 ILE A CA 1
ATOM 5945 C C . ILE A 1 728 ? -26.254 -4.493 -5.246 1.00 90.31 728 ILE A C 1
ATOM 5947 O O . ILE A 1 728 ? -27.012 -4.044 -4.389 1.00 90.31 728 ILE A O 1
ATOM 5951 N N . LYS A 1 729 ? -26.682 -4.795 -6.482 1.00 91.69 729 LYS A N 1
ATOM 5952 C CA . LYS A 1 729 ? -28.071 -4.570 -6.909 1.00 91.69 729 LYS A CA 1
ATOM 5953 C C . LYS A 1 729 ? -29.074 -5.346 -6.059 1.00 91.69 729 LYS A C 1
ATOM 5955 O O . LYS A 1 729 ? -30.063 -4.771 -5.620 1.00 91.69 729 LYS A O 1
ATOM 5960 N N . ALA A 1 730 ? -28.806 -6.624 -5.787 1.00 89.81 730 ALA A N 1
ATOM 5961 C CA . ALA A 1 730 ? -29.687 -7.455 -4.971 1.00 89.81 730 ALA A CA 1
ATOM 5962 C C . ALA A 1 730 ? -29.699 -7.042 -3.494 1.00 89.81 730 ALA A C 1
ATOM 5964 O O . ALA A 1 730 ? -30.737 -7.119 -2.850 1.00 89.81 730 ALA A O 1
ATOM 5965 N N . ARG A 1 731 ? -28.571 -6.598 -2.932 1.00 90.12 731 ARG A N 1
ATOM 5966 C CA . ARG A 1 731 ? -28.480 -6.200 -1.518 1.00 90.12 731 ARG A CA 1
ATOM 5967 C C . ARG A 1 731 ? -29.073 -4.829 -1.233 1.00 90.12 731 ARG A C 1
ATOM 5969 O O . ARG A 1 731 ? -29.593 -4.644 -0.136 1.00 90.12 731 ARG A O 1
ATOM 5976 N N . CYS A 1 732 ? -28.980 -3.912 -2.191 1.00 89.19 732 CYS A N 1
ATOM 5977 C CA . CYS A 1 732 ? -29.396 -2.521 -2.040 1.00 89.19 732 CYS A CA 1
ATOM 5978 C C . CYS A 1 732 ? -30.634 -2.153 -2.854 1.00 89.19 732 CYS A C 1
ATOM 5980 O O . CYS A 1 732 ? -30.983 -0.990 -2.871 1.00 89.19 732 CYS A O 1
ATOM 5982 N N . GLY A 1 733 ? -31.273 -3.085 -3.560 1.00 88.50 733 GLY A N 1
ATOM 5983 C CA . GLY A 1 733 ? -32.521 -2.810 -4.276 1.00 88.50 733 GLY A CA 1
ATOM 5984 C C . GLY A 1 733 ? -32.405 -1.781 -5.412 1.00 88.50 733 GLY A C 1
ATOM 5985 O O . GLY A 1 733 ? -33.280 -0.931 -5.573 1.00 88.50 733 GLY A O 1
ATOM 5986 N N . ILE A 1 734 ? -31.312 -1.837 -6.181 1.00 89.88 734 ILE A N 1
ATOM 5987 C CA . ILE A 1 734 ? -30.994 -0.873 -7.253 1.00 89.88 734 ILE A CA 1
ATOM 5988 C C . ILE A 1 734 ? -31.647 -1.288 -8.583 1.00 89.88 734 ILE A C 1
ATOM 5990 O O . ILE A 1 734 ? -31.612 -2.463 -8.954 1.00 89.88 734 ILE A O 1
ATOM 5994 N N . ASP A 1 735 ? -32.163 -0.317 -9.342 1.00 86.31 735 ASP A N 1
ATOM 5995 C CA . ASP A 1 735 ? -32.731 -0.464 -10.695 1.00 86.31 735 ASP A CA 1
ATOM 5996 C C . ASP A 1 735 ? -33.893 -1.476 -10.778 1.00 86.31 735 ASP A C 1
ATOM 5998 O O . ASP A 1 735 ? -33.949 -2.320 -11.676 1.00 86.31 735 ASP A O 1
ATOM 6002 N N . GLY A 1 736 ? -34.826 -1.419 -9.824 1.00 78.06 736 GLY A N 1
ATOM 6003 C CA . GLY A 1 736 ? -36.027 -2.267 -9.815 1.00 78.06 736 GLY A CA 1
ATOM 6004 C C . GLY A 1 736 ? -35.802 -3.701 -9.320 1.00 78.06 736 GLY A C 1
ATOM 6005 O O . GLY A 1 736 ? -36.711 -4.530 -9.399 1.00 78.06 736 GLY A O 1
ATOM 6006 N N . VAL A 1 737 ? -34.614 -4.008 -8.791 1.00 86.00 737 VAL A N 1
ATOM 6007 C CA . VAL A 1 737 ? -34.355 -5.248 -8.050 1.00 86.00 737 VAL A CA 1
ATOM 6008 C C . VAL A 1 737 ? -34.917 -5.111 -6.634 1.00 86.00 737 VAL A C 1
ATOM 6010 O O . VAL A 1 737 ? -34.750 -4.080 -5.995 1.00 86.00 737 VAL A O 1
ATOM 6013 N N . VAL A 1 738 ? -35.582 -6.147 -6.121 1.00 83.62 738 VAL A N 1
ATOM 6014 C CA . VAL A 1 738 ? -36.050 -6.162 -4.726 1.00 83.62 738 VAL A CA 1
ATOM 6015 C C . VAL A 1 738 ? -34.858 -6.409 -3.802 1.00 83.62 738 VAL A C 1
ATOM 6017 O O . VAL A 1 738 ? -34.133 -7.383 -4.010 1.00 83.62 738 VAL A O 1
ATOM 6020 N N . GLY A 1 739 ? -34.676 -5.568 -2.779 1.00 85.12 739 GLY A N 1
ATOM 6021 C CA . GLY A 1 739 ? -33.655 -5.757 -1.747 1.00 85.12 739 GLY A CA 1
ATOM 6022 C C . GLY A 1 739 ? -33.762 -7.127 -1.058 1.00 85.12 739 GLY A C 1
ATOM 6023 O O . GLY A 1 739 ? -34.826 -7.531 -0.590 1.00 85.12 739 GLY A O 1
ATOM 6024 N N . GLN A 1 740 ? -32.653 -7.863 -1.002 1.00 88.69 740 GLN A N 1
ATOM 6025 C CA . GLN A 1 740 ? -32.545 -9.225 -0.469 1.00 88.69 740 GLN A CA 1
ATOM 6026 C C . GLN A 1 740 ? -31.528 -9.295 0.670 1.00 88.69 740 GLN A C 1
ATOM 6028 O O . GLN A 1 740 ? -30.539 -8.566 0.688 1.00 88.69 740 GLN A O 1
ATOM 6033 N N . THR A 1 741 ? -31.708 -10.224 1.610 1.00 89.75 741 THR A N 1
ATOM 6034 C CA . THR A 1 741 ? -30.707 -10.517 2.650 1.00 89.75 741 THR A CA 1
ATOM 6035 C C . THR A 1 741 ? -29.517 -11.302 2.084 1.00 89.75 741 THR A C 1
ATOM 6037 O O . THR A 1 741 ? -29.624 -11.966 1.055 1.00 89.75 741 THR A O 1
ATOM 6040 N N . LEU A 1 742 ? -28.376 -11.305 2.788 1.00 90.19 742 LEU A N 1
ATOM 6041 C CA . LEU A 1 742 ? -27.202 -12.117 2.413 1.00 90.19 742 LEU A CA 1
ATOM 6042 C C . LEU A 1 742 ? -27.536 -13.607 2.208 1.00 90.19 742 LEU A C 1
ATOM 6044 O O . LEU A 1 742 ? -26.903 -14.281 1.399 1.00 90.19 742 LEU A O 1
ATOM 6048 N N . GLU A 1 743 ? -28.508 -14.130 2.959 1.00 89.56 743 GLU A N 1
ATOM 6049 C CA . GLU A 1 743 ? -28.950 -15.521 2.862 1.00 89.56 743 GLU A CA 1
ATOM 6050 C C . GLU A 1 743 ? -29.790 -15.764 1.604 1.00 89.56 743 GLU A C 1
ATOM 6052 O O . GLU A 1 743 ? -29.547 -16.734 0.892 1.00 89.56 743 GLU A O 1
ATOM 6057 N N . GLN A 1 744 ? -30.700 -14.846 1.273 1.00 90.69 744 GLN A N 1
ATOM 6058 C CA . GLN A 1 744 ? -31.511 -14.906 0.052 1.00 90.69 744 GLN A CA 1
ATOM 6059 C C . GLN A 1 744 ? -30.653 -14.767 -1.216 1.00 90.69 744 GLN A C 1
ATOM 6061 O O . GLN A 1 744 ? -30.828 -15.535 -2.161 1.00 90.69 744 GLN A O 1
ATOM 6066 N N . VAL A 1 745 ? -29.669 -13.859 -1.211 1.00 89.62 745 VAL A N 1
ATOM 6067 C CA . VAL A 1 745 ? -28.688 -13.728 -2.305 1.00 89.62 745 VAL A CA 1
ATOM 6068 C C . VAL A 1 745 ? -27.804 -14.979 -2.405 1.00 89.62 745 VAL A C 1
ATOM 6070 O O . VAL A 1 745 ? -27.451 -15.428 -3.494 1.00 89.62 745 VAL A O 1
ATOM 6073 N N . GLY A 1 746 ? -27.455 -15.586 -1.266 1.00 89.81 746 GLY A N 1
ATOM 6074 C CA . GLY A 1 746 ? -26.727 -16.854 -1.231 1.00 89.81 746 GLY A CA 1
ATOM 6075 C C . GLY A 1 746 ? -27.522 -17.995 -1.868 1.00 89.81 746 GLY A C 1
ATOM 6076 O O . GLY A 1 746 ? -26.984 -18.739 -2.687 1.00 89.81 746 GLY A O 1
ATOM 6077 N N . GLN A 1 747 ? -28.816 -18.090 -1.561 1.00 89.25 747 GLN A N 1
ATOM 6078 C CA . GLN A 1 747 ? -29.720 -19.082 -2.146 1.00 89.25 747 GLN A CA 1
ATOM 6079 C C . GLN A 1 747 ? -29.897 -18.890 -3.658 1.00 89.25 747 GLN A C 1
ATOM 6081 O O . GLN A 1 747 ? -29.863 -19.876 -4.392 1.00 89.25 747 GLN A O 1
ATOM 6086 N N . SER A 1 748 ? -30.030 -17.649 -4.141 1.00 86.75 748 SER A N 1
ATOM 6087 C CA . SER A 1 748 ? -30.221 -17.368 -5.573 1.00 86.75 748 SER A CA 1
ATOM 6088 C C . SER A 1 748 ? -28.970 -17.628 -6.422 1.00 86.75 748 SER A C 1
ATOM 6090 O O . SER A 1 748 ? -29.092 -18.015 -7.582 1.00 86.75 748 SER A O 1
ATOM 6092 N N . LEU A 1 749 ? -27.771 -17.475 -5.847 1.00 87.19 749 LEU A N 1
ATOM 6093 C CA . LEU A 1 749 ? -26.488 -17.665 -6.540 1.00 87.19 749 LEU A CA 1
ATOM 6094 C C . LEU A 1 749 ? -25.785 -18.998 -6.221 1.00 87.19 749 LEU A C 1
ATOM 6096 O O . LEU A 1 749 ? -24.694 -19.246 -6.739 1.00 87.19 749 LEU A O 1
ATOM 6100 N N . GLY A 1 750 ? -26.362 -19.849 -5.366 1.00 88.69 750 GLY A N 1
ATOM 6101 C CA . GLY A 1 750 ? -25.760 -21.124 -4.953 1.00 88.69 750 GLY A CA 1
ATOM 6102 C C . GLY A 1 750 ? -24.498 -20.966 -4.092 1.00 88.69 750 GLY A C 1
ATOM 6103 O O . GLY A 1 750 ? -23.537 -21.720 -4.238 1.00 88.69 750 GLY A O 1
ATOM 6104 N N . LEU A 1 751 ? -24.465 -19.958 -3.216 1.00 90.69 751 LEU A N 1
ATOM 6105 C CA . LEU A 1 751 ? -23.311 -19.583 -2.394 1.00 90.69 751 LEU A CA 1
ATOM 6106 C C . LEU A 1 751 ? -23.683 -19.494 -0.912 1.00 90.69 751 LEU A C 1
ATOM 6108 O O . LEU A 1 751 ? -24.825 -19.234 -0.546 1.00 90.69 751 LEU A O 1
ATOM 6112 N N . THR A 1 752 ? -22.696 -19.654 -0.030 1.00 92.00 752 THR A N 1
ATOM 6113 C CA . THR A 1 752 ? -22.915 -19.461 1.409 1.00 92.00 752 THR A CA 1
ATOM 6114 C C . THR A 1 752 ? -23.095 -17.979 1.747 1.00 92.00 752 THR A C 1
ATOM 6116 O O . THR A 1 752 ? -22.495 -17.108 1.112 1.00 92.00 752 THR A O 1
ATOM 6119 N N . ARG A 1 753 ? -23.855 -17.691 2.812 1.00 92.81 753 ARG A N 1
ATOM 6120 C CA . ARG A 1 753 ? -24.026 -16.337 3.372 1.00 92.81 753 ARG A CA 1
ATOM 6121 C C . ARG A 1 753 ? -22.686 -15.617 3.575 1.00 92.81 753 ARG A C 1
ATOM 6123 O O . ARG A 1 753 ? -22.548 -14.451 3.218 1.00 92.81 753 ARG A O 1
ATOM 6130 N N . GLU A 1 754 ? -21.689 -16.321 4.112 1.00 89.69 754 GLU A N 1
ATOM 6131 C CA . GLU A 1 754 ? -20.356 -15.756 4.356 1.00 89.69 754 GLU A CA 1
ATOM 6132 C C . GLU A 1 754 ? -19.619 -15.426 3.053 1.00 89.69 754 GLU A C 1
ATOM 6134 O O . GLU A 1 754 ? -18.935 -14.407 2.967 1.00 89.69 754 GLU A O 1
ATOM 6139 N N . ARG A 1 755 ? -19.801 -16.231 1.996 1.00 89.88 755 ARG A N 1
ATOM 6140 C CA . ARG A 1 755 ? -19.206 -15.927 0.694 1.00 89.88 755 ARG A CA 1
ATOM 6141 C C . ARG A 1 755 ? -19.830 -14.685 0.062 1.00 89.88 755 ARG A C 1
ATOM 6143 O O . ARG A 1 755 ? -19.089 -13.888 -0.505 1.00 89.88 755 ARG A O 1
ATOM 6150 N N . ILE A 1 756 ? -21.146 -14.498 0.181 1.00 92.44 756 ILE A N 1
ATOM 6151 C CA . ILE A 1 756 ? -21.806 -13.263 -0.270 1.00 92.44 756 ILE A CA 1
ATOM 6152 C C . ILE A 1 756 ? -21.271 -12.061 0.507 1.00 92.44 756 ILE A C 1
ATOM 6154 O O . ILE A 1 756 ? -20.886 -11.080 -0.117 1.00 92.44 756 ILE A O 1
ATOM 6158 N N . ARG A 1 757 ? -21.144 -12.164 1.836 1.00 90.19 757 ARG A N 1
ATOM 6159 C CA . ARG A 1 757 ? -20.595 -11.090 2.681 1.00 90.19 757 ARG A CA 1
ATOM 6160 C C . ARG A 1 757 ? -19.181 -10.672 2.262 1.00 90.19 757 ARG A C 1
ATOM 6162 O O . ARG A 1 757 ? -18.877 -9.487 2.207 1.00 90.19 757 ARG A O 1
ATOM 6169 N N . GLN A 1 758 ? -18.312 -11.634 1.942 1.00 90.31 758 GLN A N 1
ATOM 6170 C CA . GLN A 1 758 ? -16.958 -11.343 1.454 1.00 90.31 758 GLN A CA 1
ATOM 6171 C C . GLN A 1 758 ? -16.969 -10.601 0.113 1.00 90.31 758 GLN A C 1
ATOM 6173 O O . GLN A 1 758 ? -16.182 -9.676 -0.082 1.00 90.31 758 GLN A O 1
ATOM 6178 N N . VAL A 1 759 ? -17.842 -11.008 -0.813 1.00 88.06 759 VAL A N 1
ATOM 6179 C CA . VAL A 1 759 ? -17.945 -10.358 -2.126 1.00 88.06 759 VAL A CA 1
ATOM 6180 C C . VAL A 1 759 ? -18.572 -8.970 -1.999 1.00 88.06 759 VAL A C 1
ATOM 6182 O O . VAL A 1 759 ? -18.041 -8.040 -2.590 1.00 88.06 759 VAL A O 1
ATOM 6185 N N . GLU A 1 760 ? -19.614 -8.802 -1.179 1.00 91.62 760 GLU A N 1
ATOM 6186 C CA . GLU A 1 760 ? -20.214 -7.501 -0.845 1.00 91.62 760 GLU A CA 1
ATOM 6187 C C . GLU A 1 760 ? -19.159 -6.545 -0.278 1.00 91.62 760 GLU A C 1
ATOM 6189 O O . GLU A 1 760 ? -18.968 -5.456 -0.814 1.00 91.62 760 GLU A O 1
ATOM 6194 N N . LYS A 1 761 ? -18.400 -6.981 0.738 1.00 89.25 761 LYS A N 1
ATOM 6195 C CA . LYS A 1 761 ? -17.334 -6.170 1.340 1.00 89.25 761 LYS A CA 1
ATOM 6196 C C . LYS A 1 761 ? -16.301 -5.720 0.304 1.00 89.25 761 LYS A C 1
ATOM 6198 O O . LYS A 1 761 ? -15.936 -4.548 0.278 1.00 89.25 761 LYS A O 1
ATOM 6203 N N . ASN A 1 762 ? -15.841 -6.629 -0.557 1.00 86.19 762 ASN A N 1
ATOM 6204 C CA . ASN A 1 762 ? -14.875 -6.299 -1.608 1.00 86.19 762 ASN A CA 1
ATOM 6205 C C . ASN A 1 762 ? -15.473 -5.377 -2.682 1.00 86.19 762 ASN A C 1
ATOM 6207 O O . ASN A 1 762 ? -14.773 -4.511 -3.203 1.00 86.19 762 ASN A O 1
ATOM 6211 N N . ALA A 1 763 ? -16.753 -5.550 -3.011 1.00 87.81 763 ALA A N 1
ATOM 6212 C CA . ALA A 1 763 ? -17.447 -4.748 -4.008 1.00 87.81 763 ALA A CA 1
ATOM 6213 C C . ALA A 1 763 ? -17.663 -3.305 -3.523 1.00 87.81 763 ALA A C 1
ATOM 6215 O O . ALA A 1 763 ? -17.340 -2.375 -4.257 1.00 87.81 763 ALA A O 1
ATOM 6216 N N . PHE A 1 764 ? -18.105 -3.110 -2.276 1.00 90.06 764 PHE A N 1
ATOM 6217 C CA . PHE A 1 764 ? -18.232 -1.779 -1.671 1.00 90.06 764 PHE A CA 1
ATOM 6218 C C . PHE A 1 764 ? -16.883 -1.108 -1.421 1.00 90.06 764 PHE A C 1
ATOM 6220 O O . PHE A 1 764 ? -16.766 0.099 -1.604 1.00 90.06 764 PHE A O 1
ATOM 6227 N N . GLN A 1 765 ? -15.843 -1.878 -1.088 1.00 86.31 765 GLN A N 1
ATOM 6228 C CA . GLN A 1 765 ? -14.480 -1.350 -1.046 1.00 86.31 765 GLN A CA 1
ATOM 6229 C C . GLN A 1 765 ? -14.048 -0.815 -2.419 1.00 86.31 765 GLN A C 1
ATOM 6231 O O . GLN A 1 765 ? -13.510 0.283 -2.514 1.00 86.31 765 GLN A O 1
ATOM 6236 N N . ASN A 1 766 ? -14.334 -1.559 -3.492 1.00 84.06 766 ASN A N 1
ATOM 6237 C CA . ASN A 1 766 ? -14.025 -1.119 -4.850 1.00 84.06 766 ASN A CA 1
ATOM 6238 C C . ASN A 1 766 ? -14.854 0.100 -5.284 1.00 84.06 766 ASN A C 1
ATOM 6240 O O . ASN A 1 766 ? -14.340 0.953 -6.004 1.00 84.06 766 ASN A O 1
ATOM 6244 N N . LEU A 1 767 ? -16.118 0.175 -4.856 1.00 87.50 767 LEU A N 1
ATOM 6245 C CA . LEU A 1 767 ? -16.992 1.314 -5.119 1.00 87.50 767 LEU A CA 1
ATOM 6246 C C . LEU A 1 767 ? -16.494 2.572 -4.398 1.00 87.50 767 LEU A C 1
ATOM 6248 O O . LEU A 1 767 ? -16.317 3.585 -5.061 1.00 87.50 767 LEU A O 1
ATOM 6252 N N . ARG A 1 768 ? -16.178 2.502 -3.096 1.00 86.94 768 ARG A N 1
ATOM 6253 C CA . ARG A 1 768 ? -15.620 3.630 -2.320 1.00 86.94 768 ARG A CA 1
ATOM 6254 C C . ARG A 1 768 ? -14.401 4.249 -2.974 1.00 86.94 768 ARG A C 1
ATOM 6256 O O . ARG A 1 768 ? -14.299 5.459 -3.080 1.00 86.94 768 ARG A O 1
ATOM 6263 N N . GLU A 1 769 ? -13.489 3.406 -3.439 1.00 79.44 769 GLU A N 1
ATOM 6264 C CA . GLU A 1 769 ? -12.275 3.854 -4.111 1.00 79.44 769 GLU A CA 1
ATOM 6265 C C . GLU A 1 769 ? -12.568 4.660 -5.388 1.00 79.44 769 GLU A C 1
ATOM 6267 O O . GLU A 1 769 ? -11.770 5.510 -5.778 1.00 79.44 769 GLU A O 1
ATOM 6272 N N . ARG A 1 770 ? -13.713 4.409 -6.030 1.00 82.94 770 ARG A N 1
ATOM 6273 C CA . ARG A 1 770 ? -14.148 5.039 -7.281 1.00 82.94 770 ARG A CA 1
ATOM 6274 C C . ARG A 1 770 ? -15.162 6.164 -7.097 1.00 82.94 770 ARG A C 1
ATOM 6276 O O . ARG A 1 770 ? -15.479 6.811 -8.086 1.00 82.94 770 ARG A O 1
ATOM 6283 N N . VAL A 1 771 ? -15.680 6.389 -5.896 1.00 87.56 771 VAL A N 1
ATOM 6284 C CA . VAL A 1 771 ? -16.518 7.558 -5.618 1.00 87.56 771 VAL A CA 1
ATOM 6285 C C . VAL A 1 771 ? -15.591 8.733 -5.342 1.00 87.56 771 VAL A C 1
ATOM 6287 O O . VAL A 1 771 ? -14.646 8.616 -4.567 1.00 87.56 771 VAL A O 1
ATOM 6290 N N . ARG A 1 772 ? -15.815 9.859 -6.022 1.00 88.25 772 ARG A N 1
ATOM 6291 C CA . ARG A 1 772 ? -14.945 11.038 -5.902 1.00 88.25 772 ARG A CA 1
ATOM 6292 C C . ARG A 1 772 ? -15.180 11.858 -4.637 1.00 88.25 772 ARG A C 1
ATOM 6294 O O . ARG A 1 772 ? -14.356 12.701 -4.322 1.00 88.25 772 ARG A O 1
ATOM 6301 N N . ILE A 1 773 ? -16.281 11.639 -3.927 1.00 88.94 773 ILE A N 1
ATOM 6302 C CA . ILE A 1 773 ? -16.576 12.316 -2.660 1.00 88.94 773 ILE A CA 1
ATOM 6303 C C . ILE A 1 773 ? -16.075 11.449 -1.510 1.00 88.94 773 ILE A C 1
ATOM 6305 O O . ILE A 1 773 ? -16.364 10.251 -1.471 1.00 88.94 773 ILE A O 1
ATOM 6309 N N . SER A 1 774 ? -15.326 12.042 -0.582 1.00 86.69 774 SER A N 1
ATOM 6310 C CA . SER A 1 774 ? -14.852 11.319 0.595 1.00 86.69 774 SER A CA 1
ATOM 6311 C C . SER A 1 774 ? -16.007 10.903 1.512 1.00 86.69 774 SER A C 1
ATOM 6313 O O . SER A 1 774 ? -17.068 11.531 1.553 1.00 86.69 774 SER A O 1
ATOM 6315 N N . VAL A 1 775 ? -15.791 9.832 2.279 1.00 84.06 775 VAL A N 1
ATOM 6316 C CA . VAL A 1 775 ? -16.777 9.356 3.260 1.00 84.06 775 VAL A CA 1
ATOM 6317 C C . VAL A 1 775 ? -17.061 10.430 4.306 1.00 84.06 775 VAL A C 1
ATOM 6319 O O . VAL A 1 775 ? -18.218 10.594 4.673 1.00 84.06 775 VAL A O 1
ATOM 6322 N N . ASP A 1 776 ? -16.046 11.189 4.723 1.00 83.62 776 ASP A N 1
ATOM 6323 C CA . ASP A 1 776 ? -16.190 12.259 5.712 1.00 83.62 776 ASP A CA 1
ATOM 6324 C C . ASP A 1 776 ? -17.076 13.394 5.198 1.00 83.62 776 ASP A C 1
ATOM 6326 O O . ASP A 1 776 ? -17.913 13.891 5.940 1.00 83.62 776 ASP A O 1
ATOM 6330 N N . VAL A 1 777 ? -16.972 13.754 3.915 1.00 87.06 777 VAL A N 1
ATOM 6331 C CA . VAL A 1 777 ? -17.834 14.779 3.305 1.00 87.06 777 VAL A CA 1
ATOM 6332 C C . VAL A 1 777 ? -19.274 14.289 3.183 1.00 87.06 777 VAL A C 1
ATOM 6334 O O . VAL A 1 777 ? -20.207 15.030 3.492 1.00 87.06 777 VAL A O 1
ATOM 6337 N N . ILE A 1 778 ? -19.472 13.032 2.767 1.00 86.56 778 ILE A N 1
ATOM 6338 C CA . ILE A 1 778 ? -20.809 12.421 2.726 1.00 86.56 778 ILE A CA 1
ATOM 6339 C C . ILE A 1 778 ? -21.391 12.377 4.144 1.00 86.56 778 ILE A C 1
ATOM 6341 O O . ILE A 1 778 ? -22.536 12.767 4.354 1.00 86.56 778 ILE A O 1
ATOM 6345 N N . TRP A 1 779 ? -20.596 11.954 5.127 1.00 84.56 779 TRP A N 1
ATOM 6346 C CA . TRP A 1 779 ? -20.981 11.902 6.532 1.00 84.56 779 TRP A CA 1
ATOM 6347 C C . TRP A 1 779 ? -21.331 13.274 7.085 1.00 84.56 779 TRP A C 1
ATOM 6349 O O . TRP A 1 779 ? -22.358 13.417 7.733 1.00 84.56 779 TRP A O 1
ATOM 6359 N N . GLU A 1 780 ? -20.508 14.286 6.828 1.00 83.50 780 GLU A N 1
ATOM 6360 C CA . GLU A 1 780 ? -20.737 15.649 7.284 1.00 83.50 780 GLU A CA 1
ATOM 6361 C C . GLU A 1 780 ? -22.007 16.220 6.655 1.00 83.50 780 GLU A C 1
ATOM 6363 O O . GLU A 1 780 ? -22.837 16.782 7.366 1.00 83.50 780 GLU A O 1
ATOM 6368 N N . ASN A 1 781 ? -22.233 15.990 5.359 1.00 85.62 781 ASN A N 1
ATOM 6369 C CA . ASN A 1 781 ? -23.469 16.396 4.699 1.00 85.62 781 ASN A CA 1
ATOM 6370 C C . ASN A 1 781 ? -24.699 15.705 5.302 1.00 85.62 781 ASN A C 1
ATOM 6372 O O . ASN A 1 781 ? -25.696 16.375 5.571 1.00 85.62 781 ASN A O 1
ATOM 6376 N N . LEU A 1 782 ? -24.624 14.398 5.563 1.00 82.75 782 LEU A N 1
ATOM 6377 C CA . LEU A 1 782 ? -25.696 13.635 6.203 1.00 82.75 782 LEU A CA 1
ATOM 6378 C C . LEU A 1 782 ? -25.930 14.106 7.643 1.00 82.75 782 LEU A C 1
ATOM 6380 O O . LEU A 1 782 ? -27.058 14.407 8.020 1.00 82.75 782 LEU A O 1
ATOM 6384 N N . ASN A 1 783 ? -24.871 14.276 8.429 1.00 78.88 783 ASN A N 1
ATOM 6385 C CA . ASN A 1 783 ? -24.943 14.821 9.781 1.00 78.88 783 ASN A CA 1
ATOM 6386 C C . ASN A 1 783 ? -25.469 16.244 9.817 1.00 78.88 783 ASN A C 1
ATOM 6388 O O . ASN A 1 783 ? -26.041 16.646 10.821 1.00 78.88 783 ASN A O 1
ATOM 6392 N N . GLN A 1 784 ? -25.265 17.033 8.770 1.00 78.50 784 GLN A N 1
ATOM 6393 C CA . GLN A 1 784 ? -25.750 18.400 8.732 1.00 78.50 784 GLN A CA 1
ATOM 6394 C C . GLN A 1 784 ? -27.148 18.507 8.151 1.00 78.50 784 GLN A C 1
ATOM 6396 O O . GLN A 1 784 ? -27.841 19.435 8.550 1.00 78.50 784 GLN A O 1
ATOM 6401 N N . ASN A 1 785 ? -27.586 17.610 7.264 1.00 82.12 785 ASN A N 1
ATOM 6402 C CA . ASN A 1 785 ? -28.781 17.825 6.441 1.00 82.12 785 ASN A CA 1
ATOM 6403 C C . ASN A 1 785 ? -29.778 16.658 6.412 1.00 82.12 785 ASN A C 1
ATOM 6405 O O . ASN A 1 785 ? -30.881 16.856 5.915 1.00 82.12 785 ASN A O 1
ATOM 6409 N N . ALA A 1 786 ? -29.446 15.467 6.919 1.00 83.50 786 ALA A N 1
ATOM 6410 C CA . ALA A 1 786 ? -30.363 14.328 6.881 1.00 83.50 786 ALA A CA 1
ATOM 6411 C C . ALA A 1 786 ? -31.528 14.515 7.867 1.00 83.50 786 ALA A C 1
ATOM 6413 O O . ALA A 1 786 ? -31.327 14.641 9.077 1.00 83.50 786 ALA A O 1
ATOM 6414 N N . ASP A 1 787 ? -32.748 14.500 7.339 1.00 82.62 787 ASP A N 1
ATOM 6415 C CA . ASP A 1 787 ? -34.007 14.583 8.075 1.00 82.62 787 ASP A CA 1
ATOM 6416 C C . ASP A 1 787 ? -35.028 13.564 7.529 1.00 82.62 787 ASP A C 1
ATOM 6418 O O . ASP A 1 787 ? -34.690 12.652 6.766 1.00 82.62 787 ASP A O 1
ATOM 6422 N N . SER A 1 788 ? -36.290 13.672 7.944 1.00 73.88 788 SER A N 1
ATOM 6423 C CA . SER A 1 788 ? -37.361 12.775 7.498 1.00 73.88 788 SER A CA 1
ATOM 6424 C C . SER A 1 788 ? -37.652 12.863 5.993 1.00 73.88 788 SER A C 1
ATOM 6426 O O . SER A 1 788 ? -38.163 11.895 5.426 1.00 73.88 788 SER A O 1
ATOM 6428 N N . GLU A 1 789 ? -37.266 13.953 5.322 1.00 79.12 789 GLU A N 1
ATOM 6429 C CA . GLU A 1 789 ? -37.384 14.151 3.874 1.00 79.12 789 GLU A CA 1
ATOM 6430 C C . GLU A 1 789 ? -36.111 13.750 3.110 1.00 79.12 789 GLU A C 1
ATOM 6432 O O . GLU A 1 789 ? -35.955 14.080 1.936 1.00 79.12 789 GLU A O 1
ATOM 6437 N N . PHE A 1 790 ? -35.230 12.961 3.729 1.00 82.19 790 PHE A N 1
ATOM 6438 C CA . PHE A 1 790 ? -33.935 12.514 3.206 1.00 82.19 790 PHE A CA 1
ATOM 6439 C C . PHE A 1 790 ? -33.895 12.091 1.720 1.00 82.19 790 PHE A C 1
ATOM 6441 O O . PHE A 1 790 ? -32.905 12.352 1.041 1.00 82.19 790 PHE A O 1
ATOM 6448 N N . MET A 1 791 ? -34.946 11.478 1.161 1.00 82.75 791 MET A N 1
ATOM 6449 C CA . MET A 1 791 ? -34.964 11.130 -0.275 1.00 82.75 791 MET A CA 1
ATOM 6450 C C . MET A 1 791 ? -34.915 12.356 -1.206 1.00 82.75 791 MET A C 1
ATOM 6452 O O . MET A 1 791 ? -34.469 12.238 -2.344 1.00 82.75 791 MET A O 1
ATOM 6456 N N . GLN A 1 792 ? -35.347 13.530 -0.737 1.00 83.81 792 GLN A N 1
ATOM 6457 C CA . GLN A 1 792 ? -35.249 14.795 -1.470 1.00 83.81 792 GLN A CA 1
ATOM 6458 C C . GLN A 1 792 ? -33.835 15.391 -1.435 1.00 83.81 792 GLN A C 1
ATOM 6460 O O . GLN A 1 792 ? -33.516 16.234 -2.272 1.00 83.81 792 GLN A O 1
ATOM 6465 N N . LEU A 1 793 ? -32.988 14.947 -0.499 1.00 83.19 793 LEU A N 1
ATOM 6466 C CA . LEU A 1 793 ? -31.594 15.378 -0.387 1.00 83.19 793 LEU A CA 1
ATOM 6467 C C . LEU A 1 793 ? -30.740 14.828 -1.543 1.00 83.19 793 LEU A C 1
ATOM 6469 O O . LEU A 1 793 ? -29.842 15.521 -2.016 1.00 83.19 793 LEU A O 1
ATOM 6473 N N . TYR A 1 794 ? -31.066 13.617 -2.017 1.00 88.06 794 TYR A N 1
ATOM 6474 C CA . TYR A 1 794 ? -30.375 12.916 -3.108 1.00 88.06 794 TYR A CA 1
ATOM 6475 C C . TYR A 1 794 ? -31.354 12.408 -4.183 1.00 88.06 794 TYR A C 1
ATOM 6477 O O . TYR A 1 794 ? -31.557 11.199 -4.316 1.00 88.06 794 TYR A O 1
ATOM 6485 N N . PRO A 1 795 ? -32.023 13.295 -4.938 1.00 89.50 795 PRO A N 1
ATOM 6486 C CA . PRO A 1 795 ? -33.120 12.908 -5.825 1.00 89.50 795 PRO A CA 1
ATOM 6487 C C . PRO A 1 795 ? -32.699 12.006 -6.997 1.00 89.50 795 PRO A C 1
ATOM 6489 O O . PRO A 1 795 ? -33.474 11.132 -7.394 1.00 89.50 795 PRO A O 1
ATOM 6492 N N . LYS A 1 796 ? -31.502 12.189 -7.572 1.00 91.62 796 LYS A N 1
ATOM 6493 C CA . LYS A 1 796 ? -31.008 11.338 -8.667 1.00 91.62 796 LYS A CA 1
ATOM 6494 C C . LYS A 1 796 ? -30.639 9.967 -8.137 1.00 91.62 796 LYS A C 1
ATOM 6496 O O . LYS A 1 796 ? -31.115 8.971 -8.675 1.00 91.62 796 LYS A O 1
ATOM 6501 N N . LEU A 1 797 ? -29.891 9.919 -7.038 1.00 89.94 797 LEU A N 1
ATOM 6502 C CA . LEU A 1 797 ? -29.530 8.665 -6.399 1.00 89.94 797 LEU A CA 1
ATOM 6503 C C . LEU A 1 797 ? -30.787 7.907 -5.953 1.00 89.94 797 LEU A C 1
ATOM 6505 O O . LEU A 1 797 ? -30.919 6.728 -6.262 1.00 89.94 797 LEU A O 1
ATOM 6509 N N . ALA A 1 798 ? -31.753 8.590 -5.330 1.00 89.69 798 ALA A N 1
ATOM 6510 C CA . ALA A 1 798 ? -33.032 8.019 -4.908 1.00 89.69 798 ALA A CA 1
ATOM 6511 C C . ALA A 1 798 ? -33.826 7.394 -6.065 1.00 89.69 798 ALA A C 1
ATOM 6513 O O . ALA A 1 798 ? -34.527 6.411 -5.843 1.00 89.69 798 ALA A O 1
ATOM 6514 N N . SER A 1 799 ? -33.683 7.895 -7.299 1.00 90.62 799 SER A N 1
ATOM 6515 C CA . SER A 1 799 ? -34.375 7.342 -8.473 1.00 90.62 799 SER A CA 1
ATOM 6516 C C . SER A 1 799 ? -33.986 5.893 -8.803 1.00 90.62 799 SER A C 1
ATOM 6518 O O . SER A 1 799 ? -34.766 5.177 -9.432 1.00 90.62 799 SER A O 1
ATOM 6520 N N . HIS A 1 800 ? -32.822 5.434 -8.331 1.00 89.44 800 HIS A N 1
ATOM 6521 C CA . HIS A 1 800 ? -32.380 4.048 -8.476 1.00 89.44 800 HIS A CA 1
ATOM 6522 C C . HIS A 1 800 ? -33.034 3.087 -7.475 1.00 89.44 800 HIS A C 1
ATOM 6524 O O . HIS A 1 800 ? -32.953 1.872 -7.670 1.00 89.44 800 HIS A O 1
ATOM 6530 N N . PHE A 1 801 ? -33.677 3.596 -6.421 1.00 90.06 801 PHE A N 1
ATOM 6531 C CA . PHE A 1 801 ? -34.189 2.804 -5.304 1.00 90.06 801 PHE A CA 1
ATOM 6532 C C . PHE A 1 801 ? -35.714 2.853 -5.245 1.00 90.06 801 PHE A C 1
ATOM 6534 O O . PHE A 1 801 ? -36.347 3.872 -5.503 1.00 90.06 801 PHE A O 1
ATOM 6541 N N . SER A 1 802 ? -36.332 1.733 -4.869 1.00 80.31 802 SER A N 1
ATOM 6542 C CA . SER A 1 802 ? -37.799 1.656 -4.774 1.00 80.31 802 SER A CA 1
ATOM 6543 C C . SER A 1 802 ? -38.350 2.193 -3.447 1.00 80.31 802 SER A C 1
ATOM 6545 O O . SER A 1 802 ? -39.549 2.436 -3.331 1.00 80.31 802 SER A O 1
ATOM 6547 N N . ASN A 1 803 ? -37.505 2.323 -2.422 1.00 84.44 803 ASN A N 1
ATOM 6548 C CA . ASN A 1 803 ? -37.881 2.782 -1.087 1.00 84.44 803 ASN A CA 1
ATOM 6549 C C . ASN A 1 803 ? -36.681 3.422 -0.361 1.00 84.44 803 ASN A C 1
ATOM 6551 O O . ASN A 1 803 ? -35.525 3.201 -0.720 1.00 84.44 803 ASN A O 1
ATOM 6555 N N . GLN A 1 804 ? -36.969 4.183 0.697 1.00 85.62 804 GLN A N 1
ATOM 6556 C CA . GLN A 1 804 ? -35.963 4.890 1.497 1.00 85.62 804 GLN A CA 1
ATOM 6557 C C . GLN A 1 804 ? -34.983 3.951 2.218 1.00 85.62 804 GLN A C 1
ATOM 6559 O O . GLN A 1 804 ? -33.818 4.299 2.385 1.00 85.62 804 GLN A O 1
ATOM 6564 N N . TYR A 1 805 ? -35.434 2.766 2.641 1.00 86.25 805 TYR A N 1
ATOM 6565 C CA . TYR A 1 805 ? -34.601 1.812 3.379 1.00 86.25 805 TYR A CA 1
ATOM 6566 C C . TYR A 1 805 ? -33.436 1.298 2.528 1.00 86.25 805 TYR A C 1
ATOM 6568 O O . TYR A 1 805 ? -32.308 1.213 3.004 1.00 86.25 805 TYR A O 1
ATOM 6576 N N . ASP A 1 806 ? -33.702 1.007 1.259 1.00 87.81 806 ASP A N 1
ATOM 6577 C CA . ASP A 1 806 ? -32.711 0.525 0.304 1.00 87.81 806 ASP A CA 1
ATOM 6578 C C . ASP A 1 806 ? -31.636 1.587 -0.000 1.00 87.81 806 ASP A C 1
ATOM 6580 O O . ASP A 1 806 ? -30.445 1.262 -0.014 1.00 87.81 806 ASP A O 1
ATOM 6584 N N . LEU A 1 807 ? -32.034 2.862 -0.128 1.00 89.19 807 LEU A N 1
ATOM 6585 C CA . LEU A 1 807 ? -31.107 3.994 -0.274 1.00 89.19 807 LEU A CA 1
ATOM 6586 C C . LEU A 1 807 ? -30.249 4.200 0.986 1.00 89.19 807 LEU A C 1
ATOM 6588 O O . LEU A 1 807 ? -29.036 4.381 0.881 1.00 89.19 807 LEU A O 1
ATOM 6592 N N . LEU A 1 808 ? -30.852 4.138 2.179 1.00 88.25 808 LEU A N 1
ATOM 6593 C CA . LEU A 1 808 ? -30.116 4.254 3.443 1.00 88.25 808 LEU A CA 1
ATOM 6594 C C . LEU A 1 808 ? -29.114 3.112 3.609 1.00 88.25 808 LEU A C 1
ATOM 6596 O O . LEU A 1 808 ? -27.947 3.357 3.889 1.00 88.25 808 LEU A O 1
ATOM 6600 N N . ASN A 1 809 ? -29.537 1.875 3.350 1.00 87.94 809 ASN A N 1
ATOM 6601 C CA . ASN A 1 809 ? -28.663 0.707 3.389 1.00 87.94 809 ASN A CA 1
ATOM 6602 C C . ASN A 1 809 ? -27.531 0.808 2.348 1.00 87.94 809 ASN A C 1
ATOM 6604 O O . ASN A 1 809 ? -26.412 0.385 2.626 1.00 87.94 809 ASN A O 1
ATOM 6608 N N . PHE A 1 810 ? -27.775 1.388 1.167 1.00 91.25 810 PHE A N 1
ATOM 6609 C CA . PHE A 1 810 ? -26.711 1.677 0.203 1.00 91.25 810 PHE A CA 1
ATOM 6610 C C . PHE A 1 810 ? -25.690 2.683 0.746 1.00 91.25 810 PHE A C 1
ATOM 6612 O O . PHE A 1 810 ? -24.494 2.401 0.676 1.00 91.25 810 PHE A O 1
ATOM 6619 N N . LEU A 1 811 ? -26.133 3.818 1.300 1.00 89.06 811 LEU A N 1
ATOM 6620 C CA . LEU A 1 811 ? -25.225 4.825 1.858 1.00 89.06 811 LEU A CA 1
ATOM 6621 C C . LEU A 1 811 ? -24.466 4.305 3.085 1.00 89.06 811 LEU A C 1
ATOM 6623 O O . LEU A 1 811 ? -23.267 4.541 3.187 1.00 89.06 811 LEU A O 1
ATOM 6627 N N . GLU A 1 812 ? -25.110 3.533 3.963 1.00 89.38 812 GLU A N 1
ATOM 6628 C CA . GLU A 1 812 ? -24.445 2.881 5.098 1.00 89.38 812 GLU A CA 1
ATOM 6629 C C . GLU A 1 812 ? -23.335 1.935 4.621 1.00 89.38 812 GLU A C 1
ATOM 6631 O O . GLU A 1 812 ? -22.196 2.012 5.082 1.00 89.38 812 GLU A O 1
ATOM 6636 N N . LEU A 1 813 ? -23.623 1.082 3.632 1.00 88.75 813 LEU A N 1
ATOM 6637 C CA . LEU A 1 813 ? -22.634 0.157 3.071 1.00 88.75 813 LEU A CA 1
ATOM 6638 C C . LEU A 1 813 ? -21.523 0.877 2.296 1.00 88.75 813 LEU A C 1
ATOM 6640 O O . LEU A 1 813 ? -20.362 0.451 2.351 1.00 88.75 813 LEU A O 1
ATOM 6644 N N . LEU A 1 814 ? -21.857 1.964 1.593 1.00 88.56 814 LEU A N 1
ATOM 6645 C CA . LEU A 1 814 ? -20.897 2.810 0.892 1.00 88.56 814 LEU A CA 1
ATOM 6646 C C . LEU A 1 814 ? -19.940 3.457 1.889 1.00 88.56 814 LEU A C 1
ATOM 6648 O O . LEU A 1 814 ? -18.733 3.295 1.742 1.00 88.56 814 LEU A O 1
ATOM 6652 N N . CYS A 1 815 ? -20.454 4.093 2.934 1.00 86.56 815 CYS A N 1
ATOM 6653 C CA . CYS A 1 815 ? -19.659 4.794 3.937 1.00 86.56 815 CYS A CA 1
ATOM 6654 C C . CYS A 1 815 ? -19.040 3.873 5.003 1.00 86.56 815 CYS A C 1
ATOM 6656 O O . CYS A 1 815 ? -18.179 4.308 5.755 1.00 86.56 815 CYS A O 1
ATOM 6658 N N . SER A 1 816 ? -19.382 2.580 5.015 1.00 84.06 816 SER A N 1
ATOM 6659 C CA . SER A 1 816 ? -19.001 1.628 6.078 1.00 84.06 816 SER A CA 1
ATOM 6660 C C . SER A 1 816 ? -19.534 2.004 7.462 1.00 84.06 816 SER A C 1
ATOM 6662 O O . SER A 1 816 ? -18.885 1.709 8.463 1.00 84.06 816 SER A O 1
ATOM 6664 N N . PHE A 1 817 ? -20.702 2.636 7.503 1.00 85.00 817 PHE A N 1
ATOM 6665 C CA . PHE A 1 817 ? -21.423 2.906 8.739 1.00 85.00 817 PHE A CA 1
ATOM 6666 C C . PHE A 1 817 ? -21.981 1.622 9.344 1.00 85.00 817 PHE A C 1
ATOM 6668 O O . PHE A 1 817 ? -22.181 0.611 8.653 1.00 85.00 817 PHE A O 1
ATOM 6675 N N . ASP A 1 818 ? -22.235 1.668 10.646 1.00 81.25 818 ASP A N 1
ATOM 6676 C CA . ASP A 1 818 ? -22.921 0.588 11.326 1.00 81.25 818 ASP A CA 1
ATOM 6677 C C . ASP A 1 818 ? -24.357 0.475 10.804 1.00 81.25 818 ASP A C 1
ATOM 6679 O O . ASP A 1 818 ? -25.001 1.435 10.376 1.00 81.25 818 ASP A O 1
ATOM 6683 N N . LYS A 1 819 ? -24.880 -0.752 10.802 1.00 79.69 819 LYS A N 1
ATOM 6684 C CA . LYS A 1 819 ? -26.223 -1.009 10.283 1.00 79.69 819 LYS A CA 1
ATOM 6685 C C . LYS A 1 819 ? -27.255 -0.187 11.062 1.00 79.69 819 LYS A C 1
ATOM 6687 O O . LYS A 1 819 ? -27.354 -0.342 12.278 1.00 79.69 819 LYS A O 1
ATOM 6692 N N . ASN A 1 820 ? -28.107 0.540 10.340 1.00 82.56 820 ASN A N 1
ATOM 6693 C CA . ASN A 1 820 ? -29.116 1.468 10.855 1.00 82.56 820 ASN A CA 1
ATOM 6694 C C . ASN A 1 820 ? -28.549 2.755 11.490 1.00 82.56 820 ASN A C 1
ATOM 6696 O O . ASN A 1 820 ? -29.308 3.491 12.118 1.00 82.56 820 ASN A O 1
ATOM 6700 N N . GLU A 1 821 ? -27.260 3.061 11.349 1.00 82.56 821 GLU A N 1
ATOM 6701 C CA . GLU A 1 821 ? -26.676 4.302 11.872 1.00 82.56 821 GLU A CA 1
ATOM 6702 C C . GLU A 1 821 ? -27.317 5.551 11.243 1.00 82.56 821 GLU A C 1
ATOM 6704 O O . GLU A 1 821 ? -27.694 6.478 11.960 1.00 82.56 821 GLU A O 1
ATOM 6709 N N . LEU A 1 822 ? -27.575 5.552 9.928 1.00 82.56 822 LEU A N 1
ATOM 6710 C CA . LEU A 1 822 ? -28.269 6.671 9.275 1.00 82.56 822 LEU A CA 1
ATOM 6711 C C . LEU A 1 822 ? -29.747 6.727 9.662 1.00 82.56 822 LEU A C 1
ATOM 6713 O O . LEU A 1 822 ? -30.328 7.808 9.780 1.00 82.56 822 LEU A O 1
ATOM 6717 N N . VAL A 1 823 ? -30.352 5.565 9.917 1.00 84.50 823 VAL A N 1
ATOM 6718 C CA . VAL A 1 823 ? -31.708 5.494 10.475 1.00 84.50 823 VAL A CA 1
ATOM 6719 C C . VAL A 1 823 ? -31.744 6.152 11.854 1.00 84.50 823 VAL A C 1
ATOM 6721 O O . VAL A 1 823 ? -32.691 6.878 12.133 1.00 84.50 823 VAL A O 1
ATOM 6724 N N . HIS A 1 824 ? -30.717 5.969 12.688 1.00 82.50 824 HIS A N 1
ATOM 6725 C CA . HIS A 1 824 ? -30.611 6.628 13.991 1.00 82.50 824 HIS A CA 1
ATOM 6726 C C . HIS A 1 824 ? -30.388 8.141 13.892 1.00 82.50 824 HIS A C 1
ATOM 6728 O O . HIS A 1 824 ? -30.773 8.854 14.813 1.00 82.50 824 HIS A O 1
ATOM 6734 N N . ILE A 1 825 ? -29.835 8.651 12.789 1.00 84.06 825 ILE A N 1
ATOM 6735 C CA . ILE A 1 825 ? -29.754 10.099 12.558 1.00 84.06 825 ILE A CA 1
ATOM 6736 C C . ILE A 1 825 ? -31.114 10.674 12.175 1.00 84.06 825 ILE A C 1
ATOM 6738 O O . ILE A 1 825 ? -31.524 11.696 12.722 1.00 84.06 825 ILE A O 1
ATOM 6742 N N . ILE A 1 826 ? -31.818 10.022 11.248 1.00 84.44 826 ILE A N 1
ATOM 6743 C CA . ILE A 1 826 ? -33.098 10.505 10.708 1.00 84.44 826 ILE A CA 1
ATOM 6744 C C . ILE A 1 826 ? -34.245 10.296 11.705 1.00 84.44 826 ILE A C 1
ATOM 6746 O O . ILE A 1 826 ? -35.075 11.181 11.892 1.00 84.44 826 ILE A O 1
ATOM 6750 N N . LYS A 1 827 ? -34.289 9.124 12.344 1.00 84.38 827 LYS A N 1
ATOM 6751 C CA . LYS A 1 827 ? -35.259 8.727 13.372 1.00 84.38 827 LYS A CA 1
ATOM 6752 C C . LYS A 1 827 ? -34.528 8.220 14.620 1.00 84.38 827 LYS A C 1
ATOM 6754 O O . LYS A 1 827 ? -34.447 7.007 14.852 1.00 84.38 827 LYS A O 1
ATOM 6759 N N . PRO A 1 828 ? -33.955 9.131 15.418 1.00 85.31 828 PRO A N 1
ATOM 6760 C CA . PRO A 1 828 ? -33.254 8.760 16.636 1.00 85.31 828 PRO A CA 1
ATOM 6761 C C . PRO A 1 828 ? -34.195 8.126 17.653 1.00 85.31 828 PRO A C 1
ATOM 6763 O O . PRO A 1 828 ? -35.257 8.654 17.960 1.00 85.31 828 PRO A O 1
ATOM 6766 N N . ASN A 1 829 ? -33.758 7.021 18.253 1.00 87.06 829 ASN A N 1
ATOM 6767 C CA . ASN A 1 829 ? -34.452 6.412 19.386 1.00 87.06 829 ASN A CA 1
ATOM 6768 C C . ASN A 1 829 ? -34.062 7.131 20.689 1.00 87.06 829 ASN A C 1
ATOM 6770 O O . ASN A 1 829 ? -33.434 6.545 21.573 1.00 87.06 829 ASN A O 1
ATOM 6774 N N . ILE A 1 830 ? -34.361 8.428 20.766 1.00 88.81 830 ILE A N 1
ATOM 6775 C CA . ILE A 1 830 ? -34.052 9.282 21.914 1.00 88.81 830 ILE A CA 1
ATOM 6776 C C . ILE A 1 830 ? -35.355 9.627 22.627 1.00 88.81 830 ILE A C 1
ATOM 6778 O O . ILE A 1 830 ? -36.254 10.239 22.057 1.00 88.81 830 ILE A O 1
ATOM 6782 N N . ASN A 1 831 ? -35.441 9.275 23.910 1.00 88.50 831 ASN A N 1
ATOM 6783 C CA . ASN A 1 831 ? -36.565 9.674 24.749 1.00 88.50 831 ASN A CA 1
ATOM 6784 C C . ASN A 1 831 ? -36.395 11.135 25.188 1.00 88.50 831 ASN A C 1
ATOM 6786 O O . ASN A 1 831 ? -35.870 11.416 26.266 1.00 88.50 831 ASN A O 1
ATOM 6790 N N . VAL A 1 832 ? -36.845 12.058 24.337 1.00 89.44 832 VAL A N 1
ATOM 6791 C CA . VAL A 1 832 ? -36.752 13.509 24.558 1.00 89.44 832 VAL A CA 1
ATOM 6792 C C . VAL A 1 832 ? -37.368 13.922 25.895 1.00 89.44 832 VAL A C 1
ATOM 6794 O O . VAL A 1 832 ? -36.758 14.692 26.633 1.00 89.44 832 VAL A O 1
ATOM 6797 N N . ASN A 1 833 ? -38.528 13.371 26.264 1.00 83.69 833 ASN A N 1
ATOM 6798 C CA . ASN A 1 833 ? -39.175 13.694 27.538 1.00 83.69 833 ASN A CA 1
ATOM 6799 C C . ASN A 1 833 ? -38.277 13.389 28.737 1.00 83.69 833 ASN A C 1
ATOM 6801 O O . ASN A 1 833 ? -38.147 14.224 29.626 1.00 83.69 833 ASN A O 1
ATOM 6805 N N . SER A 1 834 ? -37.623 12.225 28.746 1.00 85.75 834 SER A N 1
ATOM 6806 C CA . SER A 1 834 ? -36.731 11.839 29.842 1.00 85.75 834 SER A CA 1
ATOM 6807 C C . SER A 1 834 ? -35.496 12.732 29.958 1.00 85.75 834 SER A C 1
ATOM 6809 O O . SER A 1 834 ? -34.952 12.847 31.052 1.00 85.75 834 SER A O 1
ATOM 6811 N N . LEU A 1 835 ? -35.028 13.317 28.855 1.00 89.25 835 LEU A N 1
ATOM 6812 C CA . LEU A 1 835 ? -33.852 14.188 28.856 1.00 89.25 835 LEU A CA 1
ATOM 6813 C C . LEU A 1 835 ? -34.211 15.614 29.271 1.00 89.25 835 LEU A C 1
ATOM 6815 O O . LEU A 1 835 ? -33.492 16.235 30.044 1.00 89.25 835 LEU A O 1
ATOM 6819 N N . LEU A 1 836 ? -35.352 16.120 28.799 1.00 90.38 836 LEU A N 1
ATOM 6820 C CA . LEU A 1 836 ? -35.771 17.494 29.068 1.00 90.38 836 LEU A CA 1
ATOM 6821 C C . LEU A 1 836 ? -36.488 17.657 30.420 1.00 90.38 836 LEU A C 1
ATOM 6823 O O . LEU A 1 836 ? -36.610 18.779 30.917 1.00 90.38 836 LEU A O 1
ATOM 6827 N N . GLN A 1 837 ? -36.966 16.566 31.038 1.00 86.88 837 GLN A N 1
ATOM 6828 C CA . GLN A 1 837 ? -37.737 16.628 32.290 1.00 86.88 837 GLN A CA 1
ATOM 6829 C C . GLN A 1 837 ? -36.977 17.298 33.443 1.00 86.88 837 GLN A C 1
ATOM 6831 O O . GLN A 1 837 ? -37.606 17.986 34.242 1.00 86.88 837 GLN A O 1
ATOM 6836 N N . GLU A 1 838 ? -35.649 17.151 33.529 1.00 85.56 838 GLU A N 1
ATOM 6837 C CA . GLU A 1 838 ? -34.854 17.743 34.615 1.00 85.56 838 GLU A CA 1
ATOM 6838 C C . GLU A 1 838 ? -34.797 19.269 34.530 1.00 85.56 838 GLU A C 1
ATOM 6840 O O . GLU A 1 838 ? -34.915 19.968 35.536 1.00 85.56 838 GLU A O 1
ATOM 6845 N N . TRP A 1 839 ? -34.702 19.818 33.321 1.00 90.12 839 TRP A N 1
ATOM 6846 C CA . TRP A 1 839 ? -34.781 21.263 33.148 1.00 90.12 839 TRP A CA 1
ATOM 6847 C C . TRP A 1 839 ? -36.157 21.796 33.539 1.00 90.12 839 TRP A C 1
ATOM 6849 O O . TRP A 1 839 ? -36.248 22.807 34.240 1.00 90.12 839 TRP A O 1
ATOM 6859 N N . PHE A 1 840 ? -37.215 21.079 33.146 1.00 90.56 840 PHE A N 1
ATOM 6860 C CA . PHE A 1 840 ? -38.598 21.417 33.485 1.00 90.56 840 PHE A CA 1
ATOM 6861 C C . PHE A 1 840 ? -38.938 21.238 34.970 1.00 90.56 840 PHE A C 1
ATOM 6863 O O . PHE A 1 840 ? -39.969 21.749 35.401 1.00 90.56 840 PHE A O 1
ATOM 6870 N N . LEU A 1 841 ? -38.093 20.569 35.764 1.00 90.06 841 LEU A N 1
ATOM 6871 C CA . LEU A 1 841 ? -38.226 20.577 37.221 1.00 90.06 841 LEU A CA 1
ATOM 6872 C C . LEU A 1 841 ? -37.911 21.951 37.807 1.00 90.06 841 LEU A C 1
ATOM 6874 O O . LEU A 1 841 ? -38.509 22.322 38.800 1.00 90.06 841 LEU A O 1
ATOM 6878 N N . ASN A 1 842 ? -36.995 22.716 37.212 1.00 87.62 842 ASN A N 1
ATOM 6879 C CA . ASN A 1 842 ? -36.495 23.953 37.820 1.00 87.62 842 ASN A CA 1
ATOM 6880 C C . ASN A 1 842 ? -36.895 25.225 37.061 1.00 87.62 842 ASN A C 1
ATOM 6882 O O . ASN A 1 842 ? -36.746 26.323 37.600 1.00 87.62 842 ASN A O 1
ATOM 6886 N N . HIS A 1 843 ? -37.420 25.092 35.838 1.00 90.69 843 HIS A N 1
ATOM 6887 C CA . HIS A 1 843 ? -37.751 26.206 34.952 1.00 90.69 843 HIS A CA 1
ATOM 6888 C C . HIS A 1 843 ? -39.153 26.053 34.351 1.00 90.69 843 HIS A C 1
ATOM 6890 O O . HIS A 1 843 ? -39.554 24.977 33.897 1.00 90.69 843 HIS A O 1
ATOM 6896 N N . THR A 1 844 ? -39.893 27.160 34.289 1.00 89.75 844 THR A N 1
ATOM 6897 C CA . THR A 1 844 ? -41.241 27.182 33.711 1.00 89.75 844 THR A CA 1
ATOM 6898 C C . THR A 1 844 ? -41.197 27.033 32.195 1.00 89.75 844 THR A C 1
ATOM 6900 O O . THR A 1 844 ? -40.421 27.719 31.530 1.00 89.75 844 THR A O 1
ATOM 6903 N N . ALA A 1 845 ? -42.083 26.206 31.640 1.00 90.38 845 ALA A N 1
ATOM 6904 C CA . ALA A 1 845 ? -42.285 26.102 30.196 1.00 90.38 845 ALA A CA 1
ATOM 6905 C C . ALA A 1 845 ? -42.744 27.446 29.569 1.00 90.38 845 ALA A C 1
ATOM 6907 O O . ALA A 1 845 ? -43.479 28.196 30.220 1.00 90.38 845 ALA A O 1
ATOM 6908 N N . PRO A 1 846 ? -42.387 27.733 28.299 1.00 92.62 846 PRO A N 1
ATOM 6909 C CA . PRO A 1 846 ? -41.693 26.839 27.370 1.00 92.62 846 PRO A CA 1
ATOM 6910 C C . PRO A 1 846 ? -40.159 26.917 27.436 1.00 92.62 846 PRO A C 1
ATOM 6912 O O . PRO A 1 846 ? -39.584 27.933 27.817 1.00 92.62 846 PRO A O 1
ATOM 6915 N N . MET A 1 847 ? -39.501 25.838 27.014 1.00 94.06 847 MET A N 1
ATOM 6916 C CA . MET A 1 847 ? -38.046 25.765 26.864 1.00 94.06 847 MET A CA 1
ATOM 6917 C C . MET A 1 847 ? -37.609 26.374 25.516 1.00 94.06 847 MET A C 1
ATOM 6919 O O . MET A 1 847 ? -38.237 26.068 24.498 1.00 94.06 847 MET A O 1
ATOM 6923 N N . PRO A 1 848 ? -36.545 27.198 25.460 1.00 94.44 848 PRO A N 1
ATOM 6924 C CA . PRO A 1 848 ? -36.003 27.695 24.194 1.00 94.44 848 PRO A CA 1
ATOM 6925 C C . PRO A 1 848 ? -35.436 26.578 23.303 1.00 94.44 848 PRO A C 1
ATOM 6927 O O . PRO A 1 848 ? -34.815 25.643 23.807 1.00 94.44 848 PRO A O 1
ATOM 6930 N N . TRP A 1 849 ? -35.591 26.710 21.980 1.00 92.38 849 TRP A N 1
ATOM 6931 C CA . TRP A 1 849 ? -35.115 25.736 20.980 1.00 92.38 849 TRP A CA 1
ATOM 6932 C C . TRP A 1 849 ? -33.634 25.367 21.147 1.00 92.38 849 TRP A C 1
ATOM 6934 O O . TRP A 1 849 ? -33.293 24.192 21.279 1.00 92.38 849 TRP A O 1
ATOM 6944 N N . ASP A 1 850 ? -32.759 26.374 21.215 1.00 92.31 850 ASP A N 1
ATOM 6945 C CA . ASP A 1 850 ? -31.312 26.159 21.333 1.00 92.31 850 ASP A CA 1
ATOM 6946 C C . ASP A 1 850 ? -30.939 25.511 22.673 1.00 92.31 850 ASP A C 1
ATOM 6948 O O . ASP A 1 850 ? -30.034 24.682 22.737 1.00 92.31 850 ASP A O 1
ATOM 6952 N N . THR A 1 851 ? -31.676 25.830 23.745 1.00 93.81 851 THR A N 1
ATOM 6953 C CA . THR A 1 851 ? -31.504 25.186 25.055 1.00 93.81 851 THR A CA 1
ATOM 6954 C C . THR A 1 851 ? -31.866 23.706 24.990 1.00 93.81 851 THR A C 1
ATOM 6956 O O . THR A 1 851 ? -31.123 22.882 25.516 1.00 93.81 851 THR A O 1
ATOM 6959 N N . ALA A 1 852 ? -32.963 23.352 24.316 1.00 92.62 852 ALA A N 1
ATOM 6960 C CA . ALA A 1 852 ? -33.372 21.960 24.150 1.00 92.62 852 ALA A CA 1
ATOM 6961 C C . ALA A 1 852 ? -32.361 21.153 23.331 1.00 92.62 852 ALA A C 1
ATOM 6963 O O . ALA A 1 852 ? -32.020 20.035 23.714 1.00 92.62 852 ALA A O 1
ATOM 6964 N N . ILE A 1 853 ? -31.843 21.730 22.240 1.00 93.06 853 ILE A N 1
ATOM 6965 C CA . ILE A 1 853 ? -30.782 21.104 21.443 1.00 93.06 853 ILE A CA 1
ATOM 6966 C C . ILE A 1 853 ? -29.548 20.872 22.309 1.00 93.06 853 ILE A C 1
ATOM 6968 O O . ILE A 1 853 ? -29.070 19.745 22.368 1.00 93.06 853 ILE A O 1
ATOM 6972 N N . HIS A 1 854 ? -29.065 21.903 23.009 1.00 93.88 854 HIS A N 1
ATOM 6973 C CA . HIS A 1 854 ? -27.873 21.801 23.853 1.00 93.88 854 HIS A CA 1
ATOM 6974 C C . HIS A 1 854 ? -28.035 20.723 24.932 1.00 93.88 854 HIS A C 1
ATOM 6976 O O . HIS A 1 854 ? -27.136 19.914 25.130 1.00 93.88 854 HIS A O 1
ATOM 6982 N N . GLN A 1 855 ? -29.200 20.647 25.582 1.00 92.56 855 GLN A N 1
ATOM 6983 C CA . GLN A 1 855 ? -29.463 19.608 26.579 1.00 92.56 855 GLN A CA 1
ATOM 6984 C C . GLN A 1 855 ? -29.475 18.197 25.993 1.00 92.56 855 GLN A C 1
ATOM 6986 O O . GLN A 1 855 ? -28.894 17.287 26.578 1.00 92.56 855 GLN A O 1
ATOM 6991 N N . ILE A 1 856 ? -30.132 17.994 24.849 1.00 92.62 856 ILE A N 1
ATOM 6992 C CA . ILE A 1 856 ? -30.180 16.674 24.209 1.00 92.62 856 ILE A CA 1
ATOM 6993 C C . ILE A 1 856 ? -28.785 16.272 23.721 1.00 92.62 856 ILE A C 1
ATOM 6995 O O . ILE A 1 856 ? -28.396 15.120 23.893 1.00 92.62 856 ILE A O 1
ATOM 6999 N N . VAL A 1 857 ? -28.015 17.208 23.162 1.00 91.62 857 VAL A N 1
ATOM 7000 C CA . VAL A 1 857 ? -26.622 16.983 22.752 1.00 91.62 857 VAL A CA 1
ATOM 7001 C C . VAL A 1 857 ? -25.768 16.564 23.949 1.00 91.62 857 VAL A C 1
ATOM 7003 O O . VAL A 1 857 ? -25.131 15.514 23.883 1.00 91.62 857 VAL A O 1
ATOM 7006 N N . ASP A 1 858 ? -25.815 17.312 25.053 1.00 91.38 858 ASP A N 1
ATOM 7007 C CA . ASP A 1 858 ? -25.012 17.038 26.250 1.00 91.38 858 ASP A CA 1
ATOM 7008 C C . ASP A 1 858 ? -25.377 15.707 26.917 1.00 91.38 858 ASP A C 1
ATOM 7010 O O . ASP A 1 858 ? -24.497 14.935 27.299 1.00 91.38 858 ASP A O 1
ATOM 7014 N N . LEU A 1 859 ? -26.676 15.430 27.072 1.00 90.12 859 LEU A N 1
ATOM 7015 C CA . LEU A 1 859 ? -27.155 14.278 27.838 1.00 90.12 859 LEU A CA 1
ATOM 7016 C C . LEU A 1 859 ? -27.200 12.988 27.012 1.00 90.12 859 LEU A C 1
ATOM 7018 O O . LEU A 1 859 ? -26.937 11.913 27.550 1.00 90.12 859 LEU A O 1
ATOM 7022 N N . ALA A 1 860 ? -27.539 13.068 25.721 1.00 86.25 860 ALA A N 1
ATOM 7023 C CA . ALA A 1 860 ? -27.572 11.905 24.832 1.00 86.25 860 ALA A CA 1
ATOM 7024 C C . ALA A 1 860 ? -26.242 11.665 24.101 1.00 86.25 860 ALA A C 1
ATOM 7026 O O . ALA A 1 860 ? -26.088 10.618 23.474 1.00 86.25 860 ALA A O 1
ATOM 7027 N N . GLY A 1 861 ? -25.297 12.613 24.151 1.00 86.25 861 GLY A N 1
ATOM 7028 C CA . GLY A 1 861 ? -24.014 12.521 23.451 1.00 86.25 861 GLY A CA 1
ATOM 7029 C C . GLY A 1 861 ? -24.171 12.461 21.929 1.00 86.25 861 GLY A C 1
ATOM 7030 O O . GLY A 1 861 ? -23.484 11.681 21.272 1.00 86.25 861 GLY A O 1
ATOM 7031 N N . CYS A 1 862 ? -25.112 13.227 21.370 1.00 84.88 862 CYS A N 1
ATOM 7032 C CA . CYS A 1 862 ? -25.470 13.184 19.949 1.00 84.88 862 CYS A CA 1
ATOM 7033 C C . CYS A 1 862 ? -25.149 14.499 19.218 1.00 84.88 862 CYS A C 1
ATOM 7035 O O . CYS A 1 862 ? -24.777 15.490 19.838 1.00 84.88 862 CYS A O 1
ATOM 7037 N N . THR A 1 863 ? -25.268 14.523 17.887 1.00 85.75 863 THR A N 1
ATOM 7038 C CA . THR A 1 863 ? -25.046 15.751 17.103 1.00 85.75 863 THR A CA 1
ATOM 7039 C C . THR A 1 863 ? -26.256 16.685 17.177 1.00 85.75 863 THR A C 1
ATOM 7041 O O . THR A 1 863 ? -27.381 16.251 17.432 1.00 85.75 863 THR A O 1
ATOM 7044 N N . GLU A 1 864 ? -26.068 17.976 16.880 1.00 87.94 864 GLU A N 1
ATOM 7045 C CA . GLU A 1 864 ? -27.189 18.926 16.842 1.00 87.94 864 GLU A CA 1
ATOM 7046 C C . GLU A 1 864 ? -28.313 18.492 15.896 1.00 87.94 864 GLU A C 1
ATOM 7048 O O . GLU A 1 864 ? -29.484 18.727 16.177 1.00 87.94 864 GLU A O 1
ATOM 7053 N N . ARG A 1 865 ? -27.979 17.885 14.752 1.00 87.69 865 ARG A N 1
ATOM 7054 C CA . ARG A 1 865 ? -28.981 17.409 13.793 1.00 87.69 865 ARG A CA 1
ATOM 7055 C C . ARG A 1 865 ? -29.788 16.252 14.357 1.00 87.69 865 ARG A C 1
ATOM 7057 O O . ARG A 1 865 ? -31.006 16.264 14.221 1.00 87.69 865 ARG A O 1
ATOM 7064 N N . VAL A 1 866 ? -29.131 15.311 15.035 1.00 88.25 866 VAL A N 1
ATOM 7065 C CA . VAL A 1 866 ? -29.804 14.211 15.736 1.00 88.25 866 VAL A CA 1
ATOM 7066 C C . VAL A 1 866 ? -30.746 14.767 16.805 1.00 88.25 866 VAL A C 1
ATOM 7068 O O . VAL A 1 866 ? -31.899 14.353 16.873 1.00 88.25 866 VAL A O 1
ATOM 7071 N N . ALA A 1 867 ? -30.312 15.766 17.577 1.00 89.81 867 ALA A N 1
ATOM 7072 C CA . ALA A 1 867 ? -31.166 16.438 18.555 1.00 89.81 867 ALA A CA 1
ATOM 7073 C C . ALA A 1 867 ? -32.374 17.141 17.903 1.00 89.81 867 ALA A C 1
ATOM 7075 O O . ALA A 1 867 ? -33.500 16.997 18.378 1.00 89.81 867 ALA A O 1
ATOM 7076 N N . LYS A 1 868 ? -32.170 17.846 16.780 1.00 90.88 868 LYS A N 1
ATOM 7077 C CA . LYS A 1 868 ? -33.248 18.485 15.998 1.00 90.88 868 LYS A CA 1
ATOM 7078 C C . LYS A 1 868 ? -34.258 17.449 15.489 1.00 90.88 868 LYS A C 1
ATOM 7080 O O . LYS A 1 868 ? -35.460 17.635 15.666 1.00 90.88 868 LYS A O 1
ATOM 7085 N N . ASN A 1 869 ? -33.787 16.338 14.924 1.00 90.62 869 ASN A N 1
ATOM 7086 C CA . ASN A 1 869 ? -34.644 15.254 14.440 1.00 90.62 869 ASN A CA 1
ATOM 7087 C C . ASN A 1 869 ? -35.395 14.562 15.591 1.00 90.62 869 ASN A C 1
ATOM 7089 O O . ASN A 1 869 ? -36.583 14.282 15.452 1.00 90.62 869 ASN A O 1
ATOM 7093 N N . ALA A 1 870 ? -34.754 14.363 16.749 1.00 90.81 870 ALA A N 1
ATOM 7094 C CA . ALA A 1 870 ? -35.399 13.822 17.948 1.00 90.81 870 ALA A CA 1
ATOM 7095 C C . ALA A 1 870 ? -36.537 14.720 18.450 1.00 90.81 870 ALA A C 1
ATOM 7097 O O . ALA A 1 870 ? -37.591 14.220 18.831 1.00 90.81 870 ALA A O 1
ATOM 7098 N N . LEU A 1 871 ? -36.355 16.044 18.418 1.00 91.75 871 LEU A N 1
ATOM 7099 C CA . LEU A 1 871 ? -37.406 17.002 18.769 1.00 91.75 871 LEU A CA 1
ATOM 7100 C C . LEU A 1 871 ? -38.593 16.918 17.802 1.00 91.75 871 LEU A C 1
ATOM 7102 O O . LEU A 1 871 ? -39.741 16.921 18.243 1.00 91.75 871 LEU A O 1
ATOM 7106 N N . HIS A 1 872 ? -38.338 16.811 16.497 1.00 90.06 872 HIS A N 1
ATOM 7107 C CA . HIS A 1 872 ? -39.408 16.631 15.514 1.00 90.06 872 HIS A CA 1
ATOM 7108 C C . HIS A 1 872 ? -40.153 15.299 15.700 1.00 90.06 872 HIS A C 1
ATOM 7110 O O . HIS A 1 872 ? -41.382 15.307 15.716 1.00 90.06 872 HIS A O 1
ATOM 7116 N N . ASP A 1 873 ? -39.447 14.188 15.931 1.00 89.56 873 ASP A N 1
ATOM 7117 C CA . ASP A 1 873 ? -40.064 12.876 16.193 1.00 89.56 873 ASP A CA 1
ATOM 7118 C C . ASP A 1 873 ? -40.875 12.876 17.505 1.00 89.56 873 ASP A C 1
ATOM 7120 O O . ASP A 1 873 ? -42.002 12.384 17.554 1.00 89.56 873 ASP A O 1
ATOM 7124 N N . ALA A 1 874 ? -40.373 13.526 18.560 1.00 90.00 874 ALA A N 1
ATOM 7125 C CA . ALA A 1 874 ? -41.111 13.710 19.810 1.00 90.00 874 ALA A CA 1
ATOM 7126 C C . ALA A 1 874 ? -42.374 14.574 19.627 1.00 90.00 874 ALA A C 1
ATOM 7128 O O . ALA A 1 874 ? -43.401 14.318 20.259 1.00 90.00 874 ALA A O 1
ATOM 7129 N N . ALA A 1 875 ? -42.337 15.582 18.752 1.00 89.44 875 ALA A N 1
ATOM 7130 C CA . ALA A 1 875 ? -43.521 16.367 18.414 1.00 89.44 875 ALA A CA 1
ATOM 7131 C C . ALA A 1 875 ? -44.547 15.544 17.609 1.00 89.44 875 ALA A C 1
ATOM 7133 O O . ALA A 1 875 ? -45.741 15.619 17.900 1.00 89.44 875 ALA A O 1
ATOM 7134 N N . GLU A 1 876 ? -44.103 14.716 16.652 1.00 87.19 876 GLU A N 1
ATOM 7135 C CA . GLU A 1 876 ? -44.969 13.777 15.915 1.00 87.19 876 GLU A CA 1
ATOM 7136 C C . GLU A 1 876 ? -45.643 12.759 16.852 1.00 87.19 876 GLU A C 1
ATOM 7138 O O . GLU A 1 876 ? -46.831 12.467 16.700 1.00 87.19 876 GLU A O 1
ATOM 7143 N N . ASN A 1 877 ? -44.916 12.273 17.864 1.00 86.00 877 ASN A N 1
ATOM 7144 C CA . ASN A 1 877 ? -45.417 11.345 18.883 1.00 86.00 877 ASN A CA 1
ATOM 7145 C C . ASN A 1 877 ? -46.247 12.021 19.997 1.00 86.00 877 ASN A C 1
ATOM 7147 O O . ASN A 1 877 ? -46.695 11.344 20.925 1.00 86.00 877 ASN A O 1
ATOM 7151 N N . ALA A 1 878 ? -46.486 13.336 19.903 1.00 85.38 878 ALA A N 1
ATOM 7152 C CA . ALA A 1 878 ? -47.201 14.154 20.889 1.00 85.38 878 ALA A CA 1
ATOM 7153 C C . ALA A 1 878 ? -46.575 14.158 22.301 1.00 85.38 878 ALA A C 1
ATOM 7155 O O . ALA A 1 878 ? -47.253 14.419 23.298 1.00 85.38 878 ALA A O 1
ATOM 7156 N N . ASP A 1 879 ? -45.272 13.898 22.391 1.00 86.31 879 ASP A N 1
ATOM 7157 C CA . ASP A 1 879 ? -44.500 13.976 23.629 1.00 86.31 879 ASP A CA 1
ATOM 7158 C C . ASP A 1 879 ? -44.221 15.433 24.032 1.00 86.31 879 ASP A C 1
ATOM 7160 O O . ASP A 1 879 ? -44.286 15.791 25.215 1.00 86.31 879 ASP A O 1
ATOM 7164 N N . ILE A 1 880 ? -43.999 16.283 23.027 1.00 92.06 880 ILE A N 1
ATOM 7165 C CA . ILE A 1 880 ? -43.810 17.731 23.148 1.00 92.06 880 ILE A CA 1
ATOM 7166 C C . ILE A 1 880 ? -44.683 18.488 22.139 1.00 92.06 880 ILE A C 1
ATOM 7168 O O . ILE A 1 880 ? -45.230 17.909 21.203 1.00 92.06 880 ILE A O 1
ATOM 7172 N N . GLN A 1 881 ? -44.800 19.803 22.312 1.00 92.62 881 GLN A N 1
ATOM 7173 C CA . GLN A 1 881 ? -45.493 20.698 21.390 1.00 92.62 881 GLN A CA 1
ATOM 7174 C C . GLN A 1 881 ? -44.641 21.937 21.091 1.00 92.62 881 GLN A C 1
ATOM 7176 O O . GLN A 1 881 ? -44.147 22.597 22.005 1.00 92.62 881 GLN A O 1
ATOM 7181 N N . PHE A 1 882 ? -44.523 22.288 19.812 1.00 93.50 882 PHE A N 1
ATOM 7182 C CA . PHE A 1 882 ? -43.891 23.530 19.369 1.00 93.50 882 PHE A CA 1
ATOM 7183 C C . PHE A 1 882 ? -44.832 24.734 19.512 1.00 93.50 882 PHE A C 1
ATOM 7185 O O . PHE A 1 882 ? -46.039 24.617 19.286 1.00 93.50 882 PHE A O 1
ATOM 7192 N N . SER A 1 883 ? -44.284 25.897 19.879 1.00 88.00 883 SER A N 1
ATOM 7193 C CA . SER A 1 883 ? -45.037 27.152 20.033 1.00 88.00 883 SER A CA 1
ATOM 7194 C C . SER A 1 883 ? -45.659 27.653 18.729 1.00 88.00 883 SER A C 1
ATOM 7196 O O . SER A 1 883 ? -46.722 28.272 18.749 1.00 88.00 883 SER A O 1
ATOM 7198 N N . ASP A 1 884 ? -44.987 27.405 17.605 1.00 87.00 884 ASP A N 1
ATOM 7199 C CA . ASP A 1 884 ? -45.332 27.883 16.269 1.00 87.00 884 ASP A CA 1
ATOM 7200 C C . ASP A 1 884 ? -44.639 27.029 15.183 1.00 87.00 884 ASP A C 1
ATOM 7202 O O . ASP A 1 884 ? -44.007 26.016 15.480 1.00 87.00 884 ASP A O 1
ATOM 7206 N N . GLN A 1 885 ? -44.788 27.425 13.913 1.00 82.31 885 GLN A N 1
ATOM 7207 C CA . GLN A 1 885 ? -44.184 26.769 12.741 1.00 82.31 885 GLN A CA 1
ATOM 7208 C C . GLN A 1 885 ? -42.862 27.424 12.288 1.00 82.31 885 GLN A C 1
ATOM 7210 O O . GLN A 1 885 ? -42.447 27.255 11.140 1.00 82.31 885 GLN A O 1
ATOM 7215 N N . SER A 1 886 ? -42.220 28.239 13.131 1.00 80.06 886 SER A N 1
ATOM 7216 C CA . SER A 1 886 ? -40.920 28.829 12.801 1.00 80.06 886 SER A CA 1
ATOM 7217 C C . SER A 1 886 ? -39.812 27.770 12.783 1.00 80.06 886 SER A C 1
ATOM 7219 O O . SER A 1 886 ? -39.989 26.641 13.231 1.00 80.06 886 SER A O 1
ATOM 7221 N N . LYS A 1 887 ? -38.634 28.137 12.265 1.00 73.94 887 LYS A N 1
ATOM 7222 C CA . LYS A 1 887 ? -37.456 27.251 12.241 1.00 73.94 887 LYS A CA 1
ATOM 7223 C C . LYS A 1 887 ? -36.842 27.000 13.627 1.00 73.94 887 LYS A C 1
ATOM 7225 O O . LYS A 1 887 ? -36.002 26.116 13.749 1.00 73.94 887 LYS A O 1
ATOM 7230 N N . THR A 1 888 ? -37.212 27.788 14.636 1.00 85.38 888 THR A N 1
ATOM 7231 C CA . THR A 1 888 ? -36.656 27.731 15.998 1.00 85.38 888 THR A CA 1
ATOM 7232 C C . THR A 1 888 ? -37.776 27.909 17.035 1.00 85.38 888 THR A C 1
ATOM 7234 O O . THR A 1 888 ? -37.810 28.928 17.731 1.00 85.38 888 THR A O 1
ATOM 7237 N N . PRO A 1 889 ? -38.745 26.979 17.105 1.00 91.56 889 PRO A N 1
ATOM 7238 C CA . PRO A 1 889 ? -39.905 27.126 17.974 1.00 91.56 889 PRO A CA 1
ATOM 7239 C C . PRO A 1 889 ? -39.564 26.814 19.439 1.00 91.56 889 PRO A C 1
ATOM 7241 O O . PRO A 1 889 ? -38.753 25.937 19.734 1.00 91.56 889 PRO A O 1
ATOM 7244 N N . ASN A 1 890 ? -40.236 27.482 20.378 1.00 92.44 890 ASN A N 1
ATOM 7245 C CA . ASN A 1 890 ? -40.134 27.135 21.797 1.00 92.44 890 ASN A CA 1
ATOM 7246 C C . ASN A 1 890 ? -40.914 25.842 22.092 1.00 92.44 890 ASN A C 1
ATOM 7248 O O . ASN A 1 890 ? -41.919 25.545 21.444 1.00 92.44 890 ASN A O 1
ATOM 7252 N N . ILE A 1 891 ? -40.466 25.079 23.090 1.00 93.44 891 ILE A N 1
ATOM 7253 C CA . ILE A 1 891 ? -40.927 23.712 23.355 1.00 93.44 891 ILE A CA 1
ATOM 7254 C C . ILE A 1 891 ? -41.754 23.648 24.640 1.00 93.44 891 ILE A C 1
ATOM 7256 O O . ILE A 1 891 ? -41.288 24.001 25.727 1.00 93.44 891 ILE A O 1
ATOM 7260 N N . TYR A 1 892 ? -42.978 23.142 24.518 1.00 92.19 892 TYR A N 1
ATOM 7261 C CA . TYR A 1 892 ? -43.864 22.812 25.629 1.00 92.19 892 TYR A CA 1
ATOM 7262 C C . TYR A 1 892 ? -43.873 21.300 25.876 1.00 92.19 892 TYR A C 1
ATOM 7264 O O . TYR A 1 892 ? -44.072 20.536 24.930 1.00 92.19 892 TYR A O 1
ATOM 7272 N N . PRO A 1 893 ? -43.721 20.838 27.127 1.00 91.25 893 PRO A N 1
ATOM 7273 C CA . PRO A 1 893 ? -43.845 19.422 27.439 1.00 91.25 893 PRO A CA 1
ATOM 7274 C C . PRO A 1 893 ? -45.327 19.011 27.486 1.00 91.25 893 PRO A C 1
ATOM 7276 O O . PRO A 1 893 ? -46.147 19.743 28.044 1.00 91.25 893 PRO A O 1
ATOM 7279 N N . LYS A 1 894 ? -45.682 17.849 26.917 1.00 87.69 894 LYS A N 1
ATOM 7280 C CA . LYS A 1 894 ? -47.074 17.347 26.893 1.00 87.69 894 LYS A CA 1
ATOM 7281 C C . LYS A 1 894 ? -47.279 15.988 27.546 1.00 87.69 894 LYS A C 1
ATOM 7283 O O . LYS A 1 894 ? -48.380 15.687 27.998 1.00 87.69 894 LYS A O 1
ATOM 7288 N N . ASN A 1 895 ? -46.233 15.178 27.636 1.00 86.44 895 ASN A N 1
ATOM 7289 C CA . ASN A 1 895 ? -46.335 13.813 28.138 1.00 86.44 895 ASN A CA 1
ATOM 7290 C C . ASN A 1 895 ? -45.378 13.555 29.316 1.00 86.44 895 ASN A C 1
ATOM 7292 O O . ASN A 1 895 ? -44.691 12.535 29.377 1.00 86.44 895 ASN A O 1
ATOM 7296 N N . LEU A 1 896 ? -45.329 14.483 30.279 1.00 87.38 896 LEU A N 1
ATOM 7297 C CA . LEU A 1 896 ? -44.564 14.285 31.510 1.00 87.38 896 LEU A CA 1
ATOM 7298 C C . LEU A 1 896 ? -45.229 13.227 32.397 1.00 87.38 896 LEU A C 1
ATOM 7300 O O . LEU A 1 896 ? -46.459 13.106 32.465 1.00 87.38 896 LEU A O 1
ATOM 7304 N N . ASN A 1 897 ? -44.410 12.485 33.144 1.00 87.75 897 ASN A N 1
ATOM 7305 C CA . ASN A 1 897 ? -44.919 11.645 34.224 1.00 87.75 897 ASN A CA 1
ATOM 7306 C C . ASN A 1 897 ? -45.585 12.531 35.302 1.00 87.75 897 ASN A C 1
ATOM 7308 O O . ASN A 1 897 ? -45.244 13.702 35.484 1.00 87.75 897 ASN A O 1
ATOM 7312 N N . LYS A 1 898 ? -46.567 11.964 36.006 1.00 89.00 898 LYS A N 1
ATOM 7313 C CA . LYS A 1 898 ? -47.460 12.645 36.940 1.00 89.00 898 LYS A CA 1
ATOM 7314 C C . LYS A 1 898 ? -46.733 13.509 37.972 1.00 89.00 898 LYS A C 1
ATOM 7316 O O . LYS A 1 898 ? -47.198 14.605 38.262 1.00 89.00 898 LYS A O 1
ATOM 7321 N N . MET A 1 899 ? -45.615 13.038 38.525 1.00 91.00 899 MET A N 1
ATOM 7322 C CA . MET A 1 899 ? -44.802 13.820 39.462 1.00 91.00 899 MET A CA 1
ATOM 7323 C C . MET A 1 899 ? -44.253 15.090 38.798 1.00 91.00 899 MET A C 1
ATOM 7325 O O . MET A 1 899 ? -44.546 16.190 39.255 1.00 91.00 899 MET A O 1
ATOM 7329 N N . TYR A 1 900 ? -43.541 14.960 37.675 1.00 91.50 900 TYR A N 1
ATOM 7330 C CA . TYR A 1 900 ? -42.961 16.092 36.942 1.00 91.50 900 TYR A CA 1
ATOM 7331 C C . TYR A 1 900 ? -44.019 17.086 36.447 1.00 91.50 900 TYR A C 1
ATOM 7333 O O . TYR A 1 900 ? -43.810 18.292 36.532 1.00 91.50 900 TYR A O 1
ATOM 7341 N N . ALA A 1 901 ? -45.180 16.604 35.989 1.00 92.00 901 ALA A N 1
ATOM 7342 C CA . ALA A 1 901 ? -46.287 17.468 35.574 1.00 92.00 901 ALA A CA 1
ATOM 7343 C C . ALA A 1 901 ? -46.804 18.346 36.730 1.00 92.00 901 ALA A C 1
ATOM 7345 O O . ALA A 1 901 ? -47.114 19.521 36.538 1.00 92.00 901 ALA A O 1
ATOM 7346 N N . VAL A 1 902 ? -46.866 17.784 37.940 1.00 92.81 902 VAL A N 1
ATOM 7347 C CA . VAL A 1 902 ? -47.242 18.508 39.159 1.00 92.81 902 VAL A CA 1
ATOM 7348 C C . VAL A 1 902 ? -46.157 19.496 39.583 1.00 92.81 902 VAL A C 1
ATOM 7350 O O . VAL A 1 902 ? -46.487 20.624 39.938 1.00 92.81 902 VAL A O 1
ATOM 7353 N N . VAL A 1 903 ? -44.880 19.107 39.527 1.00 93.69 903 VAL A N 1
ATOM 7354 C CA . VAL A 1 903 ? -43.757 20.003 39.851 1.00 93.69 903 VAL A CA 1
ATOM 7355 C C . VAL A 1 903 ? -43.733 21.204 38.900 1.00 93.69 903 VAL A C 1
ATOM 7357 O O . VAL A 1 903 ? -43.682 22.346 39.355 1.00 93.69 903 VAL A O 1
ATOM 7360 N N . GLN A 1 904 ? -43.893 20.965 37.596 1.00 93.56 904 GLN A N 1
ATOM 7361 C CA . GLN A 1 904 ? -43.943 22.023 36.588 1.00 93.56 904 GLN A CA 1
ATOM 7362 C C . GLN A 1 904 ? -45.152 22.956 36.779 1.00 93.56 904 GLN A C 1
ATOM 7364 O O . GLN A 1 904 ? -45.060 24.170 36.604 1.00 93.56 904 GLN A O 1
ATOM 7369 N N . ALA A 1 905 ? -46.300 22.419 37.201 1.00 93.12 905 ALA A N 1
ATOM 7370 C CA . ALA A 1 905 ? -47.447 23.244 37.570 1.00 93.12 905 ALA A CA 1
ATOM 7371 C C . ALA A 1 905 ? -47.186 24.081 38.837 1.00 93.12 905 ALA A C 1
ATOM 7373 O O . ALA A 1 905 ? -47.603 25.238 38.898 1.00 93.12 905 ALA A O 1
ATOM 7374 N N . ALA A 1 906 ? -46.478 23.527 39.826 1.00 93.00 906 ALA A N 1
ATOM 7375 C CA . ALA A 1 906 ? -46.151 24.204 41.080 1.00 93.00 906 ALA A CA 1
ATOM 7376 C C . ALA A 1 906 ? -45.201 25.400 40.894 1.00 93.00 906 ALA A C 1
ATOM 7378 O O . ALA A 1 906 ? -45.308 26.369 41.642 1.00 93.00 906 ALA A O 1
ATOM 7379 N N . LEU A 1 907 ? -44.331 25.384 39.874 1.00 92.75 907 LEU A N 1
ATOM 7380 C CA . LEU A 1 907 ? -43.441 26.507 39.539 1.00 92.75 907 LEU A CA 1
ATOM 7381 C C . LEU A 1 907 ? -44.190 27.817 39.222 1.00 92.75 907 LEU A C 1
ATOM 7383 O O . LEU A 1 907 ? -43.620 28.900 39.355 1.00 92.75 907 LEU A O 1
ATOM 7387 N N . HIS A 1 908 ? -45.476 27.751 38.856 1.00 90.19 908 HIS A N 1
ATOM 7388 C CA . HIS A 1 908 ? -46.317 28.939 38.648 1.00 90.19 908 HIS A CA 1
ATOM 7389 C C . HIS A 1 908 ? -46.779 29.603 39.961 1.00 90.19 908 HIS A C 1
ATOM 7391 O O . HIS A 1 908 ? -47.304 30.716 39.923 1.00 90.19 908 HIS A O 1
ATOM 7397 N N . PHE A 1 909 ? -46.577 28.963 41.119 1.00 91.69 909 PHE A N 1
ATOM 7398 C CA . PHE A 1 909 ? -47.071 29.413 42.426 1.00 91.69 909 PHE A CA 1
ATOM 7399 C C . PHE A 1 909 ? -45.924 29.684 43.413 1.00 91.69 909 PHE A C 1
ATOM 7401 O O . PHE A 1 909 ? -45.604 28.853 44.263 1.00 91.69 909 PHE A O 1
ATOM 7408 N N . LYS A 1 910 ? -45.325 30.881 43.347 1.00 83.88 910 LYS A N 1
ATOM 7409 C CA . LYS A 1 910 ? -44.173 31.268 44.195 1.00 83.88 910 LYS A CA 1
ATOM 7410 C C . LYS A 1 910 ? -44.450 31.223 45.703 1.00 83.88 910 LYS A C 1
ATOM 7412 O O . LYS A 1 910 ? -43.589 30.840 46.482 1.00 83.88 910 LYS A O 1
ATOM 7417 N N . GLU A 1 911 ? -45.660 31.577 46.128 1.00 83.12 911 GLU A N 1
ATOM 7418 C CA . GLU A 1 911 ? -46.054 31.537 47.549 1.00 83.12 911 GLU A CA 1
ATOM 7419 C C . GLU A 1 911 ? -46.553 30.148 47.993 1.00 83.12 911 GLU A C 1
ATOM 7421 O O . GLU A 1 911 ? -46.923 29.945 49.149 1.00 83.12 911 GLU A O 1
ATOM 7426 N N . GLY A 1 912 ? -46.535 29.170 47.082 1.00 86.12 912 GLY A N 1
ATOM 7427 C CA . GLY A 1 912 ? -47.196 27.884 47.246 1.00 86.12 912 GLY A CA 1
ATOM 7428 C C . GLY A 1 912 ? -48.680 27.936 46.925 1.00 86.12 912 GLY A C 1
ATOM 7429 O O . GLY A 1 912 ? -49.300 28.995 46.857 1.00 86.12 912 GLY A O 1
ATOM 7430 N N . ALA A 1 913 ? -49.252 26.759 46.710 1.00 90.44 913 ALA A N 1
ATOM 7431 C CA . ALA A 1 913 ? -50.665 26.609 46.401 1.00 90.44 913 ALA A CA 1
ATOM 7432 C C . ALA A 1 913 ? -51.227 25.333 47.020 1.00 90.44 913 ALA A C 1
ATOM 7434 O O . ALA A 1 913 ? -50.491 24.405 47.380 1.00 90.44 913 ALA A O 1
ATOM 7435 N N . ASN A 1 914 ? -52.550 25.281 47.157 1.00 91.25 914 ASN A N 1
ATOM 7436 C CA . ASN A 1 914 ? -53.222 24.059 47.567 1.00 91.25 914 ASN A CA 1
ATOM 7437 C C . ASN A 1 914 ? -53.004 22.971 46.504 1.00 91.25 914 ASN A C 1
ATOM 7439 O O . ASN A 1 914 ? -52.983 23.263 45.307 1.00 91.25 914 ASN A O 1
ATOM 7443 N N . PHE A 1 915 ? -52.915 21.703 46.921 1.00 89.25 915 PHE A N 1
ATOM 7444 C CA . PHE A 1 915 ? -52.790 20.579 45.988 1.00 89.25 915 PHE A CA 1
ATOM 7445 C C . PHE A 1 915 ? -53.805 20.643 44.837 1.00 89.25 915 PHE A C 1
ATOM 7447 O O . PHE A 1 915 ? -53.462 20.333 43.702 1.00 89.25 915 PHE A O 1
ATOM 7454 N N . LYS A 1 916 ? -55.041 21.082 45.107 1.00 90.88 916 LYS A N 1
ATOM 7455 C CA . LYS A 1 916 ? -56.097 21.190 44.099 1.00 90.88 916 LYS A CA 1
ATOM 7456 C C . LYS A 1 916 ? -55.731 22.168 42.976 1.00 90.88 916 LYS A C 1
ATOM 7458 O O . LYS A 1 916 ? -55.904 21.829 41.812 1.00 90.88 916 LYS A O 1
ATOM 7463 N N . GLU A 1 917 ? -55.208 23.339 43.325 1.00 91.94 917 GLU A N 1
ATOM 7464 C CA . GLU A 1 917 ? -54.842 24.401 42.377 1.00 91.94 917 GLU A CA 1
ATOM 7465 C C . GLU A 1 917 ? -53.658 23.972 41.501 1.00 91.94 917 GLU A C 1
ATOM 7467 O O . GLU A 1 917 ? -53.660 24.203 40.293 1.00 91.94 917 GLU A O 1
ATOM 7472 N N . ILE A 1 918 ? -52.690 23.259 42.088 1.00 92.75 918 ILE A N 1
ATOM 7473 C CA . ILE A 1 918 ? -51.547 22.690 41.360 1.00 92.75 918 ILE A CA 1
ATOM 7474 C C . ILE A 1 918 ? -52.022 21.635 40.347 1.00 92.75 918 ILE A C 1
ATOM 7476 O O . ILE A 1 918 ? -51.605 21.661 39.190 1.00 92.75 918 ILE A O 1
ATOM 7480 N N . LEU A 1 919 ? -52.928 20.730 40.745 1.00 93.12 919 LEU A N 1
ATOM 7481 C CA . LEU A 1 919 ? -53.484 19.711 39.844 1.00 93.12 919 LEU A CA 1
ATOM 7482 C C . LEU A 1 919 ? -54.352 20.323 38.729 1.00 93.12 919 LEU A C 1
ATOM 7484 O O . LEU A 1 919 ? -54.276 19.883 37.584 1.00 93.12 919 LEU A O 1
ATOM 7488 N N . GLU A 1 920 ? -55.154 21.348 39.037 1.00 92.81 920 GLU A N 1
ATOM 7489 C CA . GLU A 1 920 ? -55.945 22.081 38.037 1.00 92.81 920 GLU A CA 1
ATOM 7490 C C . GLU A 1 920 ? -55.046 22.766 37.010 1.00 92.81 920 GLU A C 1
ATOM 7492 O O . GLU A 1 920 ? -55.292 22.650 35.810 1.00 92.81 920 GLU A O 1
ATOM 7497 N N . ARG A 1 921 ? -53.971 23.415 37.465 1.00 92.69 921 ARG A N 1
ATOM 7498 C CA . ARG A 1 921 ? -52.976 24.036 36.589 1.00 92.69 921 ARG A CA 1
ATOM 7499 C C . ARG A 1 921 ? -52.279 23.004 35.699 1.00 92.69 921 ARG A C 1
ATOM 7501 O O . ARG A 1 921 ? -52.146 23.241 34.502 1.00 92.69 921 ARG A O 1
ATOM 7508 N N . ALA A 1 922 ? -51.901 21.846 36.246 1.00 91.81 922 ALA A N 1
ATOM 7509 C CA . ALA A 1 922 ? -51.292 20.760 35.474 1.00 91.81 922 ALA A CA 1
ATOM 7510 C C . ALA A 1 922 ? -52.219 20.232 34.362 1.00 91.81 922 ALA A C 1
ATOM 7512 O O . ALA A 1 922 ? -51.752 19.960 33.254 1.00 91.81 922 ALA A O 1
ATOM 7513 N N . ASN A 1 923 ? -53.526 20.128 34.638 1.00 91.88 923 ASN A N 1
ATOM 7514 C CA . ASN A 1 923 ? -54.535 19.746 33.646 1.00 91.88 923 ASN A CA 1
ATOM 7515 C C . ASN A 1 923 ? -54.746 20.835 32.584 1.00 91.88 923 ASN A C 1
ATOM 7517 O O . ASN A 1 923 ? -54.798 20.520 31.400 1.00 91.88 923 ASN A O 1
ATOM 7521 N N . GLN A 1 924 ? -54.845 22.107 32.992 1.00 91.12 924 GLN A N 1
ATOM 7522 C CA . GLN A 1 924 ? -55.056 23.243 32.082 1.00 91.12 924 GLN A CA 1
ATOM 7523 C C . GLN A 1 924 ? -53.938 23.377 31.046 1.00 91.12 924 GLN A C 1
ATOM 7525 O O . GLN A 1 924 ? -54.209 23.583 29.866 1.00 91.12 924 GLN A O 1
ATOM 7530 N N . GLU A 1 925 ? -52.687 23.245 31.484 1.00 88.69 925 GLU A N 1
ATOM 7531 C CA . GLU A 1 925 ? -51.517 23.337 30.604 1.00 88.69 925 GLU A CA 1
ATOM 7532 C C . GLU A 1 925 ? -51.267 22.024 29.830 1.00 88.69 925 GLU A C 1
ATOM 7534 O O . GLU A 1 925 ? -50.531 21.992 28.836 1.00 88.69 925 GLU A O 1
ATOM 7539 N N . GLY A 1 926 ? -51.922 20.933 30.249 1.00 87.88 926 GLY A N 1
ATOM 7540 C CA . GLY A 1 926 ? -51.818 19.612 29.637 1.00 87.88 926 GLY A CA 1
ATOM 7541 C C . GLY A 1 926 ? -50.412 19.025 29.737 1.00 87.88 926 GLY A C 1
ATOM 7542 O O . GLY A 1 926 ? -49.918 18.486 28.754 1.00 87.88 926 GLY A O 1
ATOM 7543 N N . TYR A 1 927 ? -49.743 19.182 30.885 1.00 90.06 927 TYR A N 1
ATOM 7544 C CA . TYR A 1 927 ? -48.359 18.721 31.068 1.00 90.06 927 TYR A CA 1
ATOM 7545 C C . TYR A 1 927 ? -48.226 17.197 31.179 1.00 90.06 927 TYR A C 1
ATOM 7547 O O . TYR A 1 927 ? -47.163 16.654 30.885 1.00 90.06 927 TYR A O 1
ATOM 7555 N N . GLY A 1 928 ? -49.269 16.509 31.649 1.00 83.88 928 GLY A N 1
ATOM 7556 C CA . GLY A 1 928 ? -49.260 15.065 31.875 1.00 83.88 928 GLY A CA 1
ATOM 7557 C C . GLY A 1 928 ? -50.109 14.289 30.871 1.00 83.88 928 GLY A C 1
ATOM 7558 O O . GLY A 1 928 ? -51.103 14.793 30.356 1.00 83.88 928 GLY A O 1
ATOM 7559 N N . LYS A 1 929 ? -49.773 13.007 30.680 1.00 81.12 929 LYS A N 1
ATOM 7560 C CA . LYS A 1 929 ? -50.488 12.085 29.773 1.00 81.12 929 LYS A CA 1
ATOM 7561 C C . LYS A 1 929 ? -51.974 11.888 30.094 1.00 81.12 929 LYS A C 1
ATOM 7563 O O . LYS A 1 929 ? -52.769 11.563 29.218 1.00 81.12 929 LYS A O 1
ATOM 7568 N N . VAL A 1 930 ? -52.320 11.958 31.379 1.00 83.50 930 VAL A N 1
ATOM 7569 C CA . VAL A 1 930 ? -53.656 11.670 31.915 1.00 83.50 930 VAL A CA 1
ATOM 7570 C C . VAL A 1 930 ? -54.040 12.795 32.861 1.00 83.50 930 VAL A C 1
ATOM 7572 O O . VAL A 1 930 ? -53.233 13.174 33.709 1.00 83.50 930 VAL A O 1
ATOM 7575 N N . GLU A 1 931 ? -55.278 13.273 32.759 1.00 84.62 931 GLU A N 1
ATOM 7576 C CA . GLU A 1 931 ? -55.802 14.294 33.663 1.00 84.62 931 GLU A CA 1
ATOM 7577 C C . GLU A 1 931 ? -55.808 13.825 35.127 1.00 84.62 931 GLU A C 1
ATOM 7579 O O . GLU A 1 931 ? -56.184 12.697 35.471 1.00 84.62 931 GLU A O 1
ATOM 7584 N N . PHE A 1 932 ? -55.413 14.727 36.018 1.00 88.88 932 PHE A N 1
ATOM 7585 C CA . PHE A 1 932 ? -55.463 14.540 37.458 1.00 88.88 932 PHE A CA 1
ATOM 7586 C C . PHE A 1 932 ? -56.880 14.720 38.000 1.00 88.88 932 PHE A C 1
ATOM 7588 O O . PHE A 1 932 ? -57.602 15.645 37.625 1.00 88.88 932 PHE A O 1
ATOM 7595 N N . SER A 1 933 ? -57.254 13.881 38.970 1.00 86.25 933 SER A N 1
ATOM 7596 C CA . SER A 1 933 ? -58.474 14.092 39.750 1.00 86.25 933 SER A CA 1
ATOM 7597 C C . SER A 1 933 ? -58.239 15.161 40.815 1.00 86.25 933 SER A C 1
ATOM 7599 O O . SER A 1 933 ? -57.399 14.990 41.691 1.00 86.25 933 SER A O 1
ATOM 7601 N N . THR A 1 934 ? -59.031 16.231 40.794 1.00 84.31 934 THR A N 1
ATOM 7602 C CA . THR A 1 934 ? -58.923 17.361 41.737 1.00 84.31 934 THR A CA 1
ATOM 7603 C C . THR A 1 934 ? -59.728 17.155 43.028 1.00 84.31 934 THR A C 1
ATOM 7605 O O . THR A 1 934 ? -59.725 18.005 43.918 1.00 84.31 934 THR A O 1
ATOM 7608 N N . GLN A 1 935 ? -60.427 16.019 43.156 1.00 79.12 935 GLN A N 1
ATOM 7609 C CA . GLN A 1 935 ? -61.283 15.701 44.308 1.00 79.12 935 GLN A CA 1
ATOM 7610 C C . GLN A 1 935 ? -60.500 15.187 45.524 1.00 79.12 935 GLN A C 1
ATOM 7612 O O . GLN A 1 935 ? -61.011 15.211 46.644 1.00 79.12 935 GLN A O 1
ATOM 7617 N N . ARG A 1 936 ? -59.275 14.694 45.316 1.00 81.81 936 ARG A N 1
ATOM 7618 C CA . ARG A 1 936 ? -58.408 14.142 46.362 1.00 81.81 936 ARG A CA 1
ATOM 7619 C C . ARG A 1 936 ? -56.947 14.437 46.050 1.00 81.81 936 ARG A C 1
ATOM 7621 O O . ARG A 1 936 ? -56.599 14.649 44.895 1.00 81.81 936 ARG A O 1
ATOM 7628 N N . LEU A 1 937 ? -56.103 14.404 47.076 1.00 81.50 937 LEU A N 1
ATOM 7629 C CA . LEU A 1 937 ? -54.657 14.519 46.913 1.00 81.50 937 LEU A CA 1
ATOM 7630 C C . LEU A 1 937 ? -54.135 13.339 46.076 1.00 81.50 937 LEU A C 1
ATOM 7632 O O . LEU A 1 937 ? -54.313 12.184 46.474 1.00 81.50 937 LEU A O 1
ATOM 7636 N N . ASP A 1 938 ? -53.519 13.626 44.927 1.00 87.06 938 ASP A N 1
ATOM 7637 C CA . ASP A 1 938 ? -52.849 12.609 44.109 1.00 87.06 938 ASP A CA 1
ATOM 7638 C C . ASP A 1 938 ? -51.522 12.198 44.771 1.00 87.06 938 ASP A C 1
ATOM 7640 O O . ASP A 1 938 ? -50.883 12.976 45.489 1.00 87.06 938 ASP A O 1
ATOM 7644 N N . HIS A 1 939 ? -51.117 10.946 44.566 1.00 86.81 939 HIS A N 1
ATOM 7645 C CA . HIS A 1 939 ? -49.888 10.421 45.145 1.00 86.81 939 HIS A CA 1
ATOM 7646 C C . HIS A 1 939 ? -48.653 11.156 44.613 1.00 86.81 939 HIS A C 1
ATOM 7648 O O . HIS A 1 939 ? -47.719 11.357 45.385 1.00 86.81 939 HIS A O 1
ATOM 7654 N N . SER A 1 940 ? -48.703 11.645 43.369 1.00 89.06 940 SER A N 1
ATOM 7655 C CA . SER A 1 940 ? -47.590 12.334 42.708 1.00 89.06 940 SER A CA 1
ATOM 7656 C C . SER A 1 940 ? -47.119 13.605 43.421 1.00 89.06 940 SER A C 1
ATOM 7658 O O . SER A 1 940 ? -45.951 13.965 43.325 1.00 89.06 940 SER A O 1
ATOM 7660 N N . ILE A 1 941 ? -47.991 14.274 44.186 1.00 89.25 941 ILE A N 1
ATOM 7661 C CA . ILE A 1 941 ? -47.593 15.411 45.034 1.00 89.25 941 ILE A CA 1
ATOM 7662 C C . ILE A 1 941 ? -46.741 14.939 46.211 1.00 89.25 941 ILE A C 1
ATOM 7664 O O . ILE A 1 941 ? -45.762 15.586 46.563 1.00 89.25 941 ILE A O 1
ATOM 7668 N N . ASN A 1 942 ? -47.101 13.816 46.835 1.00 86.19 942 ASN A N 1
ATOM 7669 C CA . ASN A 1 942 ? -46.308 13.277 47.940 1.00 86.19 942 ASN A CA 1
ATOM 7670 C C . ASN A 1 942 ? -44.984 12.698 47.438 1.00 86.19 942 ASN A C 1
ATOM 7672 O O . ASN A 1 942 ? -43.977 12.881 48.108 1.00 86.19 942 ASN A O 1
ATOM 7676 N N . GLU A 1 943 ? -45.001 12.069 46.262 1.00 88.50 943 GLU A N 1
ATOM 7677 C CA . GLU A 1 943 ? -43.810 11.604 45.546 1.00 88.50 943 GLU A CA 1
ATOM 7678 C C . GLU A 1 943 ? -42.861 12.777 45.259 1.00 88.50 943 GLU A C 1
ATOM 7680 O O . GLU A 1 943 ? -41.705 12.738 45.653 1.00 88.50 943 GLU A O 1
ATOM 7685 N N . ALA A 1 944 ? -43.366 13.898 44.730 1.00 89.88 944 ALA A N 1
ATOM 7686 C CA . ALA A 1 944 ? -42.552 15.093 44.495 1.00 89.88 944 ALA A CA 1
ATOM 7687 C C . ALA A 1 944 ? -41.950 15.689 45.784 1.00 89.88 944 ALA A C 1
ATOM 7689 O O . ALA A 1 944 ? -40.896 16.319 45.743 1.00 89.88 944 ALA A O 1
ATOM 7690 N N . VAL A 1 945 ? -42.617 15.510 46.930 1.00 87.62 945 VAL A N 1
ATOM 7691 C CA . VAL A 1 945 ? -42.089 15.920 48.242 1.00 87.62 945 VAL A CA 1
ATOM 7692 C C . VAL A 1 945 ? -41.063 14.929 48.791 1.00 87.62 945 VAL A C 1
ATOM 7694 O O . VAL A 1 945 ? -40.161 15.326 49.525 1.00 87.62 945 VAL A O 1
ATOM 7697 N N . GLU A 1 946 ? -41.218 13.643 48.480 1.00 84.62 946 GLU A N 1
ATOM 7698 C CA . GLU A 1 946 ? -40.253 12.585 48.797 1.00 84.62 946 GLU A CA 1
ATOM 7699 C C . GLU A 1 946 ? -38.955 12.769 48.012 1.00 84.62 946 GLU A C 1
ATOM 7701 O O . GLU A 1 946 ? -37.888 12.748 48.615 1.00 84.62 946 GLU A O 1
ATOM 7706 N N . GLU A 1 947 ? -39.063 13.078 46.722 1.00 87.25 947 GLU A N 1
ATOM 7707 C CA . GLU A 1 947 ? -37.941 13.352 45.816 1.00 87.25 947 GLU A CA 1
ATOM 7708 C C . GLU A 1 947 ? -37.380 14.782 45.943 1.00 87.25 947 GLU A C 1
ATOM 7710 O O . GLU A 1 947 ? -36.557 15.212 45.141 1.00 87.25 947 GLU A O 1
ATOM 7715 N N . ASN A 1 948 ? -37.805 15.543 46.961 1.00 89.38 948 ASN A N 1
ATOM 7716 C CA . ASN A 1 948 ? -37.276 16.874 47.283 1.00 89.38 948 ASN A CA 1
ATOM 7717 C C . ASN A 1 948 ? -37.485 17.961 46.199 1.00 89.38 948 ASN A C 1
ATOM 7719 O O . ASN A 1 948 ? -36.813 18.989 46.212 1.00 89.38 948 ASN A O 1
ATOM 7723 N N . TYR A 1 949 ? -38.441 17.783 45.286 1.00 91.38 949 TYR A N 1
ATOM 7724 C CA . TYR A 1 949 ? -38.819 18.809 44.301 1.00 91.38 949 TYR A CA 1
ATOM 7725 C C . TYR A 1 949 ? -39.852 19.790 44.847 1.00 91.38 949 TYR A C 1
ATOM 7727 O O . TYR A 1 949 ? -39.856 20.973 44.506 1.00 91.38 949 TYR A O 1
ATOM 7735 N N . LEU A 1 950 ? -40.724 19.304 45.729 1.00 92.00 950 LEU A N 1
ATOM 7736 C CA . LEU A 1 950 ? -41.673 20.120 46.469 1.00 92.00 950 LEU A CA 1
ATOM 7737 C C . LEU A 1 950 ? -41.413 20.000 47.969 1.00 92.00 950 LEU A C 1
ATOM 7739 O O . LEU A 1 950 ? -40.935 18.986 48.472 1.00 92.00 950 LEU A O 1
ATOM 7743 N N . TYR A 1 951 ? -41.832 21.005 48.724 1.00 90.19 951 TYR A N 1
ATOM 7744 C CA . TYR A 1 951 ? -41.990 20.876 50.164 1.00 90.19 951 TYR A CA 1
ATOM 7745 C C . TYR A 1 951 ? -43.389 21.312 50.570 1.00 90.19 951 TYR A C 1
ATOM 7747 O O . TYR A 1 951 ? -44.013 22.178 49.957 1.00 90.19 951 TYR A O 1
ATOM 7755 N N . GLN A 1 952 ? -43.916 20.672 51.607 1.00 88.50 952 GLN A N 1
ATOM 7756 C CA . GLN A 1 952 ? -45.177 21.099 52.193 1.00 88.50 952 GLN A CA 1
ATOM 7757 C C . GLN A 1 952 ? -44.948 22.448 52.877 1.00 88.50 952 GLN A C 1
ATOM 7759 O O . GLN A 1 952 ? -44.070 22.520 53.724 1.00 88.50 952 GLN A O 1
ATOM 7764 N N . SER A 1 953 ? -45.712 23.483 52.539 1.00 85.38 953 SER A N 1
ATOM 7765 C CA . SER A 1 953 ? -45.591 24.822 53.136 1.00 85.38 953 SER A CA 1
ATOM 7766 C C . SER A 1 953 ? -46.690 25.124 54.155 1.00 85.38 953 SER A C 1
ATOM 7768 O O . SER A 1 953 ? -46.472 25.897 55.079 1.00 85.38 953 SER A O 1
ATOM 7770 N N . ASP A 1 954 ? -47.848 24.465 54.039 1.00 79.31 954 ASP A N 1
ATOM 7771 C CA . ASP A 1 954 ? -48.923 24.497 55.037 1.00 79.31 954 ASP A CA 1
ATOM 7772 C C . ASP A 1 954 ? -49.777 23.208 54.966 1.00 79.31 954 ASP A C 1
ATOM 7774 O O . ASP A 1 954 ? -49.481 22.249 54.242 1.00 79.31 954 ASP A O 1
ATOM 7778 N N . ARG A 1 955 ? -50.864 23.121 55.737 1.00 75.75 955 ARG A N 1
ATOM 7779 C CA . ARG A 1 955 ? -51.822 22.008 55.754 1.00 75.75 955 ARG A CA 1
ATOM 7780 C C . ARG A 1 955 ? -52.495 21.829 54.383 1.00 75.75 955 ARG A C 1
ATOM 7782 O O . ARG A 1 955 ? -53.567 22.364 54.131 1.00 75.75 955 ARG A O 1
ATOM 7789 N N . GLY A 1 956 ? -51.890 21.001 53.530 1.00 79.94 956 GLY A N 1
ATOM 7790 C CA . GLY A 1 956 ? -52.372 20.705 52.177 1.00 79.94 956 GLY A CA 1
ATOM 7791 C C . GLY A 1 956 ? -51.890 21.685 51.101 1.00 79.94 956 GLY A C 1
ATOM 7792 O O . GLY A 1 956 ? -52.353 21.578 49.966 1.00 79.94 956 GLY A O 1
ATOM 7793 N N . ALA A 1 957 ? -50.978 22.600 51.449 1.00 87.44 957 ALA A N 1
ATOM 7794 C CA . ALA A 1 957 ? -50.314 23.505 50.516 1.00 87.44 957 ALA A CA 1
ATOM 7795 C C . ALA A 1 957 ? -48.851 23.098 50.306 1.00 87.44 957 ALA A C 1
ATOM 7797 O O . ALA A 1 957 ? -48.195 22.601 51.229 1.00 87.44 957 ALA A O 1
ATOM 7798 N N . TYR A 1 958 ? -48.368 23.293 49.084 1.00 92.44 958 TYR A N 1
ATOM 7799 C CA . TYR A 1 958 ? -47.059 22.840 48.633 1.00 92.44 958 TYR A CA 1
ATOM 7800 C C . TYR A 1 958 ? -46.363 23.954 47.852 1.00 92.44 958 TYR A C 1
ATOM 7802 O O . TYR A 1 958 ? -47.005 24.677 47.089 1.00 92.44 958 TYR A O 1
ATOM 7810 N N . CYS A 1 959 ? -45.055 24.075 48.049 1.00 92.00 959 CYS A N 1
ATOM 7811 C CA . CYS A 1 959 ? -44.176 25.013 47.358 1.00 92.00 959 CYS A CA 1
ATOM 7812 C C . CYS A 1 959 ? -43.115 24.248 46.575 1.00 92.00 959 CYS A C 1
ATOM 7814 O O . CYS A 1 959 ? -42.706 23.156 46.978 1.00 92.00 959 CYS A O 1
ATOM 7816 N N . HIS A 1 960 ? -42.635 24.858 45.495 1.00 94.38 960 HIS A N 1
ATOM 7817 C CA . HIS A 1 960 ? -41.453 24.377 44.796 1.00 94.38 960 HIS A CA 1
ATOM 7818 C C . HIS A 1 960 ? -40.193 24.548 45.652 1.00 94.38 960 HIS A C 1
ATOM 7820 O O . HIS A 1 960 ? -40.077 25.533 46.382 1.00 94.38 960 HIS A O 1
ATOM 7826 N 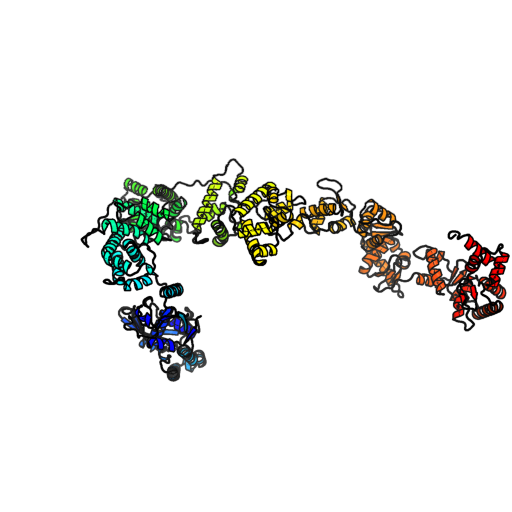N . ILE A 1 961 ? -39.227 23.632 45.541 1.00 90.31 961 ILE A N 1
ATOM 7827 C CA . ILE A 1 961 ? -37.969 23.704 46.300 1.00 90.31 961 ILE A CA 1
ATOM 7828 C C . ILE A 1 961 ? -37.160 24.977 46.000 1.00 90.31 961 ILE A C 1
ATOM 7830 O O . ILE A 1 961 ? -36.463 25.474 46.876 1.00 90.31 961 ILE A O 1
ATOM 7834 N N . ASN A 1 962 ? -37.333 25.578 44.817 1.00 89.19 962 ASN A N 1
ATOM 7835 C CA . ASN A 1 962 ? -36.736 26.878 44.460 1.00 89.19 962 ASN A CA 1
ATOM 7836 C C . ASN A 1 962 ? -37.094 28.004 45.449 1.00 89.19 962 ASN A C 1
ATOM 7838 O O . ASN A 1 962 ? -36.357 28.977 45.563 1.00 89.19 962 ASN A O 1
ATOM 7842 N N . GLU A 1 963 ? -38.209 27.875 46.171 1.00 88.12 963 GLU A N 1
ATOM 7843 C CA . GLU A 1 963 ? -38.670 28.856 47.161 1.00 88.12 963 GLU A CA 1
ATOM 7844 C C . GLU A 1 963 ? -38.219 28.496 48.598 1.00 88.12 963 GLU A C 1
ATOM 7846 O O . GLU A 1 963 ? -38.479 29.223 49.568 1.00 88.12 963 GLU A O 1
ATOM 7851 N N . PHE A 1 964 ? -37.495 27.381 48.764 1.00 87.94 964 PHE A N 1
ATOM 7852 C CA . PHE A 1 964 ? -36.937 26.930 50.036 1.00 87.94 964 PHE A CA 1
ATOM 7853 C C . PHE A 1 964 ? -35.689 27.739 50.419 1.00 87.94 964 PHE A C 1
ATOM 7855 O O . PHE A 1 964 ? -34.545 27.323 50.263 1.00 87.94 964 PHE A O 1
ATOM 7862 N N . ASN A 1 965 ? -35.920 28.926 50.973 1.00 81.69 965 ASN A N 1
ATOM 7863 C CA . ASN A 1 965 ? -34.855 29.818 51.431 1.00 81.69 965 ASN A CA 1
ATOM 7864 C C . ASN A 1 965 ? -34.570 29.620 52.933 1.00 81.69 965 ASN A C 1
ATOM 7866 O O . ASN A 1 965 ? -35.306 30.160 53.766 1.00 81.69 965 ASN A O 1
ATOM 7870 N N . ILE A 1 966 ? -33.531 28.845 53.273 1.00 86.06 966 ILE A N 1
ATOM 7871 C CA . ILE A 1 966 ? -32.886 28.783 54.603 1.00 86.06 966 ILE A CA 1
ATOM 7872 C C . ILE A 1 966 ? -31.369 28.760 54.392 1.00 86.06 966 ILE A C 1
ATOM 7874 O O . ILE A 1 966 ? -30.868 27.920 53.644 1.00 86.06 966 ILE A O 1
ATOM 7878 N N . SER A 1 967 ? -30.638 29.665 55.051 1.00 88.12 967 SER A N 1
ATOM 7879 C CA . SER A 1 967 ? -29.178 29.748 54.928 1.00 88.12 967 SER A CA 1
ATOM 7880 C C . SER A 1 967 ? -28.485 28.512 55.513 1.00 88.12 967 SER A C 1
ATOM 7882 O O . SER A 1 967 ? -28.975 27.921 56.471 1.00 88.12 967 SER A O 1
ATOM 7884 N N . PHE A 1 968 ? -27.313 28.140 54.991 1.00 86.25 968 PHE A N 1
ATOM 7885 C CA . PHE A 1 968 ? -26.550 26.995 55.509 1.00 86.25 968 PHE A CA 1
ATOM 7886 C C . PHE A 1 968 ? -26.259 27.111 57.020 1.00 86.25 968 PHE A C 1
ATOM 7888 O O . PHE A 1 968 ? -26.365 26.134 57.755 1.00 86.25 968 PHE A O 1
ATOM 7895 N N . SER A 1 969 ? -25.971 28.323 57.514 1.00 87.12 969 SER A N 1
ATOM 7896 C CA . SER A 1 969 ? -25.765 28.570 58.948 1.00 87.12 969 SER A CA 1
ATOM 7897 C C . SER A 1 969 ? -27.013 28.307 59.793 1.00 87.12 969 SER A C 1
ATOM 7899 O O . SER A 1 969 ? -26.895 27.797 60.906 1.00 87.12 969 SER A O 1
ATOM 7901 N N . ASP A 1 970 ? -28.197 28.627 59.270 1.00 91.00 970 ASP A N 1
ATOM 7902 C CA . ASP A 1 970 ? -29.463 28.371 59.959 1.00 91.00 970 ASP A CA 1
ATOM 7903 C C . ASP A 1 970 ? -29.826 26.883 59.925 1.00 91.00 970 ASP A C 1
ATOM 7905 O O . ASP A 1 970 ? -30.357 26.358 60.901 1.00 91.00 970 ASP A O 1
ATOM 7909 N N . GLN A 1 971 ? -29.492 26.179 58.838 1.00 90.88 971 GLN A N 1
ATOM 7910 C CA . GLN A 1 971 ? -29.669 24.727 58.746 1.00 90.88 971 GLN A CA 1
ATOM 7911 C C . GLN A 1 971 ? -28.854 24.006 59.830 1.00 90.88 971 GLN A C 1
ATOM 7913 O O . GLN A 1 971 ? -29.403 23.215 60.596 1.00 90.88 971 GLN A O 1
ATOM 7918 N N . GLU A 1 972 ? -27.572 24.354 59.962 1.00 90.56 972 GLU A N 1
ATOM 7919 C CA . GLU A 1 972 ? -26.674 23.854 61.012 1.00 90.56 972 GLU A CA 1
ATOM 7920 C C . GLU A 1 972 ? -27.193 24.144 62.427 1.00 90.56 972 GLU A C 1
ATOM 7922 O O . GLU A 1 972 ? -27.112 23.295 63.320 1.00 90.56 972 GLU A O 1
ATOM 7927 N N . LEU A 1 973 ? -27.745 25.341 62.645 1.00 92.00 973 LEU A N 1
ATOM 7928 C CA . LEU A 1 973 ? -28.353 25.713 63.921 1.00 92.00 973 LEU A CA 1
ATOM 7929 C C . LEU A 1 973 ? -29.560 24.822 64.242 1.00 92.00 973 LEU A C 1
ATOM 7931 O O . LEU A 1 973 ? -29.660 24.309 65.357 1.00 92.00 973 LEU A O 1
ATOM 7935 N N . ILE A 1 974 ? -30.443 24.603 63.264 1.00 92.88 974 ILE A N 1
ATOM 7936 C CA . ILE A 1 974 ? -31.632 23.756 63.409 1.00 92.88 974 ILE A CA 1
ATOM 7937 C C . ILE A 1 974 ? -31.230 22.313 63.742 1.00 92.88 974 ILE A C 1
ATOM 7939 O O . ILE A 1 974 ? -31.777 21.742 64.687 1.00 92.88 974 ILE A O 1
ATOM 7943 N N . PHE A 1 975 ? -30.261 21.724 63.029 1.00 93.62 975 PHE A N 1
ATOM 7944 C CA . PHE A 1 975 ? -29.802 20.359 63.316 1.00 93.62 975 PHE A CA 1
ATOM 7945 C C . PHE A 1 975 ? -29.226 20.232 64.726 1.00 93.62 975 PHE A C 1
ATOM 7947 O O . PHE A 1 975 ? -29.607 19.320 65.463 1.00 93.62 975 PHE A O 1
ATOM 7954 N N . LYS A 1 976 ? -28.353 21.162 65.134 1.00 90.44 976 LYS A N 1
ATOM 7955 C CA . LYS A 1 976 ? -27.742 21.156 66.473 1.00 90.44 976 LYS A CA 1
ATOM 7956 C C . LYS A 1 976 ? -28.781 21.253 67.578 1.00 90.44 976 LYS A C 1
ATOM 7958 O O . LYS A 1 976 ? -28.701 20.505 68.549 1.00 90.44 976 LYS A O 1
ATOM 7963 N N . GLU A 1 977 ? -29.753 22.143 67.422 1.00 92.38 977 GLU A N 1
ATOM 7964 C CA . GLU A 1 977 ? -30.812 22.348 68.405 1.00 92.38 977 GLU A CA 1
ATOM 7965 C C . GLU A 1 977 ? -31.714 21.108 68.522 1.00 92.38 977 GLU A C 1
ATOM 7967 O O . GLU A 1 977 ? -31.971 20.630 69.627 1.00 92.38 977 GLU A O 1
ATOM 7972 N N . VAL A 1 978 ? -32.129 20.510 67.396 1.00 89.62 978 VAL A N 1
ATOM 7973 C CA . VAL A 1 978 ? -32.936 19.275 67.404 1.00 89.62 978 VAL A CA 1
ATOM 7974 C C . VAL A 1 978 ? -32.161 18.105 68.024 1.00 89.62 978 VAL A C 1
ATOM 7976 O O . VAL A 1 978 ? -32.719 17.367 68.839 1.00 89.62 978 VAL A O 1
ATOM 7979 N N . LEU A 1 979 ? -30.874 17.950 67.699 1.00 88.06 979 LEU A N 1
ATOM 7980 C CA . LEU A 1 979 ? -30.018 16.902 68.262 1.00 88.06 979 LEU A CA 1
ATOM 7981 C C . LEU A 1 979 ? -29.797 17.088 69.772 1.00 88.06 979 LEU A C 1
ATOM 7983 O O . LEU A 1 979 ? -29.806 16.110 70.526 1.00 88.06 979 LEU A O 1
ATOM 7987 N N . ALA A 1 980 ? -29.629 18.334 70.229 1.00 87.31 980 ALA A N 1
ATOM 7988 C CA . ALA A 1 980 ? -29.475 18.660 71.643 1.00 87.31 980 ALA A CA 1
ATOM 7989 C C . ALA A 1 980 ? -30.721 18.271 72.451 1.00 87.31 980 ALA A C 1
ATOM 7991 O O . ALA A 1 980 ? -30.591 17.653 73.508 1.00 87.31 980 ALA A O 1
ATOM 7992 N N . ILE A 1 981 ? -31.918 18.562 71.932 1.00 87.19 981 ILE A N 1
ATOM 7993 C CA . ILE A 1 981 ? -33.189 18.186 72.570 1.00 87.19 981 ILE A CA 1
ATOM 7994 C C . ILE A 1 981 ? -33.355 16.660 72.592 1.00 87.19 981 ILE A C 1
ATOM 7996 O O . ILE A 1 981 ? -33.675 16.089 73.636 1.00 87.19 981 ILE A O 1
ATOM 8000 N N . LEU A 1 982 ? -33.066 15.986 71.472 1.00 83.56 982 LEU A N 1
ATOM 8001 C CA . LEU A 1 982 ? -33.097 14.522 71.361 1.00 83.56 982 LEU A CA 1
ATOM 8002 C C . LEU A 1 982 ? -32.179 13.828 72.374 1.00 83.56 982 LEU A C 1
ATOM 8004 O O . LEU A 1 982 ? -32.559 12.821 72.966 1.00 83.56 982 LEU A O 1
ATOM 8008 N N . SER A 1 983 ? -30.986 14.378 72.599 1.00 79.81 983 SER A N 1
ATOM 8009 C CA . SER A 1 983 ? -29.960 13.769 73.455 1.00 79.81 983 SER A CA 1
ATOM 8010 C C . SER A 1 983 ? -30.230 13.919 74.958 1.00 79.81 983 SER A C 1
ATOM 8012 O O . SER A 1 983 ? -29.631 13.205 75.761 1.00 79.81 983 SER A O 1
ATOM 8014 N N . GLN A 1 984 ? -31.117 14.833 75.369 1.00 77.31 984 GLN A N 1
ATOM 8015 C CA . GLN A 1 984 ? -31.417 15.091 76.785 1.00 77.31 984 GLN A CA 1
ATOM 8016 C C . GLN A 1 984 ? -32.454 14.128 77.390 1.00 77.31 984 GLN A C 1
ATOM 8018 O O . GLN A 1 984 ? -32.543 14.022 78.616 1.00 77.31 984 GLN A O 1
ATOM 8023 N N . GLN A 1 985 ? -33.224 13.394 76.580 1.00 66.19 985 GLN A N 1
ATOM 8024 C CA . GLN A 1 985 ? -34.200 12.427 77.088 1.00 66.19 985 GLN A CA 1
ATOM 8025 C C . GLN A 1 985 ? -33.569 11.045 77.323 1.00 66.19 985 GLN A C 1
ATOM 8027 O O . GLN A 1 985 ? -33.349 10.263 76.407 1.00 66.19 985 GLN A O 1
ATOM 8032 N N . THR A 1 986 ? -33.317 10.702 78.588 1.00 52.28 986 THR A N 1
ATOM 8033 C CA . THR A 1 986 ? -32.625 9.459 78.989 1.00 52.28 986 THR A CA 1
ATOM 8034 C C . THR A 1 986 ? -33.486 8.188 78.956 1.00 52.28 986 THR A C 1
ATOM 8036 O O . THR A 1 986 ? -32.939 7.095 79.089 1.00 52.28 986 THR A O 1
ATOM 8039 N N . GLN A 1 987 ? -34.813 8.290 78.781 1.00 54.91 987 GLN A N 1
ATOM 8040 C CA . GLN A 1 987 ? -35.736 7.138 78.838 1.00 54.91 987 GLN A CA 1
ATOM 8041 C C . GLN A 1 987 ? -36.460 6.802 77.523 1.00 54.91 987 GLN A C 1
ATOM 8043 O O . GLN A 1 987 ? -36.894 5.662 77.364 1.00 54.91 987 GLN A O 1
ATOM 8048 N N . GLN A 1 988 ? -36.586 7.735 76.575 1.00 58.12 988 GLN A N 1
ATOM 8049 C CA . GLN A 1 988 ? -37.223 7.497 75.275 1.00 58.12 988 GLN A CA 1
ATOM 8050 C C . GLN A 1 988 ? -36.230 7.810 74.155 1.00 58.12 988 GLN A C 1
ATOM 8052 O O . GLN A 1 988 ? -35.758 8.929 74.027 1.00 58.12 988 GLN A O 1
ATOM 8057 N N . GLN A 1 989 ? -35.907 6.807 73.333 1.00 66.31 989 GLN A N 1
ATOM 8058 C CA . GLN A 1 989 ? -34.972 6.945 72.207 1.00 66.31 989 GLN A CA 1
ATOM 8059 C C . GLN A 1 989 ? -35.626 7.567 70.953 1.00 66.31 989 GLN A C 1
ATOM 8061 O O . GLN A 1 989 ? -35.029 7.547 69.881 1.00 66.31 989 GLN A O 1
ATOM 8066 N N . SER A 1 990 ? -36.851 8.096 71.049 1.00 74.56 990 SER A N 1
ATOM 8067 C CA . SER A 1 990 ? -37.612 8.713 69.952 1.00 74.56 990 SER A CA 1
ATOM 8068 C C . SER A 1 990 ? -38.598 9.753 70.483 1.00 74.56 990 SER A C 1
ATOM 8070 O O . SER A 1 990 ? -39.170 9.525 71.546 1.00 74.56 990 SER A O 1
ATOM 8072 N N . MET A 1 991 ? -38.856 10.824 69.730 1.00 76.31 991 MET A N 1
ATOM 8073 C CA . MET A 1 991 ? -39.806 11.888 70.095 1.00 76.31 991 MET A CA 1
ATOM 8074 C C . MET A 1 991 ? -40.515 12.473 68.866 1.00 76.31 991 MET A C 1
ATOM 8076 O O . MET A 1 991 ? -40.043 12.344 67.739 1.00 76.31 991 MET A O 1
ATOM 8080 N N . HIS A 1 992 ? -41.646 13.146 69.052 1.00 80.94 992 HIS A N 1
ATOM 8081 C CA . HIS A 1 992 ? -42.377 13.806 67.973 1.00 80.94 992 HIS A CA 1
ATOM 8082 C C . HIS A 1 992 ? -41.806 15.210 67.678 1.00 80.94 992 HIS A C 1
ATOM 8084 O O . HIS A 1 992 ? -41.929 16.120 68.496 1.00 80.94 992 HIS A O 1
ATOM 8090 N N . LEU A 1 993 ? -41.309 15.453 66.457 1.00 84.44 993 LEU A N 1
ATOM 8091 C CA . LEU A 1 993 ? -40.618 16.688 66.042 1.00 84.44 993 LEU A CA 1
ATOM 8092 C C . LEU A 1 993 ? -41.408 17.965 66.359 1.00 84.44 993 LEU A C 1
ATOM 8094 O O . LEU A 1 993 ? -40.854 18.916 66.895 1.00 84.44 993 LEU A O 1
ATOM 8098 N N . ARG A 1 994 ? -42.716 18.004 66.056 1.00 82.50 994 ARG A N 1
ATOM 8099 C CA . ARG A 1 994 ? -43.545 19.172 66.411 1.00 82.50 994 ARG A CA 1
ATOM 8100 C C . ARG A 1 994 ? -43.740 19.324 67.919 1.00 82.50 994 ARG A C 1
ATOM 8102 O O . ARG A 1 994 ? -43.464 20.377 68.471 1.00 82.50 994 ARG A O 1
ATOM 8109 N N . MET A 1 995 ? -44.277 18.287 68.559 1.00 72.19 995 MET A N 1
ATOM 8110 C CA . MET A 1 995 ? -44.815 18.378 69.917 1.00 72.19 995 MET A CA 1
ATOM 8111 C C . MET A 1 995 ? -43.728 18.415 70.991 1.00 72.19 995 MET A C 1
ATOM 8113 O O . MET A 1 995 ? -43.939 19.019 72.035 1.00 72.19 995 MET A O 1
ATOM 8117 N N . GLU A 1 996 ? -42.593 17.764 70.741 1.00 76.06 996 GLU A N 1
ATOM 8118 C CA . GLU A 1 996 ? -41.582 17.481 71.764 1.00 76.06 996 GLU A CA 1
ATOM 8119 C C . GLU A 1 996 ? -40.224 18.127 71.473 1.00 76.06 996 GLU A C 1
ATOM 8121 O O . GLU A 1 996 ? -39.410 18.214 72.385 1.00 76.06 996 GLU A O 1
ATOM 8126 N N . ALA A 1 997 ? -39.995 18.635 70.254 1.00 84.00 997 ALA A N 1
ATOM 8127 C CA . ALA A 1 997 ? -38.807 19.429 69.920 1.00 84.00 997 ALA A CA 1
ATOM 8128 C C . ALA A 1 997 ? -39.159 20.882 69.558 1.00 84.00 997 ALA A C 1
ATOM 8130 O O . ALA A 1 997 ? -38.716 21.814 70.224 1.00 84.00 997 ALA A O 1
ATOM 8131 N N . TYR A 1 998 ? -40.008 21.097 68.550 1.00 86.62 998 TYR A N 1
ATOM 8132 C CA . TYR A 1 998 ? -40.334 22.440 68.057 1.00 86.62 998 TYR A CA 1
ATOM 8133 C C . TYR A 1 998 ? -41.075 23.309 69.089 1.00 86.62 998 TYR A C 1
ATOM 8135 O O . TYR A 1 998 ? -40.702 24.455 69.312 1.00 86.62 998 TYR A O 1
ATOM 8143 N N . GLU A 1 999 ? -42.108 22.785 69.761 1.00 82.38 999 GLU A N 1
ATOM 8144 C CA . GLU A 1 999 ? -42.903 23.579 70.720 1.00 82.38 999 GLU A CA 1
ATOM 8145 C C . GLU A 1 999 ? -42.143 23.952 72.006 1.00 82.38 999 GLU A C 1
ATOM 8147 O O . GLU A 1 999 ? -42.560 24.867 72.721 1.00 82.38 999 GLU A O 1
ATOM 8152 N N . VAL A 1 1000 ? -41.026 23.283 72.302 1.00 81.94 1000 VAL A N 1
ATOM 8153 C CA . VAL A 1 1000 ? -40.240 23.500 73.529 1.00 81.94 1000 VAL A CA 1
ATOM 8154 C C . VAL A 1 1000 ? -38.954 24.302 73.305 1.00 81.94 1000 VAL A C 1
ATOM 8156 O O . VAL A 1 1000 ? -38.346 24.716 74.287 1.00 81.94 1000 VAL A O 1
ATOM 8159 N N . SER A 1 1001 ? -38.560 24.562 72.052 1.00 86.56 1001 SER A N 1
ATOM 8160 C CA . SER A 1 1001 ? -37.379 25.368 71.715 1.00 86.56 1001 SER A CA 1
ATOM 8161 C C . SER A 1 1001 ? -37.765 26.703 71.087 1.00 86.56 1001 SER A C 1
ATOM 8163 O O . SER A 1 1001 ? -38.344 26.762 70.001 1.00 86.56 1001 SER A O 1
ATOM 8165 N N . ASP A 1 1002 ? -37.394 27.796 71.754 1.00 86.75 1002 ASP A N 1
ATOM 8166 C CA . ASP A 1 1002 ? -37.570 29.150 71.220 1.00 86.75 1002 ASP A CA 1
ATOM 8167 C C . ASP A 1 1002 ? -36.638 29.427 70.029 1.00 86.75 1002 ASP A C 1
ATOM 8169 O O . ASP A 1 1002 ? -36.960 30.260 69.184 1.00 86.75 1002 ASP A O 1
ATOM 8173 N N . THR A 1 1003 ? -35.523 28.695 69.920 1.00 87.12 1003 THR A N 1
ATOM 8174 C CA . THR A 1 1003 ? -34.613 28.734 68.766 1.00 87.12 1003 THR A CA 1
ATOM 8175 C C . THR A 1 1003 ? -35.287 28.147 67.525 1.00 87.12 1003 THR A C 1
ATOM 8177 O O . THR A 1 1003 ? -35.280 28.774 66.469 1.00 87.12 1003 THR A O 1
ATOM 8180 N N . LEU A 1 1004 ? -35.938 26.980 67.644 1.00 88.88 1004 LEU A N 1
ATOM 8181 C CA . LEU A 1 1004 ? -36.637 26.352 66.513 1.00 88.88 1004 LEU A CA 1
ATOM 8182 C C . LEU A 1 1004 ? -37.852 27.166 66.049 1.00 88.88 1004 LEU A C 1
ATOM 8184 O O . LEU A 1 1004 ? -38.113 27.238 64.853 1.00 88.88 1004 LEU A O 1
ATOM 8188 N N . LYS A 1 1005 ? -38.562 27.840 66.962 1.00 90.00 1005 LYS A N 1
ATOM 8189 C CA . LYS A 1 1005 ? -39.731 28.678 66.631 1.00 90.00 1005 LYS A CA 1
ATOM 8190 C C . LYS A 1 1005 ? -39.419 29.922 65.793 1.00 90.00 1005 LYS A C 1
ATOM 8192 O O . LYS A 1 1005 ? -40.352 30.572 65.327 1.00 90.00 1005 LYS A O 1
ATOM 8197 N N . GLN A 1 1006 ? -38.144 30.270 65.602 1.00 89.50 1006 GLN A N 1
ATOM 8198 C CA . GLN A 1 1006 ? -37.739 31.362 64.707 1.00 89.50 1006 GLN A CA 1
ATOM 8199 C C . GLN A 1 1006 ? -37.903 30.997 63.226 1.00 89.50 1006 GLN A C 1
ATOM 8201 O O . GLN A 1 1006 ? -37.950 31.886 62.378 1.00 89.50 1006 GLN A O 1
ATOM 8206 N N . PHE A 1 1007 ? -38.024 29.705 62.913 1.00 89.44 1007 PHE A N 1
ATOM 8207 C CA . PHE A 1 1007 ? -38.183 29.199 61.556 1.00 89.44 1007 PHE A CA 1
ATOM 8208 C C . PHE A 1 1007 ? -39.566 28.579 61.367 1.00 89.44 1007 PHE A C 1
ATOM 8210 O O . PHE A 1 1007 ? -40.164 28.049 62.304 1.00 89.44 1007 PHE A O 1
ATOM 8217 N N . ASP A 1 1008 ? -40.072 28.608 60.132 1.00 87.81 1008 ASP A N 1
ATOM 8218 C CA . ASP A 1 1008 ? -41.319 27.922 59.811 1.00 87.81 1008 ASP A CA 1
ATOM 8219 C C . ASP A 1 1008 ? -41.194 26.412 60.080 1.00 87.81 1008 ASP A C 1
ATOM 8221 O O . ASP A 1 1008 ? -40.246 25.746 59.647 1.00 87.81 1008 ASP A O 1
ATOM 8225 N N . TYR A 1 1009 ? -42.189 25.866 60.782 1.00 87.94 1009 TYR A N 1
ATOM 8226 C CA . TYR A 1 1009 ? -42.206 24.464 61.182 1.00 87.94 1009 TYR A CA 1
ATOM 8227 C C . TYR A 1 1009 ? -42.092 23.516 59.986 1.00 87.94 1009 TYR A C 1
ATOM 8229 O O . TYR A 1 1009 ? -41.416 22.489 60.076 1.00 87.94 1009 TYR A O 1
ATOM 8237 N N . PHE A 1 1010 ? -42.769 23.814 58.875 1.00 86.94 1010 PHE A N 1
ATOM 8238 C CA . PHE A 1 1010 ? -42.750 22.922 57.728 1.00 86.94 1010 PHE A CA 1
ATOM 8239 C C . PHE A 1 1010 ? -41.411 22.955 57.003 1.00 86.94 1010 PHE A C 1
ATOM 8241 O O . PHE A 1 1010 ? -40.962 21.903 56.539 1.00 86.94 1010 PHE A O 1
ATOM 8248 N N . LYS A 1 1011 ? -40.727 24.104 56.997 1.00 88.38 1011 LYS A N 1
ATOM 8249 C CA . LYS A 1 1011 ? -39.347 24.165 56.518 1.00 88.38 1011 LYS A CA 1
ATOM 8250 C C . LYS A 1 1011 ? -38.386 23.359 57.397 1.00 88.38 1011 LYS A C 1
ATOM 8252 O O . LYS A 1 1011 ? -37.606 22.580 56.858 1.00 88.38 1011 LYS A O 1
ATOM 8257 N N . ILE A 1 1012 ? -38.491 23.454 58.730 1.00 89.44 1012 ILE A N 1
ATOM 8258 C CA . ILE A 1 1012 ? -37.711 22.602 59.654 1.00 89.44 1012 ILE A CA 1
ATOM 8259 C C . ILE A 1 1012 ? -38.015 21.125 59.407 1.00 89.44 1012 ILE A C 1
ATOM 8261 O O . ILE A 1 1012 ? -37.111 20.302 59.303 1.00 89.44 1012 ILE A O 1
ATOM 8265 N N . ARG A 1 1013 ? -39.296 20.770 59.293 1.00 88.19 1013 ARG A N 1
ATOM 8266 C CA . ARG A 1 1013 ? -39.729 19.394 59.038 1.00 88.19 1013 ARG A CA 1
ATOM 8267 C C . ARG A 1 1013 ? -39.141 18.846 57.743 1.00 88.19 1013 ARG A C 1
ATOM 8269 O O . ARG A 1 1013 ? -38.715 17.697 57.726 1.00 88.19 1013 ARG A O 1
ATOM 8276 N N . HIS A 1 1014 ? -39.143 19.641 56.678 1.00 88.50 1014 HIS A N 1
ATOM 8277 C CA . HIS A 1 1014 ? -38.556 19.263 55.399 1.00 88.50 1014 HIS A CA 1
ATOM 8278 C C . HIS A 1 1014 ? -37.032 19.098 55.509 1.00 88.50 1014 HIS A C 1
ATOM 8280 O O . HIS A 1 1014 ? -36.506 18.070 55.090 1.00 88.50 1014 HIS A O 1
ATOM 8286 N N . LEU A 1 1015 ? -36.353 20.032 56.188 1.00 90.00 1015 LEU A N 1
ATOM 8287 C CA . LEU A 1 1015 ? -34.912 19.981 56.433 1.00 90.00 1015 LEU A CA 1
ATOM 8288 C C . LEU A 1 1015 ? -34.491 18.708 57.195 1.00 90.00 1015 LEU A C 1
ATOM 8290 O O . LEU A 1 1015 ? -33.633 17.955 56.742 1.00 90.00 1015 LEU A O 1
ATOM 8294 N N . ILE A 1 1016 ? -35.136 18.433 58.334 1.00 89.00 1016 ILE A N 1
ATOM 8295 C CA . ILE A 1 1016 ? -34.848 17.255 59.168 1.00 89.00 1016 ILE A CA 1
ATOM 8296 C C . ILE A 1 1016 ? -35.163 15.955 58.424 1.00 89.00 1016 ILE A C 1
ATOM 8298 O O . ILE A 1 1016 ? -34.443 14.972 58.570 1.00 89.00 1016 ILE A O 1
ATOM 8302 N N . ARG A 1 1017 ? -36.226 15.934 57.617 1.00 86.44 1017 ARG A N 1
ATOM 8303 C CA . ARG A 1 1017 ? -36.601 14.748 56.847 1.00 86.44 1017 ARG A CA 1
ATOM 8304 C C . ARG A 1 1017 ? -35.546 14.376 55.803 1.00 86.44 1017 ARG A C 1
ATOM 8306 O O . ARG A 1 1017 ? -35.221 13.198 55.709 1.00 86.44 1017 ARG A O 1
ATOM 8313 N N . ASN A 1 1018 ? -35.061 15.347 55.030 1.00 86.56 1018 ASN A N 1
ATOM 8314 C CA . ASN A 1 1018 ? -34.216 15.080 53.862 1.00 86.56 1018 ASN A CA 1
ATOM 8315 C C . ASN A 1 1018 ? -32.718 15.038 54.199 1.00 86.56 1018 ASN A C 1
ATOM 8317 O O . ASN A 1 1018 ? -31.989 14.270 53.583 1.00 86.56 1018 ASN A O 1
ATOM 8321 N N . TRP A 1 1019 ? -32.272 15.786 55.216 1.00 89.50 1019 TRP A N 1
ATOM 8322 C CA . TRP A 1 1019 ? -30.847 15.910 55.571 1.00 89.50 1019 TRP A CA 1
ATOM 8323 C C . TRP A 1 1019 ? -30.536 15.600 57.047 1.00 89.50 1019 TRP A C 1
ATOM 8325 O O . TRP A 1 1019 ? -29.388 15.686 57.481 1.00 89.50 1019 TRP A O 1
ATOM 8335 N N . GLY A 1 1020 ? -31.532 15.208 57.850 1.00 85.88 1020 GLY A N 1
ATOM 8336 C CA . GLY A 1 1020 ? -31.327 14.889 59.268 1.00 85.88 1020 GLY A CA 1
ATOM 8337 C C . GLY A 1 1020 ? -30.419 13.683 59.507 1.00 85.88 1020 GLY A C 1
ATOM 8338 O O . GLY A 1 1020 ? -29.655 13.689 60.470 1.00 85.88 1020 GLY A O 1
ATOM 8339 N N . VAL A 1 1021 ? -30.446 12.678 58.622 1.00 85.25 1021 VAL A N 1
ATOM 8340 C CA . VAL A 1 1021 ? -29.655 11.442 58.778 1.00 85.25 1021 VAL A CA 1
ATOM 8341 C C . VAL A 1 1021 ? -28.154 11.730 58.776 1.00 85.25 1021 VAL A C 1
ATOM 8343 O O . VAL A 1 1021 ? -27.436 11.198 59.620 1.00 85.25 1021 VAL A O 1
ATOM 8346 N N . GLU A 1 1022 ? -27.691 12.632 57.905 1.00 86.81 1022 GLU A N 1
ATOM 8347 C CA . GLU A 1 1022 ? -26.288 13.079 57.849 1.00 86.81 1022 GLU A CA 1
ATOM 8348 C C . GLU A 1 1022 ? -25.825 13.711 59.173 1.00 86.81 1022 GLU A C 1
ATOM 8350 O O . GLU A 1 1022 ? -24.643 13.679 59.511 1.00 86.81 1022 GLU A O 1
ATOM 8355 N N . HIS A 1 1023 ? -26.775 14.218 59.959 1.00 85.69 1023 HIS A N 1
ATOM 8356 C CA . HIS A 1 1023 ? -26.561 14.882 61.241 1.00 85.69 1023 HIS A CA 1
ATOM 8357 C C . HIS A 1 1023 ? -26.942 13.995 62.442 1.00 85.69 1023 HIS A C 1
ATOM 8359 O O . HIS A 1 1023 ? -27.041 14.481 63.569 1.00 85.69 1023 HIS A O 1
ATOM 8365 N N . GLY A 1 1024 ? -27.156 12.689 62.225 1.00 83.19 1024 GLY A N 1
ATOM 8366 C CA . GLY A 1 1024 ? -27.486 11.719 63.276 1.00 83.19 1024 GLY A CA 1
ATOM 8367 C C . GLY A 1 1024 ? -28.939 11.764 63.764 1.00 83.19 1024 GLY A C 1
ATOM 8368 O O . GLY A 1 1024 ? -29.242 11.231 64.831 1.00 83.19 1024 GLY A O 1
ATOM 8369 N N . ILE A 1 1025 ? -29.838 12.399 63.005 1.00 87.56 1025 ILE A N 1
ATOM 8370 C CA . ILE A 1 1025 ? -31.266 12.527 63.311 1.00 87.56 1025 ILE A CA 1
ATOM 8371 C C . ILE A 1 1025 ? -32.065 11.685 62.315 1.00 87.56 1025 ILE A C 1
ATOM 8373 O O . ILE A 1 1025 ? -32.251 12.051 61.157 1.00 87.56 1025 ILE A O 1
ATOM 8377 N N . TYR A 1 1026 ? -32.600 10.563 62.776 1.00 84.94 1026 TYR A N 1
ATOM 8378 C CA . TYR A 1 1026 ? -33.438 9.683 61.970 1.00 84.94 1026 TYR A CA 1
ATOM 8379 C C . TYR A 1 1026 ? -34.893 10.128 62.045 1.00 84.94 1026 TYR A C 1
ATOM 8381 O O . TYR A 1 1026 ? -35.478 10.190 63.127 1.00 84.94 1026 TYR A O 1
ATOM 8389 N N . PHE A 1 1027 ? -35.495 10.415 60.895 1.00 82.31 1027 PHE A N 1
ATOM 8390 C CA . PHE A 1 1027 ? -36.897 10.805 60.786 1.00 82.31 1027 PHE A CA 1
ATOM 8391 C C . PHE A 1 1027 ? -37.742 9.622 60.298 1.00 82.31 1027 PHE A C 1
ATOM 8393 O O . PHE A 1 1027 ? -37.505 9.074 59.225 1.00 82.31 1027 PHE A O 1
ATOM 8400 N N . THR A 1 1028 ? -38.770 9.241 61.057 1.00 68.94 1028 THR A N 1
ATOM 8401 C CA . THR A 1 1028 ? -39.730 8.198 60.675 1.00 68.94 1028 THR A CA 1
ATOM 8402 C C . THR A 1 1028 ? -41.155 8.752 60.670 1.00 68.94 1028 THR A C 1
ATOM 8404 O O . THR A 1 1028 ? -41.700 9.216 61.674 1.00 68.94 1028 THR A O 1
ATOM 8407 N N . GLY A 1 1029 ? -41.799 8.702 59.503 1.00 58.72 1029 GLY A N 1
ATOM 8408 C CA . GLY A 1 1029 ? -43.208 9.061 59.378 1.00 58.72 1029 GLY A CA 1
ATOM 8409 C C . GLY A 1 1029 ? -43.663 9.295 57.942 1.00 58.72 1029 GLY A C 1
ATOM 8410 O O . GLY A 1 1029 ? -43.217 10.232 57.287 1.00 58.72 1029 GLY A O 1
ATOM 8411 N N . LYS A 1 1030 ? -44.651 8.512 57.489 1.00 51.66 1030 LYS A N 1
ATOM 8412 C CA . LYS A 1 1030 ? -45.581 8.961 56.438 1.00 51.66 1030 LYS A CA 1
ATOM 8413 C C . LYS A 1 1030 ? -46.425 10.093 57.023 1.00 51.66 1030 LYS A C 1
ATOM 8415 O O . LYS A 1 1030 ? -46.762 10.006 58.203 1.00 51.66 1030 LYS A O 1
ATOM 8420 N N . SER A 1 1031 ? -46.730 11.132 56.235 1.00 49.19 1031 SER A N 1
ATOM 8421 C CA . SER A 1 1031 ? -47.502 12.334 56.619 1.00 49.19 1031 SER A CA 1
ATOM 8422 C C . SER A 1 1031 ? -48.450 12.110 57.805 1.00 49.19 1031 SER A C 1
ATOM 8424 O O . SER A 1 1031 ? -49.593 11.699 57.629 1.00 49.19 1031 SER A O 1
ATOM 8426 N N . GLY A 1 1032 ? -47.970 12.346 59.031 1.00 53.84 1032 GLY A N 1
ATOM 8427 C CA . GLY A 1 1032 ? -48.762 12.060 60.227 1.00 53.84 1032 GLY A CA 1
ATOM 8428 C C . GLY A 1 1032 ? -47.982 11.986 61.537 1.00 53.84 1032 GLY A C 1
ATOM 8429 O O . GLY A 1 1032 ? -48.348 12.706 62.464 1.00 53.84 1032 GLY A O 1
ATOM 8430 N N . ALA A 1 1033 ? -46.936 11.158 61.616 1.00 60.41 1033 ALA A N 1
ATOM 8431 C CA . ALA A 1 1033 ? -46.284 10.815 62.891 1.00 60.41 1033 ALA A CA 1
ATOM 8432 C C . ALA A 1 1033 ? -45.076 11.695 63.277 1.00 60.41 1033 ALA A C 1
ATOM 8434 O O . ALA A 1 1033 ? -44.724 11.711 64.451 1.00 60.41 1033 ALA A O 1
ATOM 8435 N N . ASP A 1 1034 ? -44.463 12.391 62.302 1.00 76.75 1034 ASP A N 1
ATOM 8436 C CA . ASP A 1 1034 ? -43.286 13.281 62.416 1.00 76.75 1034 ASP A CA 1
ATOM 8437 C C . ASP A 1 1034 ? -42.313 12.903 63.553 1.00 76.75 1034 ASP A C 1
ATOM 8439 O O . ASP A 1 1034 ? -41.950 13.744 64.374 1.00 76.75 1034 ASP A O 1
ATOM 8443 N N . THR A 1 1035 ? -41.943 11.623 63.644 1.00 80.12 1035 THR A N 1
ATOM 8444 C CA . THR A 1 1035 ? -41.131 11.085 64.741 1.00 80.12 1035 THR A CA 1
ATOM 8445 C C . THR A 1 1035 ? -39.653 11.211 64.385 1.00 80.12 1035 THR A C 1
ATOM 8447 O O . THR A 1 1035 ? -39.254 10.861 63.279 1.00 80.12 1035 THR A O 1
ATOM 8450 N N . ILE A 1 1036 ? -38.841 11.699 65.319 1.00 84.56 1036 ILE A N 1
ATOM 8451 C CA . ILE A 1 1036 ? -37.385 11.830 65.211 1.00 84.56 1036 ILE A CA 1
ATOM 8452 C C . ILE A 1 1036 ? -36.693 10.959 66.264 1.00 84.56 1036 ILE A C 1
ATOM 8454 O O . ILE A 1 1036 ? -37.234 10.738 67.350 1.00 84.56 1036 ILE A O 1
ATOM 8458 N N . SER A 1 1037 ? -35.509 10.439 65.950 1.00 83.31 1037 SER A N 1
ATOM 8459 C CA . SER A 1 1037 ? -34.745 9.537 66.816 1.00 83.31 1037 SER A CA 1
ATOM 8460 C C . SER A 1 1037 ? -33.237 9.634 66.572 1.00 83.31 1037 SER A C 1
ATOM 8462 O O . SER A 1 1037 ? -32.804 10.071 65.512 1.00 83.31 1037 SER A O 1
ATOM 8464 N N . LEU A 1 1038 ? -32.447 9.176 67.548 1.00 81.38 1038 LEU A N 1
ATOM 8465 C CA . LEU A 1 1038 ? -31.006 8.927 67.417 1.00 81.38 1038 LEU A CA 1
ATOM 8466 C C . LEU A 1 1038 ? -30.679 7.532 66.846 1.00 81.38 1038 LEU A C 1
ATOM 8468 O O . LEU A 1 1038 ? -29.531 7.271 66.501 1.00 81.38 1038 LEU A O 1
ATOM 8472 N N . ASN A 1 1039 ? -31.667 6.636 66.750 1.00 77.31 1039 ASN A N 1
ATOM 8473 C CA . ASN A 1 1039 ? -31.516 5.274 66.241 1.00 77.31 1039 ASN A CA 1
ATOM 8474 C C . ASN A 1 1039 ? -32.325 5.080 64.952 1.00 77.31 1039 ASN A C 1
ATOM 8476 O O . ASN A 1 1039 ? -33.453 5.549 64.832 1.00 77.31 1039 ASN A O 1
ATOM 8480 N N . GLU A 1 1040 ? -31.782 4.313 64.012 1.00 69.69 1040 GLU A N 1
ATOM 8481 C CA . GLU A 1 1040 ? -32.417 4.064 62.710 1.00 69.69 1040 GLU A CA 1
ATOM 8482 C C . GLU A 1 1040 ? -33.676 3.171 62.819 1.00 69.69 1040 GLU A C 1
ATOM 8484 O O . GLU A 1 1040 ? -34.653 3.344 62.094 1.00 69.69 1040 GLU A O 1
ATOM 8489 N N . ALA A 1 1041 ? -33.702 2.239 63.779 1.00 57.66 1041 ALA A N 1
ATOM 8490 C CA . ALA A 1 1041 ? -34.737 1.208 63.916 1.00 57.66 1041 ALA A CA 1
ATOM 8491 C C . ALA A 1 1041 ? -35.908 1.597 64.847 1.00 57.66 1041 ALA A C 1
ATOM 8493 O O . ALA A 1 1041 ? -36.270 0.843 65.756 1.00 57.66 1041 ALA A O 1
ATOM 8494 N N . VAL A 1 1042 ? -36.518 2.768 64.650 1.00 58.38 1042 VAL A N 1
ATOM 8495 C CA . VAL A 1 1042 ? -37.621 3.236 65.510 1.00 58.38 1042 VAL A CA 1
ATOM 8496 C C . VAL A 1 1042 ? -39.002 2.918 64.940 1.00 58.38 1042 VAL A C 1
ATOM 8498 O O . VAL A 1 1042 ? -39.318 3.208 63.789 1.00 58.38 1042 VAL A O 1
ATOM 8501 N N . LYS A 1 1043 ? -39.866 2.340 65.788 1.00 56.88 1043 LYS A N 1
ATOM 8502 C CA . LYS A 1 1043 ? -41.302 2.206 65.507 1.00 56.88 1043 LYS A CA 1
ATOM 8503 C C . LYS A 1 1043 ? -41.990 3.559 65.730 1.00 56.88 1043 LYS A C 1
ATOM 8505 O O . LYS A 1 1043 ? -41.818 4.124 66.809 1.00 56.88 1043 LYS A O 1
ATOM 8510 N N . PRO A 1 1044 ? -42.809 4.053 64.784 1.00 55.53 1044 PRO A N 1
ATOM 8511 C CA . PRO A 1 1044 ? -43.537 5.304 64.966 1.00 55.53 1044 PRO A CA 1
ATOM 8512 C C . PRO A 1 1044 ? -44.440 5.216 66.202 1.00 55.53 1044 PRO A C 1
ATOM 8514 O O . PRO A 1 1044 ? -45.188 4.247 66.372 1.00 55.53 1044 PRO A O 1
ATOM 8517 N N . GLN A 1 1045 ? -44.371 6.218 67.078 1.00 57.47 1045 GLN A N 1
ATOM 8518 C CA . GLN A 1 1045 ? -45.176 6.257 68.296 1.00 57.47 1045 GLN A CA 1
ATOM 8519 C C . GLN A 1 1045 ? -46.653 6.484 67.935 1.00 57.47 1045 GLN A C 1
ATOM 8521 O O . GLN A 1 1045 ? -46.990 7.406 67.188 1.00 57.47 1045 GLN A O 1
ATOM 8526 N N . SER A 1 1046 ? -47.556 5.623 68.422 1.00 62.25 1046 SER A N 1
ATOM 8527 C CA . SER A 1 1046 ? -48.976 5.710 68.057 1.00 62.25 1046 SER A CA 1
ATOM 8528 C C . SER A 1 1046 ? -49.657 6.881 68.774 1.00 62.25 1046 SER A C 1
ATOM 8530 O O . SER A 1 1046 ? -49.487 7.078 69.978 1.00 62.25 1046 SER A O 1
ATOM 8532 N N . GLN A 1 1047 ? -50.484 7.643 68.049 1.00 63.34 1047 GLN A N 1
ATOM 8533 C CA . GLN A 1 1047 ? -51.241 8.764 68.630 1.00 63.34 1047 GLN A CA 1
ATOM 8534 C C . GLN A 1 1047 ? -52.160 8.315 69.783 1.00 63.34 1047 GLN A C 1
ATOM 8536 O O . GLN A 1 1047 ? -52.394 9.081 70.716 1.00 63.34 1047 GLN A O 1
ATOM 8541 N N . LEU A 1 1048 ? -52.629 7.061 69.762 1.00 71.62 1048 LEU A N 1
ATOM 8542 C CA . LEU A 1 1048 ? -53.417 6.445 70.835 1.00 71.62 1048 LEU A CA 1
ATOM 8543 C C . LEU A 1 1048 ? -52.646 6.384 72.162 1.00 71.62 1048 LEU A C 1
ATOM 8545 O O . LEU A 1 1048 ? -53.198 6.741 73.203 1.00 71.62 1048 LEU A O 1
ATOM 8549 N N . GLN A 1 1049 ? -51.369 5.986 72.127 1.00 72.56 1049 GLN A N 1
ATOM 8550 C CA . GLN A 1 1049 ? -50.540 5.882 73.330 1.00 72.56 1049 GLN A CA 1
ATOM 8551 C C . GLN A 1 1049 ? -50.273 7.259 73.949 1.00 72.56 1049 GLN A C 1
ATOM 8553 O O . GLN A 1 1049 ? -50.333 7.421 75.166 1.00 72.56 1049 GLN A O 1
ATOM 8558 N N . THR A 1 1050 ? -50.044 8.276 73.117 1.00 70.38 1050 THR A N 1
ATOM 8559 C CA . THR A 1 1050 ? -49.847 9.657 73.582 1.00 70.38 1050 THR A CA 1
ATOM 8560 C C . THR A 1 1050 ? -51.099 10.206 74.275 1.00 70.38 1050 THR A C 1
ATOM 8562 O O . THR A 1 1050 ? -50.999 10.827 75.334 1.00 70.38 1050 THR A O 1
ATOM 8565 N N . ILE A 1 1051 ? -52.291 9.925 73.731 1.00 78.81 1051 ILE A N 1
ATOM 8566 C CA . ILE A 1 1051 ? -53.566 10.337 74.340 1.00 78.81 1051 ILE A CA 1
ATOM 8567 C C . ILE A 1 1051 ? -53.789 9.644 75.694 1.00 78.81 1051 ILE A C 1
ATOM 8569 O O . ILE A 1 1051 ? -54.229 10.298 76.643 1.00 78.81 1051 ILE A O 1
ATOM 8573 N N . LEU A 1 1052 ? -53.468 8.349 75.809 1.00 80.25 1052 LEU A N 1
ATOM 8574 C CA . LEU A 1 1052 ? -53.545 7.616 77.080 1.00 80.25 1052 LEU A CA 1
ATOM 8575 C C . LEU A 1 1052 ? -52.639 8.228 78.150 1.00 80.25 1052 LEU A C 1
ATOM 8577 O O . LEU A 1 1052 ? -53.115 8.526 79.246 1.00 80.25 1052 LEU A O 1
ATOM 8581 N N . ASN A 1 1053 ? -51.378 8.508 77.811 1.00 79.56 1053 ASN A N 1
ATOM 8582 C CA . ASN A 1 1053 ? -50.427 9.124 78.737 1.00 79.56 1053 ASN A CA 1
ATOM 8583 C C . ASN A 1 1053 ? -50.951 10.471 79.276 1.00 79.56 1053 ASN A C 1
ATOM 8585 O O . ASN A 1 1053 ? -50.816 10.765 80.464 1.00 79.56 1053 ASN A O 1
ATOM 8589 N N . TRP A 1 1054 ? -51.617 11.284 78.445 1.00 81.38 1054 TRP A N 1
ATOM 8590 C CA . TRP A 1 1054 ? -52.226 12.539 78.906 1.00 81.38 1054 TRP A CA 1
ATOM 8591 C C . TRP A 1 1054 ? -53.373 12.330 79.897 1.00 81.38 1054 TRP A C 1
ATOM 8593 O O . TRP A 1 1054 ? -53.492 13.082 80.866 1.00 81.38 1054 TRP A O 1
ATOM 8603 N N . LEU A 1 1055 ? -54.226 11.329 79.675 1.00 83.31 1055 LEU A N 1
ATOM 8604 C CA . LEU A 1 1055 ? -55.318 10.991 80.595 1.00 83.31 1055 LEU A CA 1
ATOM 8605 C C . LEU A 1 1055 ? -54.789 10.460 81.940 1.00 83.31 1055 LEU A C 1
ATOM 8607 O O . LEU A 1 1055 ? -55.353 10.757 83.002 1.00 83.31 1055 LEU A O 1
ATOM 8611 N N . GLU A 1 1056 ? -53.680 9.721 81.916 1.00 82.56 1056 GLU A N 1
ATOM 8612 C CA . GLU A 1 1056 ? -52.986 9.233 83.111 1.00 82.56 1056 GLU A CA 1
ATOM 8613 C C . GLU A 1 1056 ? -52.320 10.358 83.908 1.00 82.56 1056 GLU A C 1
ATOM 8615 O O . GLU A 1 1056 ? -52.465 10.403 85.131 1.00 82.56 1056 GLU A O 1
ATOM 8620 N N . GLN A 1 1057 ? -51.667 11.307 83.240 1.00 82.50 1057 GLN A N 1
ATOM 8621 C CA . GLN A 1 1057 ? -50.997 12.438 83.893 1.00 82.50 1057 GLN A CA 1
ATOM 8622 C C . GLN A 1 1057 ? -51.970 13.527 84.370 1.00 82.50 1057 GLN A C 1
ATOM 8624 O O . GLN A 1 1057 ? -51.677 14.258 85.313 1.00 82.50 1057 GLN A O 1
ATOM 8629 N N . SER A 1 1058 ? -53.143 13.654 83.744 1.00 84.38 1058 SER A N 1
ATOM 8630 C CA . SER A 1 1058 ? -54.104 14.702 84.096 1.00 84.38 1058 SER A CA 1
ATOM 8631 C C . SER A 1 1058 ? -54.780 14.452 85.451 1.00 84.38 1058 SER A C 1
ATOM 8633 O O . SER A 1 1058 ? -55.365 13.393 85.693 1.00 84.38 1058 SER A O 1
ATOM 8635 N N . ASN A 1 1059 ? -54.782 15.465 86.323 1.00 79.75 1059 ASN A N 1
ATOM 8636 C CA . ASN A 1 1059 ? -55.482 15.433 87.616 1.00 79.75 1059 ASN A CA 1
ATOM 8637 C C . ASN A 1 1059 ? -57.007 15.622 87.495 1.00 79.75 1059 ASN A C 1
ATOM 8639 O O . ASN A 1 1059 ? -57.733 15.369 88.454 1.00 79.75 1059 ASN A O 1
ATOM 8643 N N . ARG A 1 1060 ? -57.496 16.044 86.321 1.00 86.31 1060 ARG A N 1
ATOM 8644 C CA . ARG A 1 1060 ? -58.924 16.157 85.983 1.00 86.31 1060 ARG A CA 1
ATOM 8645 C C . ARG A 1 1060 ? -59.273 15.313 84.751 1.00 86.31 1060 ARG A C 1
ATOM 8647 O O . ARG A 1 1060 ? -58.389 15.069 83.926 1.00 86.31 1060 ARG A O 1
ATOM 8654 N N . PRO A 1 1061 ? -60.539 14.915 84.559 1.00 87.88 1061 PRO A N 1
ATOM 8655 C CA . PRO A 1 1061 ? -60.992 14.398 83.272 1.00 87.88 1061 PRO A CA 1
ATOM 8656 C C . PRO A 1 1061 ? -60.727 15.393 82.124 1.00 87.88 1061 PRO A C 1
ATOM 8658 O O . PRO A 1 1061 ? -60.816 16.611 82.314 1.00 87.88 1061 PRO A O 1
ATOM 8661 N N . LEU A 1 1062 ? -60.387 14.881 80.938 1.00 88.19 1062 LEU A N 1
ATOM 8662 C CA . LEU A 1 1062 ? -60.137 15.691 79.738 1.00 88.19 1062 LEU A CA 1
ATOM 8663 C C . LEU A 1 1062 ? -61.323 15.643 78.777 1.00 88.19 1062 LEU A C 1
ATOM 8665 O O . LEU A 1 1062 ? -62.034 14.638 78.708 1.00 88.19 1062 LEU A O 1
ATOM 8669 N N . THR A 1 1063 ? -61.512 16.720 78.012 1.00 88.88 1063 THR A N 1
ATOM 8670 C CA . THR A 1 1063 ? -62.538 16.800 76.967 1.00 88.88 1063 THR A CA 1
ATOM 8671 C C . THR A 1 1063 ? -62.015 16.433 75.579 1.00 88.88 1063 THR A C 1
ATOM 8673 O O . THR A 1 1063 ? -60.811 16.414 75.326 1.00 88.88 1063 THR A O 1
ATOM 8676 N N . ARG A 1 1064 ? -62.932 16.172 74.634 1.00 84.69 1064 ARG A N 1
ATOM 8677 C CA . ARG A 1 1064 ? -62.572 16.000 73.211 1.00 84.69 1064 ARG A CA 1
ATOM 8678 C C . ARG A 1 1064 ? -61.825 17.207 72.663 1.00 84.69 1064 ARG A C 1
ATOM 8680 O O . ARG A 1 1064 ? -60.921 17.023 71.864 1.00 84.69 1064 ARG A O 1
ATOM 8687 N N . ASP A 1 1065 ? -62.202 18.408 73.091 1.00 80.25 1065 ASP A N 1
ATOM 8688 C CA . ASP A 1 1065 ? -61.562 19.651 72.669 1.00 80.25 1065 ASP A CA 1
ATOM 8689 C C . ASP A 1 1065 ? -60.160 19.802 73.276 1.00 80.25 1065 ASP A C 1
ATOM 8691 O O . ASP A 1 1065 ? -59.214 20.131 72.564 1.00 80.25 1065 ASP A O 1
ATOM 8695 N N . ASP A 1 1066 ? -60.000 19.451 74.560 1.00 80.31 1066 ASP A N 1
ATOM 8696 C CA . ASP A 1 1066 ? -58.687 19.396 75.221 1.00 80.31 1066 ASP A CA 1
ATOM 8697 C C . ASP A 1 1066 ? -57.722 18.453 74.476 1.00 80.31 1066 ASP A C 1
ATOM 8699 O O . ASP A 1 1066 ? -56.529 18.738 74.380 1.00 80.31 1066 ASP A O 1
ATOM 8703 N N . ILE A 1 1067 ? -58.229 17.338 73.935 1.00 80.19 1067 ILE A N 1
ATOM 8704 C CA . ILE A 1 1067 ? -57.443 16.372 73.153 1.00 80.19 1067 ILE A CA 1
ATOM 8705 C C . ILE A 1 1067 ? -57.247 16.859 71.712 1.00 80.19 1067 ILE A C 1
ATOM 8707 O O . ILE A 1 1067 ? -56.135 16.785 71.197 1.00 80.19 1067 ILE A O 1
ATOM 8711 N N . ALA A 1 1068 ? -58.284 17.405 71.070 1.00 74.00 1068 ALA A N 1
ATOM 8712 C CA . ALA A 1 1068 ? -58.234 17.940 69.708 1.00 74.00 1068 ALA A CA 1
ATOM 8713 C C . ALA A 1 1068 ? -57.171 19.034 69.563 1.00 74.00 1068 ALA A C 1
ATOM 8715 O O . ALA A 1 1068 ? -56.402 19.011 68.608 1.00 74.00 1068 ALA A O 1
ATOM 8716 N N . LYS A 1 1069 ? -57.074 19.929 70.553 1.00 74.06 1069 LYS A N 1
ATOM 8717 C CA . LYS A 1 1069 ? -56.049 20.982 70.629 1.00 74.06 1069 LYS A CA 1
ATOM 8718 C C . LYS A 1 1069 ? -54.621 20.444 70.690 1.00 74.06 1069 LYS A C 1
ATOM 8720 O O . LYS A 1 1069 ? -53.696 21.154 70.315 1.00 74.06 1069 LYS A O 1
ATOM 8725 N N . LYS A 1 1070 ? -54.442 19.214 71.172 1.00 66.69 1070 LYS A N 1
ATOM 8726 C CA . LYS A 1 1070 ? -53.128 18.602 71.383 1.00 66.69 1070 LYS A CA 1
ATOM 8727 C C . LYS A 1 1070 ? -52.743 17.596 70.297 1.00 66.69 1070 LYS A C 1
ATOM 8729 O O . LYS A 1 1070 ? -51.564 17.305 70.143 1.00 66.69 1070 LYS A O 1
ATOM 8734 N N . ILE A 1 1071 ? -53.695 17.075 69.517 1.00 64.25 1071 ILE A N 1
ATOM 8735 C CA . ILE A 1 1071 ? -53.410 16.189 68.377 1.00 64.25 1071 ILE A CA 1
ATOM 8736 C C . ILE A 1 1071 ? -53.226 16.987 67.079 1.00 64.25 1071 ILE A C 1
ATOM 8738 O O . ILE A 1 1071 ? -53.900 17.986 66.838 1.00 64.25 1071 ILE A O 1
ATOM 8742 N N . ARG A 1 1072 ? -52.366 16.501 66.175 1.00 50.59 1072 ARG A N 1
ATOM 8743 C CA . ARG A 1 1072 ? -51.985 17.197 64.927 1.00 50.59 1072 ARG A CA 1
ATOM 8744 C C . ARG A 1 1072 ? -53.166 17.657 64.066 1.00 50.59 1072 ARG A C 1
ATOM 8746 O O . ARG A 1 1072 ? -53.095 18.709 63.436 1.00 50.59 1072 ARG A O 1
ATOM 8753 N N . SER A 1 1073 ? -54.242 16.872 64.014 1.00 56.88 1073 SER A N 1
ATOM 8754 C CA . SER A 1 1073 ? -55.395 17.204 63.174 1.00 56.88 1073 SER A CA 1
ATOM 8755 C C . SER A 1 1073 ? -56.171 18.435 63.646 1.00 56.88 1073 SER A C 1
ATOM 8757 O O . SER A 1 1073 ? -56.940 18.984 62.862 1.00 56.88 1073 SER A O 1
ATOM 8759 N N . GLY A 1 1074 ? -56.033 18.845 64.914 1.00 54.72 1074 GLY A N 1
ATOM 8760 C CA . GLY A 1 1074 ? -56.889 19.876 65.512 1.00 54.72 1074 GLY A CA 1
ATOM 8761 C C . GLY A 1 1074 ? -58.373 19.491 65.558 1.00 54.72 1074 GLY A C 1
ATOM 8762 O O . GLY A 1 1074 ? -59.211 20.303 65.939 1.00 54.72 1074 GLY A O 1
ATOM 8763 N N . SER A 1 1075 ? -58.721 18.277 65.119 1.00 68.44 1075 SER A N 1
ATOM 8764 C CA . SER A 1 1075 ? -60.088 17.887 64.808 1.00 68.44 1075 SER A CA 1
ATOM 8765 C C . SER A 1 1075 ? -60.699 17.132 65.970 1.00 68.44 1075 SER A C 1
ATOM 8767 O O . SER A 1 1075 ? -60.211 16.075 66.384 1.00 68.44 1075 SER A O 1
ATOM 8769 N N . GLN A 1 1076 ? -61.842 17.627 66.436 1.00 68.12 1076 GLN A N 1
ATOM 8770 C CA . GLN A 1 1076 ? -62.654 16.919 67.418 1.00 68.12 1076 GLN A CA 1
ATOM 8771 C C . GLN A 1 1076 ? -63.139 15.555 66.899 1.00 68.12 1076 GLN A C 1
ATOM 8773 O O . GLN A 1 1076 ? -63.364 14.652 67.705 1.00 68.12 1076 GLN A O 1
ATOM 8778 N N . ASN A 1 1077 ? -63.233 15.360 65.577 1.00 68.62 1077 ASN A N 1
ATOM 8779 C CA . ASN A 1 1077 ? -63.649 14.087 64.984 1.00 68.62 1077 ASN A CA 1
ATOM 8780 C C . ASN A 1 1077 ? -62.557 13.019 65.107 1.00 68.62 1077 ASN A C 1
ATOM 8782 O O . ASN A 1 1077 ? -62.848 11.902 65.528 1.00 68.62 1077 ASN A O 1
ATOM 8786 N N . HIS A 1 1078 ? -61.296 13.363 64.832 1.00 65.88 1078 HIS A N 1
ATOM 8787 C CA . HIS A 1 1078 ? -60.180 12.438 65.055 1.00 65.88 1078 HIS A CA 1
ATOM 8788 C C . HIS A 1 1078 ? -59.952 12.171 66.542 1.00 65.88 1078 HIS A C 1
ATOM 8790 O O . HIS A 1 1078 ? -59.772 11.019 66.928 1.00 65.88 1078 HIS A O 1
ATOM 8796 N N . ALA A 1 1079 ? -60.050 13.199 67.393 1.00 77.00 1079 ALA A N 1
ATOM 8797 C CA . ALA A 1 1079 ? -60.018 13.003 68.842 1.00 77.00 1079 ALA A CA 1
ATOM 8798 C C . ALA A 1 1079 ? -61.132 12.045 69.296 1.00 77.00 1079 ALA A C 1
ATOM 8800 O O . ALA A 1 1079 ? -60.902 11.168 70.126 1.00 77.00 1079 ALA A O 1
ATOM 8801 N N . SER A 1 1080 ? -62.332 12.166 68.716 1.00 78.62 1080 SER A N 1
ATOM 8802 C CA . SER A 1 1080 ? -63.442 11.257 68.995 1.00 78.62 1080 SER A CA 1
ATOM 8803 C C . SER A 1 1080 ? -63.177 9.831 68.515 1.00 78.62 1080 SER A C 1
ATOM 8805 O O . SER A 1 1080 ? -63.604 8.903 69.195 1.00 78.62 1080 SER A O 1
ATOM 8807 N N . LEU A 1 1081 ? -62.518 9.641 67.371 1.00 78.25 1081 LEU A N 1
ATOM 8808 C CA . LEU A 1 1081 ? -62.208 8.315 66.834 1.00 78.25 1081 LEU A CA 1
ATOM 8809 C C . LEU A 1 1081 ? -61.227 7.579 67.754 1.00 78.25 1081 LEU A C 1
ATOM 8811 O O . LEU A 1 1081 ? -61.532 6.477 68.203 1.00 78.25 1081 LEU A O 1
ATOM 8815 N N . TYR A 1 1082 ? -60.138 8.244 68.147 1.00 80.31 1082 TYR A N 1
ATOM 8816 C CA . TYR A 1 1082 ? -59.163 7.685 69.084 1.00 80.31 1082 TYR A CA 1
ATOM 8817 C C . TYR A 1 1082 ? -59.759 7.405 70.464 1.00 80.31 1082 TYR A C 1
ATOM 8819 O O . TYR A 1 1082 ? -59.548 6.336 71.027 1.00 80.31 1082 TYR A O 1
ATOM 8827 N N . LEU A 1 1083 ? -60.561 8.326 71.007 1.00 82.94 1083 LEU A N 1
ATOM 8828 C CA . LEU A 1 1083 ? -61.253 8.091 72.276 1.00 82.94 1083 LEU A CA 1
ATOM 8829 C C . LEU A 1 1083 ? -62.212 6.899 72.200 1.00 82.94 1083 LEU A C 1
ATOM 8831 O O . LEU A 1 1083 ? -62.316 6.147 73.164 1.00 82.94 1083 LEU A O 1
ATOM 8835 N N . ASN A 1 1084 ? -62.919 6.718 71.082 1.00 80.88 1084 ASN A N 1
ATOM 8836 C CA . ASN A 1 1084 ? -63.823 5.584 70.906 1.00 80.88 1084 ASN A CA 1
ATOM 8837 C C . ASN A 1 1084 ? -63.063 4.255 70.883 1.00 80.88 1084 ASN A C 1
ATOM 8839 O O . ASN A 1 1084 ? -63.502 3.306 71.529 1.00 80.88 1084 ASN A O 1
ATOM 8843 N N . GLU A 1 1085 ? -61.927 4.201 70.192 1.00 80.56 1085 GLU A N 1
ATOM 8844 C CA . GLU A 1 1085 ? -61.061 3.021 70.144 1.00 80.56 1085 GLU A CA 1
ATOM 8845 C C . GLU A 1 1085 ? -60.508 2.675 71.536 1.00 80.56 1085 GLU A C 1
ATOM 8847 O O . GLU A 1 1085 ? -60.631 1.541 71.999 1.00 80.56 1085 GLU A O 1
ATOM 8852 N N . LEU A 1 1086 ? -60.025 3.677 72.277 1.00 83.06 1086 LEU A N 1
ATOM 8853 C CA . LEU A 1 1086 ? -59.533 3.497 73.646 1.00 83.06 1086 LEU A CA 1
ATOM 8854 C C . LEU A 1 1086 ? -60.633 3.085 74.641 1.00 83.06 1086 LEU A C 1
ATOM 8856 O O . LEU A 1 1086 ? -60.376 2.304 75.557 1.00 83.06 1086 LEU A O 1
ATOM 8860 N N . MET A 1 1087 ? -61.863 3.580 74.468 1.00 81.12 1087 MET A N 1
ATOM 8861 C CA . MET A 1 1087 ? -63.019 3.144 75.262 1.00 81.12 1087 MET A CA 1
ATOM 8862 C C . MET A 1 1087 ? -63.441 1.709 74.929 1.00 81.12 1087 MET A C 1
ATOM 8864 O O . MET A 1 1087 ? -63.868 0.978 75.818 1.00 81.12 1087 MET A O 1
ATOM 8868 N N . GLN A 1 1088 ? -63.336 1.281 73.666 1.00 75.50 1088 GLN A N 1
ATOM 8869 C CA . GLN A 1 1088 ? -63.593 -0.113 73.287 1.00 75.50 1088 GLN A CA 1
ATOM 8870 C C . GLN A 1 1088 ? -62.539 -1.061 73.866 1.00 75.50 1088 GLN A C 1
ATOM 8872 O O . GLN A 1 1088 ? -62.891 -2.146 74.327 1.00 75.50 1088 GLN A O 1
ATOM 8877 N N . ALA A 1 1089 ? -61.275 -0.631 73.903 1.00 76.06 1089 ALA A N 1
ATOM 8878 C CA . ALA A 1 1089 ? -60.177 -1.369 74.526 1.00 76.06 1089 ALA A CA 1
ATOM 8879 C C . ALA A 1 1089 ? -60.265 -1.423 76.066 1.00 76.06 1089 ALA A C 1
ATOM 8881 O O . ALA A 1 1089 ? -59.556 -2.204 76.698 1.00 76.06 1089 ALA A O 1
ATOM 8882 N N . GLY A 1 1090 ? -61.134 -0.615 76.683 1.00 74.56 1090 GLY A N 1
ATOM 8883 C CA . GLY A 1 1090 ? -61.313 -0.554 78.135 1.00 74.56 1090 GLY A CA 1
ATOM 8884 C C . GLY A 1 1090 ? -60.293 0.324 78.864 1.00 74.56 1090 GLY A C 1
ATOM 8885 O O . GLY A 1 1090 ? -60.283 0.353 80.092 1.00 74.56 1090 GLY A O 1
ATOM 8886 N N . SER A 1 1091 ? -59.441 1.050 78.136 1.00 83.00 1091 SER A N 1
ATOM 8887 C CA . SER A 1 1091 ? -58.373 1.888 78.698 1.00 83.00 1091 SER A CA 1
ATOM 8888 C C . SER A 1 1091 ? -58.850 3.290 79.098 1.00 83.00 1091 SER A C 1
ATOM 8890 O O . SER A 1 1091 ? -58.159 3.992 79.836 1.00 83.00 1091 SER A O 1
ATOM 8892 N N . VAL A 1 1092 ? -60.034 3.712 78.637 1.00 89.00 1092 VAL A N 1
ATOM 8893 C CA . VAL A 1 1092 ? -60.624 5.035 78.908 1.00 89.00 1092 VAL A CA 1
ATOM 8894 C C . VAL A 1 1092 ? -62.107 4.902 79.257 1.00 89.00 1092 VAL A C 1
ATOM 8896 O O . VAL A 1 1092 ? -62.840 4.159 78.617 1.00 89.00 1092 VAL A O 1
ATOM 8899 N N . VAL A 1 1093 ? -62.567 5.673 80.243 1.00 85.69 1093 VAL A N 1
ATOM 8900 C CA . VAL A 1 1093 ? -63.952 5.732 80.728 1.00 85.69 1093 VAL A CA 1
ATOM 8901 C C . VAL A 1 1093 ? -64.512 7.135 80.540 1.00 85.69 1093 VAL A C 1
ATOM 8903 O O . VAL A 1 1093 ? -63.883 8.130 80.907 1.00 85.69 1093 VAL A O 1
ATOM 8906 N N . ARG A 1 1094 ? -65.740 7.220 80.025 1.00 88.38 1094 ARG A N 1
ATOM 8907 C CA . ARG A 1 1094 ? -66.503 8.470 79.978 1.00 88.38 1094 ARG A CA 1
ATOM 8908 C C . ARG A 1 1094 ? -67.242 8.681 81.298 1.00 88.38 1094 ARG A C 1
ATOM 8910 O O . ARG A 1 1094 ? -68.162 7.931 81.620 1.00 88.38 1094 ARG A O 1
ATOM 8917 N N . VAL A 1 1095 ? -66.844 9.710 82.042 1.00 85.25 1095 VAL A N 1
ATOM 8918 C CA . VAL A 1 1095 ? -67.371 10.021 83.384 1.00 85.25 1095 VAL A CA 1
ATOM 8919 C C . VAL A 1 1095 ? -68.457 11.098 83.372 1.00 85.25 1095 VAL A C 1
ATOM 8921 O O . VAL A 1 1095 ? -69.289 11.118 84.272 1.00 85.25 1095 VAL A O 1
ATOM 8924 N N . ALA A 1 1096 ? -68.512 11.930 82.325 1.00 81.19 1096 ALA A N 1
ATOM 8925 C CA . ALA A 1 1096 ? -69.583 12.905 82.095 1.00 81.19 1096 ALA A CA 1
ATOM 8926 C C . ALA A 1 1096 ? -69.846 13.115 80.590 1.00 81.19 1096 ALA A C 1
ATOM 8928 O O . ALA A 1 1096 ? -69.252 12.458 79.730 1.00 81.19 1096 ALA A O 1
ATOM 8929 N N . ALA A 1 1097 ? -70.753 14.033 80.238 1.00 76.38 1097 ALA A N 1
ATOM 8930 C CA . ALA A 1 1097 ? -71.167 14.258 78.851 1.00 76.38 1097 ALA A CA 1
ATOM 8931 C C . ALA A 1 1097 ? -69.993 14.535 77.894 1.00 76.38 1097 ALA A C 1
ATOM 8933 O O . ALA A 1 1097 ? -70.033 14.074 76.761 1.00 76.38 1097 ALA A O 1
ATOM 8934 N N . LEU A 1 1098 ? -68.924 15.207 78.315 1.00 82.06 1098 LEU A N 1
ATOM 8935 C CA . LEU A 1 1098 ? -67.776 15.489 77.443 1.00 82.06 1098 LEU A CA 1
ATOM 8936 C C . LEU A 1 1098 ? -66.439 15.076 78.055 1.00 82.06 1098 LEU A C 1
ATOM 8938 O O . LEU A 1 1098 ? -65.408 15.385 77.474 1.00 82.06 1098 LEU A O 1
ATOM 8942 N N . GLU A 1 1099 ? -66.455 14.366 79.180 1.00 89.38 1099 GLU A N 1
ATOM 8943 C CA . GLU A 1 1099 ? -65.278 14.148 80.018 1.00 89.38 1099 GLU A CA 1
ATOM 8944 C C . GLU A 1 1099 ? -64.852 12.682 80.058 1.00 89.38 1099 GLU A C 1
ATOM 8946 O O . GLU A 1 1099 ? -65.670 11.783 80.289 1.00 89.38 1099 GLU A O 1
ATOM 8951 N N . TYR A 1 1100 ? -63.550 12.467 79.872 1.00 91.31 1100 TYR A N 1
ATOM 8952 C CA . TYR A 1 1100 ? -62.915 11.159 79.756 1.00 91.31 1100 TYR A CA 1
ATOM 8953 C C . TYR A 1 1100 ? -61.747 11.047 80.746 1.00 91.31 1100 TYR A C 1
ATOM 8955 O O . TYR A 1 1100 ? -61.002 12.006 80.957 1.00 91.31 1100 TYR A O 1
ATOM 8963 N N . THR A 1 1101 ? -61.586 9.883 81.374 1.00 91.12 1101 THR A N 1
ATOM 8964 C CA . THR A 1 1101 ? -60.472 9.572 82.289 1.00 91.12 1101 THR A CA 1
ATOM 8965 C C . THR A 1 1101 ? -60.160 8.074 82.276 1.00 91.12 1101 THR A C 1
ATOM 8967 O O . THR A 1 1101 ? -60.820 7.320 81.568 1.00 91.12 1101 THR A O 1
ATOM 8970 N N . THR A 1 1102 ? -59.157 7.618 83.022 1.00 90.44 1102 THR A N 1
ATOM 8971 C CA . THR A 1 1102 ? -58.791 6.195 83.078 1.00 90.44 1102 THR A CA 1
ATOM 8972 C C . THR A 1 1102 ? -59.660 5.410 84.078 1.00 90.44 1102 THR A C 1
ATOM 8974 O O . THR A 1 1102 ? -60.145 5.991 85.057 1.00 90.44 1102 THR A O 1
ATOM 8977 N N . PRO A 1 1103 ? -59.863 4.089 83.891 1.00 86.12 1103 PRO A N 1
ATOM 8978 C CA . PRO A 1 1103 ? -60.661 3.253 84.795 1.00 86.12 1103 PRO A CA 1
ATOM 8979 C C . PRO A 1 1103 ? -60.236 3.330 86.267 1.00 86.12 1103 PRO A C 1
ATOM 8981 O O . PRO A 1 1103 ? -61.086 3.410 87.153 1.00 86.12 1103 PRO A O 1
ATOM 8984 N N . GLN A 1 1104 ? -58.925 3.377 86.531 1.00 83.81 1104 GLN A N 1
ATOM 8985 C CA . GLN A 1 1104 ? -58.360 3.437 87.884 1.00 83.81 1104 GLN A CA 1
ATOM 8986 C C . GLN A 1 1104 ? -58.828 4.688 88.637 1.00 83.81 1104 GLN A C 1
ATOM 8988 O O . GLN A 1 1104 ? -59.051 4.647 89.846 1.00 83.81 1104 GLN A O 1
ATOM 8993 N N . LYS A 1 1105 ? -59.003 5.804 87.919 1.00 87.06 1105 LYS A N 1
ATOM 8994 C CA . LYS A 1 1105 ? -59.522 7.056 88.479 1.00 87.06 1105 LYS A CA 1
ATOM 8995 C C . LYS A 1 1105 ? -61.050 7.059 88.528 1.00 87.06 1105 LYS A C 1
ATOM 8997 O O . LYS A 1 1105 ? -61.620 7.530 89.507 1.00 87.06 1105 LYS A O 1
ATOM 9002 N N . ALA A 1 1106 ? -61.709 6.509 87.507 1.00 85.69 1106 ALA A N 1
ATOM 9003 C CA . ALA A 1 1106 ? -63.165 6.526 87.373 1.00 85.69 1106 ALA A CA 1
ATOM 9004 C C . ALA A 1 1106 ? -63.907 5.702 88.444 1.00 85.69 1106 ALA A C 1
ATOM 9006 O O . ALA A 1 1106 ? -65.009 6.089 88.831 1.00 85.69 1106 ALA A O 1
ATOM 9007 N N . TYR A 1 1107 ? -63.322 4.595 88.922 1.00 86.56 1107 TYR A N 1
ATOM 9008 C CA . TYR A 1 1107 ? -63.973 3.650 89.847 1.00 86.56 1107 TYR A CA 1
ATOM 9009 C C . TYR A 1 1107 ? -63.432 3.678 91.288 1.00 86.56 1107 TYR A C 1
ATOM 9011 O O . TYR A 1 1107 ? -63.867 2.888 92.120 1.00 86.56 1107 TYR A O 1
ATOM 9019 N N . LYS A 1 1108 ? -62.508 4.594 91.611 1.00 82.38 1108 LYS A N 1
ATOM 9020 C CA . LYS A 1 1108 ? -61.719 4.590 92.860 1.00 82.38 1108 LYS A CA 1
ATOM 9021 C C . LYS A 1 1108 ? -62.536 4.488 94.163 1.00 82.38 1108 LYS A C 1
ATOM 9023 O O . LYS A 1 1108 ? -62.067 3.874 95.114 1.00 82.38 1108 LYS A O 1
ATOM 9028 N N . ASN A 1 1109 ? -63.726 5.090 94.216 1.00 80.25 1109 ASN A N 1
ATOM 9029 C CA . ASN A 1 1109 ? -64.540 5.207 95.438 1.00 80.25 1109 ASN A CA 1
ATOM 9030 C C . ASN A 1 1109 ? -65.802 4.325 95.416 1.00 80.25 1109 ASN A C 1
ATOM 9032 O O . ASN A 1 1109 ? -66.782 4.638 96.093 1.00 80.25 1109 ASN A O 1
ATOM 9036 N N . VAL A 1 1110 ? -65.816 3.268 94.603 1.00 81.62 1110 VAL A N 1
ATOM 9037 C CA . VAL A 1 1110 ? -67.016 2.469 94.356 1.00 81.62 1110 VAL A CA 1
ATOM 9038 C C . VAL A 1 1110 ? -66.744 0.981 94.575 1.00 81.62 1110 VAL A C 1
ATOM 9040 O O . VAL A 1 1110 ? -65.776 0.437 94.052 1.00 81.62 1110 VAL A O 1
ATOM 9043 N N . ASP A 1 1111 ? -67.627 0.308 95.317 1.00 83.44 1111 ASP A N 1
ATOM 9044 C CA . ASP A 1 1111 ? -67.592 -1.150 95.484 1.00 83.44 1111 ASP A CA 1
ATOM 9045 C C . ASP A 1 1111 ? -68.196 -1.835 94.249 1.00 83.44 1111 ASP A C 1
ATOM 9047 O O . ASP A 1 1111 ? -69.408 -2.052 94.144 1.00 83.44 1111 ASP A O 1
ATOM 9051 N N . ILE A 1 1112 ? -67.324 -2.141 93.287 1.00 83.88 1112 ILE A N 1
ATOM 9052 C CA . ILE A 1 1112 ? -67.694 -2.727 91.996 1.00 83.88 1112 ILE A CA 1
ATOM 9053 C C . ILE A 1 1112 ? -68.389 -4.087 92.179 1.00 83.88 1112 ILE A C 1
ATOM 9055 O O . ILE A 1 1112 ? -69.338 -4.376 91.450 1.00 83.88 1112 ILE A O 1
ATOM 9059 N N . GLN A 1 1113 ? -67.974 -4.908 93.154 1.00 80.44 1113 GLN A N 1
ATOM 9060 C CA . GLN A 1 1113 ? -68.550 -6.242 93.362 1.00 80.44 1113 GLN A CA 1
ATOM 9061 C C . GLN A 1 1113 ? -69.992 -6.160 93.862 1.00 80.44 1113 GLN A C 1
ATOM 9063 O O . GLN A 1 1113 ? -70.873 -6.830 93.320 1.00 80.44 1113 GLN A O 1
ATOM 9068 N N . LYS A 1 1114 ? -70.250 -5.308 94.859 1.00 82.44 1114 LYS A N 1
ATOM 9069 C CA . LYS A 1 1114 ? -71.597 -5.111 95.407 1.00 82.44 1114 LYS A CA 1
ATOM 9070 C C . LYS A 1 1114 ? -72.565 -4.546 94.366 1.00 82.44 1114 LYS A C 1
ATOM 9072 O O . LYS A 1 1114 ? -73.704 -4.997 94.257 1.00 82.44 1114 LYS A O 1
ATOM 9077 N N . LEU A 1 1115 ? -72.094 -3.597 93.559 1.00 85.44 1115 LEU A N 1
ATOM 9078 C CA . LEU A 1 1115 ? -72.843 -3.055 92.426 1.00 85.44 1115 LEU A CA 1
ATOM 9079 C C . LEU A 1 1115 ? -73.164 -4.114 91.381 1.00 85.44 1115 LEU A C 1
ATOM 9081 O O . LEU A 1 1115 ? -74.309 -4.219 90.952 1.00 85.44 1115 LEU A O 1
ATOM 9085 N N . HIS A 1 1116 ? -72.173 -4.912 90.991 1.00 84.75 1116 HIS A N 1
ATOM 9086 C CA . HIS A 1 1116 ? -72.368 -5.974 90.015 1.00 84.75 1116 HIS A CA 1
ATOM 9087 C C . HIS A 1 1116 ? -73.431 -6.977 90.496 1.00 84.75 1116 HIS A C 1
ATOM 9089 O O . HIS A 1 1116 ? -74.349 -7.304 89.747 1.00 84.75 1116 HIS A O 1
ATOM 9095 N N . GLN A 1 1117 ? -73.385 -7.392 91.768 1.00 84.25 1117 GLN A N 1
ATOM 9096 C CA . GLN A 1 1117 ? -74.387 -8.285 92.366 1.00 84.25 1117 GLN A CA 1
ATOM 9097 C C . GLN A 1 1117 ? -75.806 -7.703 92.336 1.00 84.25 1117 GLN A C 1
ATOM 9099 O O . 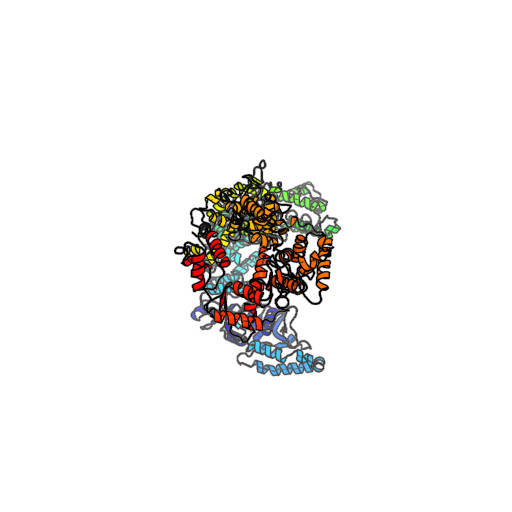GLN A 1 1117 ? -76.748 -8.410 91.976 1.00 84.25 1117 GLN A O 1
ATOM 9104 N N . ASP A 1 1118 ? -75.967 -6.422 92.669 1.00 85.75 1118 ASP A N 1
ATOM 9105 C CA . ASP A 1 1118 ? -77.265 -5.744 92.614 1.00 85.75 1118 ASP A CA 1
ATOM 9106 C C . ASP A 1 1118 ? -77.825 -5.663 91.188 1.00 85.75 1118 ASP A C 1
ATOM 9108 O O . ASP A 1 1118 ? -79.027 -5.847 90.981 1.00 85.75 1118 ASP A O 1
ATOM 9112 N N . ILE A 1 1119 ? -76.960 -5.416 90.200 1.00 87.88 1119 ILE A N 1
ATOM 9113 C CA . ILE A 1 1119 ? -77.348 -5.385 88.786 1.00 87.88 1119 ILE A CA 1
ATOM 9114 C C . ILE A 1 1119 ? -77.793 -6.782 88.342 1.00 87.88 1119 ILE A C 1
ATOM 9116 O O . ILE A 1 1119 ? -78.870 -6.919 87.765 1.00 87.88 1119 ILE A O 1
ATOM 9120 N N . VAL A 1 1120 ? -77.029 -7.829 88.669 1.00 85.75 1120 VAL A N 1
ATOM 9121 C CA . VAL A 1 1120 ? -77.397 -9.224 88.368 1.00 85.75 1120 VAL A CA 1
ATOM 9122 C C . VAL A 1 1120 ? -78.724 -9.601 89.034 1.00 85.75 1120 VAL A C 1
ATOM 9124 O O . VAL A 1 1120 ? -79.588 -10.190 88.384 1.00 85.75 1120 VAL A O 1
ATOM 9127 N N . ALA A 1 1121 ? -78.927 -9.243 90.305 1.00 85.69 1121 ALA A N 1
ATOM 9128 C CA . ALA A 1 1121 ? -80.177 -9.505 91.019 1.00 85.69 1121 ALA A CA 1
ATOM 9129 C C . ALA A 1 1121 ? -81.374 -8.819 90.342 1.00 85.69 1121 ALA A C 1
ATOM 9131 O O . ALA A 1 1121 ? -82.439 -9.420 90.192 1.00 85.69 1121 ALA A O 1
ATOM 9132 N N . TYR A 1 1122 ? -81.184 -7.585 89.875 1.00 87.69 1122 TYR A N 1
ATOM 9133 C CA . TYR A 1 1122 ? -82.213 -6.856 89.148 1.00 87.69 1122 TYR A CA 1
ATOM 9134 C C . TYR A 1 1122 ? -82.521 -7.476 87.777 1.00 87.69 1122 TYR A C 1
ATOM 9136 O O . TYR A 1 1122 ? -83.689 -7.614 87.415 1.00 87.69 1122 TYR A O 1
ATOM 9144 N N . LEU A 1 1123 ? -81.500 -7.905 87.030 1.00 87.12 1123 LEU A N 1
ATOM 9145 C CA . LEU A 1 1123 ? -81.690 -8.578 85.743 1.00 87.12 1123 LEU A CA 1
ATOM 9146 C C . LEU A 1 1123 ? -82.432 -9.912 85.894 1.00 87.12 1123 LEU A C 1
ATOM 9148 O O . LEU A 1 1123 ? -83.320 -10.198 85.092 1.00 87.12 1123 LEU A O 1
ATOM 9152 N N . LYS A 1 1124 ? -82.149 -10.684 86.954 1.00 85.75 1124 LYS A N 1
ATOM 9153 C CA . LYS A 1 1124 ? -82.897 -11.915 87.281 1.00 85.75 1124 LYS A CA 1
ATOM 9154 C C . LYS A 1 1124 ? -84.373 -11.648 87.554 1.00 85.75 1124 LYS A C 1
ATOM 9156 O O . LYS A 1 1124 ? -85.218 -12.413 87.106 1.00 85.75 1124 LYS A O 1
ATOM 9161 N N . LEU A 1 1125 ? -84.680 -10.569 88.276 1.00 86.19 1125 LEU A N 1
ATOM 9162 C CA . LEU A 1 1125 ? -86.059 -10.188 88.586 1.00 86.19 1125 LEU A CA 1
ATOM 9163 C C . LEU A 1 1125 ? -86.848 -9.813 87.323 1.00 86.19 1125 LEU A C 1
ATOM 9165 O O . LEU A 1 1125 ? -88.022 -10.147 87.202 1.00 86.19 1125 LEU A O 1
ATOM 9169 N N . VAL A 1 1126 ? -86.211 -9.088 86.403 1.00 84.94 1126 VAL A N 1
ATOM 9170 C CA . VAL A 1 1126 ? -86.859 -8.572 85.190 1.00 84.94 1126 VAL A CA 1
ATOM 9171 C C . VAL A 1 1126 ? -86.967 -9.638 84.093 1.00 84.94 1126 VAL A C 1
ATOM 9173 O O . VAL A 1 1126 ? -87.931 -9.610 83.329 1.00 84.94 1126 VAL A O 1
ATOM 9176 N N . ASN A 1 1127 ? -86.014 -10.576 84.038 1.00 83.94 1127 ASN A N 1
ATOM 9177 C CA . ASN A 1 1127 ? -85.966 -11.724 83.124 1.00 83.94 1127 ASN A CA 1
ATOM 9178 C C . ASN A 1 1127 ? -86.133 -11.376 81.627 1.00 83.94 1127 ASN A C 1
ATOM 9180 O O . ASN A 1 1127 ? -86.795 -12.087 80.875 1.00 83.94 1127 ASN A O 1
ATOM 9184 N N . LYS A 1 1128 ? -85.557 -10.246 81.206 1.00 86.81 1128 LYS A N 1
ATOM 9185 C CA . LYS A 1 1128 ? -85.433 -9.790 79.809 1.00 86.81 1128 LYS A CA 1
ATOM 9186 C C . LYS A 1 1128 ? -84.325 -8.733 79.710 1.00 86.81 1128 LYS A C 1
ATOM 9188 O O . LYS A 1 1128 ? -83.953 -8.185 80.752 1.00 86.81 1128 LYS A O 1
ATOM 9193 N N . PRO A 1 1129 ? -83.803 -8.416 78.509 1.00 87.81 1129 PRO A N 1
ATOM 9194 C CA . PRO A 1 1129 ? -82.780 -7.386 78.346 1.00 87.81 1129 PRO A CA 1
ATOM 9195 C C . PRO A 1 1129 ? -83.244 -6.023 78.877 1.00 87.81 1129 PRO A C 1
ATOM 9197 O O . PRO A 1 1129 ? -84.405 -5.647 78.709 1.00 87.81 1129 PRO A O 1
ATOM 9200 N N . VAL A 1 1130 ? -82.343 -5.281 79.521 1.00 89.44 1130 VAL A N 1
ATOM 9201 C CA . VAL A 1 1130 ? -82.642 -4.000 80.181 1.00 89.44 1130 VAL A CA 1
ATOM 9202 C C . VAL A 1 1130 ? -81.717 -2.910 79.659 1.00 89.44 1130 VAL A C 1
ATOM 9204 O O . VAL A 1 1130 ? -80.511 -3.124 79.552 1.00 89.44 1130 VAL A O 1
ATOM 9207 N N . ASP A 1 1131 ? -82.252 -1.722 79.375 1.00 88.69 1131 ASP A N 1
ATOM 9208 C CA . ASP A 1 1131 ? -81.418 -0.550 79.106 1.00 88.69 1131 ASP A CA 1
ATOM 9209 C C . ASP A 1 1131 ? -80.636 -0.136 80.359 1.00 88.69 1131 ASP A C 1
ATOM 9211 O O . ASP A 1 1131 ? -81.191 0.064 81.444 1.00 88.69 1131 ASP A O 1
ATOM 9215 N N . ILE A 1 1132 ? -79.323 0.022 80.201 1.00 88.75 1132 ILE A N 1
ATOM 9216 C CA . ILE A 1 1132 ? -78.400 0.387 81.277 1.00 88.75 1132 ILE A CA 1
ATOM 9217 C C . ILE A 1 1132 ? -78.771 1.714 81.958 1.00 88.75 1132 ILE A C 1
ATOM 9219 O O . ILE A 1 1132 ? -78.398 1.932 83.106 1.00 88.75 1132 ILE A O 1
ATOM 9223 N N . GLY A 1 1133 ? -79.524 2.599 81.296 1.00 85.94 1133 GLY A N 1
ATOM 9224 C CA . GLY A 1 1133 ? -80.058 3.825 81.885 1.00 85.94 1133 GLY A CA 1
ATOM 9225 C C . GLY A 1 1133 ? -81.018 3.566 83.048 1.00 85.94 1133 GLY A C 1
ATOM 9226 O O . GLY A 1 1133 ? -80.931 4.255 84.061 1.00 85.94 1133 GLY A O 1
ATOM 9227 N N . ILE A 1 1134 ? -81.853 2.525 82.968 1.00 87.56 1134 ILE A N 1
ATOM 9228 C CA . ILE A 1 1134 ? -82.774 2.138 84.055 1.00 87.56 1134 ILE A CA 1
ATOM 9229 C C . ILE A 1 1134 ? -81.990 1.619 85.259 1.00 87.56 1134 ILE A C 1
ATOM 9231 O O . ILE A 1 1134 ? -82.318 1.902 86.412 1.00 87.56 1134 ILE A O 1
ATOM 9235 N N . ILE A 1 1135 ? -80.932 0.858 84.986 1.00 88.19 1135 ILE A N 1
ATOM 9236 C CA . ILE A 1 1135 ? -80.010 0.385 86.016 1.00 88.19 1135 ILE A CA 1
ATOM 9237 C C . ILE A 1 1135 ? -79.326 1.573 86.679 1.00 88.19 1135 ILE A C 1
ATOM 9239 O O . ILE A 1 1135 ? -79.338 1.669 87.903 1.00 88.19 1135 ILE A O 1
ATOM 9243 N N . ALA A 1 1136 ? -78.785 2.494 85.878 1.00 87.25 1136 ALA A N 1
ATOM 9244 C CA . ALA A 1 1136 ? -78.136 3.700 86.364 1.00 87.25 1136 ALA A CA 1
ATOM 9245 C C . ALA A 1 1136 ? -79.071 4.500 87.278 1.00 87.25 1136 ALA A C 1
ATOM 9247 O O . ALA A 1 1136 ? -78.653 4.878 88.363 1.00 87.25 1136 ALA A O 1
ATOM 9248 N N . GLU A 1 1137 ? -80.336 4.696 86.900 1.00 86.38 1137 GLU A N 1
ATOM 9249 C CA . GLU A 1 1137 ? -81.326 5.409 87.715 1.00 86.38 1137 GLU A CA 1
ATOM 9250 C C . GLU A 1 1137 ? -81.580 4.714 89.061 1.00 86.38 1137 GLU A C 1
ATOM 9252 O O . GLU A 1 1137 ? -81.457 5.335 90.117 1.00 86.38 1137 GLU A O 1
ATOM 9257 N N . LYS A 1 1138 ? -81.861 3.405 89.053 1.00 85.12 1138 LYS A N 1
ATOM 9258 C CA . LYS A 1 1138 ? -82.148 2.644 90.282 1.00 85.12 1138 LYS A CA 1
ATOM 9259 C C . LYS A 1 1138 ? -80.957 2.568 91.222 1.00 85.12 1138 LYS A C 1
ATOM 9261 O O . LYS A 1 1138 ? -81.109 2.701 92.435 1.00 85.12 1138 LYS A O 1
ATOM 9266 N N . VAL A 1 1139 ? -79.779 2.339 90.664 1.00 86.81 1139 VAL A N 1
ATOM 9267 C CA . VAL A 1 1139 ? -78.535 2.239 91.419 1.00 86.81 1139 VAL A CA 1
ATOM 9268 C C . VAL A 1 1139 ? -78.124 3.608 91.962 1.00 86.81 1139 VAL A C 1
ATOM 9270 O O . VAL A 1 1139 ? -77.785 3.704 93.141 1.00 86.81 1139 VAL A O 1
ATOM 9273 N N . ASN A 1 1140 ? -78.223 4.669 91.153 1.00 88.12 1140 ASN A N 1
ATOM 9274 C CA . ASN A 1 1140 ? -77.988 6.043 91.601 1.00 88.12 1140 ASN A CA 1
ATOM 9275 C C . ASN A 1 1140 ? -78.917 6.405 92.765 1.00 88.12 1140 ASN A C 1
ATOM 9277 O O . ASN A 1 1140 ? -78.446 6.938 93.765 1.00 88.12 1140 ASN A O 1
ATOM 9281 N N . LEU A 1 1141 ? -80.205 6.049 92.686 1.00 87.88 1141 LEU A N 1
ATOM 9282 C CA . LEU A 1 1141 ? -81.163 6.267 93.773 1.00 87.88 1141 LEU A CA 1
ATOM 9283 C C . LEU A 1 1141 ? -80.822 5.458 95.033 1.00 87.88 1141 LEU A C 1
ATOM 9285 O O . LEU A 1 1141 ? -80.853 6.009 96.130 1.00 87.88 1141 LEU A O 1
ATOM 9289 N N . LYS A 1 1142 ? -80.477 4.171 94.892 1.00 87.19 1142 LYS A N 1
ATOM 9290 C CA . LYS A 1 1142 ? -80.173 3.276 96.024 1.00 87.19 1142 LYS A CA 1
ATOM 9291 C C . LYS A 1 1142 ? -78.910 3.685 96.788 1.00 87.19 1142 LYS A C 1
ATOM 9293 O O . LYS A 1 1142 ? -78.862 3.527 98.003 1.00 87.19 1142 LYS A O 1
ATOM 9298 N N . TYR A 1 1143 ? -77.896 4.176 96.079 1.00 86.38 1143 TYR A N 1
ATOM 9299 C CA . TYR A 1 1143 ? -76.576 4.480 96.642 1.00 86.38 1143 TYR A CA 1
ATOM 9300 C C . TYR A 1 1143 ? -76.252 5.978 96.710 1.00 86.38 1143 TYR A C 1
ATOM 9302 O O . TYR A 1 1143 ? -75.142 6.340 97.092 1.00 86.38 1143 TYR A O 1
ATOM 9310 N N . HIS A 1 1144 ? -77.203 6.848 96.356 1.00 85.38 1144 HIS A N 1
ATOM 9311 C CA . HIS A 1 1144 ? -77.017 8.300 96.249 1.00 85.38 1144 HIS A CA 1
ATOM 9312 C C . HIS A 1 1144 ? -75.862 8.710 95.315 1.00 85.38 1144 HIS A C 1
ATOM 9314 O O . HIS A 1 1144 ? -75.149 9.682 95.566 1.00 85.38 1144 HIS A O 1
ATOM 9320 N N . TYR A 1 1145 ? -75.676 7.966 94.224 1.00 87.25 1145 TYR A N 1
ATOM 9321 C CA . TYR A 1 1145 ? -74.715 8.305 93.175 1.00 87.25 1145 TYR A CA 1
ATOM 9322 C C . TYR A 1 1145 ? -75.332 9.223 92.114 1.00 87.25 1145 TYR A C 1
ATOM 9324 O O . TYR A 1 1145 ? -76.547 9.383 92.029 1.00 87.25 1145 TYR A O 1
ATOM 9332 N N . ASN A 1 1146 ? -74.477 9.811 91.275 1.00 85.56 1146 ASN A N 1
ATOM 9333 C CA . ASN A 1 1146 ? -74.889 10.640 90.140 1.00 85.56 1146 ASN A CA 1
ATOM 9334 C C . ASN A 1 1146 ? -74.069 10.320 88.876 1.00 85.56 1146 ASN A C 1
ATOM 9336 O O . ASN A 1 1146 ? -73.614 11.213 88.161 1.00 85.56 1146 ASN A O 1
ATOM 9340 N N . TYR A 1 1147 ? -73.802 9.035 88.631 1.00 87.94 1147 TYR A N 1
ATOM 9341 C CA . TYR A 1 1147 ? -73.007 8.615 87.476 1.00 87.94 1147 TYR A CA 1
ATOM 9342 C C . TYR A 1 1147 ? -73.879 8.467 86.220 1.00 87.94 1147 TYR A C 1
ATOM 9344 O O . TYR A 1 1147 ? -75.021 8.002 86.310 1.00 87.94 1147 TYR A O 1
ATOM 9352 N N . PRO A 1 1148 ? -73.368 8.834 85.028 1.00 86.31 1148 PRO A N 1
ATOM 9353 C CA . PRO A 1 1148 ? -74.129 8.731 83.790 1.00 86.31 1148 PRO A CA 1
ATOM 9354 C C . PRO A 1 1148 ? -74.223 7.283 83.298 1.00 86.31 1148 PRO A C 1
ATOM 9356 O O . PRO A 1 1148 ? -73.367 6.447 83.582 1.00 86.31 1148 PRO A O 1
ATOM 9359 N N . LYS A 1 1149 ? -75.207 6.994 82.439 1.00 86.62 1149 LYS A N 1
ATOM 9360 C CA . LYS A 1 1149 ? -75.420 5.647 81.874 1.00 86.62 1149 LYS A CA 1
ATOM 9361 C C . LYS A 1 1149 ? -74.179 5.023 81.213 1.00 86.62 1149 LYS A C 1
ATOM 9363 O O . LYS A 1 1149 ? -73.962 3.821 81.320 1.00 86.62 1149 LYS A O 1
ATOM 9368 N N . ALA A 1 1150 ? -73.340 5.836 80.560 1.00 83.00 1150 ALA A N 1
ATOM 9369 C CA . ALA A 1 1150 ? -72.114 5.376 79.897 1.00 83.00 1150 ALA A CA 1
ATOM 9370 C C . ALA A 1 1150 ? -71.062 4.855 80.892 1.00 83.00 1150 ALA A C 1
ATOM 9372 O O . ALA A 1 1150 ? -70.314 3.935 80.564 1.00 83.00 1150 ALA A O 1
ATOM 9373 N N . TRP A 1 1151 ? -71.044 5.407 82.108 1.00 89.50 1151 TRP A N 1
ATOM 9374 C CA . TRP A 1 1151 ? -70.153 4.984 83.185 1.00 89.50 1151 TRP A CA 1
ATOM 9375 C C . TRP A 1 1151 ? -70.511 3.573 83.664 1.00 89.50 1151 TRP A C 1
ATOM 9377 O O . TRP A 1 1151 ? -69.638 2.710 83.738 1.00 89.50 1151 TRP A O 1
ATOM 9387 N N . TYR A 1 1152 ? -71.807 3.311 83.882 1.00 86.69 1152 TYR A N 1
ATOM 9388 C CA . TYR A 1 1152 ? -72.317 1.989 84.260 1.00 86.69 1152 TYR A CA 1
ATOM 9389 C C . TYR A 1 1152 ? -72.151 0.961 83.140 1.00 86.69 1152 TYR A C 1
ATOM 9391 O O . TYR A 1 1152 ? -71.775 -0.177 83.403 1.00 86.69 1152 TYR A O 1
ATOM 9399 N N . LEU A 1 1153 ? -72.364 1.363 81.884 1.00 85.81 1153 LEU A N 1
ATOM 9400 C CA . LEU A 1 1153 ? -72.156 0.485 80.733 1.00 85.81 1153 LEU A CA 1
ATOM 9401 C C . LEU A 1 1153 ? -70.698 0.026 80.629 1.00 85.81 1153 LEU A C 1
ATOM 9403 O O . LEU A 1 1153 ? -70.440 -1.153 80.400 1.00 85.81 1153 LEU A O 1
ATOM 9407 N N . HIS A 1 1154 ? -69.748 0.947 80.813 1.00 85.38 1154 HIS A N 1
ATOM 9408 C CA . HIS A 1 1154 ? -68.331 0.602 80.825 1.00 85.38 1154 HIS A CA 1
ATOM 9409 C C . HIS A 1 1154 ? -67.976 -0.254 82.050 1.00 85.38 1154 HIS A C 1
ATOM 9411 O O . HIS A 1 1154 ? -67.282 -1.253 81.893 1.00 85.38 1154 HIS A O 1
ATOM 9417 N N . LEU A 1 1155 ? -68.522 0.066 83.234 1.00 85.88 1155 LEU A N 1
ATOM 9418 C CA . LEU A 1 1155 ? -68.305 -0.718 84.457 1.00 85.88 1155 LEU A CA 1
ATOM 9419 C C . LEU A 1 1155 ? -68.735 -2.170 84.264 1.00 85.88 1155 LEU A C 1
ATOM 9421 O O . LEU A 1 1155 ? -67.996 -3.079 84.626 1.00 85.88 1155 LEU A O 1
ATOM 9425 N N . VAL A 1 1156 ? -69.910 -2.409 83.683 1.00 83.75 1156 VAL A N 1
ATOM 9426 C CA . VAL A 1 1156 ? -70.414 -3.764 83.430 1.00 83.75 1156 VAL A CA 1
ATOM 9427 C C . VAL A 1 1156 ? -69.537 -4.487 82.402 1.00 83.75 1156 VAL A C 1
ATOM 9429 O O . VAL A 1 1156 ? -69.189 -5.646 82.616 1.00 83.75 1156 VAL A O 1
ATOM 9432 N N . LYS A 1 1157 ? -69.094 -3.806 81.336 1.00 79.19 1157 LYS A N 1
ATOM 9433 C CA . LYS A 1 1157 ? -68.194 -4.390 80.325 1.00 79.19 1157 LYS A CA 1
ATOM 9434 C C . LYS A 1 1157 ? -66.837 -4.810 80.890 1.00 79.19 1157 LYS A C 1
ATOM 9436 O O . LYS A 1 1157 ? -66.303 -5.829 80.458 1.00 79.19 1157 LYS A O 1
ATOM 9441 N N . THR A 1 1158 ? -66.281 -4.048 81.831 1.00 74.50 1158 THR A N 1
ATOM 9442 C CA . THR A 1 1158 ? -64.982 -4.365 82.443 1.00 74.50 1158 THR A CA 1
ATOM 9443 C C . THR A 1 1158 ? -65.101 -5.324 83.628 1.00 74.50 1158 THR A C 1
ATOM 9445 O O . THR A 1 1158 ? -64.303 -6.244 83.735 1.00 74.50 1158 THR A O 1
ATOM 9448 N N . SER A 1 1159 ? -66.109 -5.168 84.495 1.00 70.31 1159 SER A N 1
ATOM 9449 C CA . SER A 1 1159 ? -66.272 -5.986 85.716 1.00 70.31 1159 SER A CA 1
ATOM 9450 C C . SER A 1 1159 ? -66.758 -7.414 85.461 1.00 70.31 1159 SER A C 1
ATOM 9452 O O . SER A 1 1159 ? -66.427 -8.307 86.242 1.00 70.31 1159 SER A O 1
ATOM 9454 N N . SER A 1 1160 ? -67.480 -7.658 84.360 1.00 65.00 1160 SER A N 1
ATOM 9455 C CA . SER A 1 1160 ? -67.961 -9.002 83.993 1.00 65.00 1160 SER A CA 1
ATOM 9456 C C . SER A 1 1160 ? -66.837 -9.973 83.609 1.00 65.00 1160 SER A C 1
ATOM 9458 O O . SER A 1 1160 ? -67.101 -11.152 83.434 1.00 65.00 1160 SER A O 1
ATOM 9460 N N . LYS A 1 1161 ? -65.587 -9.506 83.460 1.00 58.50 1161 LYS A N 1
ATOM 9461 C CA . LYS A 1 1161 ? -64.427 -10.375 83.201 1.00 58.50 1161 LYS A CA 1
ATOM 9462 C C . LYS A 1 1161 ? -63.694 -10.830 84.471 1.00 58.50 1161 LYS A C 1
ATOM 9464 O O . LYS A 1 1161 ? -63.047 -11.868 84.430 1.00 58.50 1161 LYS A O 1
ATOM 9469 N N . ASP A 1 1162 ? -63.830 -10.096 85.581 1.00 55.50 1162 ASP A N 1
ATOM 9470 C CA . ASP A 1 1162 ? -62.976 -10.249 86.777 1.00 55.50 1162 ASP A CA 1
ATOM 9471 C C . ASP A 1 1162 ? -63.730 -10.655 88.057 1.00 55.50 1162 ASP A C 1
ATOM 9473 O O . ASP A 1 1162 ? -63.117 -10.942 89.085 1.00 55.50 1162 ASP A O 1
ATOM 9477 N N . SER A 1 1163 ? -65.062 -10.688 88.037 1.00 54.62 1163 SER A N 1
ATOM 9478 C CA . SER A 1 1163 ? -65.872 -11.070 89.197 1.00 54.62 1163 SER A CA 1
ATOM 9479 C C . SER A 1 1163 ? -66.513 -12.431 88.938 1.00 54.62 1163 SER A C 1
ATOM 9481 O O . SER A 1 1163 ? -67.266 -12.569 87.989 1.00 54.62 1163 SER A O 1
ATOM 9483 N N . GLY A 1 1164 ? -66.224 -13.451 89.756 1.00 57.66 1164 GLY A N 1
ATOM 9484 C CA . GLY A 1 1164 ? -66.767 -14.823 89.637 1.00 57.66 1164 GLY A CA 1
ATOM 9485 C C . GLY A 1 1164 ? -68.283 -14.960 89.881 1.00 57.66 1164 GLY A C 1
ATOM 9486 O O . GLY A 1 1164 ? -68.741 -15.952 90.441 1.00 57.66 1164 GLY A O 1
ATOM 9487 N N . VAL A 1 1165 ? -69.050 -13.936 89.516 1.00 60.44 1165 VAL A N 1
ATOM 9488 C CA . VAL A 1 1165 ? -70.509 -13.832 89.518 1.00 60.44 1165 VAL A CA 1
ATOM 9489 C C . VAL A 1 1165 ? -70.984 -14.008 88.064 1.00 60.44 1165 VAL A C 1
ATOM 9491 O O . VAL A 1 1165 ? -70.207 -13.884 87.127 1.00 60.44 1165 VAL A O 1
ATOM 9494 N N . GLN A 1 1166 ? -72.252 -14.363 87.860 1.00 67.94 1166 GLN A N 1
ATOM 9495 C CA . GLN A 1 1166 ? -72.832 -14.640 86.539 1.00 67.94 1166 GLN A CA 1
ATOM 9496 C C . GLN A 1 1166 ? -72.615 -13.476 85.542 1.00 67.94 1166 GLN A C 1
ATOM 9498 O O . GLN A 1 1166 ? -72.984 -12.344 85.849 1.00 67.94 1166 GLN A O 1
ATOM 9503 N N . ASN A 1 1167 ? -72.044 -13.768 84.363 1.00 76.75 1167 ASN A N 1
ATOM 9504 C CA . ASN A 1 1167 ? -71.656 -12.769 83.358 1.00 76.75 1167 ASN A CA 1
ATOM 9505 C C . ASN A 1 1167 ? -72.838 -11.923 82.868 1.00 76.75 1167 ASN A C 1
ATOM 9507 O O . ASN A 1 1167 ? -73.920 -12.439 82.584 1.00 76.75 1167 ASN A O 1
ATOM 9511 N N . ILE A 1 1168 ? -72.603 -10.617 82.715 1.00 84.50 1168 ILE A N 1
ATOM 9512 C CA . ILE A 1 1168 ? -73.554 -9.700 82.090 1.00 84.50 1168 ILE A CA 1
ATOM 9513 C C . ILE A 1 1168 ? -73.108 -9.433 80.650 1.00 84.50 1168 ILE A C 1
ATOM 9515 O O . ILE A 1 1168 ? -72.054 -8.848 80.394 1.00 84.50 1168 ILE A O 1
ATOM 9519 N N . HIS A 1 1169 ? -73.951 -9.819 79.701 1.00 84.56 1169 HIS A N 1
ATOM 9520 C CA . HIS A 1 1169 ? -73.753 -9.594 78.277 1.00 84.56 1169 HIS A CA 1
ATOM 9521 C C . HIS A 1 1169 ? -74.276 -8.211 77.905 1.00 84.56 1169 HIS A C 1
ATOM 9523 O O . HIS A 1 1169 ? -75.326 -7.777 78.381 1.00 84.56 1169 HIS A O 1
ATOM 9529 N N . THR A 1 1170 ? -73.536 -7.498 77.054 1.00 84.56 1170 THR A N 1
ATOM 9530 C CA . THR A 1 1170 ? -73.889 -6.132 76.645 1.00 84.56 1170 THR A CA 1
ATOM 9531 C C . THR A 1 1170 ? -74.024 -6.038 75.131 1.00 84.56 1170 THR A C 1
ATOM 9533 O O . THR A 1 1170 ? -73.177 -6.543 74.394 1.00 84.56 1170 THR A O 1
ATOM 9536 N N . PHE A 1 1171 ? -75.065 -5.354 74.661 1.00 83.06 1171 PHE A N 1
ATOM 9537 C CA . PHE A 1 1171 ? -75.264 -5.042 73.247 1.00 83.06 1171 PHE A CA 1
ATOM 9538 C C . PHE A 1 1171 ? -75.835 -3.627 73.115 1.00 83.06 1171 PHE A C 1
ATOM 9540 O O . PHE A 1 1171 ? -76.907 -3.316 73.630 1.00 83.06 1171 PHE A O 1
ATOM 9547 N N . HIS A 1 1172 ? -75.082 -2.725 72.478 1.00 81.19 1172 HIS A N 1
ATOM 9548 C CA . HIS A 1 1172 ? -75.305 -1.274 72.567 1.00 81.19 1172 HIS A CA 1
ATOM 9549 C C . HIS A 1 1172 ? -75.443 -0.788 74.025 1.00 81.19 1172 HIS A C 1
ATOM 9551 O O . HIS A 1 1172 ? -74.478 -0.886 74.780 1.00 81.19 1172 HIS A O 1
ATOM 9557 N N . ASN A 1 1173 ? -76.609 -0.250 74.404 1.00 83.38 1173 ASN A N 1
ATOM 9558 C CA . ASN A 1 1173 ? -76.924 0.200 75.766 1.00 83.38 1173 ASN A CA 1
ATOM 9559 C C . ASN A 1 1173 ? -77.702 -0.852 76.571 1.00 83.38 1173 ASN A C 1
ATOM 9561 O O . ASN A 1 1173 ? -78.047 -0.595 77.720 1.00 83.38 1173 ASN A O 1
ATOM 9565 N N . LEU A 1 1174 ? -78.005 -2.008 75.981 1.00 85.75 1174 LEU A N 1
ATOM 9566 C CA . LEU A 1 1174 ? -78.754 -3.067 76.638 1.00 85.75 1174 LEU A CA 1
ATOM 9567 C C . LEU A 1 1174 ? -77.809 -4.024 77.346 1.00 85.75 1174 LEU A C 1
ATOM 9569 O O . LEU A 1 1174 ? -76.715 -4.320 76.855 1.00 85.75 1174 LEU A O 1
ATOM 9573 N N . ILE A 1 1175 ? -78.271 -4.526 78.482 1.00 87.69 1175 ILE A N 1
ATOM 9574 C CA . ILE A 1 1175 ? -77.593 -5.554 79.254 1.00 87.69 1175 ILE A CA 1
ATOM 9575 C C . ILE A 1 1175 ? -78.544 -6.720 79.548 1.00 87.69 1175 ILE A C 1
ATOM 9577 O O . ILE A 1 1175 ? -79.745 -6.520 79.739 1.00 87.69 1175 ILE A O 1
ATOM 9581 N N . SER A 1 1176 ? -78.018 -7.941 79.565 1.00 85.44 1176 SER A N 1
ATOM 9582 C CA . SER A 1 1176 ? -78.770 -9.169 79.849 1.00 85.44 1176 SER A CA 1
ATOM 9583 C C . SER A 1 1176 ? -77.861 -10.217 80.488 1.00 85.44 1176 SER A C 1
ATOM 9585 O O . SER A 1 1176 ? -76.642 -10.146 80.358 1.00 85.44 1176 SER A O 1
ATOM 9587 N N . LEU A 1 1177 ? -78.457 -11.198 81.164 1.00 84.44 1177 LEU A N 1
ATOM 9588 C CA . LEU A 1 1177 ? -77.759 -12.417 81.596 1.00 84.44 1177 LEU A CA 1
ATOM 9589 C C . LEU A 1 1177 ? -77.765 -13.506 80.510 1.00 84.44 1177 LEU A C 1
ATOM 9591 O O . LEU A 1 1177 ? -77.121 -14.533 80.682 1.00 84.44 1177 LEU A O 1
ATOM 9595 N N . ASP A 1 1178 ? -78.504 -13.285 79.421 1.00 79.75 1178 ASP A N 1
ATOM 9596 C CA . ASP A 1 1178 ? -78.548 -14.154 78.247 1.00 79.75 1178 ASP A CA 1
ATOM 9597 C C . ASP A 1 1178 ? -77.555 -13.665 77.181 1.00 79.75 1178 ASP A C 1
ATOM 9599 O O . ASP A 1 1178 ? -77.549 -12.479 76.822 1.00 79.75 1178 ASP A O 1
ATOM 9603 N N . GLU A 1 1179 ? -76.733 -14.579 76.664 1.00 73.38 1179 GLU A N 1
ATOM 9604 C CA . GLU A 1 1179 ? -75.749 -14.303 75.615 1.00 73.38 1179 GLU A CA 1
ATOM 9605 C C . GLU A 1 1179 ? -76.414 -13.972 74.270 1.00 73.38 1179 GLU A C 1
ATOM 9607 O O . GLU A 1 1179 ? -75.819 -13.280 73.444 1.00 73.38 1179 GLU A O 1
ATOM 9612 N N . THR A 1 1180 ? -77.670 -14.385 74.041 1.00 73.75 1180 THR A N 1
ATOM 9613 C CA . THR A 1 1180 ? -78.382 -14.148 72.770 1.00 73.75 1180 THR A CA 1
ATOM 9614 C C . THR A 1 1180 ? -78.888 -12.711 72.594 1.00 73.75 1180 THR A C 1
ATOM 9616 O O . THR A 1 1180 ? -79.662 -12.433 71.681 1.00 73.75 1180 THR A O 1
ATOM 9619 N N . ILE A 1 1181 ? -78.459 -11.764 73.437 1.00 78.69 1181 ILE A N 1
ATOM 9620 C CA . ILE A 1 1181 ? -78.789 -10.332 73.318 1.00 78.69 1181 ILE A CA 1
ATOM 9621 C C . ILE A 1 1181 ? -78.280 -9.707 71.998 1.00 78.69 1181 ILE A C 1
ATOM 9623 O O . ILE A 1 1181 ? -78.747 -8.647 71.570 1.00 78.69 1181 ILE A O 1
ATOM 9627 N N . HIS A 1 1182 ? -77.324 -10.359 71.335 1.00 63.81 1182 HIS A N 1
ATOM 9628 C CA . HIS A 1 1182 ? -76.769 -9.936 70.054 1.00 63.81 1182 HIS A CA 1
ATOM 9629 C C . HIS A 1 1182 ? -77.837 -9.941 68.943 1.00 63.81 1182 HIS A C 1
ATOM 9631 O O . HIS A 1 1182 ? -78.366 -10.984 68.580 1.00 63.81 1182 HIS A O 1
ATOM 9637 N N . GLY A 1 1183 ? -78.132 -8.764 68.380 1.00 62.50 1183 GLY A N 1
ATOM 9638 C CA . GLY A 1 1183 ? -79.093 -8.590 67.276 1.00 62.50 1183 GLY A CA 1
ATOM 9639 C C . GLY A 1 1183 ? -80.404 -7.905 67.668 1.00 62.50 1183 GLY A C 1
ATOM 9640 O O . GLY A 1 1183 ? -81.179 -7.513 66.800 1.00 62.50 1183 GLY A O 1
ATOM 9641 N N . VAL A 1 1184 ? -80.631 -7.676 68.961 1.00 67.50 1184 VAL A N 1
ATOM 9642 C CA . VAL A 1 1184 ? -81.837 -7.012 69.455 1.00 67.50 1184 VAL A CA 1
ATOM 9643 C C . VAL A 1 1184 ? -81.535 -5.535 69.731 1.00 67.50 1184 VAL A C 1
ATOM 9645 O O . VAL A 1 1184 ? -80.798 -5.200 70.656 1.00 67.50 1184 VAL A O 1
ATOM 9648 N N . THR A 1 1185 ? -82.096 -4.618 68.933 1.00 74.25 1185 THR A N 1
ATOM 9649 C CA . THR A 1 1185 ? -82.014 -3.169 69.198 1.00 74.25 1185 THR A CA 1
ATOM 9650 C C . THR A 1 1185 ? -83.393 -2.531 69.236 1.00 74.25 1185 THR A C 1
ATOM 9652 O O . THR A 1 1185 ? -84.301 -2.940 68.516 1.00 74.25 1185 THR A O 1
ATOM 9655 N N . ILE A 1 1186 ? -83.527 -1.460 70.023 1.00 76.38 1186 ILE A N 1
ATOM 9656 C CA . ILE A 1 1186 ? -84.747 -0.639 70.064 1.00 76.38 1186 ILE A CA 1
ATOM 9657 C C . ILE A 1 1186 ? -85.111 -0.152 68.647 1.00 76.38 1186 ILE A C 1
ATOM 9659 O O . ILE A 1 1186 ? -86.277 -0.163 68.272 1.00 76.38 1186 ILE A O 1
ATOM 9663 N N . HIS A 1 1187 ? -84.113 0.214 67.831 1.00 76.50 1187 HIS A N 1
ATOM 9664 C CA . HIS A 1 1187 ? -84.335 0.698 66.465 1.00 76.50 1187 HIS A CA 1
ATOM 9665 C C . HIS A 1 1187 ? -84.851 -0.399 65.529 1.00 76.50 1187 HIS A C 1
ATOM 9667 O O . HIS A 1 1187 ? -85.712 -0.119 64.702 1.00 76.50 1187 HIS A O 1
ATOM 9673 N N . GLN A 1 1188 ? -84.351 -1.629 65.664 1.00 75.00 1188 GLN A N 1
ATOM 9674 C CA . GLN A 1 1188 ? -84.787 -2.769 64.858 1.00 75.00 1188 GLN A CA 1
ATOM 9675 C C . GLN A 1 1188 ? -86.229 -3.158 65.191 1.00 75.00 1188 GLN A C 1
ATOM 9677 O O . GLN A 1 1188 ? -87.061 -3.218 64.295 1.00 75.00 1188 GLN A O 1
ATOM 9682 N N . ILE A 1 1189 ? -86.557 -3.281 66.484 1.00 75.25 1189 ILE A N 1
ATOM 9683 C CA . ILE A 1 1189 ? -87.924 -3.592 66.932 1.00 75.25 1189 ILE A CA 1
ATOM 9684 C C . ILE A 1 1189 ? -88.917 -2.530 66.446 1.00 75.25 1189 ILE A C 1
ATOM 9686 O O . ILE A 1 1189 ? -90.001 -2.873 65.975 1.00 75.25 1189 ILE A O 1
ATOM 9690 N N . ILE A 1 1190 ? -88.541 -1.247 66.523 1.00 75.62 1190 ILE A N 1
ATOM 9691 C CA . ILE A 1 1190 ? -89.371 -0.144 66.026 1.00 75.62 1190 ILE A CA 1
ATOM 9692 C C . ILE A 1 1190 ? -89.495 -0.187 64.499 1.00 75.62 1190 ILE A C 1
ATOM 9694 O O . ILE A 1 1190 ? -90.599 -0.037 63.992 1.00 75.62 1190 ILE A O 1
ATOM 9698 N N . ARG A 1 1191 ? -88.399 -0.387 63.755 1.00 72.75 1191 ARG A N 1
ATOM 9699 C CA . ARG A 1 1191 ? -88.401 -0.402 62.281 1.00 72.75 1191 ARG A CA 1
ATOM 9700 C C . ARG A 1 1191 ? -89.245 -1.550 61.726 1.00 72.75 1191 ARG A C 1
ATOM 9702 O O . ARG A 1 1191 ? -90.053 -1.311 60.832 1.00 72.75 1191 ARG A O 1
ATOM 9709 N N . ASP A 1 1192 ? -89.094 -2.748 62.279 1.00 70.44 1192 ASP A N 1
ATOM 9710 C CA . ASP A 1 1192 ? -89.783 -3.953 61.804 1.00 70.44 1192 ASP A CA 1
ATOM 9711 C C . ASP A 1 1192 ? -91.303 -3.885 62.055 1.00 70.44 1192 ASP A C 1
ATOM 9713 O O . ASP A 1 1192 ? -92.075 -4.549 61.368 1.00 70.44 1192 ASP A O 1
ATOM 9717 N N . ASN A 1 1193 ? -91.748 -3.026 62.983 1.00 67.62 1193 ASN A N 1
ATOM 9718 C CA . ASN A 1 1193 ? -93.148 -2.913 63.409 1.00 67.62 1193 ASN A CA 1
ATOM 9719 C C . ASN A 1 1193 ? -93.724 -1.485 63.283 1.00 67.62 1193 ASN A C 1
ATOM 9721 O O . ASN A 1 1193 ? -94.808 -1.203 63.793 1.00 67.62 1193 ASN A O 1
ATOM 9725 N N . PHE A 1 1194 ? -93.037 -0.577 62.574 1.00 64.25 1194 PHE A N 1
ATOM 9726 C CA . PHE A 1 1194 ? -93.359 0.862 62.528 1.00 64.25 1194 PHE A CA 1
ATOM 9727 C C . PHE A 1 1194 ? -94.761 1.171 61.976 1.00 64.25 1194 PHE A C 1
ATOM 9729 O O . PHE A 1 1194 ? -95.310 2.235 62.237 1.00 64.25 1194 PHE A O 1
ATOM 9736 N N . LYS A 1 1195 ? -95.338 0.251 61.191 1.00 62.03 1195 LYS A N 1
ATOM 9737 C CA . LYS A 1 1195 ? -96.640 0.417 60.526 1.00 62.03 1195 LYS A CA 1
ATOM 9738 C C . LYS A 1 1195 ? -97.849 -0.028 61.366 1.00 62.03 1195 LYS A C 1
ATOM 9740 O O . LYS A 1 1195 ? -98.965 0.116 60.884 1.00 62.03 1195 LYS A O 1
ATOM 9745 N N . GLN A 1 1196 ? -97.654 -0.604 62.557 1.00 60.81 1196 GLN A N 1
ATOM 9746 C CA . GLN A 1 1196 ? -98.732 -1.224 63.352 1.00 60.81 1196 GLN A CA 1
ATOM 9747 C C . GLN A 1 1196 ? -99.058 -0.504 64.676 1.00 60.81 1196 GLN A C 1
ATOM 9749 O O . GLN A 1 1196 ? -99.877 -1.005 65.442 1.00 60.81 1196 GLN A O 1
ATOM 9754 N N . LEU A 1 1197 ? -98.424 0.632 64.986 1.00 60.41 1197 LEU A N 1
ATOM 9755 C CA . LEU A 1 1197 ? -98.512 1.268 66.306 1.00 60.41 1197 LEU A CA 1
ATOM 9756 C C . LEU A 1 1197 ? -98.662 2.796 66.172 1.00 60.41 1197 LEU A C 1
ATOM 9758 O O . LEU A 1 1197 ? -97.764 3.452 65.644 1.00 60.41 1197 LEU A O 1
ATOM 9762 N N . ASP A 1 1198 ? -99.774 3.355 66.663 1.00 60.16 1198 ASP A N 1
ATOM 9763 C CA . ASP A 1 1198 ? -100.177 4.743 66.361 1.00 60.16 1198 ASP A CA 1
ATOM 9764 C C . ASP A 1 1198 ? -99.784 5.793 67.429 1.00 60.16 1198 ASP A C 1
ATOM 9766 O O . ASP A 1 1198 ? -99.773 6.988 67.123 1.00 60.16 1198 ASP A O 1
ATOM 9770 N N . ASP A 1 1199 ? -99.394 5.401 68.653 1.00 75.12 1199 ASP A N 1
ATOM 9771 C CA . ASP A 1 1199 ? -98.956 6.338 69.705 1.00 75.12 1199 ASP A CA 1
ATOM 9772 C C . ASP A 1 1199 ? -97.722 5.875 70.517 1.00 75.12 1199 ASP A C 1
ATOM 9774 O O . ASP A 1 1199 ? -97.340 4.702 70.538 1.00 75.12 1199 ASP A O 1
ATOM 9778 N N . LEU A 1 1200 ? -97.037 6.832 71.164 1.00 75.38 1200 LEU A N 1
ATOM 9779 C CA . LEU A 1 1200 ? -95.784 6.589 71.902 1.00 75.38 1200 LEU A CA 1
ATOM 9780 C C . LEU A 1 1200 ? -95.974 5.612 73.073 1.00 75.38 1200 LEU A C 1
ATOM 9782 O O . LEU A 1 1200 ? -95.063 4.843 73.381 1.00 75.38 1200 LEU A O 1
ATOM 9786 N N . ASP A 1 1201 ? -97.139 5.641 73.722 1.00 77.94 1201 ASP A N 1
ATOM 9787 C CA . ASP A 1 1201 ? -97.437 4.798 74.878 1.00 77.94 1201 ASP A CA 1
ATOM 9788 C C . ASP A 1 1201 ? -97.674 3.337 74.471 1.00 77.94 1201 ASP A C 1
ATOM 9790 O O . ASP A 1 1201 ? -97.158 2.431 75.132 1.00 77.94 1201 ASP A O 1
ATOM 9794 N N . GLY A 1 1202 ? -98.350 3.094 73.346 1.00 76.25 1202 GLY A N 1
ATOM 9795 C CA . GLY A 1 1202 ? -98.513 1.772 72.747 1.00 76.25 1202 GLY A CA 1
ATOM 9796 C C . GLY A 1 1202 ? -97.188 1.187 72.258 1.00 76.25 1202 GLY A C 1
ATOM 9797 O O . GLY A 1 1202 ? -96.884 0.026 72.542 1.00 76.25 1202 GLY A O 1
ATOM 9798 N N . ILE A 1 1203 ? -96.345 2.001 71.611 1.00 75.31 1203 ILE A N 1
ATOM 9799 C CA . ILE A 1 1203 ? -94.998 1.589 71.178 1.00 75.31 1203 ILE A CA 1
ATOM 9800 C C . ILE A 1 1203 ? -94.116 1.261 72.386 1.00 75.31 1203 ILE A C 1
ATOM 9802 O O . ILE A 1 1203 ? -93.437 0.233 72.406 1.00 75.31 1203 ILE A O 1
ATOM 9806 N N . HIS A 1 1204 ? -94.137 2.105 73.421 1.00 81.81 1204 HIS A N 1
ATOM 9807 C CA . HIS A 1 1204 ? -93.380 1.869 74.649 1.00 81.81 1204 HIS A CA 1
ATOM 9808 C C . HIS A 1 1204 ? -93.829 0.594 75.366 1.00 81.81 1204 HIS A C 1
ATOM 9810 O O . HIS A 1 1204 ? -92.978 -0.179 75.809 1.00 81.81 1204 HIS A O 1
ATOM 9816 N N . HIS A 1 1205 ? -95.139 0.336 75.445 1.00 81.50 1205 HIS A N 1
ATOM 9817 C CA . HIS A 1 1205 ? -95.669 -0.891 76.036 1.00 81.50 1205 HIS A CA 1
ATOM 9818 C C . HIS A 1 1205 ? -95.241 -2.134 75.245 1.00 81.50 1205 HIS A C 1
ATOM 9820 O O . HIS A 1 1205 ? -94.762 -3.096 75.844 1.00 81.50 1205 HIS A O 1
ATOM 9826 N N . PHE A 1 1206 ? -95.346 -2.094 73.914 1.00 80.38 1206 PHE A N 1
ATOM 9827 C CA . PHE A 1 1206 ? -94.949 -3.192 73.032 1.00 80.38 1206 PHE A CA 1
ATOM 9828 C C . PHE A 1 1206 ? -93.455 -3.521 73.145 1.00 80.38 1206 PHE A C 1
ATOM 9830 O O . PHE A 1 1206 ? -93.089 -4.676 73.361 1.00 80.38 1206 PHE A O 1
ATOM 9837 N N . ILE A 1 1207 ? -92.578 -2.511 73.095 1.00 81.75 1207 ILE A N 1
ATOM 9838 C CA . ILE A 1 1207 ? -91.130 -2.720 73.257 1.00 81.75 1207 ILE A CA 1
ATOM 9839 C C . ILE A 1 1207 ? -90.829 -3.293 74.643 1.00 81.75 1207 ILE A C 1
ATOM 9841 O O . ILE A 1 1207 ? -90.041 -4.232 74.755 1.00 81.75 1207 ILE A O 1
ATOM 9845 N N . ASN A 1 1208 ? -91.516 -2.811 75.684 1.00 84.44 1208 ASN A N 1
ATOM 9846 C CA . ASN A 1 1208 ? -91.358 -3.320 77.044 1.00 84.44 1208 ASN A CA 1
ATOM 9847 C C . ASN A 1 1208 ? -91.787 -4.770 77.244 1.00 84.44 1208 ASN A C 1
ATOM 9849 O O . ASN A 1 1208 ? -91.405 -5.358 78.257 1.00 84.44 1208 ASN A O 1
ATOM 9853 N N . GLN A 1 1209 ? -92.521 -5.385 76.316 1.00 81.25 1209 GLN A N 1
ATOM 9854 C CA . GLN A 1 1209 ? -92.764 -6.829 76.362 1.00 81.25 1209 GLN A CA 1
ATOM 9855 C C . GLN A 1 1209 ? -91.484 -7.626 76.064 1.00 81.25 1209 GLN A C 1
ATOM 9857 O O . GLN A 1 1209 ? -91.311 -8.704 76.627 1.00 81.25 1209 GLN A O 1
ATOM 9862 N N . GLN A 1 1210 ? -90.559 -7.073 75.270 1.00 79.94 1210 GLN A N 1
ATOM 9863 C CA . GLN A 1 1210 ? -89.338 -7.752 74.815 1.00 79.94 1210 GLN A CA 1
ATOM 9864 C C . GLN A 1 1210 ? -88.061 -7.229 75.493 1.00 79.94 1210 GLN A C 1
ATOM 9866 O O . GLN A 1 1210 ? -87.163 -8.007 75.798 1.00 79.94 1210 GLN A O 1
ATOM 9871 N N . ILE A 1 1211 ? -87.973 -5.924 75.765 1.00 86.25 1211 ILE A N 1
ATOM 9872 C CA . ILE A 1 1211 ? -86.809 -5.260 76.372 1.00 86.25 1211 ILE A CA 1
ATOM 9873 C C . ILE A 1 1211 ? -87.302 -4.190 77.335 1.00 86.25 1211 ILE A C 1
ATOM 9875 O O . ILE A 1 1211 ? -88.099 -3.345 76.948 1.00 86.25 1211 ILE A O 1
ATOM 9879 N N . LEU A 1 1212 ? -86.788 -4.154 78.563 1.00 87.88 1212 LEU A N 1
ATOM 9880 C CA . LEU A 1 1212 ? -87.124 -3.088 79.501 1.00 87.88 1212 LEU A CA 1
ATOM 9881 C C . LEU A 1 1212 ? -86.375 -1.789 79.152 1.00 87.88 1212 LEU A C 1
ATOM 9883 O O . LEU A 1 1212 ? -85.159 -1.702 79.328 1.00 87.88 1212 LEU A O 1
ATOM 9887 N N . VAL A 1 1213 ? -87.109 -0.774 78.694 1.00 86.62 1213 VAL A N 1
ATOM 9888 C CA . VAL A 1 1213 ? -86.582 0.531 78.255 1.00 86.62 1213 VAL A CA 1
ATOM 9889 C C . VAL A 1 1213 ? -87.445 1.691 78.770 1.00 86.62 1213 VAL A C 1
ATOM 9891 O O . VAL A 1 1213 ? -88.652 1.551 78.994 1.00 86.62 1213 VAL A O 1
ATOM 9894 N N . GLY A 1 1214 ? -86.841 2.863 78.973 1.00 83.69 1214 GLY A N 1
ATOM 9895 C CA . GLY A 1 1214 ? -87.569 4.074 79.356 1.00 83.69 1214 GLY A CA 1
ATOM 9896 C C . GLY A 1 1214 ? -88.343 4.684 78.180 1.00 83.69 1214 GLY A C 1
ATOM 9897 O O . GLY A 1 1214 ? -88.033 4.445 77.010 1.00 83.69 1214 GLY A O 1
ATOM 9898 N N . LYS A 1 1215 ? -89.384 5.478 78.479 1.00 81.44 1215 LYS A N 1
ATOM 9899 C CA . LYS A 1 1215 ? -90.189 6.166 77.445 1.00 81.44 1215 LYS A CA 1
ATOM 9900 C C . LYS A 1 1215 ? -89.334 7.115 76.603 1.00 81.44 1215 LYS A C 1
ATOM 9902 O O . LYS A 1 1215 ? -89.520 7.216 75.393 1.00 81.44 1215 LYS A O 1
ATOM 9907 N N . THR A 1 1216 ? -88.368 7.773 77.237 1.00 81.25 1216 THR A N 1
ATOM 9908 C CA . THR A 1 1216 ? -87.457 8.732 76.605 1.00 81.25 1216 THR A CA 1
ATOM 9909 C C . THR A 1 1216 ? -86.546 8.063 75.573 1.00 81.25 1216 THR A C 1
ATOM 9911 O O . THR A 1 1216 ? -86.313 8.611 74.498 1.00 81.25 1216 THR A O 1
ATOM 9914 N N . GLU A 1 1217 ? -86.050 6.859 75.856 1.00 80.38 1217 GLU A N 1
ATOM 9915 C CA . GLU A 1 1217 ? -85.205 6.076 74.951 1.00 80.38 1217 GLU A CA 1
ATOM 9916 C C . GLU A 1 1217 ? -85.974 5.646 73.699 1.00 80.38 1217 GLU A C 1
ATOM 9918 O O . GLU A 1 1217 ? -85.449 5.757 72.590 1.00 80.38 1217 GLU A O 1
ATOM 9923 N N . VAL A 1 1218 ? -87.230 5.219 73.871 1.00 80.88 1218 VAL A N 1
ATOM 9924 C CA . VAL A 1 1218 ? -88.134 4.880 72.762 1.00 80.88 1218 VAL A CA 1
ATOM 9925 C C . VAL A 1 1218 ? -88.424 6.110 71.905 1.00 80.88 1218 VAL A C 1
ATOM 9927 O O . VAL A 1 1218 ? -88.264 6.056 70.686 1.00 80.88 1218 VAL A O 1
ATOM 9930 N N . TYR A 1 1219 ? -88.751 7.243 72.529 1.00 80.94 1219 TYR A N 1
ATOM 9931 C CA . TYR A 1 1219 ? -88.989 8.508 71.832 1.00 80.94 1219 TYR A CA 1
ATOM 9932 C C . TYR A 1 1219 ? -87.772 8.968 71.007 1.00 80.94 1219 TYR A C 1
ATOM 9934 O O . TYR A 1 1219 ? -87.901 9.339 69.838 1.00 80.94 1219 TYR A O 1
ATOM 9942 N N . ASN A 1 1220 ? -86.566 8.885 71.575 1.00 79.69 1220 ASN A N 1
ATOM 9943 C CA . ASN A 1 1220 ? -85.330 9.251 70.878 1.00 79.69 1220 ASN A CA 1
ATOM 9944 C C . ASN A 1 1220 ? -85.021 8.314 69.701 1.00 79.69 1220 ASN A C 1
ATOM 9946 O O . ASN A 1 1220 ? -84.599 8.781 68.642 1.00 79.69 1220 ASN A O 1
ATOM 9950 N N . ALA A 1 1221 ? -85.251 7.007 69.859 1.00 75.56 1221 ALA A N 1
ATOM 9951 C CA . ALA A 1 1221 ? -85.090 6.044 68.772 1.00 75.56 1221 ALA A CA 1
ATOM 9952 C C . ALA A 1 1221 ? -86.083 6.310 67.626 1.00 75.56 1221 ALA A C 1
ATOM 9954 O O . ALA A 1 1221 ? -85.689 6.304 66.461 1.00 75.56 1221 ALA A O 1
ATOM 9955 N N . MET A 1 1222 ? -87.343 6.635 67.942 1.00 75.31 1222 MET A N 1
ATOM 9956 C CA . MET A 1 1222 ? -88.344 7.026 66.941 1.00 75.31 1222 MET A CA 1
ATOM 9957 C C . MET A 1 1222 ? -87.941 8.291 66.174 1.00 75.31 1222 MET A C 1
ATOM 9959 O O . MET A 1 1222 ? -88.031 8.319 64.947 1.00 75.31 1222 MET A O 1
ATOM 9963 N N . ASN A 1 1223 ? -87.464 9.326 66.871 1.00 75.38 1223 ASN A N 1
ATOM 9964 C CA . ASN A 1 1223 ? -87.027 10.568 66.228 1.00 75.38 1223 ASN A CA 1
ATOM 9965 C C . ASN A 1 1223 ? -85.790 10.370 65.345 1.00 75.38 1223 ASN A C 1
ATOM 9967 O O . ASN A 1 1223 ? -85.730 10.936 64.257 1.00 75.38 1223 ASN A O 1
ATOM 9971 N N . ASN A 1 1224 ? -84.835 9.527 65.748 1.00 71.88 1224 ASN A N 1
ATOM 9972 C CA . ASN A 1 1224 ? -83.689 9.185 64.900 1.00 71.88 1224 ASN A CA 1
ATOM 9973 C C . ASN A 1 1224 ? -84.097 8.430 63.629 1.00 71.88 1224 ASN A C 1
ATOM 9975 O O . ASN A 1 1224 ? -83.508 8.659 62.574 1.00 71.88 1224 ASN A O 1
ATOM 9979 N N . ILE A 1 1225 ? -85.100 7.550 63.709 1.00 70.25 1225 ILE A N 1
ATOM 9980 C CA . ILE A 1 1225 ? -85.641 6.857 62.531 1.00 70.25 1225 ILE A CA 1
ATOM 9981 C C . ILE A 1 1225 ? -86.359 7.850 61.606 1.00 70.25 1225 ILE A C 1
ATOM 9983 O O . ILE A 1 1225 ? -86.151 7.798 60.398 1.00 70.25 1225 ILE A O 1
ATOM 9987 N N . ARG A 1 1226 ? -87.144 8.790 62.153 1.00 68.12 1226 ARG A N 1
ATOM 9988 C CA . ARG A 1 1226 ? -87.832 9.836 61.368 1.00 68.12 1226 ARG A CA 1
ATOM 9989 C C . ARG A 1 1226 ? -86.865 10.821 60.699 1.00 68.12 1226 ARG A C 1
ATOM 9991 O O . ARG A 1 1226 ? -87.073 11.172 59.542 1.00 68.12 1226 ARG A O 1
ATOM 9998 N N . ASN A 1 1227 ? -85.810 11.239 61.399 1.00 58.88 1227 ASN A N 1
ATOM 9999 C CA . ASN A 1 1227 ? -84.843 12.228 60.907 1.00 58.88 1227 ASN A CA 1
ATOM 10000 C C . ASN A 1 1227 ? -83.809 11.651 59.922 1.00 58.88 1227 ASN A C 1
ATOM 10002 O O . ASN A 1 1227 ? -83.202 12.411 59.177 1.00 58.88 1227 ASN A O 1
ATOM 10006 N N . ASN A 1 1228 ? -83.624 10.327 59.869 1.00 52.78 1228 ASN A N 1
ATOM 10007 C CA . ASN A 1 1228 ? -82.821 9.646 58.842 1.00 52.78 1228 ASN A CA 1
ATOM 10008 C C . ASN A 1 1228 ? -83.667 9.258 57.612 1.00 52.78 1228 ASN A C 1
ATOM 10010 O O . ASN A 1 1228 ? -83.536 8.164 57.060 1.00 52.78 1228 ASN A O 1
ATOM 10014 N N . THR A 1 1229 ? -84.533 10.163 57.156 1.00 50.00 1229 THR A N 1
ATOM 10015 C CA . THR A 1 1229 ? -85.315 10.052 55.911 1.00 50.00 1229 THR A CA 1
ATOM 10016 C C . THR A 1 1229 ? -84.452 10.365 54.679 1.00 50.00 1229 THR A C 1
ATOM 10018 O O . THR A 1 1229 ? -84.765 11.225 53.868 1.00 50.00 1229 THR A O 1
ATOM 10021 N N . ALA A 1 1230 ? -83.332 9.652 54.539 1.00 45.50 1230 ALA A N 1
ATOM 10022 C CA . ALA A 1 1230 ? -82.581 9.541 53.280 1.00 45.50 1230 ALA A CA 1
ATOM 10023 C C . ALA A 1 1230 ? -82.523 8.088 52.764 1.00 45.50 1230 ALA A C 1
ATOM 10025 O O . ALA A 1 1230 ? -81.868 7.803 51.768 1.00 45.50 1230 ALA A O 1
ATOM 10026 N N . LEU A 1 1231 ? -83.218 7.167 53.437 1.00 46.25 1231 LEU A N 1
ATOM 10027 C CA . LEU A 1 1231 ? -83.442 5.786 53.007 1.00 46.25 1231 LEU A CA 1
ATOM 10028 C C . LEU A 1 1231 ? -84.918 5.425 53.228 1.00 46.25 1231 LEU A C 1
ATOM 10030 O O . LEU A 1 1231 ? -85.243 4.537 54.017 1.00 46.25 1231 LEU A O 1
ATOM 10034 N N . ILE A 1 1232 ? -85.800 6.174 52.563 1.00 37.91 1232 ILE A N 1
ATOM 10035 C CA . ILE A 1 1232 ? -87.121 5.725 52.097 1.00 37.91 1232 ILE A CA 1
ATOM 10036 C C . ILE A 1 1232 ? -87.270 6.231 50.670 1.00 37.91 1232 ILE A C 1
ATOM 10038 O O . ILE A 1 1232 ? -87.023 7.443 50.475 1.00 37.91 1232 ILE A O 1
#

Radius of gyration: 60.33 Å; chains: 1; bounding box: 154×87×150 Å

Secondary structure (DSSP, 8-state):
--EEEE-HHHHHHHHHTT-EEEETTSPPP---HHHHHHHHHHHHHT-----EEEEEE-GGGGGGS-EEPPPSSEETTT-SSPPB--S--SS-EEEEEE-HHHHHHHHHHHHS-EEEEETTEEEEEEEEEESS----GGGT-SSEEEEE-HHHHT--BTTB-EEEGGGG--TTSTTHHHHHHHHHHHHHHHHHTTSHHHHH-HHHHHHH-HHHHHHHHHHHHHTS--EEEEEE----HHHHHHHHHHHHTTSSPPPHHHHHHHHHTTT-SSS-HHHHHHHHHHHHHHHH-----HHHHHHHHHHHTT-S----SGGGS-HHHHHHHHHTHHHHHHHHHHHHHHHHHTT--TTT-S-GGGGHHHHHHHIIIIITT---TTPPP---HHHHHHHHHHHHHHHHSTTSSSS-HHHHHHHHHHHH-TT-SS--HHHHHHHHHTTT------HHHHHHHTT-BTTT-TTHHHHHHHH-TT---SSEEEEESS-GGGGSHHHHHHTT----SSSHHHHHHTBGGGEEEEEHHHHHHHTT--HHHHHHHHTTT-HHHHHHHHHHTT-S---SSGGGHHHHHHHHHHHHHHHHHHHHT-PPP---STT-HHHHTPBBPSTTS-HHHHHHHHHHHHHHTS-GGG-BHHHIIIIITT-----EETTEEHHHHHHHHHHHHHHHHHTS-TTS-HHHHHHHHTSB-B--GGG--HHHHHHHHHHHHHHHHHHS-HHHHHHHHHHHTBTTPPP--HHHHHHHHT--HHHHHHHHHHHHHHHHHH-SB-HHHHHHHHHHH--TTGGGTSHHHHTTBSSHHHHHHHHHHHHTPPTTHHHHHHS----HHHHHHHHHHHSPSPBPHHHHHHHHHHHHT--HHHHHHHHHHHHHTTSEEESSSSSS--EEE-SB-HHHHHHHHHTT-TT-EEHHHHHHHHHHHT-BSSPPPTTS--HHHHHHHHTTSEEEEETTEEEEGGG----HHHHHHHHHHHHHHHHH-SS-SEEEIIIIIGGG-TTGGGS-HHHHHHHHHHHTGGGT-EEE-STT--EEESSS-PPPPPHHHHHHHHHHH-SSPEEHHHHHTTSTT--HHHHHHHHHHHHHTTS-EE-SSSEEE-HHHHTTTS-HHHHHHHHHHHHHHH-S-EEHHHHHHHHHHHHT----HHHHHHHHHHHTTTSSSPPPEEETTEEESSGGGTT--HHHHHHHTTTS--SHHHHHHHHHHHSB--HHHHHHHHHHHHH-TT--

Foldseek 3Di:
DWDQPFFLQVLLLCLVVVQEWEFLLDAFADDDQVNLQVLLLCLLVVHQPDAWEKEKAALVCPVVTWIFGQDQEDAPPPPRDGDTPPPDDSGIHIYTLPCSNVNSSSSNAQPHWYWDDDPPDIATWHKWWFLQAADDVVVVGGTDIGTDGPVRQPDDDNRGHIDRLNLLRCHPHACNSVVCLVVVVVVVVVVLVVDPVCVVCVVSVVVSVSSCSSVSSSCSRRPDSSHIYDYHHDPDPVVSVVVSQVVQVVDPHDDVVSSLLSVLCVQDDPDRSVVLLVVLQVVLCVPQVARDDSLLLVLLLLLLLVPLFSDPDNVSSDNVSSVSSNVCVLLLSLLVSLLSVLCLQLVDHNLLCPDPNLSSLSSLLCSLPFRPPDPDSDDRTDDDPQQSVLSSLLSLLQSLDPPLRPPPSRQLSSLSSVLSDNPDPHRNNVSNQVSSVVVVNHSADELLSLVVLQQDFPPPHSSLSSLQCLLQVPCSASAKDKDFLQQLVCLDPVNCVVLVADDPPDCVVSSLSGGSLRIHIDHPVLRVVCPNPHNVVSLCVVVVNPPVVSCVVCVSQQHRDDDPDPNCVVVSSVSSSVSSSVSCCVSRVYDDDDPDLVPDVVQQQWAWFCQPPDPQLLQLLVCCCVVVVHDSNRHGNNCLVPPVLPDAAPDDGPNHHSVVSSVVLNVLSSVQQVPDDPVDDSVVSVLVSQGTADEDLVPDALARLLVQLLVSVVSCLVPPDPLLNVLLCQCLVFQNHDHDQLPRVCVVVVHDSVVSVVSLLVSLVVSLSNRRYHLVSVVVCLLVPPEPVNCVSNVSLSVGHPDPQSSVSSNCSNSVHDPCPSVCLHANPDPLQVQCLVVLLPDADFAWQVRSLVSCCVPVVGGSSSSVNNLVVCVVVVQWHFPDDDPTTTIGGQAHDPLSLLSNLQVVPLVWDAQLSSLVSSVVSNNHPDRDDSPDRDVSQVVCLVVQQWFAQDDRTIHGNVNLDDDPVLLVVLLVQQVVQCVPDPPDQKDACVQRRCVPDPSNVVDRSRSSLSSCDPCVVVSQWAFDDDPFQRMIGSDNDDDRDDLLVVVLVCLVPDPFFDFLQNSLCRGPNVDSVVSVVSQVVCLVVLQWADFDPGTIHGPCVNCVPHDLQVLLVVVVVVQVVLVAKEFLQVSVVVVCVVPVHDTHSRRSLSSLVVVQVPHPDQHWADDPRIIHSDVPCPPDDLLVLCVVCVVPADDLVRSQVVVSVHYHDDSVVNVVSVVVVVVPPPPD

pLDDT: mean 83.04, std 9.54, range [37.91, 97.19]

Sequence (1232 aa):
MYQSVGTINNLLLEVKDKKYILPAIQREFVWKPEQICQLFDSMMQGYPFGTFLFWKVKEDKVNEFKFYQFMQNFDEKNNYLCSVYDNIPQKDHIAVLDGQQRITSLNIALRGSYTVQVGHKTKEMFLYFNVLGQGDPDHNALYDFKFLTEEEASVKNEQQYWILVSEMLDGVEPGSAHGKFYPILMDITQFMGTYPEYAQHPEKVEKLNIPKKITHLISTLNMQNLIFAYEEKEQNLEKVLNIFIRMNSGGTPLSYSDLLLSFAVTQWSKLNARDEINELLKEIEENTEFEFSKDLILRAGLMLSEVNNLSFKLSNFNKDNMRVMENNWEQIKLAFLSSSELLKEFGFDHKALIHDVAILPIVYFVYHKYCTNLEDDKAKIKIDSNDIQLMKRWLIESLLKKGIWSSNLESLLLHIRKAIGKSSTAFPYEAVKKAMLEKDKALSFNEEDVQNLCQLRYGKDNEVKALLLLVFPDSQLVRTHIDHIYPKSIFTAKKMQKLKILNDGSNKLQNLANTVVNLQLIPASVNIQKNATQPAQWLESFFMGNLSSQQLYLTSQLIDQIPQDLNQFEWFCQQRREKICNKLRKLLDVKAVNNSVLDYPELGALKLSKARFSSDQIKFLDKLGVWLNIENESIDLKFMMNVVMHHAFNTKVNSQPADSIKASIIMQLLDVTNAFDKTKDLLSQAYESGYFMIDDASNLTSFEMDDFINRDLEAFLKHAEERSVTIIKARCGIDGVVGQTLEQVGQSLGLTRERIRQVEKNAFQNLRERVRISVDVIWENLNQNADSEFMQLYPKLASHFSNQYDLLNFLELLCSFDKNELVHIIKPNINVNSLLQEWFLNHTAPMPWDTAIHQIVDLAGCTERVAKNALHDAAENADIQFSDQSKTPNIYPKNLNKMYAVVQAALHFKEGANFKEILERANQEGYGKVEFSTQRLDHSINEAVEENYLYQSDRGAYCHINEFNISFSDQELIFKEVLAILSQQTQQQSMHLRMEAYEVSDTLKQFDYFKIRHLIRNWGVEHGIYFTGKSGADTISLNEAVKPQSQLQTILNWLEQSNRPLTRDDIAKKIRSGSQNHASLYLNELMQAGSVVRVAALEYTTPQKAYKNVDIQKLHQDIVAYLKLVNKPVDIGIIAEKVNLKYHYNYPKAWYLHLVKTSSKDSGVQNIHTFHNLISLDETIHGVTIHQIIRDNFKQLDDLDGIHHFINQQILVGKTEVYNAMNNIRNNTALI